Protein AF-0000000065920283 (afdb_homodimer)

pLDDT: mean 97.19, std 6.42, range [26.34, 99.0]

Secondary structure (DSSP, 8-state):
-HHHHHH-HHHHHHHHHHHHHHHHSEE--TT--PPPHHHHHHHTSGGGG----EETTEESSS--HHHHHHHHHHHHHHHHHHT-SEEE---SSHHHHHHHHHHHH--TT-EEEEE-GGGT--GGGT-TTSHHHHHSEEEEE-B-TTT-SB-HHHHHHHHHHH--SEEEE--SS--S---HHHHHHHHHHHT-EEEEE-TTTHHHHHHTSS---TTT-SEEEEESSGGG---S-EEEEE-GGGHHHHHHIIIIII-SS--HHHHHHHHHHHHHHTSHHHHHHHHHHHHHHHHHHHHHHHTTPEEGGGS-SSSEEEEE-GGGT--HHHHHHHHHHTTEE-EEEPPTT-SS-TTT-SEEEEE-HHHHHTT--HHHHHHHHHHHHHHHHSTT-HHHHHHHHHHHHHHHHHS-S-HHHHHHHHHHHHT-----/-HHHHHH-HHHHHHHHHHHHHHHHSEE--TT--PPPHHHHHHHTSGGGG----EETTEESSS--HHHHHHHHHHHHHHHHHHT-SEEE---SSHHHHHHHHHHHH--TT-EEEEE-GGGT--GGGT-TTSHHHHHSEEEEE-B-TTT-SB-HHHHHHHHHHH--SEEEE--SS--S---HHHHHHHHHHHT-EEEEE-TTTHHHHHHTSS---TTT-SEEEEESSGGG---S-EEEEE-GGGHHHHHHIIIIII-SS--HHHHHHHHHHHHHHTSHHHHHHHHHHHHHHHHHHHHHHHTTPEEGGGS-SSSEEEEE-GGGT--HHHHHHHHHHTTEE-EEEPPTT-SS-TTT-SEEEEE-HHHHHHT--HHHHHHHHHHHHHHHHSTT-HHHHHHHHHHHHHHHHHS-S-HHHHHHHHHHHHT-----

Structure (mmCIF, N/CA/C/O backbone):
data_AF-0000000065920283-model_v1
#
loop_
_entity.id
_entity.type
_entity.pdbx_description
1 polymer 'Serine hydroxymethyltransferase'
#
loop_
_atom_site.group_PDB
_atom_site.id
_atom_site.type_symbol
_atom_site.label_atom_id
_atom_site.label_alt_id
_atom_site.label_comp_id
_atom_site.label_asym_id
_atom_site.label_entity_id
_atom_site.label_seq_id
_atom_site.pdbx_PDB_ins_code
_atom_site.Cartn_x
_atom_site.Cartn_y
_atom_site.Cartn_z
_atom_site.occupancy
_atom_site.B_iso_or_equiv
_atom_site.auth_seq_id
_atom_site.auth_comp_id
_atom_site.auth_asym_id
_atom_site.auth_atom_id
_atom_site.pdbx_PDB_model_num
ATOM 1 N N . MET A 1 1 ? 21.922 -1.604 4.93 1 93.69 1 MET A N 1
ATOM 2 C CA . MET A 1 1 ? 21.156 -1.921 6.137 1 93.69 1 MET A CA 1
ATOM 3 C C . MET A 1 1 ? 21.969 -1.587 7.387 1 93.69 1 MET A C 1
ATOM 5 O O . MET A 1 1 ? 21.734 -2.17 8.453 1 93.69 1 MET A O 1
ATOM 9 N N . GLU A 1 2 ? 22.906 -0.675 7.215 1 94.81 2 GLU A N 1
ATOM 10 C CA . GLU A 1 2 ? 23.719 -0.267 8.359 1 94.81 2 GLU A CA 1
ATOM 11 C C . GLU A 1 2 ? 22.891 0.479 9.391 1 94.81 2 GLU A C 1
ATOM 13 O O . GLU A 1 2 ? 23.062 0.286 10.594 1 94.81 2 GLU A O 1
ATOM 18 N N . HIS A 1 3 ? 22.062 1.381 8.906 1 97.5 3 HIS A N 1
ATOM 19 C CA . HIS A 1 3 ? 21.219 2.152 9.82 1 97.5 3 HIS A CA 1
ATOM 20 C C . HIS A 1 3 ? 20.203 1.264 10.508 1 97.5 3 HIS A C 1
ATOM 22 O O . HIS A 1 3 ? 19.859 1.488 11.672 1 97.5 3 HIS A O 1
ATOM 28 N N . LEU A 1 4 ? 19.703 0.256 9.75 1 98.38 4 LEU A N 1
ATOM 29 C CA . LEU A 1 4 ? 18.75 -0.686 10.336 1 98.38 4 LEU A CA 1
ATOM 30 C C . LEU A 1 4 ? 19.406 -1.482 11.461 1 98.38 4 LEU A C 1
ATOM 32 O O . LEU A 1 4 ? 18.812 -1.644 12.531 1 98.38 4 LEU A O 1
ATOM 36 N N . LEU A 1 5 ? 20.625 -2.002 11.195 1 98.06 5 LEU A N 1
ATOM 37 C CA . LEU A 1 5 ? 21.359 -2.756 12.195 1 98.06 5 LEU A CA 1
ATOM 38 C C . LEU A 1 5 ? 21.562 -1.931 13.461 1 98.06 5 LEU A C 1
ATOM 40 O O . LEU A 1 5 ? 21.375 -2.434 14.57 1 98.06 5 LEU A O 1
ATOM 44 N N . LYS A 1 6 ? 21.891 -0.661 13.297 1 97.25 6 LYS A N 1
ATOM 45 C CA . LYS A 1 6 ? 22.172 0.224 14.422 1 97.25 6 LYS A CA 1
ATOM 46 C C . LYS A 1 6 ? 20.906 0.581 15.18 1 97.25 6 LYS A C 1
ATOM 48 O O . LYS A 1 6 ? 20.891 0.606 16.406 1 97.25 6 LYS A O 1
ATOM 53 N N . THR A 1 7 ? 19.812 0.838 14.531 1 98 7 THR A N 1
ATOM 54 C CA . THR A 1 7 ? 18.594 1.386 15.094 1 98 7 THR A CA 1
ATOM 55 C C . THR A 1 7 ? 17.719 0.275 15.68 1 98 7 THR A C 1
ATOM 57 O O . THR A 1 7 ? 17.078 0.457 16.719 1 98 7 THR A O 1
ATOM 60 N N . ASP A 1 8 ? 17.703 -0.868 15.016 1 98.69 8 ASP A N 1
ATOM 61 C CA . ASP A 1 8 ? 16.797 -1.955 15.398 1 98.69 8 ASP A CA 1
ATOM 62 C C . ASP A 1 8 ? 17.406 -3.312 15.055 1 98.69 8 ASP A C 1
ATOM 64 O O . ASP A 1 8 ? 16.984 -3.963 14.102 1 98.69 8 ASP A O 1
ATOM 68 N N . PRO A 1 9 ? 18.25 -3.785 15.867 1 98.38 9 PRO A N 1
ATOM 69 C CA . PRO A 1 9 ? 18.938 -5.051 15.594 1 98.38 9 PRO A CA 1
ATOM 70 C C . PRO A 1 9 ? 17.984 -6.238 15.516 1 98.38 9 PRO A C 1
ATOM 72 O O . PRO A 1 9 ? 18.25 -7.207 14.805 1 98.38 9 PRO A O 1
ATOM 75 N N . GLU A 1 10 ? 16.828 -6.199 16.234 1 98.69 10 GLU A N 1
ATOM 76 C CA . GLU A 1 10 ? 15.867 -7.293 16.188 1 98.69 10 GLU A CA 1
ATOM 77 C C . GLU A 1 10 ? 15.25 -7.422 14.805 1 98.69 10 GLU A C 1
ATOM 79 O O . GLU A 1 10 ? 15.172 -8.523 14.25 1 98.69 10 GLU A O 1
ATOM 84 N N . VAL A 1 11 ? 14.844 -6.281 14.234 1 98.81 11 VAL A N 1
ATOM 85 C CA . VAL A 1 11 ? 14.281 -6.297 12.891 1 98.81 11 VAL A CA 1
ATOM 86 C C . VAL A 1 11 ? 15.367 -6.656 11.875 1 98.81 11 VAL A C 1
ATOM 88 O O . VAL A 1 11 ? 15.125 -7.414 10.938 1 98.81 11 VAL A O 1
ATOM 91 N N . PHE A 1 12 ? 16.609 -6.09 12.07 1 98.69 12 PHE A N 1
ATOM 92 C CA . PHE A 1 12 ? 17.734 -6.422 11.195 1 98.69 12 PHE A CA 1
ATOM 93 C C . PHE A 1 12 ? 17.953 -7.93 11.148 1 98.69 12 PHE A C 1
ATOM 95 O O . PHE A 1 12 ? 18.078 -8.508 10.07 1 98.69 12 PHE A O 1
ATOM 102 N N . ASP A 1 13 ? 17.906 -8.578 12.297 1 98.56 13 ASP A N 1
ATOM 103 C CA . ASP A 1 13 ? 18.141 -10.016 12.391 1 98.56 13 ASP A CA 1
ATOM 104 C C . ASP A 1 13 ? 17.047 -10.797 11.656 1 98.56 13 ASP A C 1
ATOM 106 O O . ASP A 1 13 ? 17.328 -11.773 10.969 1 98.56 13 ASP A O 1
ATOM 110 N N . ALA A 1 14 ? 15.828 -10.391 11.812 1 98.69 14 ALA A N 1
ATOM 111 C CA . ALA A 1 14 ? 14.719 -11.062 11.133 1 98.69 14 ALA A CA 1
ATOM 112 C C . ALA A 1 14 ? 14.844 -10.922 9.617 1 98.69 14 ALA A C 1
ATOM 114 O O . ALA A 1 14 ? 14.547 -11.867 8.875 1 98.69 14 ALA A O 1
ATOM 115 N N . VAL A 1 15 ? 15.273 -9.727 9.133 1 98.69 15 VAL A N 1
ATOM 116 C CA . VAL A 1 15 ? 15.469 -9.492 7.711 1 98.69 15 VAL A CA 1
ATOM 117 C C . VAL A 1 15 ? 16.562 -10.414 7.176 1 98.69 15 VAL A C 1
ATOM 119 O O . VAL A 1 15 ? 16.406 -11.023 6.113 1 98.69 15 VAL A O 1
ATOM 122 N N . VAL A 1 16 ? 17.641 -10.523 7.906 1 98.5 16 VAL A N 1
ATOM 123 C CA . VAL A 1 16 ? 18.781 -11.344 7.492 1 98.5 16 VAL A CA 1
ATOM 124 C C . VAL A 1 16 ? 18.375 -12.812 7.473 1 98.5 16 VAL A C 1
ATOM 126 O O . VAL A 1 16 ? 18.703 -13.547 6.535 1 98.5 16 VAL A O 1
ATOM 129 N N . LYS A 1 17 ? 17.656 -13.242 8.461 1 98.56 17 LYS A N 1
ATOM 130 C CA . LYS A 1 17 ? 17.203 -14.633 8.516 1 98.56 17 LYS A CA 1
ATOM 131 C C . LYS A 1 17 ? 16.234 -14.945 7.379 1 98.56 17 LYS A C 1
ATOM 133 O O . LYS A 1 17 ? 16.266 -16.031 6.812 1 98.56 17 LYS A O 1
ATOM 138 N N . GLU A 1 18 ? 15.391 -14.023 7.07 1 98.5 18 GLU A N 1
ATOM 139 C CA . GLU A 1 18 ? 14.5 -14.203 5.926 1 98.5 18 GLU A CA 1
ATOM 140 C C . GLU A 1 18 ? 15.289 -14.281 4.621 1 98.5 18 GLU A C 1
ATOM 142 O O . GLU A 1 18 ? 14.977 -15.094 3.746 1 98.5 18 GLU A O 1
ATOM 147 N N . TYR A 1 19 ? 16.344 -13.414 4.477 1 98.5 19 TYR A N 1
ATOM 148 C CA . TYR A 1 19 ? 17.203 -13.508 3.301 1 98.5 19 TYR A CA 1
ATOM 149 C C . TYR A 1 19 ? 17.844 -14.883 3.195 1 98.5 19 TYR A C 1
ATOM 151 O O . TYR A 1 19 ? 17.859 -15.484 2.117 1 98.5 19 TYR A O 1
ATOM 159 N N . GLU A 1 20 ? 18.312 -15.352 4.32 1 98.12 20 GLU A N 1
ATOM 160 C CA . GLU A 1 20 ? 18.953 -16.656 4.34 1 98.12 20 GLU A CA 1
ATOM 161 C C . GLU A 1 20 ? 17.969 -17.766 3.963 1 98.12 20 GLU A C 1
ATOM 163 O O . GLU A 1 20 ? 18.312 -18.703 3.238 1 98.12 20 GLU A O 1
ATOM 168 N N . ARG A 1 21 ? 16.797 -17.656 4.484 1 98 21 ARG A N 1
ATOM 169 C CA . ARG A 1 21 ? 15.773 -18.641 4.109 1 98 21 ARG A CA 1
ATOM 170 C C . ARG A 1 21 ? 15.523 -18.609 2.605 1 98 21 ARG A C 1
ATOM 172 O O . ARG A 1 21 ? 15.477 -19.672 1.965 1 98 21 ARG A O 1
ATOM 179 N N . GLN A 1 22 ? 15.359 -17.391 2.055 1 98.31 22 GLN A N 1
ATOM 180 C CA . GLN A 1 22 ? 15.133 -17.25 0.62 1 98.31 22 GLN A CA 1
ATOM 181 C C . GLN A 1 22 ? 16.328 -17.766 -0.182 1 98.31 22 GLN A C 1
ATOM 183 O O . GLN A 1 22 ? 16.141 -18.344 -1.265 1 98.31 22 GLN A O 1
ATOM 188 N N . PHE A 1 23 ? 17.5 -17.578 0.324 1 98.38 23 PHE A N 1
ATOM 189 C CA . PHE A 1 23 ? 18.734 -18 -0.348 1 98.38 23 PHE A CA 1
ATOM 190 C C . PHE A 1 23 ? 18.844 -19.516 -0.358 1 98.38 23 PHE A C 1
ATOM 192 O O . PHE A 1 23 ? 19.125 -20.109 -1.398 1 98.38 23 PHE A O 1
ATOM 199 N N . TYR A 1 24 ? 18.516 -20.188 0.744 1 98.31 24 TYR A N 1
ATOM 200 C CA . TYR A 1 24 ? 18.859 -21.594 0.907 1 98.31 24 TYR A CA 1
ATOM 201 C C . TYR A 1 24 ? 17.672 -22.484 0.616 1 98.31 24 TYR A C 1
ATOM 203 O O . TYR A 1 24 ? 17.797 -23.703 0.565 1 98.31 24 TYR A O 1
ATOM 211 N N . ASN A 1 25 ? 16.484 -21.938 0.455 1 98.38 25 ASN A N 1
ATOM 212 C CA . ASN A 1 25 ? 15.305 -22.719 0.106 1 98.38 25 ASN A CA 1
ATOM 213 C C . ASN A 1 25 ? 14.898 -22.484 -1.346 1 98.38 25 ASN A C 1
ATOM 215 O O . ASN A 1 25 ? 15.273 -21.484 -1.952 1 98.38 25 ASN A O 1
ATOM 219 N N . LEU A 1 26 ? 14.195 -23.438 -1.91 1 98.75 26 LEU A N 1
ATOM 220 C CA . LEU A 1 26 ? 13.531 -23.281 -3.199 1 98.75 26 LEU A CA 1
ATOM 221 C C . LEU A 1 26 ? 12.156 -22.641 -3.023 1 98.75 26 LEU A C 1
ATOM 223 O O . LEU A 1 26 ? 11.203 -23.328 -2.645 1 98.75 26 LEU A O 1
ATOM 227 N N . GLU A 1 27 ? 12.078 -21.328 -3.277 1 98.12 27 GLU A N 1
ATOM 228 C CA . GLU A 1 27 ? 10.805 -20.625 -3.156 1 98.12 27 GLU A CA 1
ATOM 229 C C . GLU A 1 27 ? 9.914 -20.891 -4.363 1 98.12 27 GLU A C 1
ATOM 231 O O . GLU A 1 27 ? 10.094 -20.297 -5.422 1 98.12 27 GLU A O 1
ATOM 236 N N . MET A 1 28 ? 8.867 -21.688 -4.137 1 98.44 28 MET A N 1
ATOM 237 C CA . MET A 1 28 ? 8.047 -22.125 -5.273 1 98.44 28 MET A CA 1
ATOM 238 C C . MET A 1 28 ? 6.582 -21.766 -5.051 1 98.44 28 MET A C 1
ATOM 240 O O . MET A 1 28 ? 5.691 -22.438 -5.566 1 98.44 28 MET A O 1
ATOM 244 N N . ILE A 1 29 ? 6.359 -20.812 -4.215 1 97.56 29 ILE A N 1
ATOM 245 C CA . ILE A 1 29 ? 5.016 -20.25 -4.113 1 97.56 29 ILE A CA 1
ATOM 246 C C . ILE A 1 29 ? 4.684 -19.469 -5.383 1 97.56 29 ILE A C 1
ATOM 248 O O . ILE A 1 29 ? 5.414 -18.562 -5.773 1 97.56 29 ILE A O 1
ATOM 252 N N . ALA A 1 30 ? 3.535 -19.734 -5.973 1 97.69 30 ALA A N 1
ATOM 253 C CA . ALA A 1 30 ? 3.199 -19.234 -7.301 1 97.69 30 ALA A CA 1
ATOM 254 C C . ALA A 1 30 ? 3.104 -17.703 -7.301 1 97.69 30 ALA A C 1
ATOM 256 O O . ALA A 1 30 ? 3.355 -17.062 -8.32 1 97.69 30 ALA A O 1
ATOM 257 N N . SER A 1 31 ? 2.781 -17.109 -6.148 1 96.62 31 SER A N 1
ATOM 258 C CA . SER A 1 31 ? 2.584 -15.672 -6.062 1 96.62 31 SER A CA 1
ATOM 259 C C . SER A 1 31 ? 3.85 -14.961 -5.586 1 96.62 31 SER A C 1
ATOM 261 O O . SER A 1 31 ? 3.824 -13.766 -5.285 1 96.62 31 SER A O 1
ATOM 263 N N . GLU A 1 32 ? 4.98 -15.648 -5.469 1 97.12 32 GLU A N 1
ATOM 264 C CA . GLU A 1 32 ? 6.234 -15.047 -5.027 1 97.12 32 GLU A CA 1
ATOM 265 C C . GLU A 1 32 ? 7.258 -15.008 -6.16 1 97.12 32 GLU A C 1
ATOM 267 O O . GLU A 1 32 ? 7.211 -15.836 -7.07 1 97.12 32 GLU A O 1
ATOM 272 N N . ASN A 1 33 ? 7.98 -14.039 -6.086 1 98.31 33 ASN A N 1
ATOM 273 C CA . ASN A 1 33 ? 9.141 -13.844 -6.953 1 98.31 33 ASN A CA 1
ATOM 274 C C . ASN A 1 33 ? 10.211 -12.992 -6.277 1 98.31 33 ASN A C 1
ATOM 276 O O . ASN A 1 33 ? 10.023 -12.531 -5.148 1 98.31 33 ASN A O 1
ATOM 280 N N . PHE A 1 34 ? 11.391 -12.938 -6.902 1 98.44 34 PHE A N 1
ATOM 281 C CA . PHE A 1 34 ? 12.453 -12.055 -6.434 1 98.44 34 PHE A CA 1
ATOM 282 C C . PHE A 1 34 ? 12.555 -10.812 -7.305 1 98.44 34 PHE A C 1
ATOM 284 O O . PHE A 1 34 ? 12.82 -10.914 -8.508 1 98.44 34 PHE A O 1
ATOM 291 N N . THR A 1 35 ? 12.297 -9.648 -6.723 1 98 35 THR A N 1
ATOM 292 C CA . THR A 1 35 ? 12.492 -8.398 -7.449 1 98 35 THR A CA 1
ATOM 293 C C . THR A 1 35 ? 13.977 -8.062 -7.562 1 98 35 THR A C 1
ATOM 295 O O . THR A 1 35 ? 14.812 -8.711 -6.926 1 98 35 THR A O 1
ATOM 298 N N . SER A 1 36 ? 14.328 -7.117 -8.414 1 98.44 36 SER A N 1
ATOM 299 C CA . SER A 1 36 ? 15.727 -6.711 -8.562 1 98.44 36 SER A CA 1
ATOM 300 C C . SER A 1 36 ? 16.172 -5.816 -7.414 1 98.44 36 SER A C 1
ATOM 302 O O . SER A 1 36 ? 15.328 -5.242 -6.707 1 98.44 36 SER A O 1
ATOM 304 N N . LEU A 1 37 ? 17.438 -5.734 -7.203 1 98.31 37 LEU A N 1
ATOM 305 C CA . LEU A 1 37 ? 17.969 -4.812 -6.207 1 98.31 37 LEU A CA 1
ATOM 306 C C . LEU A 1 37 ? 17.625 -3.371 -6.562 1 98.31 37 LEU A C 1
ATOM 308 O O . LEU A 1 37 ? 17.406 -2.545 -5.672 1 98.31 37 LEU A O 1
ATOM 312 N N . ALA A 1 38 ? 17.547 -3.035 -7.887 1 98.69 38 ALA A N 1
ATOM 313 C CA . ALA A 1 38 ? 17.172 -1.698 -8.336 1 98.69 38 ALA A CA 1
ATOM 314 C C . ALA A 1 38 ? 15.75 -1.353 -7.871 1 98.69 38 ALA A C 1
ATOM 316 O O . ALA A 1 38 ? 15.492 -0.228 -7.438 1 98.69 38 ALA A O 1
ATOM 317 N N . VAL A 1 39 ? 14.844 -2.326 -7.988 1 98.81 39 VAL A N 1
ATOM 318 C CA . VAL A 1 39 ? 13.469 -2.145 -7.539 1 98.81 39 VAL A CA 1
ATOM 319 C C . VAL A 1 39 ? 13.445 -1.908 -6.031 1 98.81 39 VAL A C 1
ATOM 321 O O . VAL A 1 39 ? 12.742 -1.021 -5.543 1 98.81 39 VAL A O 1
ATOM 324 N N . MET A 1 40 ? 14.234 -2.664 -5.258 1 98.75 40 MET A N 1
ATOM 325 C CA . MET A 1 40 ? 14.289 -2.506 -3.809 1 98.75 40 MET A CA 1
ATOM 326 C C . MET A 1 40 ? 14.859 -1.143 -3.432 1 98.75 40 MET A C 1
ATOM 328 O O . MET A 1 40 ? 14.375 -0.5 -2.498 1 98.75 40 MET A O 1
ATOM 332 N N . GLU A 1 41 ? 15.906 -0.701 -4.18 1 98.56 41 GLU A N 1
ATOM 333 C CA . GLU A 1 41 ? 16.5 0.605 -3.926 1 98.56 41 GLU A CA 1
ATOM 334 C C . GLU A 1 41 ? 15.5 1.73 -4.164 1 98.56 41 GLU A C 1
ATOM 336 O O . GLU A 1 41 ? 15.414 2.672 -3.373 1 98.56 41 GLU A O 1
ATOM 341 N N . ALA A 1 42 ? 14.734 1.646 -5.242 1 98.81 42 ALA A N 1
ATOM 342 C CA . ALA A 1 42 ? 13.711 2.646 -5.523 1 98.81 42 ALA A CA 1
ATOM 343 C C . ALA A 1 42 ? 12.625 2.645 -4.449 1 98.81 42 ALA A C 1
ATOM 345 O O . ALA A 1 42 ? 12.156 3.705 -4.031 1 98.81 42 ALA A O 1
ATOM 346 N N . THR A 1 43 ? 12.242 1.454 -3.977 1 98.69 43 THR A N 1
ATOM 347 C CA . THR A 1 43 ? 11.211 1.3 -2.959 1 98.69 43 THR A CA 1
ATOM 348 C C . THR A 1 43 ? 11.633 1.955 -1.649 1 98.69 43 THR A C 1
ATOM 350 O O . THR A 1 43 ? 10.812 2.529 -0.938 1 98.69 43 THR A O 1
ATOM 353 N N . GLY A 1 44 ? 12.875 1.851 -1.293 1 98.44 44 GLY A N 1
ATOM 354 C CA . GLY A 1 44 ? 13.383 2.426 -0.057 1 98.44 44 GLY A CA 1
ATOM 355 C C . GLY A 1 44 ? 13.984 3.805 -0.243 1 98.44 44 GLY A C 1
ATOM 356 O O . GLY A 1 44 ? 14.883 4.203 0.502 1 98.44 44 GLY A O 1
ATOM 357 N N . SER A 1 45 ? 13.531 4.613 -1.265 1 98.38 45 SER A N 1
ATOM 358 C CA . SER A 1 45 ? 14.125 5.91 -1.57 1 98.38 45 SER A CA 1
ATOM 359 C C . SER A 1 45 ? 13.398 7.035 -0.84 1 98.38 45 SER A C 1
ATOM 361 O O . SER A 1 45 ? 12.359 6.809 -0.216 1 98.38 45 SER A O 1
ATOM 363 N N . VAL A 1 46 ? 13.891 8.258 -1.013 1 98.38 46 VAL A N 1
ATOM 364 C CA . VAL A 1 46 ? 13.391 9.453 -0.343 1 98.38 46 VAL A CA 1
ATOM 365 C C . VAL A 1 46 ? 12.016 9.828 -0.9 1 98.38 46 VAL A C 1
ATOM 367 O O . VAL A 1 46 ? 11.297 10.633 -0.31 1 98.38 46 VAL A O 1
ATOM 370 N N . LEU A 1 47 ? 11.594 9.133 -1.954 1 98.5 47 LEU A N 1
ATOM 371 C CA . LEU A 1 47 ? 10.281 9.422 -2.516 1 98.5 47 LEU A CA 1
ATOM 372 C C . LEU A 1 47 ? 9.172 9.047 -1.535 1 98.5 47 LEU A C 1
ATOM 374 O O . LEU A 1 47 ? 8.031 9.484 -1.683 1 98.5 47 LEU A O 1
ATOM 378 N N . THR A 1 48 ? 9.508 8.211 -0.507 1 97.94 48 THR A N 1
ATOM 379 C CA . THR A 1 48 ? 8.547 7.848 0.529 1 97.94 48 THR A CA 1
ATOM 380 C C . THR A 1 48 ? 8.125 9.078 1.327 1 97.94 48 THR A C 1
ATOM 382 O O . THR A 1 48 ? 7.066 9.078 1.961 1 97.94 48 THR A O 1
ATOM 385 N N . ASN A 1 49 ? 8.891 10.18 1.292 1 97.88 49 ASN A N 1
ATOM 386 C CA . ASN A 1 49 ? 8.656 11.367 2.107 1 97.88 49 ASN A CA 1
ATOM 387 C C . ASN A 1 49 ? 7.664 12.32 1.44 1 97.88 49 ASN A C 1
ATOM 389 O O . ASN A 1 49 ? 7.184 13.266 2.068 1 97.88 49 ASN A O 1
ATOM 393 N N . LYS A 1 50 ? 7.34 12.07 0.148 1 96.75 50 LYS A N 1
ATOM 394 C CA . LYS A 1 50 ? 6.617 13.078 -0.624 1 96.75 50 LYS A CA 1
ATOM 395 C C . LYS A 1 50 ? 5.148 12.695 -0.785 1 96.75 50 LYS A C 1
ATOM 397 O O . LYS A 1 50 ? 4.832 11.586 -1.217 1 96.75 50 LYS A O 1
ATOM 402 N N . TYR A 1 51 ? 4.273 13.562 -0.401 1 92.81 51 TYR A N 1
ATOM 403 C CA . TYR A 1 51 ? 2.854 13.445 -0.704 1 92.81 51 TYR A CA 1
ATOM 404 C C . TYR A 1 51 ? 2.539 14.023 -2.078 1 92.81 51 TYR A C 1
ATOM 406 O O . TYR A 1 51 ? 3.094 15.055 -2.467 1 92.81 51 TYR A O 1
ATOM 414 N N . ALA A 1 52 ? 1.662 13.344 -2.848 1 94.44 52 ALA A N 1
ATOM 415 C CA . ALA A 1 52 ? 1.385 13.789 -4.211 1 94.44 52 ALA A CA 1
ATOM 416 C C . ALA A 1 52 ? -0.04 13.438 -4.625 1 94.44 52 ALA A C 1
ATOM 418 O O . ALA A 1 52 ? -0.261 12.891 -5.711 1 94.44 52 ALA A O 1
ATOM 419 N N . GLU A 1 53 ? -1.073 13.828 -3.863 1 93.12 53 GLU A N 1
ATOM 420 C CA . GLU A 1 53 ? -2.453 13.531 -4.242 1 93.12 53 GLU A CA 1
ATOM 421 C C . GLU A 1 53 ? -2.797 14.148 -5.594 1 93.12 53 GLU A C 1
ATOM 423 O O . GLU A 1 53 ? -2.301 15.227 -5.938 1 93.12 53 GLU A O 1
ATOM 428 N N . GLY A 1 54 ? -3.643 13.43 -6.328 1 94.69 54 GLY A N 1
ATOM 429 C CA . GLY A 1 54 ? -3.939 13.812 -7.695 1 94.69 54 GLY A CA 1
ATOM 430 C C . GLY A 1 54 ? -3.057 13.125 -8.719 1 94.69 54 GLY A C 1
ATOM 431 O O . GLY A 1 54 ? -2.385 12.141 -8.398 1 94.69 54 GLY A O 1
ATOM 432 N N . LEU A 1 55 ? -3.141 13.578 -9.984 1 96.75 55 LEU A N 1
ATOM 433 C CA . LEU A 1 55 ? -2.35 13.031 -11.086 1 96.75 55 LEU A CA 1
ATOM 434 C C . LEU A 1 55 ? -1.26 14.016 -11.508 1 96.75 55 LEU A C 1
ATOM 436 O O . LEU A 1 55 ? -1.292 15.188 -11.125 1 96.75 55 LEU A O 1
ATOM 440 N N . PRO A 1 56 ? -0.248 13.5 -12.188 1 97.31 56 PRO A N 1
ATOM 441 C CA . PRO A 1 56 ? 0.808 14.414 -12.641 1 97.31 56 PRO A CA 1
ATOM 442 C C . PRO A 1 56 ? 0.258 15.641 -13.359 1 97.31 56 PRO A C 1
ATOM 444 O O . PRO A 1 56 ? -0.614 15.523 -14.227 1 97.31 56 PRO A O 1
ATOM 447 N N . GLY A 1 57 ? 0.735 16.797 -12.984 1 94.56 57 GLY A N 1
ATOM 448 C CA . GLY A 1 57 ? 0.31 18.047 -13.586 1 94.56 57 GLY A CA 1
ATOM 449 C C . GLY A 1 57 ? -0.948 18.625 -12.961 1 94.56 57 GLY A C 1
ATOM 450 O O . GLY A 1 57 ? -1.297 19.781 -13.195 1 94.56 57 GLY A O 1
ATOM 451 N N . LYS A 1 58 ? -1.635 17.891 -12.125 1 92.5 58 LYS A N 1
ATOM 452 C CA . LYS A 1 58 ? -2.848 18.297 -11.43 1 92.5 58 LYS A CA 1
ATOM 453 C C . LYS A 1 58 ? -2.832 17.844 -9.969 1 92.5 58 LYS A C 1
ATOM 455 O O . LYS A 1 58 ? -3.766 17.188 -9.516 1 92.5 58 LYS A O 1
ATOM 460 N N . ARG A 1 59 ? -1.819 18.297 -9.281 1 93.06 59 ARG A N 1
ATOM 461 C CA . ARG A 1 59 ? -1.595 17.875 -7.902 1 93.06 59 ARG A CA 1
ATOM 462 C C . ARG A 1 59 ? -2.266 18.828 -6.926 1 93.06 59 ARG A C 1
ATOM 464 O O . ARG A 1 59 ? -2.371 20.031 -7.199 1 93.06 59 ARG A O 1
ATOM 471 N N . TYR A 1 60 ? -2.646 18.297 -5.77 1 88.44 60 TYR A N 1
ATOM 472 C CA . TYR A 1 60 ? -3.223 19.109 -4.699 1 88.44 60 TYR A CA 1
ATOM 473 C C . TYR A 1 60 ? -2.135 19.672 -3.797 1 88.44 60 TYR A C 1
ATOM 475 O O . TYR A 1 60 ? -2.363 20.656 -3.07 1 88.44 60 TYR A O 1
ATOM 483 N N . TYR A 1 61 ? -1.006 19.094 -3.879 1 89.62 61 TYR A N 1
ATOM 484 C CA . TYR A 1 61 ? 0.113 19.516 -3.043 1 89.62 61 TYR A CA 1
ATOM 485 C C . TYR A 1 61 ? 1.222 20.141 -3.885 1 89.62 61 TYR A C 1
ATOM 487 O O . TYR A 1 61 ? 1.363 19.812 -5.066 1 89.62 61 TYR A O 1
ATOM 495 N N . GLY A 1 62 ? 1.947 21.016 -3.295 1 89.56 62 GLY A N 1
ATOM 496 C CA . GLY A 1 62 ? 3.096 21.609 -3.959 1 89.56 62 GLY A CA 1
ATOM 497 C C . GLY A 1 62 ? 4.328 20.719 -3.932 1 89.56 62 GLY A C 1
ATOM 498 O O . GLY A 1 62 ? 4.371 19.734 -3.195 1 89.56 62 GLY A O 1
ATOM 499 N N . GLY A 1 63 ? 5.266 21.016 -4.777 1 94.06 63 GLY A N 1
ATOM 500 C CA . GLY A 1 63 ? 6.566 20.359 -4.762 1 94.06 63 GLY A CA 1
ATOM 501 C C . GLY A 1 63 ? 6.559 19 -5.441 1 94.06 63 GLY A C 1
ATOM 502 O O . GLY A 1 63 ? 7.305 18.109 -5.047 1 94.06 63 GLY A O 1
ATOM 503 N N . CYS A 1 64 ? 5.742 18.781 -6.457 1 96.31 64 CYS A N 1
ATOM 504 C CA . CYS A 1 64 ? 5.555 17.453 -7.016 1 96.31 64 CYS A CA 1
ATOM 505 C C . CYS A 1 64 ? 6.266 17.312 -8.359 1 96.31 64 CYS A C 1
ATOM 507 O O . CYS A 1 64 ? 6.023 16.359 -9.094 1 96.31 64 CYS A O 1
ATOM 509 N N . GLU A 1 65 ? 7.16 18.25 -8.734 1 96.44 65 GLU A N 1
ATOM 510 C CA . GLU A 1 65 ? 7.73 18.281 -10.078 1 96.44 65 GLU A CA 1
ATOM 511 C C . GLU A 1 65 ? 8.5 17 -10.398 1 96.44 65 GLU A C 1
ATOM 513 O O . GLU A 1 65 ? 8.422 16.484 -11.508 1 96.44 65 GLU A O 1
ATOM 518 N N . TYR A 1 66 ? 9.18 16.422 -9.438 1 97.94 66 TYR A N 1
ATOM 519 C CA . TYR A 1 66 ? 10.031 15.289 -9.766 1 97.94 66 TYR A CA 1
ATOM 520 C C . TYR A 1 66 ? 9.281 13.977 -9.57 1 97.94 66 TYR A C 1
ATOM 522 O O . TYR A 1 66 ? 9.547 12.992 -10.273 1 97.94 66 TYR A O 1
ATOM 530 N N . VAL A 1 67 ? 8.375 13.953 -8.625 1 98.06 67 VAL A N 1
ATOM 531 C CA . VAL A 1 67 ? 7.555 12.75 -8.5 1 98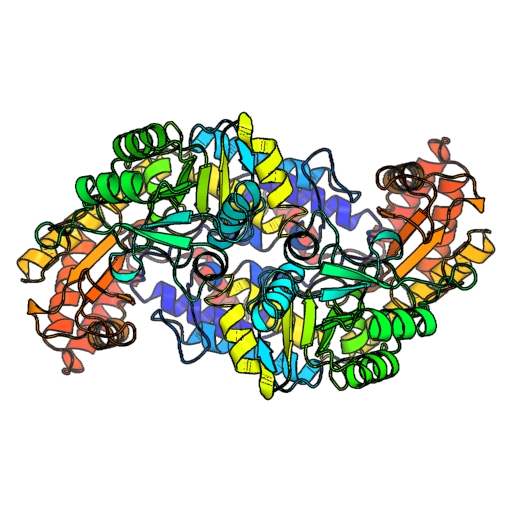.06 67 VAL A CA 1
ATOM 532 C C . VAL A 1 67 ? 6.637 12.625 -9.711 1 98.06 67 VAL A C 1
ATOM 534 O O . VAL A 1 67 ? 6.277 11.516 -10.117 1 98.06 67 VAL A O 1
ATOM 537 N N . ASP A 1 68 ? 6.262 13.766 -10.336 1 98.44 68 ASP A N 1
ATOM 538 C CA . ASP A 1 68 ? 5.496 13.719 -11.578 1 98.44 68 ASP A CA 1
ATOM 539 C C . ASP A 1 68 ? 6.297 13.055 -12.695 1 98.44 68 ASP A C 1
ATOM 541 O O . ASP A 1 68 ? 5.738 12.32 -13.516 1 98.44 68 ASP A O 1
ATOM 545 N N . VAL A 1 69 ? 7.613 13.312 -12.727 1 98.75 69 VAL A N 1
ATOM 546 C CA . VAL A 1 69 ? 8.477 12.664 -13.711 1 98.75 69 VAL A CA 1
ATOM 547 C C . VAL A 1 69 ? 8.406 11.148 -13.539 1 98.75 69 VAL A C 1
ATOM 549 O O . VAL A 1 69 ? 8.203 10.414 -14.516 1 98.75 69 VAL A O 1
ATOM 552 N N . VAL A 1 70 ? 8.477 10.711 -12.383 1 98.69 70 VAL A N 1
ATOM 553 C CA . VAL A 1 70 ? 8.508 9.289 -12.047 1 98.69 70 VAL A CA 1
ATOM 554 C C . VAL A 1 70 ? 7.176 8.641 -12.406 1 98.69 70 VAL A C 1
ATOM 556 O O . VAL A 1 70 ? 7.141 7.566 -13.016 1 98.69 70 VAL A O 1
ATOM 559 N N . GLU A 1 71 ? 6.078 9.266 -12.008 1 98.81 71 GLU A N 1
ATOM 560 C CA . GLU A 1 71 ? 4.762 8.688 -12.273 1 98.81 71 GLU A CA 1
ATOM 561 C C . GLU A 1 71 ? 4.457 8.664 -13.766 1 98.81 71 GLU A C 1
ATOM 563 O O . GLU A 1 71 ? 3.875 7.699 -14.273 1 98.81 71 GLU A O 1
ATOM 568 N N . ASN A 1 72 ? 4.879 9.703 -14.461 1 98.88 72 ASN A N 1
ATOM 569 C CA . ASN A 1 72 ? 4.699 9.711 -15.906 1 98.88 72 ASN A CA 1
ATOM 570 C C . ASN A 1 72 ? 5.488 8.586 -16.578 1 98.88 72 ASN A C 1
ATOM 572 O O . ASN A 1 72 ? 4.996 7.941 -17.5 1 98.88 72 ASN A O 1
ATOM 576 N N . LEU A 1 73 ? 6.723 8.328 -16.109 1 98.88 73 LEU A N 1
ATOM 577 C CA . LEU A 1 73 ? 7.508 7.219 -16.625 1 98.88 73 LEU A CA 1
ATOM 578 C C . LEU A 1 73 ? 6.785 5.895 -16.422 1 98.88 73 LEU A C 1
ATOM 580 O O . LEU A 1 73 ? 6.723 5.062 -17.328 1 98.88 73 LEU A O 1
ATOM 584 N N . ALA A 1 74 ? 6.262 5.715 -15.234 1 98.94 74 ALA A N 1
ATOM 585 C CA . ALA A 1 74 ? 5.559 4.473 -14.922 1 98.94 74 ALA A CA 1
ATOM 586 C C . ALA A 1 74 ? 4.328 4.301 -15.812 1 98.94 74 ALA A C 1
ATOM 588 O O . ALA A 1 74 ? 4.082 3.209 -16.328 1 98.94 74 ALA A O 1
ATOM 589 N N . ILE A 1 75 ? 3.549 5.375 -15.984 1 98.94 75 ILE A N 1
ATOM 590 C CA . ILE A 1 75 ? 2.336 5.348 -16.797 1 98.94 75 ILE A CA 1
ATOM 591 C C . ILE A 1 75 ? 2.686 5.004 -18.234 1 98.94 75 ILE A C 1
ATOM 593 O O . ILE A 1 75 ? 2.098 4.094 -18.828 1 98.94 75 ILE A O 1
ATOM 597 N N . GLU A 1 76 ? 3.668 5.668 -18.766 1 98.88 76 GLU A N 1
ATOM 598 C CA . GLU A 1 76 ? 4.059 5.48 -20.156 1 98.88 76 GLU A CA 1
ATOM 599 C C . GLU A 1 76 ? 4.586 4.066 -20.406 1 98.88 76 GLU A C 1
ATOM 601 O O . GLU A 1 76 ? 4.246 3.432 -21.406 1 98.88 76 GLU A O 1
ATOM 606 N N . ARG A 1 77 ? 5.367 3.621 -19.516 1 98.94 77 ARG A N 1
ATOM 607 C CA . ARG A 1 77 ? 5.969 2.301 -19.672 1 98.94 77 ARG A CA 1
ATOM 608 C C . ARG A 1 77 ? 4.918 1.203 -19.547 1 98.94 77 ARG A C 1
ATOM 610 O O . ARG A 1 77 ? 4.957 0.205 -20.266 1 98.94 77 ARG A O 1
ATOM 617 N N . ALA A 1 78 ? 3.947 1.371 -18.641 1 98.94 78 ALA A N 1
ATOM 618 C CA . ALA A 1 78 ? 2.861 0.403 -18.516 1 98.94 78 ALA A CA 1
ATOM 619 C C . ALA A 1 78 ? 2.025 0.346 -19.781 1 98.94 78 ALA A C 1
ATOM 621 O O . ALA A 1 78 ? 1.674 -0.739 -20.25 1 98.94 78 ALA A O 1
ATOM 622 N N . LYS A 1 79 ? 1.68 1.533 -20.312 1 98.88 79 LYS A N 1
ATOM 623 C CA . LYS A 1 79 ? 0.91 1.596 -21.547 1 98.88 79 LYS A CA 1
ATOM 624 C C . LYS A 1 79 ? 1.646 0.899 -22.688 1 98.88 79 LYS A C 1
ATOM 626 O O . LYS A 1 79 ? 1.048 0.131 -23.453 1 98.88 79 LYS A O 1
ATOM 631 N N . LYS A 1 80 ? 2.893 1.135 -22.766 1 98.75 80 LYS A N 1
ATOM 632 C CA . LYS A 1 80 ? 3.695 0.558 -23.828 1 98.75 80 LYS A CA 1
ATOM 633 C C . LYS A 1 80 ? 3.822 -0.954 -23.672 1 98.75 80 LYS A C 1
ATOM 635 O O . LYS A 1 80 ? 3.705 -1.699 -24.656 1 98.75 80 LYS A O 1
ATOM 640 N N . LEU A 1 81 ? 4.043 -1.39 -22.531 1 98.69 81 LEU A N 1
ATOM 641 C CA . LEU A 1 81 ? 4.285 -2.795 -22.219 1 98.69 81 LEU A CA 1
ATOM 642 C C . LEU A 1 81 ? 3.088 -3.652 -22.625 1 98.69 81 LEU A C 1
ATOM 644 O O . LEU A 1 81 ? 3.258 -4.77 -23.109 1 98.69 81 LEU A O 1
ATOM 648 N N . PHE A 1 82 ? 1.843 -3.139 -22.422 1 98.81 82 PHE A N 1
ATOM 649 C CA . PHE A 1 82 ? 0.668 -3.99 -22.578 1 98.81 82 PHE A CA 1
ATOM 650 C C . PHE A 1 82 ? -0.208 -3.506 -23.719 1 98.81 82 PHE A C 1
ATOM 652 O O . PHE A 1 82 ? -1.163 -4.18 -24.109 1 98.81 82 PHE A O 1
ATOM 659 N N . GLY A 1 83 ? 0.09 -2.33 -24.281 1 98.69 83 GLY A N 1
ATOM 660 C CA . GLY A 1 83 ? -0.669 -1.787 -25.391 1 98.69 83 GLY A CA 1
ATOM 661 C C . GLY A 1 83 ? -1.982 -1.156 -24.969 1 98.69 83 GLY A C 1
ATOM 662 O O . GLY A 1 83 ? -2.994 -1.292 -25.656 1 98.69 83 GLY A O 1
ATOM 663 N N . ALA A 1 84 ? -2.004 -0.5 -23.828 1 98.81 84 ALA A N 1
ATOM 664 C CA . ALA A 1 84 ? -3.24 0.069 -23.312 1 98.81 84 ALA A CA 1
ATOM 665 C C . ALA A 1 84 ? -3.361 1.547 -23.672 1 98.81 84 ALA A C 1
ATOM 667 O O . ALA A 1 84 ? -2.352 2.238 -23.812 1 98.81 84 ALA A O 1
ATOM 668 N N . GLU A 1 85 ? -4.57 2.082 -23.703 1 98.81 85 GLU A N 1
ATOM 669 C CA . GLU A 1 85 ? -4.82 3.496 -23.969 1 98.81 85 GLU A CA 1
ATOM 670 C C . GLU A 1 85 ? -4.562 4.344 -22.734 1 98.81 85 GLU A C 1
ATOM 672 O O . GLU A 1 85 ? -4.117 5.488 -22.844 1 98.81 85 GLU A O 1
ATOM 677 N N . HIS A 1 86 ? -4.855 3.795 -21.594 1 98.88 86 HIS A N 1
ATOM 678 C CA . HIS A 1 86 ? -4.695 4.484 -20.312 1 98.88 86 HIS A CA 1
ATOM 679 C C . HIS A 1 86 ? -4.184 3.535 -19.234 1 98.88 86 HIS A C 1
ATOM 681 O O . HIS A 1 86 ? -4.492 2.342 -19.25 1 98.88 86 HIS A O 1
ATOM 687 N N . ALA A 1 87 ? -3.371 4.07 -18.359 1 98.94 87 ALA A N 1
ATOM 688 C CA . ALA A 1 87 ? -2.879 3.318 -17.203 1 98.94 87 ALA A CA 1
ATOM 689 C C . ALA A 1 87 ? -2.938 4.164 -15.938 1 98.94 87 ALA A C 1
ATOM 691 O O . ALA A 1 87 ? -2.52 5.324 -15.938 1 98.94 87 ALA A O 1
ATOM 692 N N . ASN A 1 88 ? -3.535 3.699 -14.922 1 98.94 88 ASN A N 1
ATOM 693 C CA . ASN A 1 88 ? -3.416 4.23 -13.57 1 98.94 88 ASN A CA 1
ATOM 694 C C . ASN A 1 88 ? -2.488 3.377 -12.711 1 98.94 88 ASN A C 1
ATOM 696 O O . ASN A 1 88 ? -2.789 2.217 -12.43 1 98.94 88 ASN A O 1
ATOM 700 N N . VAL A 1 89 ? -1.362 3.924 -12.234 1 98.94 89 VAL A N 1
ATOM 701 C CA . VAL A 1 89 ? -0.331 3.15 -11.555 1 98.94 89 VAL A CA 1
ATOM 702 C C . VAL A 1 89 ? -0.367 3.445 -10.055 1 98.94 89 VAL A C 1
ATOM 704 O O . VAL A 1 89 ? 0.598 3.17 -9.336 1 98.94 89 VAL A O 1
ATOM 707 N N . GLN A 1 90 ? -1.459 3.975 -9.539 1 98.81 90 GLN A N 1
ATOM 708 C CA . GLN A 1 90 ? -1.474 4.504 -8.18 1 98.81 90 GLN A CA 1
ATOM 709 C C . GLN A 1 90 ? -1.964 3.451 -7.188 1 98.81 90 GLN A C 1
ATOM 711 O O . GLN A 1 90 ? -1.681 3.539 -5.992 1 98.81 90 GLN A O 1
ATOM 716 N N . PRO A 1 91 ? -2.736 2.379 -7.637 1 98.69 91 PRO A N 1
ATOM 717 C CA . PRO A 1 91 ? -3.238 1.434 -6.637 1 98.69 91 PRO A CA 1
ATOM 718 C C . PRO A 1 91 ? -2.123 0.832 -5.785 1 98.69 91 PRO A C 1
ATOM 720 O O . PRO A 1 91 ? -1.036 0.545 -6.293 1 98.69 91 PRO A O 1
ATOM 723 N N . HIS A 1 92 ? -2.457 0.554 -4.488 1 98.12 92 HIS A N 1
ATOM 724 C CA . HIS A 1 92 ? -1.47 0.052 -3.537 1 98.12 92 HIS A CA 1
ATOM 725 C C . HIS A 1 92 ? -1.287 -1.455 -3.678 1 98.12 92 HIS A C 1
ATOM 727 O O . HIS A 1 92 ? -0.299 -2.012 -3.195 1 98.12 92 HIS A O 1
ATOM 733 N N . SER A 1 93 ? -2.248 -2.148 -4.277 1 97.81 93 SER A N 1
ATOM 734 C CA . SER A 1 93 ? -2.188 -3.588 -4.508 1 97.81 93 SER A CA 1
ATOM 735 C C . SER A 1 93 ? -3.105 -4.004 -5.652 1 97.81 93 SER A C 1
ATOM 737 O O . SER A 1 93 ? -3.889 -3.195 -6.148 1 97.81 93 SER A O 1
ATOM 739 N N . GLY A 1 94 ? -2.996 -5.25 -6.059 1 97.75 94 GLY A N 1
ATOM 740 C CA . GLY A 1 94 ? -3.898 -5.785 -7.066 1 97.75 94 GLY A CA 1
ATOM 741 C C . GLY A 1 94 ? -5.34 -5.852 -6.602 1 97.75 94 GLY A C 1
ATOM 742 O O . GLY A 1 94 ? -6.262 -5.57 -7.371 1 97.75 94 GLY A O 1
ATOM 743 N N . SER A 1 95 ? -5.594 -6.27 -5.352 1 97.69 95 SER A N 1
ATOM 744 C CA . SER A 1 95 ? -6.938 -6.32 -4.793 1 97.69 95 SER A CA 1
ATOM 745 C C . SER A 1 95 ? -7.594 -4.945 -4.789 1 97.69 95 SER A C 1
ATOM 747 O O . SER A 1 95 ? -8.781 -4.816 -5.074 1 97.69 95 SER A O 1
ATOM 749 N N . GLN A 1 96 ? -6.766 -3.973 -4.508 1 97.81 96 GLN A N 1
ATOM 750 C CA . GLN A 1 96 ? -7.297 -2.613 -4.457 1 97.81 96 GLN A CA 1
ATOM 751 C C . GLN A 1 96 ? -7.492 -2.047 -5.859 1 97.81 96 GLN A C 1
ATOM 753 O O . GLN A 1 96 ? -8.383 -1.226 -6.082 1 97.81 96 GLN A O 1
ATOM 758 N N . ALA A 1 97 ? -6.68 -2.488 -6.793 1 98.75 97 ALA A N 1
ATOM 759 C CA . ALA A 1 97 ? -6.953 -2.156 -8.188 1 98.75 97 ALA A CA 1
ATOM 760 C C . ALA A 1 97 ? -8.305 -2.709 -8.633 1 98.75 97 ALA A C 1
ATOM 762 O O . ALA A 1 97 ? -9.086 -2.008 -9.273 1 98.75 97 ALA A O 1
ATOM 763 N N . ASN A 1 98 ? -8.578 -4.012 -8.289 1 98.81 98 ASN A N 1
ATOM 764 C CA . ASN A 1 98 ? -9.891 -4.594 -8.578 1 98.81 98 ASN A CA 1
ATOM 765 C C . ASN A 1 98 ? -11.016 -3.789 -7.938 1 98.81 98 ASN A C 1
ATOM 767 O O . ASN A 1 98 ? -12.023 -3.502 -8.586 1 98.81 98 ASN A O 1
ATOM 771 N N . MET A 1 99 ? -10.805 -3.432 -6.707 1 98.75 99 MET A N 1
ATOM 772 C CA . MET A 1 99 ? -11.812 -2.67 -5.977 1 98.75 99 MET A CA 1
ATOM 773 C C . MET A 1 99 ? -12.109 -1.35 -6.68 1 98.75 99 MET A C 1
ATOM 775 O O . MET A 1 99 ? -13.273 -0.942 -6.777 1 98.75 99 MET A O 1
ATOM 779 N N . ALA A 1 100 ? -11.055 -0.669 -7.094 1 98.75 100 ALA A N 1
ATOM 780 C CA . ALA A 1 100 ? -11.227 0.607 -7.785 1 98.75 100 ALA A CA 1
ATOM 781 C C . ALA A 1 100 ? -12.094 0.445 -9.031 1 98.75 100 ALA A C 1
ATOM 783 O O . ALA A 1 100 ? -12.945 1.29 -9.32 1 98.75 100 ALA A O 1
ATOM 784 N N . VAL A 1 101 ? -11.859 -0.616 -9.805 1 98.94 101 VAL A N 1
ATOM 785 C CA . VAL A 1 101 ? -12.664 -0.85 -11 1 98.94 101 VAL A CA 1
ATOM 786 C C . VAL A 1 101 ? -14.117 -1.108 -10.609 1 98.94 101 VAL A C 1
ATOM 788 O O . VAL A 1 101 ? -15.031 -0.542 -11.211 1 98.94 101 VAL A O 1
ATOM 791 N N . TYR A 1 102 ? -14.336 -1.985 -9.594 1 98.88 102 TYR A N 1
ATOM 792 C CA . TYR A 1 102 ? -15.695 -2.271 -9.141 1 98.88 102 TYR A CA 1
ATOM 793 C C . TYR A 1 102 ? -16.422 -0.99 -8.75 1 98.88 102 TYR A C 1
ATOM 795 O O . TYR A 1 102 ? -17.562 -0.762 -9.172 1 98.88 102 TYR A O 1
ATOM 803 N N . PHE A 1 103 ? -15.758 -0.129 -8.016 1 98.62 103 PHE A N 1
ATOM 804 C CA . PHE A 1 103 ? -16.375 1.091 -7.512 1 98.62 103 PHE A CA 1
ATOM 805 C C . PHE A 1 103 ? -16.578 2.098 -8.641 1 98.62 103 PHE A C 1
ATOM 807 O O . PHE A 1 103 ? -17.438 2.977 -8.547 1 98.62 103 PHE A O 1
ATOM 814 N N . ALA A 1 104 ? -15.812 1.993 -9.664 1 98.69 104 ALA A N 1
ATOM 815 C CA . ALA A 1 104 ? -15.914 2.92 -10.789 1 98.69 104 ALA A CA 1
ATOM 816 C C . ALA A 1 104 ? -17.188 2.654 -11.602 1 98.69 104 ALA A C 1
ATOM 818 O O . ALA A 1 104 ? -17.766 3.58 -12.164 1 98.69 104 ALA A O 1
ATOM 819 N N . VAL A 1 105 ? -17.656 1.317 -11.594 1 98.62 105 VAL A N 1
ATOM 820 C CA . VAL A 1 105 ? -18.641 1.031 -12.633 1 98.62 105 VAL A CA 1
ATOM 821 C C . VAL A 1 105 ? -19.844 0.299 -12.016 1 98.62 105 VAL A C 1
ATOM 823 O O . VAL A 1 105 ? -20.828 0.028 -12.703 1 98.62 105 VAL A O 1
ATOM 826 N N . LEU A 1 106 ? -19.797 -0.052 -10.68 1 98.62 106 LEU A N 1
ATOM 827 C CA . LEU A 1 106 ? -20.875 -0.823 -10.062 1 98.62 106 LEU A CA 1
ATOM 828 C C . LEU A 1 106 ? -21.453 -0.082 -8.859 1 98.62 106 LEU A C 1
ATOM 830 O O . LEU A 1 106 ? -20.797 0.791 -8.289 1 98.62 106 LEU A O 1
ATOM 834 N N . ASN A 1 107 ? -22.594 -0.357 -8.516 1 97.81 107 ASN A N 1
ATOM 835 C CA . ASN A 1 107 ? -23.266 0.001 -7.266 1 97.81 107 ASN A CA 1
ATOM 836 C C . ASN A 1 107 ? -23.547 -1.228 -6.402 1 97.81 107 ASN A C 1
ATOM 838 O O . ASN A 1 107 ? -23.656 -2.34 -6.918 1 97.81 107 ASN A O 1
ATOM 842 N N . PRO A 1 108 ? -23.609 -1.044 -5.07 1 97.75 108 PRO A N 1
ATOM 843 C CA . PRO A 1 108 ? -23.984 -2.186 -4.234 1 97.75 108 PRO A CA 1
ATOM 844 C C . PRO A 1 108 ? -25.266 -2.865 -4.715 1 97.75 108 PRO A C 1
ATOM 846 O O . PRO A 1 108 ? -26.234 -2.186 -5.051 1 97.75 108 PRO A O 1
ATOM 849 N N . GLY A 1 109 ? -25.219 -4.191 -4.762 1 98.06 109 GLY A N 1
ATOM 850 C CA . GLY A 1 109 ? -26.391 -4.938 -5.211 1 98.06 109 GLY A CA 1
ATOM 851 C C . GLY A 1 109 ? -26.312 -5.348 -6.672 1 98.06 109 GLY A C 1
ATOM 852 O O . GLY A 1 109 ? -27.047 -6.23 -7.113 1 98.06 109 GLY A O 1
ATOM 853 N N . ASP A 1 110 ? -25.438 -4.75 -7.461 1 98.69 110 ASP A N 1
ATOM 854 C CA . ASP A 1 110 ? -25.25 -5.16 -8.852 1 98.69 110 ASP A CA 1
ATOM 855 C C . ASP A 1 110 ? -24.734 -6.594 -8.938 1 98.69 110 ASP A C 1
ATOM 857 O O . ASP A 1 110 ? -24.109 -7.094 -8.008 1 98.69 110 ASP A O 1
ATOM 861 N N . THR A 1 111 ? -25.031 -7.285 -10.039 1 98.88 111 THR A N 1
ATOM 862 C CA . THR A 1 111 ? -24.609 -8.664 -10.242 1 98.88 111 THR A CA 1
ATOM 863 C C . THR A 1 111 ? -23.281 -8.727 -10.984 1 98.88 111 THR A C 1
ATOM 865 O O . THR A 1 111 ? -23.094 -8.055 -12 1 98.88 111 THR A O 1
ATOM 868 N N . ILE A 1 112 ? -22.375 -9.453 -10.453 1 98.88 112 ILE A N 1
ATOM 869 C CA . ILE A 1 112 ? -21.109 -9.711 -11.133 1 98.88 112 ILE A CA 1
ATOM 870 C C . ILE A 1 112 ? -20.922 -11.211 -11.32 1 98.88 112 ILE A C 1
ATOM 872 O O . ILE A 1 112 ? -21.609 -12.016 -10.68 1 98.88 112 ILE A O 1
ATOM 876 N N . MET A 1 113 ? -20.062 -11.57 -12.219 1 98.94 113 MET A N 1
ATOM 877 C CA . MET A 1 113 ? -19.719 -12.969 -12.445 1 98.94 113 MET A CA 1
ATOM 878 C C . MET A 1 113 ? -18.219 -13.164 -12.422 1 98.94 113 MET A C 1
ATOM 880 O O . MET A 1 113 ? -17.484 -12.492 -13.156 1 98.94 113 MET A O 1
ATOM 884 N N . GLY A 1 114 ? -17.703 -13.922 -11.555 1 98.69 114 GLY A N 1
ATOM 885 C CA . GLY A 1 114 ? -16.297 -14.25 -11.43 1 98.69 114 GLY A CA 1
ATOM 886 C C . GLY A 1 114 ? -16.031 -15.727 -11.195 1 98.69 114 GLY A C 1
ATOM 887 O O . GLY A 1 114 ? -16.953 -16.469 -10.875 1 98.69 114 GLY A O 1
ATOM 888 N N . MET A 1 115 ? -14.844 -16.141 -11.375 1 98.56 115 MET A N 1
ATOM 889 C CA . MET A 1 115 ? -14.492 -17.547 -11.172 1 98.56 115 MET A CA 1
ATOM 890 C C . MET A 1 115 ? -14.602 -17.938 -9.703 1 98.56 115 MET A C 1
ATOM 892 O O . MET A 1 115 ? -14.172 -17.188 -8.828 1 98.56 115 MET A O 1
ATOM 896 N N . ASP A 1 116 ? -15.125 -19.125 -9.484 1 97 116 ASP A N 1
ATOM 897 C CA . ASP A 1 116 ? -15.266 -19.641 -8.133 1 97 116 ASP A CA 1
ATOM 898 C C . ASP A 1 116 ? -13.906 -19.844 -7.473 1 97 116 ASP A C 1
ATOM 900 O O . ASP A 1 116 ? -12.984 -20.391 -8.086 1 97 116 ASP A O 1
ATOM 904 N N . LEU A 1 117 ? -13.828 -19.391 -6.262 1 95.06 117 LEU A N 1
ATOM 905 C CA . LEU A 1 117 ? -12.586 -19.531 -5.508 1 95.06 117 LEU A CA 1
ATOM 906 C C . LEU A 1 117 ? -12.172 -21 -5.426 1 95.06 117 LEU A C 1
ATOM 908 O O . LEU A 1 117 ? -10.984 -21.312 -5.52 1 95.06 117 LEU A O 1
ATOM 912 N N . ALA A 1 118 ? -13.062 -21.906 -5.285 1 93.5 118 ALA A N 1
ATOM 913 C CA . ALA A 1 118 ? -12.805 -23.328 -5.137 1 93.5 118 ALA A CA 1
ATOM 914 C C . ALA A 1 118 ? -12.266 -23.922 -6.434 1 93.5 118 ALA A C 1
ATOM 916 O O . ALA A 1 118 ? -11.711 -25.031 -6.434 1 93.5 118 ALA A O 1
ATOM 917 N N . HIS A 1 119 ? -12.492 -23.219 -7.488 1 96.06 119 HIS A N 1
ATOM 918 C CA . HIS A 1 119 ? -12.055 -23.719 -8.789 1 96.06 119 HIS A CA 1
ATOM 919 C C . HIS A 1 119 ? -10.836 -22.953 -9.289 1 96.06 119 HIS A C 1
ATOM 921 O O . HIS A 1 119 ? -10.43 -23.109 -10.438 1 96.06 119 HIS A O 1
ATOM 927 N N . GLY A 1 120 ? -10.328 -22.062 -8.414 1 96.44 120 GLY A N 1
ATOM 928 C CA . GLY A 1 120 ? -9.086 -21.391 -8.766 1 96.44 120 GLY A CA 1
ATOM 929 C C . GLY A 1 120 ? -9.219 -19.891 -8.852 1 96.44 120 GLY A C 1
ATOM 930 O O . GLY A 1 120 ? -8.25 -19.188 -9.156 1 96.44 120 GLY A O 1
ATOM 931 N N . GLY A 1 121 ? -10.414 -19.312 -8.562 1 96.75 121 GLY A N 1
ATOM 932 C CA . GLY A 1 121 ? -10.625 -17.875 -8.609 1 96.75 121 GLY A CA 1
ATOM 933 C C . GLY A 1 121 ? -9.883 -17.125 -7.523 1 96.75 121 GLY A C 1
ATOM 934 O O . GLY A 1 121 ? -8.945 -17.656 -6.926 1 96.75 121 GLY A O 1
ATOM 935 N N . HIS A 1 122 ? -10.156 -15.867 -7.395 1 96.5 122 HIS A N 1
ATOM 936 C CA . HIS A 1 122 ? -9.555 -15.008 -6.379 1 96.5 122 HIS A CA 1
ATOM 937 C C . HIS A 1 122 ? -10.617 -14.453 -5.434 1 96.5 122 HIS A C 1
ATOM 939 O O . HIS A 1 122 ? -11.789 -14.359 -5.797 1 96.5 122 HIS A O 1
ATOM 945 N N . LEU A 1 123 ? -10.188 -14.055 -4.285 1 96.06 123 LEU A N 1
ATOM 946 C CA . LEU A 1 123 ? -11.086 -13.523 -3.268 1 96.06 123 LEU A CA 1
ATOM 947 C C . LEU A 1 123 ? -11.906 -12.359 -3.816 1 96.06 123 LEU A C 1
ATOM 949 O O . LEU A 1 123 ? -13.117 -12.281 -3.586 1 96.06 123 LEU A O 1
ATOM 953 N N . THR A 1 124 ? -11.289 -11.477 -4.59 1 98 124 THR A N 1
ATOM 954 C CA . THR A 1 124 ? -11.93 -10.258 -5.055 1 98 124 THR A CA 1
ATOM 955 C C . THR A 1 124 ? -12.898 -10.555 -6.195 1 98 124 THR A C 1
ATOM 957 O O . THR A 1 124 ? -13.555 -9.648 -6.715 1 98 124 THR A O 1
ATOM 960 N N . HIS A 1 125 ? -12.992 -11.844 -6.633 1 98.25 125 HIS A N 1
ATOM 961 C CA . HIS A 1 125 ? -13.875 -12.188 -7.746 1 98.25 125 HIS A CA 1
ATOM 962 C C . HIS A 1 125 ? -15.258 -12.602 -7.25 1 98.25 125 HIS A C 1
ATOM 964 O O . HIS A 1 125 ? -16 -13.266 -7.969 1 98.25 125 HIS A O 1
ATOM 970 N N . GLY A 1 126 ? -15.484 -12.289 -5.934 1 98.06 126 GLY A N 1
ATOM 971 C CA . GLY A 1 126 ? -16.844 -12.492 -5.449 1 98.06 126 GLY A CA 1
ATOM 972 C C . GLY A 1 126 ? -16.906 -13.414 -4.246 1 98.06 126 GLY A C 1
ATOM 973 O O . GLY A 1 126 ? -18 -13.875 -3.873 1 98.06 126 GLY A O 1
ATOM 974 N N . ALA A 1 127 ? -15.758 -13.695 -3.652 1 96.94 127 ALA A N 1
ATOM 975 C CA . ALA A 1 127 ? -15.828 -14.508 -2.439 1 96.94 127 ALA A CA 1
ATOM 976 C C . ALA A 1 127 ? -16.688 -13.836 -1.377 1 96.94 127 ALA A C 1
ATOM 978 O O . ALA A 1 127 ? -16.609 -12.617 -1.187 1 96.94 127 ALA A O 1
ATOM 979 N N . LYS A 1 128 ? -17.453 -14.586 -0.61 1 95.69 128 LYS A N 1
ATOM 980 C CA . LYS A 1 128 ? -18.453 -14.07 0.325 1 95.69 128 LYS A CA 1
ATOM 981 C C . LYS A 1 128 ? -17.797 -13.242 1.428 1 95.69 128 LYS A C 1
ATOM 983 O O . LYS A 1 128 ? -18.406 -12.289 1.936 1 95.69 128 LYS A O 1
ATOM 988 N N . VAL A 1 129 ? -16.594 -13.57 1.779 1 95.25 129 VAL A N 1
ATOM 989 C CA . VAL A 1 129 ? -15.914 -12.945 2.91 1 95.25 129 VAL A CA 1
ATOM 990 C C . VAL A 1 129 ? -15.219 -11.664 2.455 1 95.25 129 VAL A C 1
ATOM 992 O O . VAL A 1 129 ? 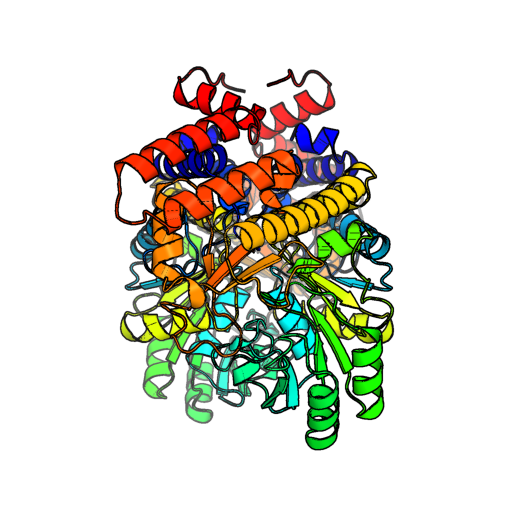-14.781 -10.859 3.283 1 95.25 129 VAL A O 1
ATOM 995 N N . ASN A 1 130 ? -15.086 -11.43 1.164 1 97.94 130 ASN A N 1
ATOM 996 C CA . ASN A 1 130 ? -14.438 -10.258 0.568 1 97.94 130 ASN A CA 1
ATOM 997 C C . ASN A 1 130 ? -15.445 -9.141 0.294 1 97.94 130 ASN A C 1
ATOM 999 O O . ASN A 1 130 ? -16.656 -9.391 0.219 1 97.94 130 ASN A O 1
ATOM 1003 N N . PHE A 1 131 ? -14.93 -7.902 0.154 1 98.12 131 PHE A N 1
ATOM 1004 C CA . PHE A 1 131 ? -15.805 -6.777 -0.149 1 98.12 131 PHE A CA 1
ATOM 1005 C C . PHE A 1 131 ? -16.672 -7.078 -1.367 1 98.12 131 PHE A C 1
ATOM 1007 O O . PHE A 1 131 ? -17.844 -6.695 -1.415 1 98.12 131 PHE A O 1
ATOM 1014 N N . SER A 1 132 ? -16.156 -7.777 -2.373 1 98.25 132 SER A N 1
ATOM 1015 C CA . SER A 1 132 ? -16.859 -8.055 -3.627 1 98.25 132 SER A CA 1
ATOM 1016 C C . SER A 1 132 ? -18.062 -8.953 -3.4 1 98.25 132 SER A C 1
ATOM 1018 O O . SER A 1 132 ? -19.094 -8.789 -4.055 1 98.25 132 SER A O 1
ATOM 1020 N N . GLY A 1 133 ? -17.906 -9.945 -2.508 1 98 133 GLY A N 1
ATOM 1021 C CA . GLY A 1 133 ? -19.031 -10.805 -2.188 1 98 133 GLY A CA 1
ATOM 1022 C C . GLY A 1 133 ? -20.047 -10.156 -1.261 1 98 133 GLY A C 1
ATOM 1023 O O . GLY A 1 133 ? -21.219 -10.516 -1.266 1 98 133 GLY A O 1
ATOM 1024 N N . LYS A 1 134 ? -19.609 -9.203 -0.472 1 97.5 134 LYS A N 1
ATOM 1025 C CA . LYS A 1 134 ? -20.484 -8.539 0.495 1 97.5 134 LYS A CA 1
ATOM 1026 C C . LYS A 1 134 ? -21.312 -7.445 -0.173 1 97.5 134 LYS A C 1
ATOM 1028 O O . LYS A 1 134 ? -22.453 -7.215 0.201 1 97.5 134 LYS A O 1
ATOM 1033 N N . LEU A 1 135 ? -20.734 -6.777 -1.175 1 98.25 135 LEU A N 1
ATOM 1034 C CA . LEU A 1 135 ? -21.375 -5.59 -1.73 1 98.25 135 LEU A CA 1
ATOM 1035 C C . LEU A 1 135 ? -22.219 -5.945 -2.947 1 98.25 135 LEU A C 1
ATOM 1037 O O . LEU A 1 135 ? -23.141 -5.203 -3.311 1 98.25 135 LEU A O 1
ATOM 1041 N N . TYR A 1 136 ? -21.906 -7.113 -3.617 1 98.62 136 TYR A N 1
ATOM 1042 C CA . TYR A 1 136 ? -22.531 -7.387 -4.898 1 98.62 136 TYR A CA 1
ATOM 1043 C C . TYR A 1 136 ? -23.203 -8.758 -4.891 1 98.62 136 TYR A C 1
ATOM 1045 O O . TYR A 1 136 ? -22.953 -9.578 -4.004 1 98.62 136 TYR A O 1
ATOM 1053 N N . ASN A 1 137 ? -24.141 -8.945 -5.836 1 98.62 137 ASN A N 1
ATOM 1054 C CA . ASN A 1 137 ? -24.656 -10.273 -6.141 1 98.62 137 ASN A CA 1
ATOM 1055 C C . ASN A 1 137 ? -23.703 -11.062 -7.035 1 98.62 137 ASN A C 1
ATOM 1057 O O . ASN A 1 137 ? -23.422 -10.648 -8.164 1 98.62 137 ASN A O 1
ATOM 1061 N N . VAL A 1 138 ? -23.281 -12.242 -6.609 1 98.75 138 VAL A N 1
ATOM 1062 C CA . VAL A 1 138 ? -22.172 -12.906 -7.305 1 98.75 138 VAL A CA 1
ATOM 1063 C C . VAL A 1 138 ? -22.672 -14.203 -7.926 1 98.75 138 VAL A C 1
ATOM 1065 O O . VAL A 1 138 ? -23.312 -15.016 -7.258 1 98.75 138 VAL A O 1
ATOM 1068 N N . ILE A 1 139 ? -22.406 -14.336 -9.164 1 98.75 139 ILE A N 1
ATOM 1069 C CA . ILE A 1 139 ? -22.562 -15.594 -9.891 1 98.75 139 ILE A CA 1
ATOM 1070 C C . ILE A 1 139 ? -21.172 -16.156 -10.227 1 98.75 139 ILE A C 1
ATOM 1072 O O . ILE A 1 139 ? -20.312 -15.438 -10.734 1 98.75 139 ILE A O 1
ATOM 1076 N N . HIS A 1 140 ? -21 -17.406 -9.945 1 98.62 140 HIS A N 1
ATOM 1077 C CA . HIS A 1 140 ? -19.688 -17.984 -10.195 1 98.62 140 HIS A CA 1
ATOM 1078 C C . HIS A 1 140 ? -19.719 -18.922 -11.406 1 98.62 140 HIS A C 1
ATOM 1080 O O . HIS A 1 140 ? -20.656 -19.703 -11.562 1 98.62 140 HIS A O 1
ATOM 1086 N N . TYR A 1 141 ? -18.75 -18.734 -12.234 1 98.5 141 TYR A N 1
ATOM 1087 C CA . TYR A 1 141 ? -18.453 -19.797 -13.203 1 98.5 141 TYR A CA 1
ATOM 1088 C C . TYR A 1 141 ? -17.312 -20.672 -12.719 1 98.5 141 TYR A C 1
ATOM 1090 O O . TYR A 1 141 ? -16.641 -20.344 -11.727 1 98.5 141 TYR A O 1
ATOM 1098 N N . GLY A 1 142 ? -17.078 -21.781 -13.367 1 97.81 142 GLY A N 1
ATOM 1099 C CA . GLY A 1 142 ? -16.047 -22.703 -12.898 1 97.81 142 GLY A CA 1
ATOM 1100 C C . GLY A 1 142 ? -15.492 -23.578 -14.008 1 97.81 142 GLY A C 1
ATOM 1101 O O . GLY A 1 142 ? -15.367 -23.141 -15.148 1 97.81 142 GLY A O 1
ATOM 1102 N N . VAL A 1 143 ? -14.984 -24.688 -13.594 1 98.31 143 VAL A N 1
ATOM 1103 C CA . VAL A 1 143 ? -14.32 -25.578 -14.539 1 98.31 143 VAL A CA 1
ATOM 1104 C C . VAL A 1 143 ? -15.164 -26.844 -14.734 1 98.31 143 VAL A C 1
ATOM 1106 O O . VAL A 1 143 ? -16.016 -27.156 -13.891 1 98.31 143 VAL A O 1
ATOM 1109 N N . ASN A 1 144 ? -14.969 -27.469 -15.906 1 97.94 144 ASN A N 1
ATOM 1110 C CA . ASN A 1 144 ? -15.578 -28.781 -16.172 1 97.94 144 ASN A CA 1
ATOM 1111 C C . ASN A 1 144 ? -14.992 -29.859 -15.273 1 97.94 144 ASN A C 1
ATOM 1113 O O . ASN A 1 144 ? -13.773 -29.984 -15.141 1 97.94 144 ASN A O 1
ATOM 1117 N N . PRO A 1 145 ? -15.844 -30.688 -14.664 1 96.19 145 PRO A N 1
ATOM 1118 C CA . PRO A 1 145 ? -15.344 -31.672 -13.703 1 96.19 145 PRO A CA 1
ATOM 1119 C C . PRO A 1 145 ? -14.453 -32.719 -14.359 1 96.19 145 PRO A C 1
ATOM 1121 O O . PRO A 1 145 ? -13.617 -33.312 -13.688 1 96.19 145 PRO A O 1
ATOM 1124 N N . GLU A 1 146 ? -14.586 -32.938 -15.617 1 96.31 146 GLU A N 1
ATOM 1125 C CA . GLU A 1 146 ? -13.812 -33.969 -16.297 1 96.31 146 GLU A CA 1
ATOM 1126 C C . GLU A 1 146 ? -12.5 -33.406 -16.828 1 96.31 146 GLU A C 1
ATOM 1128 O O . GLU A 1 146 ? -11.438 -34 -16.625 1 96.31 146 GLU A O 1
ATOM 1133 N N . THR A 1 147 ? -12.594 -32.281 -17.469 1 97.25 147 THR A N 1
ATOM 1134 C CA . THR A 1 147 ? -11.414 -31.734 -18.141 1 97.25 147 THR A CA 1
ATOM 1135 C C . THR A 1 147 ? -10.656 -30.781 -17.203 1 97.25 147 THR A C 1
ATOM 1137 O O . THR A 1 147 ? -9.484 -30.469 -17.438 1 97.25 147 THR A O 1
ATOM 1140 N N . GLU A 1 148 ? -11.367 -30.25 -16.172 1 97.81 148 GLU A N 1
ATOM 1141 C CA . GLU A 1 148 ? -10.852 -29.281 -15.219 1 97.81 148 GLU A CA 1
ATOM 1142 C C . GLU A 1 148 ? -10.484 -27.969 -15.898 1 97.81 148 GLU A C 1
ATOM 1144 O O . GLU A 1 148 ? -9.797 -27.125 -15.312 1 97.81 148 GLU A O 1
ATOM 1149 N N . LEU A 1 149 ? -10.883 -27.828 -17.188 1 98.5 149 LEU A N 1
ATOM 1150 C CA . LEU A 1 149 ? -10.742 -26.578 -17.938 1 98.5 149 LEU A CA 1
ATOM 1151 C C . LEU A 1 149 ? -11.969 -25.688 -17.734 1 98.5 149 LEU A C 1
ATOM 1153 O O . LEU A 1 149 ? -13.055 -26.188 -17.438 1 98.5 149 LEU A O 1
ATOM 1157 N N . ILE A 1 150 ? -11.828 -24.422 -17.844 1 98.62 150 ILE A N 1
ATOM 1158 C CA . ILE A 1 150 ? -12.945 -23.484 -17.703 1 98.62 150 ILE A CA 1
ATOM 1159 C C . ILE A 1 150 ? -14.086 -23.922 -18.625 1 98.62 150 ILE A C 1
ATOM 1161 O O . ILE A 1 150 ? -13.859 -24.219 -19.797 1 98.62 150 ILE A O 1
ATOM 1165 N N . ASP A 1 151 ? -15.305 -23.984 -18.109 1 98.44 151 ASP A N 1
ATOM 1166 C CA . ASP A 1 151 ? -16.5 -24.344 -18.859 1 98.44 151 ASP A CA 1
ATOM 1167 C C . ASP A 1 151 ? -17.156 -23.109 -19.469 1 98.44 151 ASP A C 1
ATOM 1169 O O . ASP A 1 151 ? -18.141 -22.594 -18.906 1 98.44 151 ASP A O 1
ATOM 1173 N N . TYR A 1 152 ? -16.75 -22.75 -20.656 1 98.5 152 TYR A N 1
ATOM 1174 C CA . TYR A 1 152 ? -17.234 -21.516 -21.297 1 98.5 152 TYR A CA 1
ATOM 1175 C C . TYR A 1 152 ? -18.703 -21.641 -21.656 1 98.5 152 TYR A C 1
ATOM 1177 O O . TYR A 1 152 ? -19.406 -20.641 -21.734 1 98.5 152 TYR A O 1
ATOM 1185 N N . ASP A 1 153 ? -19.188 -22.875 -21.859 1 98.12 153 ASP A N 1
ATOM 1186 C CA . ASP A 1 153 ? -20.609 -23.078 -22.094 1 98.12 153 ASP A CA 1
ATOM 1187 C C . ASP A 1 153 ? -21.422 -22.75 -20.844 1 98.12 153 ASP A C 1
ATOM 1189 O O . ASP A 1 153 ? -22.469 -22.109 -20.922 1 98.12 153 ASP A O 1
ATOM 1193 N N . GLN A 1 154 ? -20.922 -23.25 -19.766 1 98.5 154 GLN A N 1
ATOM 1194 C CA . GLN A 1 154 ? -21.578 -22.922 -18.5 1 98.5 154 GLN A CA 1
ATOM 1195 C C . GLN A 1 154 ? -21.547 -21.406 -18.25 1 98.5 154 GLN A C 1
ATOM 1197 O O . GLN A 1 154 ? -22.531 -20.828 -17.812 1 98.5 154 GLN A O 1
ATOM 1202 N N . LEU A 1 155 ? -20.406 -20.828 -18.484 1 98.75 155 LEU A N 1
ATOM 1203 C CA . LEU A 1 155 ? -20.25 -19.391 -18.344 1 98.75 155 LEU A CA 1
ATOM 1204 C C . LEU A 1 155 ? -21.281 -18.625 -19.172 1 98.75 155 LEU A C 1
ATOM 1206 O O . LEU A 1 155 ? -21.938 -17.719 -18.672 1 98.75 155 LEU A O 1
ATOM 1210 N N . TYR A 1 156 ? -21.438 -19.047 -20.391 1 98.69 156 TYR A N 1
ATOM 1211 C CA . TYR A 1 156 ? -22.391 -18.422 -21.297 1 98.69 156 TYR A CA 1
ATOM 1212 C C . TYR A 1 156 ? -23.812 -18.562 -20.766 1 98.69 156 TYR A C 1
ATOM 1214 O O . TYR A 1 156 ? -24.562 -17.594 -20.734 1 98.69 156 TYR A O 1
ATOM 1222 N N . LYS A 1 157 ? -24.172 -19.75 -20.359 1 98.75 157 LYS A N 1
ATOM 1223 C CA . LYS A 1 157 ? -25.516 -20.016 -19.859 1 98.75 157 LYS A CA 1
ATOM 1224 C C . LYS A 1 157 ? -25.828 -19.172 -18.625 1 98.75 157 LYS A C 1
ATOM 1226 O O . LYS A 1 157 ? -26.906 -18.594 -18.531 1 98.75 157 LYS A O 1
ATOM 1231 N N . LEU A 1 158 ? -24.891 -19.156 -17.734 1 98.81 158 LEU A N 1
ATOM 1232 C CA . LEU A 1 158 ? -25.078 -18.375 -16.5 1 98.81 158 LEU A CA 1
ATOM 1233 C C . LEU A 1 158 ? -25.188 -16.891 -16.828 1 98.81 158 LEU A C 1
ATOM 1235 O O . LEU A 1 158 ? -26 -16.188 -16.219 1 98.81 158 LEU A O 1
ATOM 1239 N N . ALA A 1 159 ? -24.328 -16.375 -17.75 1 98.88 159 ALA A N 1
ATOM 1240 C CA . ALA A 1 159 ? -24.375 -14.969 -18.141 1 98.88 159 ALA A CA 1
ATOM 1241 C C . ALA A 1 159 ? -25.734 -14.609 -18.719 1 98.88 159 ALA A C 1
ATOM 1243 O O . ALA A 1 159 ? -26.281 -13.547 -18.422 1 98.88 159 ALA A O 1
ATOM 1244 N N . LYS A 1 160 ? -26.234 -15.461 -19.547 1 98.69 160 LYS A N 1
ATOM 1245 C CA . LYS A 1 160 ? -27.531 -15.219 -20.156 1 98.69 160 LYS A CA 1
ATOM 1246 C C . LYS A 1 160 ? -28.656 -15.219 -19.125 1 98.69 160 LYS A C 1
ATOM 1248 O O . LYS A 1 160 ? -29.578 -14.406 -19.203 1 98.69 160 LYS A O 1
ATOM 1253 N N . GLU A 1 161 ? -28.516 -16.109 -18.25 1 98.75 161 GLU A N 1
ATOM 1254 C CA . GLU A 1 161 ? -29.547 -16.266 -17.234 1 98.75 161 GLU A CA 1
ATOM 1255 C C . GLU A 1 161 ? -29.547 -15.094 -16.25 1 98.75 161 GLU A C 1
ATOM 1257 O O . GLU A 1 161 ? -30.609 -14.586 -15.891 1 98.75 161 GLU A O 1
ATOM 1262 N N . HIS A 1 162 ? -28.375 -14.609 -15.828 1 98.75 162 HIS A N 1
ATOM 1263 C CA . HIS A 1 162 ? -28.297 -13.711 -14.68 1 98.75 162 HIS A CA 1
ATOM 1264 C C . HIS A 1 162 ? -27.969 -12.281 -15.117 1 98.75 162 HIS A C 1
ATOM 1266 O O . HIS A 1 162 ? -28.125 -11.344 -14.336 1 98.75 162 HIS A O 1
ATOM 1272 N N . LYS A 1 163 ? -27.5 -12.094 -16.312 1 98.62 163 LYS A N 1
ATOM 1273 C CA . LYS A 1 163 ? -27.234 -10.789 -16.906 1 98.62 163 LYS A CA 1
ATOM 1274 C C . LYS A 1 163 ? -26.359 -9.93 -15.977 1 98.62 163 LYS A C 1
ATOM 1276 O O . LYS A 1 163 ? -26.75 -8.812 -15.625 1 98.62 163 LYS A O 1
ATOM 1281 N N . PRO A 1 164 ? -25.188 -10.391 -15.664 1 98.88 164 PRO A N 1
ATOM 1282 C CA . PRO A 1 164 ? -24.297 -9.586 -14.828 1 98.88 164 PRO A CA 1
ATOM 1283 C C . PRO A 1 164 ? -23.906 -8.258 -15.477 1 98.88 164 PRO A C 1
ATOM 1285 O O . PRO A 1 164 ? -23.891 -8.156 -16.703 1 98.88 164 PRO A O 1
ATOM 1288 N N . LYS A 1 165 ? -23.594 -7.262 -14.633 1 98.88 165 LYS A N 1
ATOM 1289 C CA . LYS A 1 165 ? -23.094 -5.977 -15.125 1 98.88 165 LYS A CA 1
ATOM 1290 C C . LYS A 1 165 ? -21.625 -6.055 -15.484 1 98.88 165 LYS A C 1
ATOM 1292 O O . LYS A 1 165 ? -21.141 -5.289 -16.328 1 98.88 165 LYS A O 1
ATOM 1297 N N . LEU A 1 166 ? -20.922 -6.98 -14.883 1 98.94 166 LEU A N 1
ATOM 1298 C CA . LEU A 1 166 ? -19.484 -7.141 -15.055 1 98.94 166 LEU A CA 1
ATOM 1299 C C . LEU A 1 166 ? -19.094 -8.609 -15 1 98.94 166 LEU A C 1
ATOM 1301 O O . LEU A 1 166 ? -19.5 -9.336 -14.094 1 98.94 166 LEU A O 1
ATOM 1305 N N . ILE A 1 167 ? -18.391 -9.086 -15.961 1 98.94 167 ILE A N 1
ATOM 1306 C CA . ILE A 1 167 ? -17.766 -10.406 -15.969 1 98.94 167 ILE A CA 1
ATOM 1307 C C . ILE A 1 167 ? -16.266 -10.273 -15.734 1 98.94 167 ILE A C 1
ATOM 1309 O O . ILE A 1 167 ? -15.602 -9.461 -16.375 1 98.94 167 ILE A O 1
ATOM 1313 N N . VAL A 1 168 ? -15.758 -11.07 -14.812 1 98.88 168 VAL A N 1
ATOM 1314 C CA . VAL A 1 168 ? -14.352 -10.992 -14.422 1 98.88 168 VAL A CA 1
ATOM 1315 C C . VAL A 1 168 ? -13.617 -12.25 -14.875 1 98.88 168 VAL A C 1
ATOM 1317 O O . VAL A 1 168 ? -14 -13.367 -14.531 1 98.88 168 VAL A O 1
ATOM 1320 N N . GLY A 1 169 ? -12.594 -12.062 -15.672 1 98.75 169 GLY A N 1
ATOM 1321 C CA . GLY A 1 169 ? -11.656 -13.133 -15.984 1 98.75 169 GLY A CA 1
ATOM 1322 C C . GLY A 1 169 ? -10.375 -13.055 -15.172 1 98.75 169 GLY A C 1
ATOM 1323 O O . GLY A 1 169 ? -9.914 -11.969 -14.836 1 98.75 169 GLY A O 1
ATOM 1324 N N . GLY A 1 170 ? -9.781 -14.148 -14.945 1 97.69 170 GLY A N 1
ATOM 1325 C CA . GLY A 1 170 ? -8.555 -14.25 -14.164 1 97.69 170 GLY A CA 1
ATOM 1326 C C . GLY A 1 170 ? -8.641 -15.289 -13.062 1 97.69 170 GLY A C 1
ATOM 1327 O O . GLY A 1 170 ? -9.734 -15.727 -12.695 1 97.69 170 GLY A O 1
ATOM 1328 N N . ALA A 1 171 ? -7.492 -15.648 -12.539 1 97.56 171 ALA A N 1
ATOM 1329 C CA . ALA A 1 171 ? -7.465 -16.703 -11.523 1 97.56 171 ALA A CA 1
ATOM 1330 C C . ALA A 1 171 ? -6.168 -16.656 -10.719 1 97.56 171 ALA A C 1
ATOM 1332 O O . ALA A 1 171 ? -5.164 -16.109 -11.18 1 97.56 171 ALA A O 1
ATOM 1333 N N . SER A 1 172 ? -6.234 -17.281 -9.539 1 96.62 172 SER A N 1
ATOM 1334 C CA . SER A 1 172 ? -5.051 -17.484 -8.711 1 96.62 172 SER A CA 1
ATOM 1335 C C . SER A 1 172 ? -4.473 -18.875 -8.898 1 96.62 172 SER A C 1
ATOM 1337 O O . SER A 1 172 ? -3.297 -19.125 -8.609 1 96.62 172 SER A O 1
ATOM 1339 N N . ALA A 1 173 ? -5.355 -19.828 -9.328 1 97.56 173 ALA A N 1
ATOM 1340 C CA . ALA A 1 173 ? -4.93 -21.219 -9.453 1 97.56 173 ALA A CA 1
ATOM 1341 C C . ALA A 1 173 ? -5.539 -21.875 -10.688 1 97.56 173 ALA A C 1
ATOM 1343 O O . ALA A 1 173 ? -6.332 -22.812 -10.578 1 97.56 173 ALA A O 1
ATOM 1344 N N . TYR A 1 174 ? -5.242 -21.406 -11.859 1 98.31 174 TYR A N 1
ATOM 1345 C CA . TYR A 1 174 ? -5.609 -21.953 -13.156 1 98.31 174 TYR A CA 1
ATOM 1346 C C . TYR A 1 174 ? -4.414 -21.953 -14.102 1 98.31 174 TYR A C 1
ATOM 1348 O O . TYR A 1 174 ? -3.91 -20.906 -14.484 1 98.31 174 TYR A O 1
ATOM 1356 N N . PRO A 1 175 ? -3.947 -23.078 -14.453 1 98.31 175 PRO A N 1
ATOM 1357 C CA . PRO A 1 175 ? -2.637 -23.188 -15.094 1 98.31 175 PRO A CA 1
ATOM 1358 C C . PRO A 1 175 ? -2.715 -23.031 -16.609 1 98.31 175 PRO A C 1
ATOM 1360 O O . PRO A 1 175 ? -1.687 -23.062 -17.297 1 98.31 175 PRO A O 1
ATOM 1363 N N . ARG A 1 176 ? -3.934 -22.859 -17.219 1 98.62 176 ARG A N 1
ATOM 1364 C CA . ARG A 1 176 ? -4.098 -22.875 -18.672 1 98.62 176 ARG A CA 1
ATOM 1365 C C . ARG A 1 176 ? -4.441 -21.484 -19.188 1 98.62 176 ARG A C 1
ATOM 1367 O O . ARG A 1 176 ? -4.742 -20.578 -18.406 1 98.62 176 ARG A O 1
ATOM 1374 N N . VAL A 1 177 ? -4.387 -21.312 -20.469 1 98.38 177 VAL A N 1
ATOM 1375 C CA . VAL A 1 177 ? -4.684 -20.047 -21.125 1 98.38 177 VAL A CA 1
ATOM 1376 C C . VAL A 1 177 ? -6.184 -19.766 -21.047 1 98.38 177 VAL A C 1
ATOM 1378 O O . VAL A 1 177 ? -7 -20.672 -21.234 1 98.38 177 VAL A O 1
ATOM 1381 N N . PHE A 1 178 ? -6.547 -18.547 -20.703 1 98.5 178 PHE A N 1
ATOM 1382 C CA . PHE A 1 178 ? -7.922 -18.078 -20.797 1 98.5 178 PHE A CA 1
ATOM 1383 C C . PHE A 1 178 ? -8.273 -17.719 -22.234 1 98.5 178 PHE A C 1
ATOM 1385 O O . PHE A 1 178 ? -7.457 -17.141 -22.969 1 98.5 178 PHE A O 1
ATOM 1392 N N . ASP A 1 179 ? -9.453 -18.031 -22.688 1 98.56 179 ASP A N 1
ATOM 1393 C CA . ASP A 1 179 ? -9.977 -17.547 -23.953 1 98.56 179 ASP A CA 1
ATOM 1394 C C . ASP A 1 179 ? -10.633 -16.172 -23.797 1 98.56 179 ASP A C 1
ATOM 1396 O O . ASP A 1 179 ? -11.859 -16.078 -23.766 1 98.56 179 ASP A O 1
ATOM 1400 N N . TRP A 1 180 ? -9.773 -15.086 -23.812 1 98.75 180 TRP A N 1
ATOM 1401 C CA . TRP A 1 180 ? -10.258 -13.734 -23.578 1 98.75 180 TRP A CA 1
ATOM 1402 C C . TRP A 1 180 ? -11.289 -13.328 -24.625 1 98.75 180 TRP A C 1
ATOM 1404 O O . TRP A 1 180 ? -12.258 -12.633 -24.312 1 98.75 180 TRP A O 1
ATOM 1414 N N . ALA A 1 181 ? -11.062 -13.711 -25.844 1 98.69 181 ALA A N 1
ATOM 1415 C CA . ALA A 1 181 ? -11.969 -13.375 -26.938 1 98.69 181 ALA A CA 1
ATOM 1416 C C . ALA A 1 181 ? -13.359 -13.953 -26.703 1 98.69 181 ALA A C 1
ATOM 1418 O O . ALA A 1 181 ? -14.367 -13.266 -26.891 1 98.69 181 ALA A O 1
ATOM 1419 N N . LYS A 1 182 ? -13.375 -15.195 -26.344 1 98.75 182 LYS A N 1
ATOM 1420 C CA . LYS A 1 182 ? -14.648 -15.852 -26.062 1 98.75 182 LYS A CA 1
ATOM 1421 C C . LYS A 1 182 ? -15.367 -15.18 -24.906 1 98.75 182 LYS A C 1
ATOM 1423 O O . LYS A 1 182 ? -16.578 -14.992 -24.938 1 98.75 182 LYS A O 1
ATOM 1428 N N . MET A 1 183 ? -14.664 -14.82 -23.859 1 98.88 183 MET A N 1
ATOM 1429 C CA . MET A 1 183 ? -15.273 -14.156 -22.719 1 98.88 183 MET A CA 1
ATOM 1430 C C . MET A 1 183 ? -15.82 -12.789 -23.109 1 98.88 183 MET A C 1
ATOM 1432 O O . MET A 1 183 ? -16.891 -12.391 -22.641 1 98.88 183 MET A O 1
ATOM 1436 N N . ARG A 1 184 ? -15.07 -12.078 -23.953 1 98.81 184 ARG A N 1
ATOM 1437 C CA . ARG A 1 184 ? -15.562 -10.797 -24.438 1 98.81 184 ARG A CA 1
ATOM 1438 C C . ARG A 1 184 ? -16.844 -10.977 -25.234 1 98.81 184 ARG A C 1
ATOM 1440 O O . ARG A 1 184 ? -17.797 -10.203 -25.078 1 98.81 184 ARG A O 1
ATOM 1447 N N . GLU A 1 185 ? -16.875 -11.969 -26.062 1 98.81 185 GLU A N 1
ATOM 1448 C CA . GLU A 1 185 ? -18.078 -12.273 -26.844 1 98.81 185 GLU A CA 1
ATOM 1449 C C . GLU A 1 185 ? -19.281 -12.516 -25.938 1 98.81 185 GLU A C 1
ATOM 1451 O O . GLU A 1 185 ? -20.375 -12 -26.188 1 98.81 185 GLU A O 1
ATOM 1456 N N . ILE A 1 186 ? -19.094 -13.289 -24.906 1 98.88 186 ILE A N 1
ATOM 1457 C CA . ILE A 1 186 ? -20.156 -13.602 -23.969 1 98.88 186 ILE A CA 1
ATOM 1458 C C . ILE A 1 186 ? -20.609 -12.328 -23.266 1 98.88 186 ILE A C 1
ATOM 1460 O O . ILE A 1 186 ? -21.812 -12.078 -23.125 1 98.88 186 ILE A O 1
ATOM 1464 N N . ALA A 1 187 ? -19.656 -11.469 -22.812 1 98.88 187 ALA A N 1
ATOM 1465 C CA . ALA A 1 187 ? -19.984 -10.203 -22.156 1 98.88 187 ALA A CA 1
ATOM 1466 C C . ALA A 1 187 ? -20.828 -9.312 -23.062 1 98.88 187 ALA A C 1
ATOM 1468 O O . ALA A 1 187 ? -21.844 -8.766 -22.641 1 98.88 187 ALA A O 1
ATOM 1469 N N . ASP A 1 188 ? -20.422 -9.203 -24.328 1 98.69 188 ASP A N 1
ATOM 1470 C CA . ASP A 1 188 ? -21.125 -8.367 -25.297 1 98.69 188 ASP A CA 1
ATOM 1471 C C . ASP A 1 188 ? -22.562 -8.867 -25.5 1 98.69 188 ASP A C 1
ATOM 1473 O O . ASP A 1 188 ? -23.484 -8.062 -25.625 1 98.69 188 ASP A O 1
ATOM 1477 N N . GLU A 1 189 ? -22.672 -10.109 -25.547 1 98.38 189 GLU A N 1
ATOM 1478 C CA . GLU A 1 189 ? -23.984 -10.711 -25.812 1 98.38 189 GLU A CA 1
ATOM 1479 C C . GLU A 1 189 ? -25 -10.352 -24.734 1 98.38 189 GLU A C 1
ATOM 1481 O O . GLU A 1 189 ? -26.188 -10.195 -25.016 1 98.38 189 GLU A O 1
ATOM 1486 N N . VAL A 1 190 ? -24.531 -10.25 -23.547 1 98.56 190 VAL A N 1
ATOM 1487 C CA . VAL A 1 190 ? -25.484 -10.031 -22.469 1 98.56 190 VAL A CA 1
ATOM 1488 C C . VAL A 1 190 ? -25.406 -8.586 -21.984 1 98.56 190 VAL A C 1
ATOM 1490 O O . VAL A 1 190 ? -26.031 -8.211 -20.984 1 98.56 190 VAL A O 1
ATOM 1493 N N . GLY A 1 191 ? -24.578 -7.742 -22.609 1 98.5 191 GLY A N 1
ATOM 1494 C CA . GLY A 1 191 ? -24.453 -6.332 -22.281 1 98.5 191 GLY A CA 1
ATOM 1495 C C . GLY A 1 191 ? -23.609 -6.078 -21.047 1 98.5 191 GLY A C 1
ATOM 1496 O O . GLY A 1 191 ? -23.75 -5.047 -20.391 1 98.5 191 GLY A O 1
ATOM 1497 N N . ALA A 1 192 ? -22.703 -6.98 -20.672 1 98.88 192 ALA A N 1
ATOM 1498 C CA . ALA A 1 192 ? -21.844 -6.844 -19.516 1 98.88 192 ALA A CA 1
ATOM 1499 C C . ALA A 1 192 ? -20.516 -6.168 -19.891 1 98.88 192 ALA A C 1
ATOM 1501 O O . ALA A 1 192 ? -20.047 -6.309 -21.016 1 98.88 192 ALA A O 1
ATOM 1502 N N . LEU A 1 193 ? -19.953 -5.418 -18.969 1 98.94 193 LEU A N 1
ATOM 1503 C CA . LEU A 1 193 ? -18.547 -5.039 -19.062 1 98.94 193 LEU A CA 1
ATOM 1504 C C . LEU A 1 193 ? -17.641 -6.234 -18.797 1 98.94 193 LEU A C 1
ATOM 1506 O O . LEU A 1 193 ? -18.062 -7.215 -18.188 1 98.94 193 LEU A O 1
ATOM 1510 N N . PHE A 1 194 ? -16.422 -6.215 -19.391 1 98.94 194 PHE A N 1
ATOM 1511 C CA . PHE A 1 194 ? -15.461 -7.301 -19.219 1 98.94 194 PHE A CA 1
ATOM 1512 C C . PHE A 1 194 ? -14.18 -6.797 -18.578 1 98.94 194 PHE A C 1
ATOM 1514 O O . PHE A 1 194 ? -13.555 -5.859 -19.078 1 98.94 194 PHE A O 1
ATOM 1521 N N . MET A 1 195 ? -13.812 -7.359 -17.438 1 98.94 195 MET A N 1
ATOM 1522 C CA . MET A 1 195 ? -12.586 -7.055 -16.703 1 98.94 195 MET A CA 1
ATOM 1523 C C . MET A 1 195 ? -11.695 -8.289 -16.594 1 98.94 195 MET A C 1
ATOM 1525 O O . MET A 1 195 ? -12.195 -9.398 -16.406 1 98.94 195 MET A O 1
ATOM 1529 N N . VAL A 1 196 ? -10.375 -8.078 -16.734 1 98.94 196 VAL A N 1
ATOM 1530 C CA . VAL A 1 196 ? -9.438 -9.18 -16.547 1 98.94 196 VAL A CA 1
ATOM 1531 C C . VAL A 1 196 ? -8.461 -8.836 -15.43 1 98.94 196 VAL A C 1
ATOM 1533 O O . VAL A 1 196 ? -7.824 -7.785 -15.445 1 98.94 196 VAL A O 1
ATOM 1536 N N . ASP A 1 197 ? -8.422 -9.68 -14.438 1 98.81 197 ASP A N 1
ATOM 1537 C CA . ASP A 1 197 ? -7.352 -9.703 -13.445 1 98.81 197 ASP A CA 1
ATOM 1538 C C . ASP A 1 197 ? -6.195 -10.594 -13.898 1 98.81 197 ASP A C 1
ATOM 1540 O O . ASP A 1 197 ? -6.266 -11.82 -13.789 1 98.81 197 ASP A O 1
ATOM 1544 N N . MET A 1 198 ? -5.133 -9.961 -14.359 1 98.75 198 MET A N 1
ATOM 1545 C CA . MET A 1 198 ? -4.066 -10.758 -14.953 1 98.75 198 MET A CA 1
ATOM 1546 C C . MET A 1 198 ? -2.896 -10.906 -13.992 1 98.75 198 MET A C 1
ATOM 1548 O O . MET A 1 198 ? -1.768 -11.172 -14.414 1 98.75 198 MET A O 1
ATOM 1552 N N . ALA A 1 199 ? -3.096 -10.758 -12.695 1 98.31 199 ALA A N 1
ATOM 1553 C CA . ALA A 1 199 ? -2.068 -10.656 -11.656 1 98.31 199 ALA A CA 1
ATOM 1554 C C . ALA A 1 199 ? -1.032 -11.766 -11.805 1 98.31 199 ALA A C 1
ATOM 1556 O O . ALA A 1 199 ? 0.173 -11.508 -11.781 1 98.31 199 ALA A O 1
ATOM 1557 N N . HIS A 1 200 ? -1.468 -13 -11.977 1 98.31 200 HIS A N 1
ATOM 1558 C CA . HIS A 1 200 ? -0.551 -14.133 -12.039 1 98.31 200 HIS A CA 1
ATOM 1559 C C . HIS A 1 200 ? 0.151 -14.203 -13.391 1 98.31 200 HIS A C 1
ATOM 1561 O O . HIS A 1 200 ? 1.27 -14.711 -13.484 1 98.31 200 HIS A O 1
ATOM 1567 N N . TYR A 1 201 ? -0.445 -13.617 -14.453 1 98.62 201 TYR A N 1
ATOM 1568 C CA . TYR A 1 201 ? 0.015 -13.867 -15.812 1 98.62 201 TYR A CA 1
ATOM 1569 C C . TYR A 1 201 ? 0.719 -12.641 -16.391 1 98.62 201 TYR A C 1
ATOM 1571 O O . TYR A 1 201 ? 1.272 -12.695 -17.484 1 98.62 201 TYR A O 1
ATOM 1579 N N . ALA A 1 202 ? 0.743 -11.578 -15.641 1 98.75 202 ALA A N 1
ATOM 1580 C CA . ALA A 1 202 ? 1.166 -10.281 -16.156 1 98.75 202 ALA A CA 1
ATOM 1581 C C . ALA A 1 202 ? 2.572 -10.352 -16.734 1 98.75 202 ALA A C 1
ATOM 1583 O O . ALA A 1 202 ? 2.84 -9.773 -17.797 1 98.75 202 ALA A O 1
ATOM 1584 N N . GLY A 1 203 ? 3.461 -11 -16.031 1 98.81 203 GLY A N 1
ATOM 1585 C CA . GLY A 1 203 ? 4.816 -11.117 -16.547 1 98.81 203 GLY A CA 1
ATOM 1586 C C . GLY A 1 203 ? 4.906 -11.945 -17.812 1 98.81 203 GLY A C 1
ATOM 1587 O O . GLY A 1 203 ? 5.711 -11.648 -18.688 1 98.81 203 GLY A O 1
ATOM 1588 N N . LEU A 1 204 ? 4.125 -13.016 -17.906 1 98.88 204 LEU A N 1
ATOM 1589 C CA . LEU A 1 204 ? 4.094 -13.844 -19.109 1 98.88 204 LEU A CA 1
ATOM 1590 C C . LEU A 1 204 ? 3.533 -13.07 -20.297 1 98.88 204 LEU A C 1
ATOM 1592 O O . LEU A 1 204 ? 4.012 -13.219 -21.422 1 98.88 204 LEU A O 1
ATOM 1596 N N . ILE A 1 205 ? 2.518 -12.289 -20.016 1 98.88 205 ILE A N 1
ATOM 1597 C CA . ILE A 1 205 ? 1.922 -11.438 -21.047 1 98.88 205 ILE A CA 1
ATOM 1598 C C . ILE A 1 205 ? 2.939 -10.398 -21.5 1 98.88 205 ILE A C 1
ATOM 1600 O O . ILE A 1 205 ? 3.123 -10.188 -22.703 1 98.88 205 ILE A O 1
ATOM 1604 N N . ALA A 1 206 ? 3.641 -9.75 -20.547 1 98.81 206 ALA A N 1
ATOM 1605 C CA . ALA A 1 206 ? 4.676 -8.766 -20.859 1 98.81 206 ALA A CA 1
ATOM 1606 C C . ALA A 1 206 ? 5.785 -9.391 -21.703 1 98.81 206 ALA A C 1
ATOM 1608 O O . ALA A 1 206 ? 6.34 -8.742 -22.594 1 98.81 206 ALA A O 1
ATOM 1609 N N . GLY A 1 207 ? 6.094 -10.648 -21.406 1 98.62 207 GLY A N 1
ATOM 1610 C CA . GLY A 1 207 ? 7.145 -11.359 -22.125 1 98.62 207 GLY A CA 1
ATOM 1611 C C . GLY A 1 207 ? 6.684 -11.922 -23.453 1 98.62 207 GLY A C 1
ATOM 1612 O O . GLY A 1 207 ? 7.492 -12.43 -24.234 1 98.62 207 GLY A O 1
ATOM 1613 N N . GLY A 1 208 ? 5.379 -11.906 -23.734 1 98.44 208 GLY A N 1
ATOM 1614 C CA . GLY A 1 208 ? 4.844 -12.297 -25.031 1 98.44 208 GLY A CA 1
ATOM 1615 C C . GLY A 1 208 ? 4.539 -13.773 -25.125 1 98.44 208 GLY A C 1
ATOM 1616 O O . GLY A 1 208 ? 4.402 -14.312 -26.234 1 98.44 208 GLY A O 1
ATOM 1617 N N . VAL A 1 209 ? 4.402 -14.5 -24 1 98.75 209 VAL A N 1
ATOM 1618 C CA . VAL A 1 209 ? 4.246 -15.945 -24.078 1 98.75 209 VAL A CA 1
ATOM 1619 C C . VAL A 1 209 ? 2.889 -16.359 -23.516 1 98.75 209 VAL A C 1
ATOM 1621 O O . VAL A 1 209 ? 2.635 -17.547 -23.281 1 98.75 209 VAL A O 1
ATOM 1624 N N . TYR A 1 210 ? 2.008 -15.438 -23.25 1 98.69 210 TYR A N 1
ATOM 1625 C CA . TYR A 1 210 ? 0.629 -15.594 -22.812 1 98.69 210 TYR A CA 1
ATOM 1626 C C . TYR A 1 210 ? -0.278 -14.562 -23.469 1 98.69 210 TYR A C 1
ATOM 1628 O O . TYR A 1 210 ? 0.133 -13.43 -23.703 1 98.69 210 TYR A O 1
ATOM 1636 N N . PRO A 1 211 ? -1.527 -14.844 -23.781 1 98.69 211 PRO A N 1
ATOM 1637 C CA . PRO A 1 211 ? -2.371 -13.906 -24.531 1 98.69 211 PRO A CA 1
ATOM 1638 C C . PRO A 1 211 ? -2.623 -12.609 -23.766 1 98.69 211 PRO A C 1
ATOM 1640 O O . PRO A 1 211 ? -2.873 -12.633 -22.562 1 98.69 211 PRO A O 1
ATOM 1643 N N . ASN A 1 212 ? -2.553 -11.516 -24.469 1 98.81 212 ASN A N 1
ATOM 1644 C CA . ASN A 1 212 ? -2.807 -10.188 -23.938 1 98.81 212 ASN A CA 1
ATOM 1645 C C . ASN A 1 212 ? -4.301 -9.883 -23.875 1 98.81 212 ASN A C 1
ATOM 1647 O O . ASN A 1 212 ? -4.984 -9.898 -24.906 1 98.81 212 ASN A O 1
ATOM 1651 N N . PRO A 1 213 ? -4.824 -9.562 -22.734 1 98.88 213 PRO A N 1
ATOM 1652 C CA . PRO A 1 213 ? -6.262 -9.312 -22.625 1 98.88 213 PRO A CA 1
ATOM 1653 C C . PRO A 1 213 ? -6.648 -7.895 -23.031 1 98.88 213 PRO A C 1
ATOM 1655 O O . PRO A 1 213 ? -7.836 -7.594 -23.188 1 98.88 213 PRO A O 1
ATOM 1658 N N . VAL A 1 214 ? -5.707 -6.969 -23.172 1 98.88 214 VAL A N 1
ATOM 1659 C CA . VAL A 1 214 ? -5.941 -5.539 -23.328 1 98.88 214 VAL A CA 1
ATOM 1660 C C . VAL A 1 214 ? -6.836 -5.289 -24.547 1 98.88 214 VAL A C 1
ATOM 1662 O O . VAL A 1 214 ? -7.742 -4.457 -24.5 1 98.88 214 VAL A O 1
ATOM 1665 N N . PRO A 1 215 ? -6.691 -6.027 -25.703 1 98.62 215 PRO A N 1
ATOM 1666 C CA . PRO A 1 215 ? -7.555 -5.777 -26.859 1 98.62 215 PRO A CA 1
ATOM 1667 C C . PRO A 1 215 ? -9 -6.195 -26.609 1 98.62 215 PRO A C 1
ATOM 1669 O O . PRO A 1 215 ? -9.898 -5.797 -27.359 1 98.62 215 PRO A O 1
ATOM 1672 N N . TYR A 1 216 ? -9.281 -6.965 -25.594 1 98.81 216 TYR A N 1
ATOM 1673 C CA . TYR A 1 216 ? -10.594 -7.57 -25.422 1 98.81 216 TYR A CA 1
ATOM 1674 C C . TYR A 1 216 ? -11.352 -6.926 -24.266 1 98.81 216 TYR A C 1
ATOM 1676 O O . TYR A 1 216 ? -12.578 -6.809 -24.312 1 98.81 216 TYR A O 1
ATOM 1684 N N . ALA A 1 217 ? -10.68 -6.547 -23.188 1 98.88 217 ALA A N 1
ATOM 1685 C CA . ALA A 1 217 ? -11.336 -6.176 -21.938 1 98.88 217 ALA A CA 1
ATOM 1686 C C . ALA A 1 217 ? -11.391 -4.66 -21.781 1 98.88 217 ALA A C 1
ATOM 1688 O O . ALA A 1 217 ? -10.445 -3.953 -22.141 1 98.88 217 ALA A O 1
ATOM 1689 N N . GLN A 1 218 ? -12.461 -4.09 -21.203 1 98.88 218 GLN A N 1
ATOM 1690 C CA . GLN A 1 218 ? -12.523 -2.668 -20.875 1 98.88 218 GLN A CA 1
ATOM 1691 C C . GLN A 1 218 ? -11.562 -2.322 -19.75 1 98.88 218 GLN A C 1
ATOM 1693 O O . GLN A 1 218 ? -11.039 -1.208 -19.688 1 98.88 218 GLN A O 1
ATOM 1698 N N . PHE A 1 219 ? -11.367 -3.273 -18.844 1 98.94 219 PHE A N 1
ATOM 1699 C CA . PHE A 1 219 ? -10.484 -3.094 -17.703 1 98.94 219 PHE A CA 1
ATOM 1700 C C . PHE A 1 219 ? -9.531 -4.277 -17.562 1 98.94 219 PHE A C 1
ATOM 1702 O O . PHE A 1 219 ? -9.953 -5.43 -17.656 1 98.94 219 PHE A O 1
ATOM 1709 N N . VAL A 1 220 ? -8.258 -4.008 -17.359 1 99 220 VAL A N 1
ATOM 1710 C CA . VAL A 1 220 ? -7.246 -5 -17 1 99 220 VAL A CA 1
ATOM 1711 C C . VAL A 1 220 ? -6.492 -4.547 -15.758 1 99 220 VAL A C 1
ATOM 1713 O O . VAL A 1 220 ? -5.938 -3.447 -15.727 1 99 220 VAL A O 1
ATOM 1716 N N . THR A 1 221 ? -6.555 -5.344 -14.711 1 98.94 221 THR A N 1
ATOM 1717 C CA . THR A 1 221 ? -5.848 -5.035 -13.469 1 98.94 221 THR A CA 1
ATOM 1718 C C . THR A 1 221 ? -4.73 -6.047 -13.227 1 98.94 221 THR A C 1
ATOM 1720 O O . THR A 1 221 ? -4.754 -7.152 -13.766 1 98.94 221 THR A O 1
ATOM 1723 N N . SER A 1 222 ? -3.787 -5.594 -12.43 1 98.75 222 SER A N 1
ATOM 1724 C CA . SER A 1 222 ? -2.709 -6.516 -12.094 1 98.75 222 SER A CA 1
ATOM 1725 C C . SER A 1 222 ? -1.976 -6.062 -10.828 1 98.75 222 SER A C 1
ATOM 1727 O O . SER A 1 222 ? -2.07 -4.902 -10.43 1 98.75 222 SER A O 1
ATOM 1729 N N . THR A 1 223 ? -1.36 -6.984 -10.18 1 97.81 223 THR A N 1
ATOM 1730 C CA . THR A 1 223 ? -0.252 -6.672 -9.289 1 97.81 223 THR A CA 1
ATOM 1731 C C . THR A 1 223 ? 1.044 -6.492 -10.07 1 97.81 223 THR A C 1
ATOM 1733 O O . THR A 1 223 ? 1.091 -6.766 -11.273 1 97.81 223 THR A O 1
ATOM 1736 N N . THR A 1 224 ? 2.059 -5.965 -9.438 1 97.81 224 THR A N 1
ATOM 1737 C CA . THR A 1 224 ? 3.316 -5.73 -10.133 1 97.81 224 THR A CA 1
ATOM 1738 C C . THR A 1 224 ? 4.375 -6.742 -9.703 1 97.81 224 THR A C 1
ATOM 1740 O O . THR A 1 224 ? 5.457 -6.812 -10.289 1 97.81 224 THR A O 1
ATOM 1743 N N . HIS A 1 225 ? 3.936 -7.418 -8.766 1 95.88 225 HIS A N 1
ATOM 1744 C CA . HIS A 1 225 ? 4.883 -8.43 -8.305 1 95.88 225 HIS A CA 1
ATOM 1745 C C . HIS A 1 225 ? 4.574 -9.789 -8.914 1 95.88 225 HIS A C 1
ATOM 1747 O O . HIS A 1 225 ? 4.074 -9.867 -10.039 1 95.88 225 HIS A O 1
ATOM 1753 N N . LYS A 1 226 ? 4.723 -10.867 -8.562 1 97.25 226 LYS A N 1
ATOM 1754 C CA . LYS A 1 226 ? 4.578 -12.242 -9.031 1 97.25 226 LYS A CA 1
ATOM 1755 C C . LYS A 1 226 ? 5.426 -12.484 -10.273 1 97.25 226 LYS A C 1
ATOM 1757 O O . LYS A 1 226 ? 6.652 -12.367 -10.234 1 97.25 226 LYS A O 1
ATOM 1762 N N . THR A 1 227 ? 4.801 -12.617 -11.43 1 98.19 227 THR A N 1
ATOM 1763 C CA . THR A 1 227 ? 5.57 -12.945 -12.625 1 98.19 227 THR A CA 1
ATOM 1764 C C . THR A 1 227 ? 6.172 -11.688 -13.25 1 98.19 227 THR A C 1
ATOM 1766 O O . THR A 1 227 ? 7.09 -11.766 -14.062 1 98.19 227 THR A O 1
ATOM 1769 N N . LEU A 1 228 ? 5.789 -10.453 -12.828 1 97.88 228 LEU A N 1
ATOM 1770 C CA . LEU A 1 228 ? 6.328 -9.203 -13.344 1 97.88 228 LEU A CA 1
ATOM 1771 C C . LEU A 1 228 ? 7.59 -8.805 -12.578 1 97.88 228 LEU A C 1
ATOM 1773 O O . LEU A 1 228 ? 8.336 -7.93 -13.031 1 97.88 228 LEU A O 1
ATOM 1777 N N . ARG A 1 229 ? 7.828 -9.32 -11.422 1 97.69 229 ARG A N 1
ATOM 1778 C CA . ARG A 1 229 ? 9.062 -9.18 -10.656 1 97.69 229 ARG A CA 1
ATOM 1779 C C . ARG A 1 229 ? 9.25 -7.746 -10.172 1 97.69 229 ARG A C 1
ATOM 1781 O O . ARG A 1 229 ? 10.375 -7.242 -10.117 1 97.69 229 ARG A O 1
ATOM 1788 N N . GLY A 1 230 ? 8.188 -7.027 -10.023 1 98.44 230 GLY A N 1
ATOM 1789 C CA . GLY A 1 230 ? 8.25 -5.668 -9.516 1 98.44 230 GLY A CA 1
ATOM 1790 C C . GLY A 1 230 ? 7.953 -5.578 -8.023 1 98.44 230 GLY A C 1
ATOM 1791 O O . GLY A 1 230 ? 8.016 -6.582 -7.312 1 98.44 230 GLY A O 1
ATOM 1792 N N . PRO A 1 231 ? 7.762 -4.355 -7.539 1 98.56 231 PRO A N 1
ATOM 1793 C CA . PRO A 1 231 ? 7.414 -4.172 -6.129 1 98.56 231 PRO A CA 1
ATOM 1794 C C . PRO A 1 231 ? 6.004 -4.66 -5.805 1 98.56 231 PRO A C 1
ATOM 1796 O O . PRO A 1 231 ? 5.191 -4.867 -6.711 1 98.56 231 PRO A O 1
ATOM 1799 N N . ARG A 1 232 ? 5.699 -4.887 -4.547 1 98.06 232 ARG A N 1
ATOM 1800 C CA . ARG A 1 232 ? 4.328 -5.156 -4.125 1 98.06 232 ARG A CA 1
ATOM 1801 C C . ARG A 1 232 ? 3.426 -3.957 -4.395 1 98.06 232 ARG A C 1
ATOM 1803 O O . ARG A 1 232 ? 3.648 -2.871 -3.857 1 98.06 232 ARG A O 1
ATOM 1810 N N . SER A 1 233 ? 2.51 -4.102 -5.219 1 98.06 233 SER A N 1
ATOM 1811 C CA . SER A 1 233 ? 1.604 -3.027 -5.617 1 98.06 233 SER A CA 1
ATOM 1812 C C . SER A 1 233 ? 0.641 -3.492 -6.707 1 98.06 233 SER A C 1
ATOM 1814 O O . SER A 1 233 ? 0.468 -4.695 -6.918 1 98.06 233 SER A O 1
ATOM 1816 N N . GLY A 1 234 ? -0.089 -2.57 -7.344 1 98.5 234 GLY A N 1
ATOM 1817 C CA . GLY A 1 234 ? -1.01 -2.885 -8.422 1 98.5 234 GLY A CA 1
ATOM 1818 C C . GLY A 1 234 ? -1.183 -1.744 -9.414 1 98.5 234 GLY A C 1
ATOM 1819 O O . GLY A 1 234 ? -0.624 -0.662 -9.219 1 98.5 234 GLY A O 1
ATOM 1820 N N . PHE A 1 235 ? -1.814 -2.012 -10.484 1 98.94 235 PHE A N 1
ATOM 1821 C CA . PHE A 1 235 ? -2.133 -1.001 -11.492 1 98.94 235 PHE A CA 1
ATOM 1822 C C . PHE A 1 235 ? -3.367 -1.399 -12.289 1 98.94 235 PHE A C 1
ATOM 1824 O O . PHE A 1 235 ? -3.844 -2.531 -12.18 1 98.94 235 PHE A O 1
ATOM 1831 N N . ILE A 1 236 ? -3.936 -0.453 -12.992 1 98.94 236 ILE A N 1
ATOM 1832 C CA . ILE A 1 236 ? -5.137 -0.631 -13.805 1 98.94 236 ILE A CA 1
ATOM 1833 C C . ILE A 1 236 ? -4.875 -0.14 -15.227 1 98.94 236 ILE A C 1
ATOM 1835 O O . ILE A 1 236 ? -4.348 0.957 -15.422 1 98.94 236 ILE A O 1
ATOM 1839 N N . LEU A 1 237 ? -5.148 -0.93 -16.172 1 98.94 237 LEU A N 1
ATOM 1840 C CA . LEU A 1 237 ? -5.227 -0.538 -17.578 1 98.94 237 LEU A CA 1
ATOM 1841 C C . LEU A 1 237 ? -6.676 -0.443 -18.031 1 98.94 237 LEU A C 1
ATOM 1843 O O . LEU A 1 237 ? -7.508 -1.265 -17.641 1 98.94 237 LEU A O 1
ATOM 1847 N N . THR A 1 238 ? -6.98 0.56 -18.828 1 98.88 238 THR A N 1
ATOM 1848 C CA . THR A 1 238 ? -8.344 0.72 -19.312 1 98.88 238 THR A CA 1
ATOM 1849 C C . THR A 1 238 ? -8.367 1.499 -20.625 1 98.88 238 THR A C 1
ATOM 1851 O O . THR A 1 238 ? -7.316 1.894 -21.125 1 98.88 238 THR A O 1
ATOM 1854 N N . THR A 1 239 ? -9.531 1.605 -21.234 1 98.56 239 THR A N 1
ATOM 1855 C CA . THR A 1 239 ? -9.734 2.396 -22.438 1 98.56 239 THR A CA 1
ATOM 1856 C C . THR A 1 239 ? -9.891 3.875 -22.094 1 98.56 239 THR A C 1
ATOM 1858 O O . THR A 1 239 ? -10.094 4.23 -20.938 1 98.56 239 THR A O 1
ATOM 1861 N N . LYS A 1 240 ? -9.742 4.676 -23.125 1 98.38 240 LYS A N 1
ATOM 1862 C CA . LYS A 1 240 ? -9.938 6.109 -22.938 1 98.38 240 LYS A CA 1
ATOM 1863 C C . LYS A 1 240 ? -11.32 6.406 -22.375 1 98.38 240 LYS A C 1
ATOM 1865 O O . LYS A 1 240 ? -11.484 7.328 -21.562 1 98.38 240 LYS A O 1
ATOM 1870 N N . GLU A 1 241 ? -12.266 5.617 -22.75 1 98.5 241 GLU A N 1
ATOM 1871 C CA . GLU A 1 241 ? -13.664 5.789 -22.375 1 98.5 241 GLU A CA 1
ATOM 1872 C C . GLU A 1 241 ? -13.828 5.742 -20.859 1 98.5 241 GLU A C 1
ATOM 1874 O O . GLU A 1 241 ? -14.625 6.496 -20.281 1 98.5 241 GLU A O 1
ATOM 1879 N N . TYR A 1 242 ? -13.055 4.902 -20.172 1 98.75 242 TYR A N 1
ATOM 1880 C CA . TYR A 1 242 ? -13.281 4.688 -18.75 1 98.75 242 TYR A CA 1
ATOM 1881 C C . TYR A 1 242 ? -12.164 5.301 -17.906 1 98.75 242 TYR A C 1
ATOM 1883 O O . TYR A 1 242 ? -12.125 5.129 -16.688 1 98.75 242 TYR A O 1
ATOM 1891 N N . ALA A 1 243 ? -11.25 6.035 -18.547 1 98.81 243 ALA A N 1
ATOM 1892 C CA . ALA A 1 243 ? -10.062 6.566 -17.891 1 98.81 243 ALA A CA 1
ATOM 1893 C C . ALA A 1 243 ? -10.438 7.457 -16.703 1 98.81 243 ALA A C 1
ATOM 1895 O O . ALA A 1 243 ? -9.938 7.273 -15.594 1 98.81 243 ALA A O 1
ATOM 1896 N N . LYS A 1 244 ? -11.312 8.383 -16.906 1 98.38 244 LYS A N 1
ATOM 1897 C CA . LYS A 1 244 ? -11.703 9.336 -15.875 1 98.38 244 LYS A CA 1
ATOM 1898 C C . LYS A 1 244 ? -12.375 8.641 -14.695 1 98.38 244 LYS A C 1
ATOM 1900 O O . LYS A 1 244 ? -12.109 8.969 -13.539 1 98.38 244 LYS A O 1
ATOM 1905 N N . ALA A 1 245 ? -13.266 7.691 -14.992 1 98.62 245 ALA A N 1
ATOM 1906 C CA . ALA A 1 245 ? -13.984 6.973 -13.945 1 98.62 245 ALA A CA 1
ATOM 1907 C C . ALA A 1 245 ? -13.023 6.18 -13.062 1 98.62 245 ALA A C 1
ATOM 1909 O O . ALA A 1 245 ? -13.164 6.16 -11.836 1 98.62 245 ALA A O 1
ATOM 1910 N N . VAL A 1 246 ? -12.062 5.531 -13.711 1 98.81 246 VAL A N 1
ATOM 1911 C CA . VAL A 1 246 ? -11.078 4.73 -12.992 1 98.81 246 VAL A CA 1
ATOM 1912 C C . VAL A 1 246 ? -10.203 5.637 -12.125 1 98.81 246 VAL A C 1
ATOM 1914 O O . VAL A 1 246 ? -9.984 5.355 -10.945 1 98.81 246 VAL A O 1
ATOM 1917 N N . ASP A 1 247 ? -9.719 6.723 -12.703 1 98.56 247 ASP A N 1
ATOM 1918 C CA . ASP A 1 247 ? -8.859 7.645 -11.969 1 98.56 247 ASP A CA 1
ATOM 1919 C C . ASP A 1 247 ? -9.578 8.211 -10.742 1 98.56 247 ASP A C 1
ATOM 1921 O O . ASP A 1 247 ? -9 8.281 -9.656 1 98.56 247 ASP A O 1
ATOM 1925 N N . LYS A 1 248 ? -10.852 8.555 -10.891 1 98.06 248 LYS A N 1
ATOM 1926 C CA . LYS A 1 248 ? -11.648 9.125 -9.797 1 98.06 248 LYS A CA 1
ATOM 1927 C C . LYS A 1 248 ? -11.914 8.078 -8.719 1 98.06 248 LYS A C 1
ATOM 1929 O O . LYS A 1 248 ? -11.969 8.414 -7.531 1 98.06 248 LYS A O 1
ATOM 1934 N N . SER A 1 249 ? -12.055 6.844 -9.164 1 98.56 249 SER A N 1
ATOM 1935 C CA . SER A 1 249 ? -12.32 5.773 -8.211 1 98.56 249 SER A CA 1
ATOM 1936 C C . SER A 1 249 ? -11.094 5.469 -7.355 1 98.56 249 SER A C 1
ATOM 1938 O O . SER A 1 249 ? -11.227 5.129 -6.176 1 98.56 249 SER A O 1
ATOM 1940 N N . VAL A 1 250 ? -9.93 5.543 -8.008 1 98.5 250 VAL A N 1
ATOM 1941 C CA . VAL A 1 250 ? -8.703 5.352 -7.238 1 98.5 250 VAL A CA 1
ATOM 1942 C C . VAL A 1 250 ? -8.523 6.5 -6.25 1 98.5 250 VAL A C 1
ATOM 1944 O O . VAL A 1 250 ? -8.562 6.293 -5.035 1 98.5 250 VAL A O 1
ATOM 1947 N N . PHE A 1 251 ? -8.445 7.727 -6.711 1 97.56 251 PHE A N 1
ATOM 1948 C CA . PHE A 1 251 ? -8.414 8.93 -5.887 1 97.56 251 PHE A CA 1
ATOM 1949 C C . PHE A 1 251 ? -9.352 9.992 -6.445 1 97.56 251 PHE A C 1
ATOM 1951 O O . PHE A 1 251 ? -9.281 10.336 -7.625 1 97.56 251 PHE A O 1
ATOM 1958 N N . PRO A 1 252 ? -10.211 10.391 -5.633 1 96.31 252 PRO A N 1
ATOM 1959 C CA . PRO A 1 252 ? -10.289 10.297 -4.176 1 96.31 252 PRO A CA 1
ATOM 1960 C C . PRO A 1 252 ? -11.258 9.211 -3.701 1 96.31 252 PRO A C 1
ATOM 1962 O O . PRO A 1 252 ? -11.742 9.266 -2.57 1 96.31 252 PRO A O 1
ATOM 1965 N N . GLY A 1 253 ? -11.508 8.219 -4.48 1 97.75 253 GLY A N 1
ATOM 1966 C CA . GLY A 1 253 ? -12.57 7.262 -4.215 1 97.75 253 GLY A CA 1
ATOM 1967 C C . GLY A 1 253 ? -12.234 6.305 -3.086 1 97.75 253 GLY A C 1
ATOM 1968 O O . GLY A 1 253 ? -12.961 6.227 -2.096 1 97.75 253 GLY A O 1
ATOM 1969 N N . ILE A 1 254 ? -11.062 5.574 -3.238 1 97.5 254 ILE A N 1
ATOM 1970 C CA . ILE A 1 254 ? -10.867 4.512 -2.256 1 97.5 254 ILE A CA 1
ATOM 1971 C C . ILE A 1 254 ? -9.484 4.645 -1.621 1 97.5 254 ILE A C 1
ATOM 1973 O O . ILE A 1 254 ? -9.117 3.855 -0.748 1 97.5 254 ILE A O 1
ATOM 1977 N N . GLN A 1 255 ? -8.727 5.621 -2.092 1 95.19 255 GLN A N 1
ATOM 1978 C CA . GLN A 1 255 ? -7.367 5.82 -1.601 1 95.19 255 GLN A CA 1
ATOM 1979 C C . GLN A 1 255 ? -7.059 7.305 -1.421 1 95.19 255 GLN A C 1
ATOM 1981 O O . GLN A 1 255 ? -7.711 8.156 -2.023 1 95.19 255 GLN A O 1
ATOM 1986 N N . GLY A 1 256 ? -6.102 7.629 -0.531 1 91.75 256 GLY A N 1
ATOM 1987 C CA . GLY A 1 256 ? -5.582 8.984 -0.412 1 91.75 256 GLY A CA 1
ATOM 1988 C C . GLY A 1 256 ? -4.383 9.242 -1.307 1 91.75 256 GLY A C 1
ATOM 1989 O O . GLY A 1 256 ? -4.504 9.227 -2.533 1 91.75 256 GLY A O 1
ATOM 1990 N N . GLY A 1 257 ? -3.225 9.289 -0.734 1 90.75 257 GLY A N 1
ATOM 1991 C CA . GLY A 1 257 ? -2.023 9.578 -1.498 1 90.75 257 GLY A CA 1
ATOM 1992 C C . GLY A 1 257 ? -1.401 8.344 -2.127 1 90.75 257 GLY A C 1
ATOM 1993 O O . GLY A 1 257 ? -1.415 7.266 -1.532 1 90.75 257 GLY A O 1
ATOM 1994 N N . PRO A 1 258 ? -0.915 8.492 -3.395 1 96.25 258 PRO A N 1
ATOM 1995 C CA . PRO A 1 258 ? -0.115 7.41 -3.979 1 96.25 258 PRO A CA 1
ATOM 1996 C C . PRO A 1 258 ? 1.215 7.207 -3.258 1 96.25 258 PRO A C 1
ATOM 1998 O O . PRO A 1 258 ? 1.633 8.062 -2.471 1 96.25 258 PRO A O 1
ATOM 2001 N N . LEU A 1 259 ? 1.781 6.055 -3.393 1 98.25 259 LEU A N 1
ATOM 2002 C CA . LEU A 1 259 ? 3.105 5.738 -2.873 1 98.25 259 LEU A CA 1
ATOM 2003 C C . LEU A 1 259 ? 4.176 5.965 -3.936 1 98.25 259 LEU A C 1
ATOM 2005 O O . LEU A 1 259 ? 4.512 5.051 -4.691 1 98.25 259 LEU A O 1
ATOM 2009 N N . MET A 1 260 ? 4.773 7.152 -3.928 1 98.69 260 MET A N 1
ATOM 2010 C CA . MET A 1 260 ? 5.629 7.578 -5.031 1 98.69 260 MET A CA 1
ATOM 2011 C C . MET A 1 260 ? 6.895 6.734 -5.098 1 98.69 260 MET A C 1
ATOM 2013 O O . MET A 1 260 ? 7.418 6.469 -6.18 1 98.69 260 MET A O 1
ATOM 2017 N N . HIS A 1 261 ? 7.414 6.281 -3.928 1 98.75 261 HIS A N 1
ATOM 2018 C CA . HIS A 1 261 ? 8.57 5.387 -3.922 1 98.75 261 HIS A CA 1
ATOM 2019 C C . HIS A 1 261 ? 8.234 4.055 -4.586 1 98.75 261 HIS A C 1
ATOM 2021 O O . HIS A 1 261 ? 9.055 3.502 -5.324 1 98.75 261 HIS A O 1
ATOM 2027 N N . VAL A 1 262 ? 7.051 3.566 -4.402 1 98.81 262 VAL A N 1
ATOM 2028 C CA . VAL A 1 262 ? 6.613 2.318 -5.016 1 98.81 262 VAL A CA 1
ATOM 2029 C C . VAL A 1 262 ? 6.352 2.537 -6.504 1 98.81 262 VAL A C 1
ATOM 2031 O O . VAL A 1 262 ? 6.641 1.663 -7.328 1 98.81 262 VAL A O 1
ATOM 2034 N N . ILE A 1 263 ? 5.773 3.719 -6.84 1 98.88 263 ILE A N 1
ATOM 2035 C CA . ILE A 1 263 ? 5.547 4.039 -8.242 1 98.88 263 ILE A CA 1
ATOM 2036 C C . ILE A 1 263 ? 6.887 4.125 -8.977 1 98.88 263 ILE A C 1
ATOM 2038 O O . ILE A 1 263 ? 7.008 3.674 -10.117 1 98.88 263 ILE A O 1
ATOM 2042 N N . ALA A 1 264 ? 7.898 4.684 -8.32 1 98.94 264 ALA A N 1
ATOM 2043 C CA . ALA A 1 264 ? 9.242 4.668 -8.891 1 98.94 264 ALA A CA 1
ATOM 2044 C C . ALA A 1 264 ? 9.727 3.24 -9.125 1 98.94 264 ALA A C 1
ATOM 2046 O O . ALA A 1 264 ? 10.289 2.934 -10.172 1 98.94 264 ALA A O 1
ATOM 2047 N N . ALA A 1 265 ? 9.508 2.396 -8.172 1 98.94 265 ALA A N 1
ATOM 2048 C CA . ALA A 1 265 ? 9.898 0.993 -8.281 1 98.94 265 ALA A CA 1
ATOM 2049 C C . ALA A 1 265 ? 9.148 0.302 -9.414 1 98.94 265 ALA A C 1
ATOM 2051 O O . ALA A 1 265 ? 9.719 -0.543 -10.117 1 98.94 265 ALA A O 1
ATOM 2052 N N . LYS A 1 266 ? 7.867 0.643 -9.594 1 98.94 266 LYS A N 1
ATOM 2053 C CA . LYS A 1 266 ? 7.105 0.107 -10.719 1 98.94 266 LYS A CA 1
ATOM 2054 C C . LYS A 1 266 ? 7.727 0.522 -12.055 1 98.94 266 LYS A C 1
ATOM 2056 O O . LYS A 1 266 ? 7.82 -0.286 -12.977 1 98.94 266 LYS A O 1
ATOM 2061 N N . ALA A 1 267 ? 8.094 1.786 -12.102 1 98.94 267 ALA A N 1
ATOM 2062 C CA . ALA A 1 267 ? 8.719 2.277 -13.328 1 98.94 267 ALA A CA 1
ATOM 2063 C C . ALA A 1 267 ? 9.969 1.465 -13.672 1 98.94 267 ALA A C 1
ATOM 2065 O O . ALA A 1 267 ? 10.18 1.105 -14.828 1 98.94 267 ALA A O 1
ATOM 2066 N N . VAL A 1 268 ? 10.781 1.183 -12.688 1 98.94 268 VAL A N 1
ATOM 2067 C CA . VAL A 1 268 ? 12 0.395 -12.875 1 98.94 268 VAL A CA 1
ATOM 2068 C C . VAL A 1 268 ? 11.633 -1.006 -13.367 1 98.94 268 VAL A C 1
ATOM 2070 O O . VAL A 1 268 ? 12.219 -1.505 -14.328 1 98.94 268 VAL A O 1
ATOM 2073 N N . ALA A 1 269 ? 10.672 -1.638 -12.742 1 98.88 269 ALA A N 1
ATOM 2074 C CA . ALA A 1 269 ? 10.25 -2.994 -13.086 1 98.88 269 ALA A CA 1
ATOM 2075 C C . ALA A 1 269 ? 9.695 -3.051 -14.508 1 98.88 269 ALA A C 1
ATOM 2077 O O . ALA A 1 269 ? 9.938 -4.02 -15.234 1 98.88 269 ALA A O 1
ATOM 2078 N N . PHE A 1 270 ? 8.859 -2.029 -14.875 1 98.94 270 PHE A N 1
ATOM 2079 C CA . PHE A 1 270 ? 8.312 -1.985 -16.219 1 98.94 270 PHE A CA 1
ATOM 2080 C C . PHE A 1 270 ? 9.43 -1.873 -17.266 1 98.94 270 PHE A C 1
ATOM 2082 O O . PHE A 1 270 ? 9.367 -2.508 -18.312 1 98.94 270 PHE A O 1
ATOM 2089 N N . LYS A 1 271 ? 10.398 -1.054 -16.938 1 98.81 271 LYS A N 1
ATOM 2090 C CA . LYS A 1 271 ? 11.539 -0.95 -17.844 1 98.81 271 LYS A CA 1
ATOM 2091 C C . LYS A 1 271 ? 12.242 -2.297 -18 1 98.81 271 LYS A C 1
ATOM 2093 O O . LYS A 1 271 ? 12.578 -2.699 -19.109 1 98.81 271 LYS A O 1
ATOM 2098 N N . GLU A 1 272 ? 12.469 -2.996 -16.906 1 98.81 272 GLU A N 1
ATOM 2099 C CA . GLU A 1 272 ? 13.07 -4.324 -16.953 1 98.81 272 GLU A CA 1
ATOM 2100 C C . GLU A 1 272 ? 12.227 -5.281 -17.797 1 98.81 272 GLU A C 1
ATOM 2102 O O . GLU A 1 272 ? 12.766 -6.074 -18.578 1 98.81 272 GLU A O 1
ATOM 2107 N N . ALA A 1 273 ? 10.93 -5.188 -17.719 1 98.81 273 ALA A N 1
ATOM 2108 C CA . ALA A 1 273 ? 10 -6.094 -18.391 1 98.81 273 ALA A CA 1
ATOM 2109 C C . ALA A 1 273 ? 9.977 -5.828 -19.891 1 98.81 273 ALA A C 1
ATOM 2111 O O . ALA A 1 273 ? 9.516 -6.672 -20.672 1 98.81 273 ALA A O 1
ATOM 2112 N N . MET A 1 274 ? 10.492 -4.703 -20.297 1 98.31 274 MET A N 1
ATOM 2113 C CA . MET A 1 274 ? 10.5 -4.34 -21.703 1 98.31 274 MET A CA 1
ATOM 2114 C C . MET A 1 274 ? 11.75 -4.875 -22.391 1 98.31 274 MET A C 1
ATOM 2116 O O . MET A 1 274 ? 11.859 -4.832 -23.625 1 98.31 274 MET A O 1
ATOM 2120 N N . SER A 1 275 ? 12.672 -5.5 -21.656 1 98.44 275 SER A N 1
ATOM 2121 C CA . SER A 1 275 ? 13.953 -5.934 -22.188 1 98.44 275 SER A CA 1
ATOM 2122 C C . SER A 1 275 ? 13.836 -7.281 -22.891 1 98.44 275 SER A C 1
ATOM 2124 O O . SER A 1 275 ? 12.883 -8.023 -22.656 1 98.44 275 SER A O 1
ATOM 2126 N N . GLU A 1 276 ? 14.82 -7.594 -23.734 1 98.44 276 GLU A N 1
ATOM 2127 C CA . GLU A 1 276 ? 14.906 -8.906 -24.359 1 98.44 276 GLU A CA 1
ATOM 2128 C C . GLU A 1 276 ? 15.18 -10 -23.344 1 98.44 276 GLU A C 1
ATOM 2130 O O . GLU A 1 276 ? 14.68 -11.117 -23.469 1 98.44 276 GLU A O 1
ATOM 2135 N N . GLU A 1 277 ? 15.961 -9.633 -22.375 1 98.31 277 GLU A N 1
ATOM 2136 C CA . GLU A 1 277 ? 16.25 -10.57 -21.297 1 98.31 277 GLU A CA 1
ATOM 2137 C C . GLU A 1 277 ? 14.977 -11.008 -20.578 1 98.31 277 GLU A C 1
ATOM 2139 O O . GLU A 1 277 ? 14.844 -12.164 -20.172 1 98.31 277 GLU A O 1
ATOM 2144 N N . PHE A 1 278 ? 14.062 -10.109 -20.484 1 98.69 278 PHE A N 1
ATOM 2145 C CA . PHE A 1 278 ? 12.812 -10.438 -19.812 1 98.69 278 PHE A CA 1
ATOM 2146 C C . PHE A 1 278 ? 11.969 -11.367 -20.656 1 98.69 278 PHE A C 1
ATOM 2148 O O . PHE A 1 278 ? 11.289 -12.25 -20.141 1 98.69 278 PHE A O 1
ATOM 2155 N N . LYS A 1 279 ? 11.914 -11.18 -21.922 1 98.69 279 LYS A N 1
ATOM 2156 C CA . LYS A 1 279 ? 11.203 -12.094 -22.828 1 98.69 279 LYS A CA 1
ATOM 2157 C C . LYS A 1 279 ? 11.742 -13.516 -22.703 1 98.69 279 LYS A C 1
ATOM 2159 O O . LYS A 1 279 ? 10.961 -14.469 -22.656 1 98.69 279 LYS A O 1
ATOM 2164 N N . GLU A 1 280 ? 13.055 -13.609 -22.641 1 98.75 280 GLU A N 1
ATOM 2165 C CA . GLU A 1 280 ? 13.68 -14.922 -22.469 1 98.75 280 GLU A CA 1
ATOM 2166 C C . GLU A 1 280 ? 13.32 -15.523 -21.109 1 98.75 280 GLU A C 1
ATOM 2168 O O . GLU A 1 280 ? 13.07 -16.719 -21 1 98.75 280 GLU A O 1
ATOM 2173 N N . TYR A 1 281 ? 13.398 -14.688 -20.125 1 98.56 281 TYR A N 1
ATOM 2174 C CA . TYR A 1 281 ? 12.984 -15.094 -18.797 1 98.56 281 TYR A CA 1
ATOM 2175 C C . TYR A 1 281 ? 11.57 -15.664 -18.812 1 98.56 281 TYR A C 1
ATOM 2177 O O . TYR A 1 281 ? 11.328 -16.75 -18.266 1 98.56 281 TYR A O 1
ATOM 2185 N N . ALA A 1 282 ? 10.586 -14.961 -19.422 1 98.88 282 ALA A N 1
ATOM 2186 C CA . ALA A 1 282 ? 9.188 -15.383 -19.453 1 98.88 282 ALA A CA 1
ATOM 2187 C C . ALA A 1 282 ? 9.039 -16.719 -20.172 1 98.88 282 ALA A C 1
ATOM 2189 O O . ALA A 1 282 ? 8.305 -17.594 -19.703 1 98.88 282 ALA A O 1
ATOM 2190 N N . LYS A 1 283 ? 9.711 -16.891 -21.234 1 98.81 283 LYS A N 1
ATOM 2191 C CA . LYS A 1 283 ? 9.695 -18.156 -21.969 1 98.81 283 LYS A CA 1
ATOM 2192 C C . LYS A 1 283 ? 10.203 -19.297 -21.094 1 98.81 283 LYS A C 1
ATOM 2194 O O . LYS A 1 283 ? 9.617 -20.375 -21.062 1 98.81 283 LYS A O 1
ATOM 2199 N N . GLN A 1 284 ? 11.289 -19.031 -20.406 1 98.88 284 GLN A N 1
ATOM 2200 C CA . GLN A 1 284 ? 11.906 -20.031 -19.547 1 98.88 284 GLN A CA 1
ATOM 2201 C C . GLN A 1 284 ? 10.984 -20.406 -18.391 1 98.88 284 GLN A C 1
ATOM 2203 O O . GLN A 1 284 ? 10.961 -21.562 -17.938 1 98.88 284 GLN A O 1
ATOM 2208 N N . VAL A 1 285 ? 10.266 -19.422 -17.828 1 98.94 285 VAL A N 1
ATOM 2209 C CA . VAL A 1 285 ? 9.312 -19.672 -16.75 1 98.94 285 VAL A CA 1
ATOM 2210 C C . VAL A 1 285 ? 8.305 -20.719 -17.188 1 98.94 285 VAL A C 1
ATOM 2212 O O . VAL A 1 285 ? 8.039 -21.688 -16.453 1 98.94 285 VAL A O 1
ATOM 2215 N N . VAL A 1 286 ? 7.715 -20.562 -18.359 1 98.94 286 VAL A N 1
ATOM 2216 C CA . VAL A 1 286 ? 6.691 -21.453 -18.875 1 98.94 286 VAL A CA 1
ATOM 2217 C C . VAL A 1 286 ? 7.305 -22.828 -19.172 1 98.94 286 VAL A C 1
ATOM 2219 O O . VAL A 1 286 ? 6.711 -23.859 -18.859 1 98.94 286 VAL A O 1
ATOM 2222 N N . GLU A 1 287 ? 8.492 -22.828 -19.75 1 98.88 287 GLU A N 1
ATOM 2223 C CA . GLU A 1 287 ? 9.172 -24.078 -20.031 1 98.88 287 GLU A CA 1
ATOM 2224 C C . GLU A 1 287 ? 9.492 -24.844 -18.766 1 98.88 287 GLU A C 1
ATOM 2226 O O . GLU A 1 287 ? 9.305 -26.062 -18.688 1 98.88 287 GLU A O 1
ATOM 2231 N N . ASN A 1 288 ? 10.016 -24.109 -17.781 1 98.94 288 ASN A N 1
ATOM 2232 C CA . ASN A 1 288 ? 10.281 -24.719 -16.484 1 98.94 288 ASN A CA 1
ATOM 2233 C C . ASN A 1 288 ? 9.031 -25.359 -15.898 1 98.94 288 ASN A C 1
ATOM 2235 O O . ASN A 1 288 ? 9.078 -26.469 -15.367 1 98.94 288 ASN A O 1
ATOM 2239 N N . ALA A 1 289 ? 7.918 -24.688 -15.969 1 98.94 289 ALA A N 1
ATOM 2240 C CA . ALA A 1 289 ? 6.664 -25.203 -15.43 1 98.94 289 ALA A CA 1
ATOM 2241 C C . ALA A 1 289 ? 6.219 -26.453 -16.188 1 98.94 289 ALA A C 1
ATOM 2243 O O . ALA A 1 289 ? 5.762 -27.422 -15.57 1 98.94 289 ALA A O 1
ATOM 2244 N N . ARG A 1 290 ? 6.32 -26.438 -17.484 1 98.88 290 ARG A N 1
ATOM 2245 C CA . ARG A 1 290 ? 5.949 -27.578 -18.297 1 98.88 290 ARG A CA 1
ATOM 2246 C C . ARG A 1 290 ? 6.781 -28.812 -17.938 1 98.88 290 ARG A C 1
ATOM 2248 O O . ARG A 1 290 ? 6.238 -29.906 -17.781 1 98.88 290 ARG A O 1
ATOM 2255 N N . VAL A 1 291 ? 8.078 -28.625 -17.844 1 98.94 291 VAL A N 1
ATOM 2256 C CA . VAL A 1 291 ? 8.984 -29.719 -17.531 1 98.94 291 VAL A CA 1
ATOM 2257 C C . VAL A 1 291 ? 8.695 -30.266 -16.141 1 98.94 291 VAL A C 1
ATOM 2259 O O . VAL A 1 291 ? 8.672 -31.469 -15.922 1 98.94 291 VAL A O 1
ATOM 2262 N N . LEU A 1 292 ? 8.5 -29.359 -15.156 1 98.94 292 LEU A N 1
ATOM 2263 C CA . LEU A 1 292 ? 8.18 -29.781 -13.797 1 98.94 292 LEU A CA 1
ATOM 2264 C C . LEU A 1 292 ? 6.906 -30.625 -13.781 1 98.94 292 LEU A C 1
ATOM 2266 O O . LEU A 1 292 ? 6.863 -31.688 -13.141 1 98.94 292 LEU A O 1
ATOM 2270 N N . ALA A 1 293 ? 5.84 -30.156 -14.469 1 98.88 293 ALA A N 1
ATOM 2271 C CA . ALA A 1 293 ? 4.57 -30.875 -14.531 1 98.88 293 ALA A CA 1
ATOM 2272 C C . ALA A 1 293 ? 4.742 -32.25 -15.156 1 98.88 293 ALA A C 1
ATOM 2274 O O . ALA A 1 293 ? 4.227 -33.25 -14.641 1 98.88 293 ALA A O 1
ATOM 2275 N N . GLU A 1 294 ? 5.453 -32.312 -16.25 1 98.81 294 GLU A N 1
ATOM 2276 C CA . GLU A 1 294 ? 5.672 -33.562 -16.953 1 98.81 294 GLU A CA 1
ATOM 2277 C C . GLU A 1 294 ? 6.461 -34.562 -16.109 1 98.81 294 GLU A C 1
ATOM 2279 O O . GLU A 1 294 ? 6.152 -35.75 -16.078 1 98.81 294 GLU A O 1
ATOM 2284 N N . GLU A 1 295 ? 7.504 -34.062 -15.484 1 98.88 295 GLU A N 1
ATOM 2285 C CA . GLU A 1 295 ? 8.32 -34.938 -14.648 1 98.88 295 GLU A CA 1
ATOM 2286 C C . GLU A 1 295 ? 7.516 -35.469 -13.461 1 98.88 295 GLU A C 1
ATOM 2288 O O . GLU A 1 295 ? 7.668 -36.625 -13.078 1 98.88 295 GLU A O 1
ATOM 2293 N N . LEU A 1 296 ? 6.711 -34.625 -12.812 1 98.88 296 LEU A N 1
ATOM 2294 C CA . LEU A 1 296 ? 5.867 -35.062 -11.711 1 98.88 296 LEU A CA 1
ATOM 2295 C C . LEU A 1 296 ? 4.879 -36.125 -12.172 1 98.88 296 LEU A C 1
ATOM 2297 O O . LEU A 1 296 ? 4.586 -37.062 -11.438 1 98.88 296 LEU A O 1
ATOM 2301 N N . LYS A 1 297 ? 4.371 -36 -13.383 1 98.69 297 LYS A N 1
ATOM 2302 C CA . LYS A 1 297 ? 3.482 -37.031 -13.945 1 98.69 297 LYS A CA 1
ATOM 2303 C C . LYS A 1 297 ? 4.184 -38.375 -14.055 1 98.69 297 LYS A C 1
ATOM 2305 O O . LYS A 1 297 ? 3.58 -39.406 -13.797 1 98.69 297 LYS A O 1
ATOM 2310 N N . LYS A 1 298 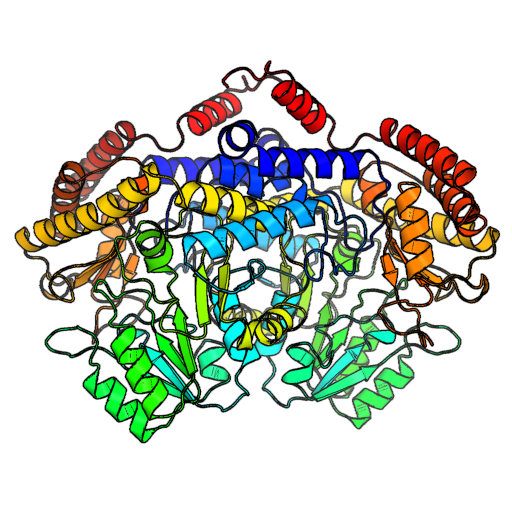? 5.406 -38.312 -14.445 1 98.62 298 LYS A N 1
ATOM 2311 C CA . LYS A 1 298 ? 6.18 -39.531 -14.57 1 98.62 298 LYS A CA 1
ATOM 2312 C C . LYS A 1 298 ? 6.305 -40.25 -13.219 1 98.62 298 LYS A C 1
ATOM 2314 O O . LYS A 1 298 ? 6.41 -41.469 -13.164 1 98.62 298 LYS A O 1
ATOM 2319 N N . TYR A 1 299 ? 6.324 -39.469 -12.18 1 98.56 299 TYR A N 1
ATOM 2320 C CA . TYR A 1 299 ? 6.402 -40.031 -10.836 1 98.56 299 TYR A CA 1
ATOM 2321 C C . TYR A 1 299 ? 5.023 -40.406 -10.328 1 98.56 299 TYR A C 1
ATOM 2323 O O . TYR A 1 299 ? 4.867 -40.781 -9.156 1 98.56 299 TYR A O 1
ATOM 2331 N N . GLY A 1 300 ? 3.996 -40.219 -11.172 1 98.5 300 GLY A N 1
ATOM 2332 C CA . GLY A 1 300 ? 2.668 -40.719 -10.852 1 98.5 300 GLY A CA 1
ATOM 2333 C C . GLY A 1 300 ? 1.772 -39.656 -10.227 1 98.5 300 GLY A C 1
ATOM 2334 O O . GLY A 1 300 ? 0.669 -39.969 -9.766 1 98.5 300 GLY A O 1
ATOM 2335 N N . PHE A 1 301 ? 2.176 -38.438 -10.156 1 98.75 301 PHE A N 1
ATOM 2336 C CA . PHE A 1 301 ? 1.325 -37.375 -9.617 1 98.75 301 PHE A CA 1
ATOM 2337 C C . PHE A 1 301 ? 0.258 -36.969 -10.633 1 98.75 301 PHE A C 1
ATOM 2339 O O . PHE A 1 301 ? 0.513 -36.969 -11.836 1 98.75 301 PHE A O 1
ATOM 2346 N N . LYS A 1 302 ? -0.885 -36.656 -10.172 1 98.62 302 LYS A N 1
ATOM 2347 C CA . LYS A 1 302 ? -1.931 -36.094 -11.008 1 98.62 302 LYS A CA 1
ATOM 2348 C C . LYS A 1 302 ? -1.783 -34.562 -11.109 1 98.62 302 LYS A C 1
ATOM 2350 O O . LYS A 1 302 ? -1.753 -33.875 -10.094 1 98.62 302 LYS A O 1
ATOM 2355 N N . ILE A 1 303 ? -1.647 -34.125 -12.297 1 98.62 303 ILE A N 1
ATOM 2356 C CA . ILE A 1 303 ? -1.571 -32.688 -12.562 1 98.62 303 ILE A CA 1
ATOM 2357 C C . ILE A 1 303 ? -2.936 -32.156 -13.016 1 98.62 303 ILE A C 1
ATOM 2359 O O . ILE A 1 303 ? -3.496 -32.656 -14 1 98.62 303 ILE A O 1
ATOM 2363 N N . VAL A 1 304 ? -3.51 -31.188 -12.273 1 98.44 304 VAL A N 1
ATOM 2364 C CA . VAL A 1 304 ? -4.789 -30.594 -12.633 1 98.44 304 VAL A CA 1
ATOM 2365 C C . VAL A 1 304 ? -4.723 -30.047 -14.055 1 98.44 304 VAL A C 1
ATOM 2367 O O . VAL A 1 304 ? -3.729 -29.422 -14.445 1 98.44 304 VAL A O 1
ATOM 2370 N N . THR A 1 305 ? -5.719 -30.266 -14.898 1 98.19 305 THR A N 1
ATOM 2371 C CA . THR A 1 305 ? -5.875 -29.859 -16.297 1 98.19 305 THR A CA 1
ATOM 2372 C C . THR A 1 305 ? -4.914 -30.641 -17.188 1 98.19 305 THR A C 1
ATOM 2374 O O . THR A 1 305 ? -4.793 -30.344 -18.375 1 98.19 305 THR A O 1
ATOM 2377 N N . GLY A 1 306 ? -4.098 -31.531 -16.672 1 97.88 306 GLY A N 1
ATOM 2378 C CA . GLY A 1 306 ? -3.201 -32.406 -17.422 1 97.88 306 GLY A CA 1
ATOM 2379 C C . GLY A 1 306 ? -1.876 -31.75 -17.75 1 97.88 306 GLY A C 1
ATOM 2380 O O . GLY A 1 306 ? -1.016 -32.344 -18.391 1 97.88 306 GLY A O 1
ATOM 2381 N N . GLY A 1 307 ? -1.705 -30.562 -17.359 1 98.12 307 GLY A N 1
ATOM 2382 C CA . GLY A 1 307 ? -0.499 -29.812 -17.656 1 98.12 307 GLY A CA 1
ATOM 2383 C C . GLY A 1 307 ? -0.638 -28.328 -17.359 1 98.12 307 GLY A C 1
ATOM 2384 O O . GLY A 1 307 ? -1.424 -27.922 -16.5 1 98.12 307 GLY A O 1
ATOM 2385 N N . THR A 1 308 ? 0.235 -27.562 -17.969 1 98.69 308 THR A N 1
ATOM 2386 C CA . THR A 1 308 ? 0.201 -26.125 -17.734 1 98.69 308 THR A CA 1
ATOM 2387 C C . THR A 1 308 ? 0.64 -25.359 -18.984 1 98.69 308 THR A C 1
ATOM 2389 O O . THR A 1 308 ? 1.411 -25.875 -19.797 1 98.69 308 THR A O 1
ATOM 2392 N N . ASP A 1 309 ? 0.039 -24.172 -19.188 1 98.38 309 ASP A N 1
ATOM 2393 C CA . ASP A 1 309 ? 0.43 -23.188 -20.188 1 98.38 309 ASP A CA 1
ATOM 2394 C C . ASP A 1 309 ? 0.994 -21.922 -19.547 1 98.38 309 ASP A C 1
ATOM 2396 O O . ASP A 1 309 ? 1.229 -20.922 -20.219 1 98.38 309 ASP A O 1
ATOM 2400 N N . SER A 1 310 ? 1.197 -21.953 -18.266 1 98.5 310 SER A N 1
ATOM 2401 C CA . SER A 1 310 ? 1.617 -20.781 -17.516 1 98.5 310 SER A CA 1
ATOM 2402 C C . SER A 1 310 ? 2.76 -21.109 -16.562 1 98.5 310 SER A C 1
ATOM 2404 O O . SER A 1 310 ? 3.57 -22 -16.844 1 98.5 310 SER A O 1
ATOM 2406 N N . HIS A 1 311 ? 2.883 -20.344 -15.461 1 98.75 311 HIS A N 1
ATOM 2407 C CA . HIS A 1 311 ? 3.939 -20.562 -14.477 1 98.75 311 HIS A CA 1
ATOM 2408 C C . HIS A 1 311 ? 3.457 -21.469 -13.344 1 98.75 311 HIS A C 1
ATOM 2410 O O . HIS A 1 311 ? 4.234 -21.828 -12.453 1 98.75 311 HIS A O 1
ATOM 2416 N N . ILE A 1 312 ? 2.191 -21.859 -13.336 1 98.75 312 ILE A N 1
ATOM 2417 C CA . ILE A 1 312 ? 1.537 -22.547 -12.227 1 98.75 312 ILE A CA 1
ATOM 2418 C C . ILE A 1 312 ? 1.461 -24.047 -12.523 1 98.75 312 ILE A C 1
ATOM 2420 O O . ILE A 1 312 ? 1.05 -24.453 -13.609 1 98.75 312 ILE A O 1
ATOM 2424 N N . VAL A 1 313 ? 1.882 -24.844 -11.617 1 98.81 313 VAL A N 1
ATOM 2425 C CA . VAL A 1 313 ? 1.654 -26.281 -11.633 1 98.81 313 VAL A CA 1
ATOM 2426 C C . VAL A 1 313 ? 0.779 -26.688 -10.445 1 98.81 313 VAL A C 1
ATOM 2428 O O . VAL A 1 313 ? 1.212 -26.594 -9.289 1 98.81 313 VAL A O 1
ATOM 2431 N N . LEU A 1 314 ? -0.41 -27.062 -10.727 1 98.69 314 LEU A N 1
ATOM 2432 C CA . LEU A 1 314 ? -1.351 -27.5 -9.695 1 98.69 314 LEU A CA 1
ATOM 2433 C C . LEU A 1 314 ? -1.365 -29.016 -9.57 1 98.69 314 LEU A C 1
ATOM 2435 O O . LEU A 1 314 ? -1.676 -29.719 -10.539 1 98.69 314 LEU A O 1
ATOM 2439 N N . VAL A 1 315 ? -1.038 -29.516 -8.406 1 98.81 315 VAL A N 1
ATOM 2440 C CA . VAL A 1 315 ? -0.889 -30.938 -8.195 1 98.81 315 VAL A CA 1
ATOM 2441 C C . VAL A 1 315 ? -2.027 -31.453 -7.316 1 98.81 315 VAL A C 1
ATOM 2443 O O . VAL A 1 315 ? -2.229 -30.969 -6.203 1 98.81 315 VAL A O 1
ATOM 2446 N N . ASP A 1 316 ? -2.771 -32.406 -7.832 1 98.44 316 ASP A N 1
ATOM 2447 C CA . ASP A 1 316 ? -3.783 -33.125 -7.074 1 98.44 316 ASP A CA 1
ATOM 2448 C C . ASP A 1 316 ? -3.17 -34.312 -6.355 1 98.44 316 ASP A C 1
ATOM 2450 O O . ASP A 1 316 ? -2.697 -35.25 -6.996 1 98.44 316 ASP A O 1
ATOM 2454 N N . LEU A 1 317 ? -3.211 -34.281 -5.07 1 98.56 317 LEU A N 1
ATOM 2455 C CA . LEU A 1 317 ? -2.473 -35.25 -4.285 1 98.56 317 LEU A CA 1
ATOM 2456 C C . LEU A 1 317 ? -3.379 -36.406 -3.855 1 98.56 317 LEU A C 1
ATOM 2458 O O . LEU A 1 317 ? -2.949 -37.312 -3.131 1 98.56 317 LEU A O 1
ATOM 2462 N N . ARG A 1 318 ? -4.648 -36.469 -4.246 1 97.31 318 ARG A N 1
ATOM 2463 C CA . ARG A 1 318 ? -5.613 -37.469 -3.82 1 97.31 318 ARG A CA 1
ATOM 2464 C C . ARG A 1 318 ? -5.168 -38.875 -4.246 1 97.31 318 ARG A C 1
ATOM 2466 O O . ARG A 1 318 ? -5.336 -39.844 -3.498 1 97.31 318 ARG A O 1
ATOM 2473 N N . ASN A 1 319 ? -4.57 -38.906 -5.445 1 97.69 319 ASN A N 1
ATOM 2474 C CA . ASN A 1 319 ? -4.16 -40.219 -5.934 1 97.69 319 ASN A CA 1
ATOM 2475 C C . ASN A 1 319 ? -2.938 -40.75 -5.18 1 97.69 319 ASN A C 1
ATOM 2477 O O . ASN A 1 319 ? -2.588 -41.906 -5.293 1 97.69 319 ASN A O 1
ATOM 2481 N N . LYS A 1 320 ? -2.289 -39.906 -4.48 1 97.94 320 LYS A N 1
ATOM 2482 C CA . LYS A 1 320 ? -1.16 -40.312 -3.646 1 97.94 320 LYS A CA 1
ATOM 2483 C C . LYS A 1 320 ? -1.577 -40.438 -2.184 1 97.94 320 LYS A C 1
ATOM 2485 O O . LYS A 1 320 ? -0.753 -40.75 -1.323 1 97.94 320 LYS A O 1
ATOM 2490 N N . ASN A 1 321 ? -2.854 -40.188 -1.848 1 97.62 321 ASN A N 1
ATOM 2491 C CA . ASN A 1 321 ? -3.4 -40.219 -0.496 1 97.62 321 ASN A CA 1
ATOM 2492 C C . ASN A 1 321 ? -2.633 -39.312 0.441 1 97.62 321 ASN A C 1
ATOM 2494 O O . ASN A 1 321 ? -2.262 -39.688 1.547 1 97.62 321 ASN A O 1
ATOM 2498 N N . ILE A 1 322 ? -2.297 -38.156 -0.049 1 98 322 ILE A N 1
ATOM 2499 C CA . ILE A 1 322 ? -1.596 -37.125 0.728 1 98 322 ILE A CA 1
ATOM 2500 C C . ILE A 1 322 ? -2.465 -35.875 0.843 1 98 322 ILE A C 1
ATOM 2502 O O . ILE A 1 322 ? -3.115 -35.469 -0.124 1 98 322 ILE A O 1
ATOM 2506 N N . ILE A 1 323 ? -2.49 -35.281 2.023 1 97.38 323 ILE A N 1
ATOM 2507 C CA . ILE A 1 323 ? -3.184 -34.031 2.287 1 97.38 323 ILE A CA 1
ATOM 2508 C C . ILE A 1 323 ? -2.271 -32.875 1.938 1 97.38 323 ILE A C 1
ATOM 2510 O O . ILE A 1 323 ? -1.067 -32.906 2.197 1 97.38 323 ILE A O 1
ATOM 2514 N N . GLY A 1 324 ? -2.885 -31.797 1.314 1 97.81 324 GLY A N 1
ATOM 2515 C CA . GLY A 1 324 ? -2.1 -30.641 0.912 1 97.81 324 GLY A CA 1
ATOM 2516 C C . GLY A 1 324 ? -1.282 -30.047 2.045 1 97.81 324 GLY A C 1
ATOM 2517 O O . GLY A 1 324 ? -0.095 -29.766 1.878 1 97.81 324 GLY A O 1
ATOM 2518 N N . LYS A 1 325 ? -1.897 -29.906 3.189 1 97 325 LYS A N 1
ATOM 2519 C CA . LYS A 1 325 ? -1.246 -29.328 4.363 1 97 325 LYS A CA 1
ATOM 2520 C C . LYS A 1 325 ? -0.02 -30.141 4.766 1 97 325 LYS A C 1
ATOM 2522 O O . LYS A 1 325 ? 1.021 -29.578 5.105 1 97 325 LYS A O 1
ATOM 2527 N N . ASP A 1 326 ? -0.128 -31.422 4.75 1 97.75 326 ASP A N 1
ATOM 2528 C CA . ASP A 1 326 ? 0.967 -32.312 5.129 1 97.75 326 ASP A CA 1
ATOM 2529 C C . ASP A 1 326 ? 2.096 -32.25 4.102 1 97.75 326 ASP A C 1
ATOM 2531 O O . ASP A 1 326 ? 3.273 -32.281 4.461 1 97.75 326 ASP A O 1
ATOM 2535 N N . ALA A 1 327 ? 1.689 -32.219 2.855 1 98.31 327 ALA A N 1
ATOM 2536 C CA . ALA A 1 327 ? 2.686 -32.094 1.795 1 98.31 327 ALA A CA 1
ATOM 2537 C C . ALA A 1 327 ? 3.494 -30.797 1.951 1 98.31 327 ALA A C 1
ATOM 2539 O O . ALA A 1 327 ? 4.719 -30.812 1.83 1 98.31 327 ALA A O 1
ATOM 2540 N N . GLU A 1 328 ? 2.789 -29.703 2.154 1 97.5 328 GLU A N 1
ATOM 2541 C CA . GLU A 1 328 ? 3.43 -28.406 2.361 1 97.5 328 GLU A CA 1
ATOM 2542 C C . GLU A 1 328 ? 4.449 -28.469 3.494 1 97.5 328 GLU A C 1
ATOM 2544 O O . GLU A 1 328 ? 5.582 -28.016 3.342 1 97.5 328 GLU A O 1
ATOM 2549 N N . LYS A 1 329 ? 4.09 -29.062 4.594 1 96.38 329 LYS A N 1
ATOM 2550 C CA . LYS A 1 329 ? 4.953 -29.156 5.77 1 96.38 329 LYS A CA 1
ATOM 2551 C C . LYS A 1 329 ? 6.18 -30.016 5.488 1 96.38 329 LYS A C 1
ATOM 2553 O O . LYS A 1 329 ? 7.297 -29.672 5.871 1 96.38 329 LYS A O 1
ATOM 2558 N N . ALA A 1 330 ? 5.941 -31.141 4.883 1 97.94 330 ALA A N 1
ATOM 2559 C CA . ALA A 1 330 ? 7.035 -32.062 4.59 1 97.94 330 ALA A CA 1
ATOM 2560 C C . ALA A 1 330 ? 8.047 -31.438 3.635 1 97.94 330 ALA A C 1
ATOM 2562 O O . ALA A 1 330 ? 9.258 -31.562 3.834 1 97.94 330 ALA A O 1
ATOM 2563 N N . LEU A 1 331 ? 7.547 -30.812 2.631 1 98.5 331 LEU A N 1
ATOM 2564 C CA . LEU A 1 331 ? 8.414 -30.172 1.649 1 98.5 331 LEU A CA 1
ATOM 2565 C C . LEU A 1 331 ? 9.172 -29 2.27 1 98.5 331 LEU A C 1
ATOM 2567 O O . LEU A 1 331 ? 10.336 -28.766 1.942 1 98.5 331 LEU A O 1
ATOM 2571 N N . GLU A 1 332 ? 8.492 -28.266 3.105 1 97.38 332 GLU A N 1
ATOM 2572 C CA . GLU A 1 332 ? 9.148 -27.156 3.797 1 97.38 332 GLU A CA 1
ATOM 2573 C C . GLU A 1 332 ? 10.344 -27.641 4.609 1 97.38 332 GLU A C 1
ATOM 2575 O O . GLU A 1 332 ? 11.383 -26.969 4.652 1 97.38 332 GLU A O 1
ATOM 2580 N N . LYS A 1 333 ? 10.188 -28.75 5.293 1 97.5 333 LYS A N 1
ATOM 2581 C CA . LYS A 1 333 ? 11.281 -29.328 6.07 1 97.5 333 LYS A CA 1
ATOM 2582 C C . LYS A 1 333 ? 12.477 -29.656 5.18 1 97.5 333 LYS A C 1
ATOM 2584 O O . LYS A 1 333 ? 13.617 -29.641 5.637 1 97.5 333 LYS A O 1
ATOM 2589 N N . ALA A 1 334 ? 12.195 -29.906 3.916 1 98.56 334 ALA A N 1
ATOM 2590 C CA . ALA A 1 334 ? 13.25 -30.281 2.969 1 98.56 334 ALA A CA 1
ATOM 2591 C C . ALA A 1 334 ? 13.789 -29.047 2.252 1 98.56 334 ALA A C 1
ATOM 2593 O O . ALA A 1 334 ? 14.648 -29.156 1.37 1 98.56 334 ALA A O 1
ATOM 2594 N N . GLY A 1 335 ? 13.273 -27.828 2.572 1 98.31 335 GLY A N 1
ATOM 2595 C CA . GLY A 1 335 ? 13.742 -26.594 1.967 1 98.31 335 GLY A CA 1
ATOM 2596 C C . GLY A 1 335 ? 13.023 -26.25 0.676 1 98.31 335 GLY A C 1
ATOM 2597 O O . GLY A 1 335 ? 13.531 -25.469 -0.132 1 98.31 335 GLY A O 1
ATOM 2598 N N . ILE A 1 336 ? 11.922 -26.891 0.431 1 98.62 336 ILE A N 1
ATOM 2599 C CA . ILE A 1 336 ? 11.086 -26.609 -0.729 1 98.62 336 ILE A CA 1
ATOM 2600 C C . ILE A 1 336 ? 9.789 -25.922 -0.278 1 98.62 336 ILE A C 1
ATOM 2602 O O . ILE A 1 336 ? 8.914 -26.578 0.307 1 98.62 336 ILE A O 1
ATOM 2606 N N . THR A 1 337 ? 9.688 -24.656 -0.578 1 97.88 337 THR A N 1
ATOM 2607 C CA . THR A 1 337 ? 8.555 -23.891 -0.078 1 97.88 337 THR A CA 1
ATOM 2608 C C . THR A 1 337 ? 7.434 -23.844 -1.109 1 97.88 337 THR A C 1
ATOM 2610 O O . THR A 1 337 ? 7.605 -23.281 -2.197 1 97.88 337 THR A O 1
ATOM 2613 N N . VAL A 1 338 ? 6.305 -24.422 -0.827 1 97 338 VAL A N 1
ATOM 2614 C CA . VAL A 1 338 ? 5.098 -24.406 -1.65 1 97 338 VAL A CA 1
ATOM 2615 C C . VAL A 1 338 ? 3.891 -24.047 -0.791 1 97 338 VAL A C 1
ATOM 2617 O O . VAL A 1 338 ? 4.035 -23.75 0.396 1 97 338 VAL A O 1
ATOM 2620 N N . ASN A 1 339 ? 2.75 -23.953 -1.381 1 95 339 ASN A N 1
ATOM 2621 C CA . ASN A 1 339 ? 1.557 -23.734 -0.569 1 95 339 ASN A CA 1
ATOM 2622 C C . ASN A 1 339 ? 0.51 -24.812 -0.812 1 95 339 ASN A C 1
ATOM 2624 O O . ASN A 1 339 ? 0.335 -25.281 -1.942 1 95 339 ASN A O 1
ATOM 2628 N N . LYS A 1 340 ? -0.129 -25.266 0.265 1 96.38 340 LYS A N 1
ATOM 2629 C CA . LYS A 1 340 ? -1.331 -26.078 0.105 1 96.38 340 LYS A CA 1
ATOM 2630 C C . LYS A 1 340 ? -2.408 -25.312 -0.668 1 96.38 340 LYS A C 1
ATOM 2632 O O . LYS A 1 340 ? -2.564 -24.109 -0.5 1 96.38 340 LYS A O 1
ATOM 2637 N N . ASN A 1 341 ? -3.045 -26.016 -1.525 1 96.94 341 ASN A N 1
ATOM 2638 C CA . ASN A 1 341 ? -4.039 -25.375 -2.385 1 96.94 341 ASN A CA 1
ATOM 2639 C C . ASN A 1 341 ? -5.18 -26.344 -2.723 1 96.94 341 ASN A C 1
ATOM 2641 O O . ASN A 1 341 ? -4.945 -27.516 -2.969 1 96.94 341 ASN A O 1
ATOM 2645 N N . ALA A 1 342 ? -6.34 -25.797 -2.688 1 95.88 342 ALA A N 1
ATOM 2646 C CA . ALA A 1 342 ? -7.484 -26.594 -3.125 1 95.88 342 ALA A CA 1
ATOM 2647 C C . ALA A 1 342 ? -7.375 -26.953 -4.605 1 95.88 342 ALA A C 1
ATOM 2649 O O . ALA A 1 342 ? -6.832 -26.172 -5.398 1 95.88 342 ALA A O 1
ATOM 2650 N N . VAL A 1 343 ? -7.828 -28.125 -4.969 1 97.25 343 VAL A N 1
ATOM 2651 C CA . VAL A 1 343 ? -8.023 -28.516 -6.359 1 97.25 343 VAL A CA 1
ATOM 2652 C C . VAL A 1 343 ? -9.508 -28.469 -6.711 1 97.25 343 VAL A C 1
ATOM 2654 O O . VAL A 1 343 ? -10.359 -28.422 -5.82 1 97.25 343 VAL A O 1
ATOM 2657 N N . PRO A 1 344 ? -9.836 -28.312 -8.008 1 97.12 344 PRO A N 1
ATOM 2658 C CA . PRO A 1 344 ? -11.258 -28.281 -8.359 1 97.12 344 PRO A CA 1
ATOM 2659 C C . PRO A 1 344 ? -12.039 -29.453 -7.75 1 97.12 344 PRO A C 1
ATOM 2661 O O . PRO A 1 344 ? -11.586 -30.594 -7.801 1 97.12 344 PRO A O 1
ATOM 2664 N N . PHE A 1 345 ? -13.195 -29.094 -7.09 1 96.31 345 PHE A N 1
ATOM 2665 C CA . PHE A 1 345 ? -14.094 -30.078 -6.469 1 96.31 345 PHE A CA 1
ATOM 2666 C C . PHE A 1 345 ? -13.391 -30.781 -5.32 1 96.31 345 PHE A C 1
ATOM 2668 O O . PHE A 1 345 ? -13.555 -32 -5.148 1 96.31 345 PHE A O 1
ATOM 2675 N N . ASP A 1 346 ? -12.648 -30.031 -4.609 1 96.81 346 ASP A N 1
ATOM 2676 C CA . ASP A 1 346 ? -11.867 -30.562 -3.488 1 96.81 346 ASP A CA 1
ATOM 2677 C C . ASP A 1 346 ? -12.781 -31.047 -2.367 1 96.81 346 ASP A C 1
ATOM 2679 O O . ASP A 1 346 ? -13.617 -30.297 -1.866 1 96.81 346 ASP A O 1
ATOM 2683 N N . PRO A 1 347 ? -12.617 -32.25 -1.909 1 96.44 347 PRO A N 1
ATOM 2684 C CA . PRO A 1 347 ? -13.453 -32.75 -0.824 1 96.44 347 PRO A CA 1
ATOM 2685 C C . PRO A 1 347 ? -13.023 -32.25 0.548 1 96.44 347 PRO A C 1
ATOM 2687 O O . PRO A 1 347 ? -13.766 -32.406 1.525 1 96.44 347 PRO A O 1
ATOM 2690 N N . LEU A 1 348 ? -11.844 -31.688 0.669 1 96.62 348 LEU A N 1
ATOM 2691 C CA . LEU A 1 348 ? -11.312 -31.25 1.955 1 96.62 348 LEU A CA 1
ATOM 2692 C C . LEU A 1 348 ? -11.492 -29.75 2.137 1 96.62 348 LEU A C 1
ATOM 2694 O O . LEU A 1 348 ? -11.609 -29 1.155 1 96.62 348 LEU A O 1
ATOM 2698 N N . PRO A 1 349 ? -11.484 -29.312 3.379 1 92.81 349 PRO A N 1
ATOM 2699 C CA . PRO A 1 349 ? -11.617 -27.875 3.637 1 92.81 349 PRO A CA 1
ATOM 2700 C C . PRO A 1 349 ? -10.359 -27.094 3.266 1 92.81 349 PRO A C 1
ATOM 2702 O O . PRO A 1 349 ? -9.281 -27.672 3.131 1 92.81 349 PRO A O 1
ATOM 2705 N N . PRO A 1 350 ? -10.5 -25.766 3.217 1 88.25 350 PRO A N 1
ATOM 2706 C CA . PRO A 1 350 ? -9.383 -24.906 2.816 1 88.25 350 PRO A CA 1
ATOM 2707 C C . PRO A 1 350 ? -8.188 -25.016 3.764 1 88.25 350 PRO A C 1
ATOM 2709 O O . PRO A 1 350 ? -7.062 -24.703 3.379 1 88.25 350 PRO A O 1
ATOM 2712 N N . THR A 1 351 ? -8.281 -25.484 4.969 1 89.75 351 THR A N 1
ATOM 2713 C CA . THR A 1 351 ? -7.211 -25.562 5.949 1 89.75 351 THR A CA 1
ATOM 2714 C C . THR A 1 351 ? -6.383 -26.828 5.746 1 89.75 351 THR A C 1
ATOM 2716 O O . THR A 1 351 ? -5.277 -26.938 6.277 1 89.75 351 THR A O 1
ATOM 2719 N N . LYS A 1 352 ? -6.801 -27.75 4.973 1 95 352 LYS A N 1
ATOM 2720 C CA . LYS A 1 352 ? -6.102 -29 4.707 1 95 352 LYS A CA 1
ATOM 2721 C C . LYS A 1 352 ? -5.801 -29.172 3.221 1 95 352 LYS A C 1
ATOM 2723 O O . LYS A 1 352 ? -4.633 -29.234 2.822 1 95 352 LYS A O 1
ATOM 2728 N N . THR A 1 353 ? -6.781 -29.078 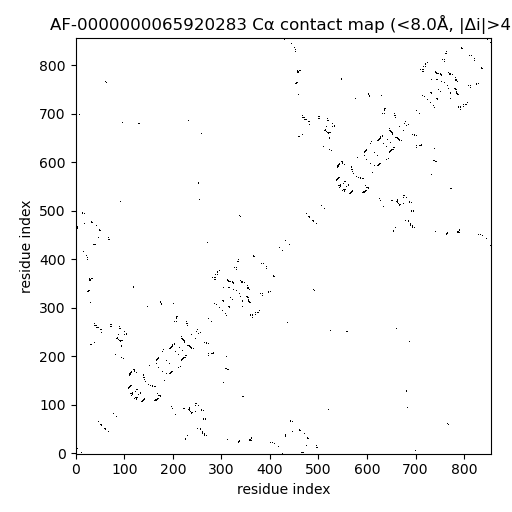2.355 1 96.56 353 THR A N 1
ATOM 2729 C CA . THR A 1 353 ? -6.789 -29.125 0.897 1 96.56 353 THR A CA 1
ATOM 2730 C C . THR A 1 353 ? -6.289 -30.469 0.397 1 96.56 353 THR A C 1
ATOM 2732 O O . THR A 1 353 ? -5.746 -31.266 1.17 1 96.56 353 THR A O 1
ATOM 2735 N N . SER A 1 354 ? -6.492 -30.734 -0.855 1 98.19 354 SER A N 1
ATOM 2736 C CA . SER A 1 354 ? -6.105 -32 -1.464 1 98.19 354 SER A CA 1
ATOM 2737 C C . SER A 1 354 ? -4.957 -31.828 -2.451 1 98.19 354 SER A C 1
ATOM 2739 O O . SER A 1 354 ? -4.598 -32.75 -3.172 1 98.19 354 SER A O 1
ATOM 2741 N N . GLY A 1 355 ? -4.445 -30.625 -2.455 1 98.12 355 GLY A N 1
ATOM 2742 C CA . GLY A 1 355 ? -3.387 -30.391 -3.422 1 98.12 355 GLY A CA 1
ATOM 2743 C C . GLY A 1 355 ? -2.389 -29.344 -2.973 1 98.12 355 GLY A C 1
ATOM 2744 O O . GLY A 1 355 ? -2.473 -28.828 -1.85 1 98.12 355 GLY A O 1
ATOM 2745 N N . ILE A 1 356 ? -1.371 -29.109 -3.826 1 98.31 356 ILE A N 1
ATOM 2746 C CA . ILE A 1 356 ? -0.412 -28.016 -3.666 1 98.31 356 ILE A CA 1
ATOM 2747 C C . ILE A 1 356 ? -0.28 -27.25 -4.977 1 98.31 356 ILE A C 1
ATOM 2749 O O . ILE A 1 356 ? -0.547 -27.797 -6.051 1 98.31 356 ILE A O 1
ATOM 2753 N N . ARG A 1 357 ? -0.051 -25.969 -4.887 1 98.5 357 ARG A N 1
ATOM 2754 C CA . ARG A 1 357 ? 0.191 -25.078 -6.012 1 98.5 357 ARG A CA 1
ATOM 2755 C C . ARG A 1 357 ? 1.65 -24.641 -6.059 1 98.5 357 ARG A C 1
ATOM 2757 O O . ARG A 1 357 ? 2.172 -24.078 -5.086 1 98.5 357 ARG A O 1
ATOM 2764 N N . ILE A 1 358 ? 2.289 -24.938 -7.16 1 98.69 358 ILE A N 1
ATOM 2765 C CA . ILE A 1 358 ? 3.719 -24.688 -7.32 1 98.69 358 ILE A CA 1
ATOM 2766 C C . ILE A 1 358 ? 3.947 -23.656 -8.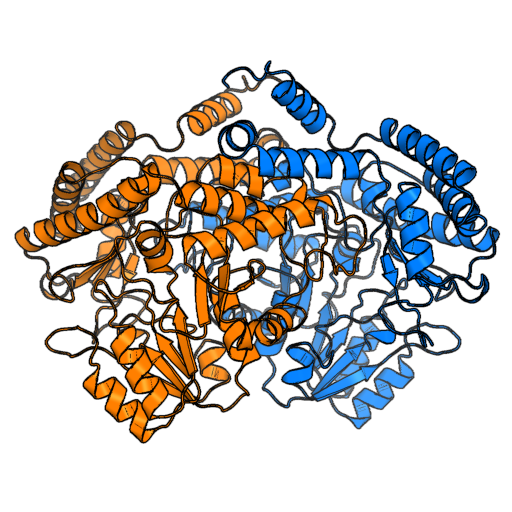422 1 98.69 358 ILE A C 1
ATOM 2768 O O . ILE A 1 358 ? 3.289 -23.688 -9.461 1 98.69 358 ILE A O 1
ATOM 2772 N N . GLY A 1 359 ? 4.785 -22.672 -8.148 1 98.5 359 GLY A N 1
ATOM 2773 C CA . GLY A 1 359 ? 5.191 -21.688 -9.156 1 98.5 359 GLY A CA 1
ATOM 2774 C C . GLY A 1 359 ? 6.656 -21.797 -9.531 1 98.5 359 GLY A C 1
ATOM 2775 O O . GLY A 1 359 ? 7.488 -22.172 -8.703 1 98.5 359 GLY A O 1
ATOM 2776 N N . THR A 1 360 ? 7.027 -21.422 -10.75 1 98.81 360 THR A N 1
ATOM 2777 C CA . THR A 1 360 ? 8.398 -21.609 -11.219 1 98.81 360 THR A CA 1
ATOM 2778 C C . THR A 1 360 ? 9.07 -20.25 -11.438 1 98.81 360 THR A C 1
ATOM 2780 O O . THR A 1 360 ? 10.258 -20.188 -11.773 1 98.81 360 THR A O 1
ATOM 2783 N N . ALA A 1 361 ? 8.367 -19.156 -11.234 1 98.69 361 ALA A N 1
ATOM 2784 C CA . ALA A 1 361 ? 8.859 -17.828 -11.578 1 98.69 361 ALA A CA 1
ATOM 2785 C C . ALA A 1 361 ? 10.094 -17.469 -10.742 1 98.69 361 ALA A C 1
ATOM 2787 O O . ALA A 1 361 ? 11.102 -17.016 -11.281 1 98.69 361 ALA A O 1
ATOM 2788 N N . ALA A 1 362 ? 10.062 -17.688 -9.461 1 98.62 362 ALA A N 1
ATOM 2789 C CA . ALA A 1 362 ? 11.148 -17.281 -8.57 1 98.62 362 ALA A CA 1
ATOM 2790 C C . ALA A 1 362 ? 12.422 -18.047 -8.875 1 98.62 362 ALA A C 1
ATOM 2792 O O . ALA A 1 362 ? 13.516 -17.484 -8.898 1 98.62 362 ALA A O 1
ATOM 2793 N N . LEU A 1 363 ? 12.297 -19.375 -9.102 1 98.81 363 LEU A N 1
ATOM 2794 C CA . LEU A 1 363 ? 13.469 -20.188 -9.398 1 98.81 363 LEU A CA 1
ATOM 2795 C C . LEU A 1 363 ? 14.07 -19.797 -10.75 1 98.81 363 LEU A C 1
ATOM 2797 O O . LEU A 1 363 ? 15.297 -19.844 -10.922 1 98.81 363 LEU A O 1
ATOM 2801 N N . THR A 1 364 ? 13.195 -19.5 -11.711 1 98.88 364 THR A N 1
ATOM 2802 C CA . THR A 1 364 ? 13.672 -19.016 -13.008 1 98.88 364 THR A CA 1
ATOM 2803 C C . THR A 1 364 ? 14.445 -17.719 -12.852 1 98.88 364 THR A C 1
ATOM 2805 O O . THR A 1 364 ? 15.453 -17.5 -13.523 1 98.88 364 THR A O 1
ATOM 2808 N N . THR A 1 365 ? 13.977 -16.828 -11.969 1 98.5 365 THR A N 1
ATOM 2809 C CA . THR A 1 365 ? 14.672 -15.57 -11.688 1 98.5 365 THR A CA 1
ATOM 2810 C C . THR A 1 365 ? 16.094 -15.844 -11.203 1 98.5 365 THR A C 1
ATOM 2812 O O . THR A 1 365 ? 17.016 -15.078 -11.508 1 98.5 365 THR A O 1
ATOM 2815 N N . ARG A 1 366 ? 16.297 -16.953 -10.508 1 97.75 366 ARG A N 1
ATOM 2816 C CA . ARG A 1 366 ? 17.594 -17.312 -9.969 1 97.75 366 ARG A CA 1
ATOM 2817 C C . ARG A 1 366 ? 18.484 -17.922 -11.047 1 97.75 366 ARG A C 1
ATOM 2819 O O . ARG A 1 366 ? 19.688 -18.109 -10.844 1 97.75 366 ARG A O 1
ATOM 2826 N N . GLY A 1 367 ? 17.859 -18.359 -12.156 1 98.31 367 GLY A N 1
ATOM 2827 C CA . GLY A 1 367 ? 18.641 -18.875 -13.273 1 98.31 367 GLY A CA 1
ATOM 2828 C C . GLY A 1 367 ? 18.438 -20.359 -13.516 1 98.31 367 GLY A C 1
ATOM 2829 O O . GLY A 1 367 ? 19.047 -20.938 -14.422 1 98.31 367 GLY A O 1
ATOM 2830 N N . MET A 1 368 ? 17.516 -20.984 -12.797 1 98.81 368 MET A N 1
ATOM 2831 C CA . MET A 1 368 ? 17.297 -22.406 -12.945 1 98.81 368 MET A CA 1
ATOM 2832 C C . MET A 1 368 ? 16.516 -22.719 -14.219 1 98.81 368 MET A C 1
ATOM 2834 O O . MET A 1 368 ? 15.648 -21.922 -14.609 1 98.81 368 MET A O 1
ATOM 2838 N N . LYS A 1 369 ? 16.781 -23.859 -14.789 1 98.75 369 LYS A N 1
ATOM 2839 C CA . LYS A 1 369 ? 16.172 -24.266 -16.047 1 98.75 369 LYS A CA 1
ATOM 2840 C C . LYS A 1 369 ? 15.602 -25.672 -15.969 1 98.75 369 LYS A C 1
ATOM 2842 O O . LYS A 1 369 ? 15.203 -26.125 -14.898 1 98.75 369 LYS A O 1
ATOM 2847 N N . GLU A 1 370 ? 15.477 -26.344 -17.062 1 98.81 370 GLU A N 1
ATOM 2848 C CA . GLU A 1 370 ? 14.758 -27.609 -17.172 1 98.81 370 GLU A CA 1
ATOM 2849 C C . GLU A 1 370 ? 15.43 -28.703 -16.328 1 98.81 370 GLU A C 1
ATOM 2851 O O . GLU A 1 370 ? 14.75 -29.5 -15.68 1 98.81 370 GLU A O 1
ATOM 2856 N N . ASP A 1 371 ? 16.719 -28.734 -16.328 1 98.81 371 ASP A N 1
ATOM 2857 C CA . ASP A 1 371 ? 17.422 -29.781 -15.594 1 98.81 371 ASP A CA 1
ATOM 2858 C C . ASP A 1 371 ? 17.172 -29.672 -14.094 1 98.81 371 ASP A C 1
ATOM 2860 O O . ASP A 1 371 ? 16.984 -30.688 -13.414 1 98.81 371 ASP A O 1
ATOM 2864 N N . GLU A 1 372 ? 17.25 -28.453 -13.617 1 98.88 372 GLU A N 1
ATOM 2865 C CA . GLU A 1 372 ? 16.953 -28.25 -12.203 1 98.88 372 GLU A CA 1
ATOM 2866 C C . GLU A 1 372 ? 15.516 -28.609 -11.883 1 98.88 372 GLU A C 1
ATOM 2868 O O . GLU A 1 372 ? 15.227 -29.172 -10.82 1 98.88 372 GLU A O 1
ATOM 2873 N N . MET A 1 373 ? 14.57 -28.344 -12.805 1 98.88 373 MET A N 1
ATOM 2874 C CA . MET A 1 373 ? 13.172 -28.703 -12.586 1 98.88 373 MET A CA 1
ATOM 2875 C C . MET A 1 373 ? 12.992 -30.203 -12.461 1 98.88 373 MET A C 1
ATOM 2877 O O . MET A 1 373 ? 12.195 -30.688 -11.656 1 98.88 373 MET A O 1
ATOM 2881 N N . ARG A 1 374 ? 13.703 -30.969 -13.305 1 98.88 374 ARG A N 1
ATOM 2882 C CA . ARG A 1 374 ? 13.641 -32.438 -13.227 1 98.88 374 ARG A CA 1
ATOM 2883 C C . ARG A 1 374 ? 14.164 -32.938 -11.883 1 98.88 374 ARG A C 1
ATOM 2885 O O . ARG A 1 374 ? 13.57 -33.812 -11.281 1 98.88 374 ARG A O 1
ATOM 2892 N N . LYS A 1 375 ? 15.273 -32.344 -11.469 1 98.81 375 LYS A N 1
ATOM 2893 C CA . LYS A 1 375 ? 15.836 -32.688 -10.172 1 98.81 375 LYS A CA 1
ATOM 2894 C C . LYS A 1 375 ? 14.859 -32.406 -9.039 1 98.81 375 LYS A C 1
ATOM 2896 O O . LYS A 1 375 ? 14.664 -33.219 -8.141 1 98.81 375 LYS A O 1
ATOM 2901 N N . ILE A 1 376 ? 14.25 -31.266 -9.07 1 98.88 376 ILE A N 1
ATOM 2902 C CA . ILE A 1 376 ? 13.312 -30.812 -8.047 1 98.88 376 ILE A CA 1
ATOM 2903 C C . ILE A 1 376 ? 12.094 -31.734 -8.023 1 98.88 376 ILE A C 1
ATOM 2905 O O . ILE A 1 376 ? 11.594 -32.094 -6.957 1 98.88 376 ILE A O 1
ATOM 2909 N N . ALA A 1 377 ? 11.57 -32.094 -9.211 1 98.88 377 ALA A N 1
ATOM 2910 C CA . ALA A 1 377 ? 10.477 -33.062 -9.273 1 98.88 377 ALA A CA 1
ATOM 2911 C C . ALA A 1 377 ? 10.844 -34.344 -8.555 1 98.88 377 ALA A C 1
ATOM 2913 O O . ALA A 1 377 ? 10.008 -34.938 -7.859 1 98.88 377 ALA A O 1
ATOM 2914 N N . GLY A 1 378 ? 12.031 -34.781 -8.773 1 98.88 378 GLY A N 1
ATOM 2915 C CA . GLY A 1 378 ? 12.516 -35.969 -8.078 1 98.88 378 GLY A CA 1
ATOM 2916 C C . GLY A 1 378 ? 12.516 -35.812 -6.566 1 98.88 378 GLY A C 1
ATOM 2917 O O . GLY A 1 378 ? 12.117 -36.719 -5.84 1 98.88 378 GLY A O 1
ATOM 2918 N N . TRP A 1 379 ? 13.031 -34.656 -6.066 1 98.88 379 TRP A N 1
ATOM 2919 C CA . TRP A 1 379 ? 13.047 -34.375 -4.633 1 98.88 379 TRP A CA 1
ATOM 2920 C C . TRP A 1 379 ? 11.625 -34.344 -4.07 1 98.88 379 TRP A C 1
ATOM 2922 O O . TRP A 1 379 ? 11.375 -34.875 -2.98 1 98.88 379 TRP A O 1
ATOM 2932 N N . ILE A 1 380 ? 10.68 -33.719 -4.797 1 98.88 380 ILE A N 1
ATOM 2933 C CA . ILE A 1 380 ? 9.289 -33.656 -4.363 1 98.88 380 ILE A CA 1
ATOM 2934 C C . ILE A 1 380 ? 8.727 -35.062 -4.223 1 98.88 380 ILE A C 1
ATOM 2936 O O . ILE A 1 380 ? 8.125 -35.406 -3.203 1 98.88 380 ILE A O 1
ATOM 2940 N N . ASN A 1 381 ? 8.961 -35.906 -5.227 1 98.75 381 ASN A N 1
ATOM 2941 C CA .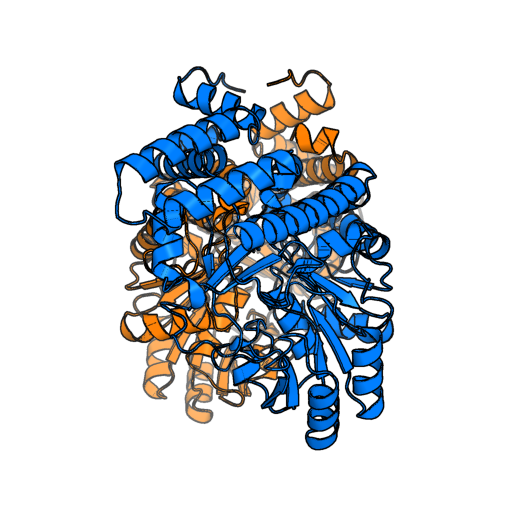 ASN A 1 381 ? 8.508 -37.281 -5.172 1 98.75 381 ASN A CA 1
ATOM 2942 C C . ASN A 1 381 ? 9.125 -38.031 -3.992 1 98.75 381 ASN A C 1
ATOM 2944 O O . ASN A 1 381 ? 8.43 -38.75 -3.283 1 98.75 381 ASN A O 1
ATOM 2948 N N . GLU A 1 382 ? 10.391 -37.875 -3.834 1 98.75 382 GLU A N 1
ATOM 2949 C CA . GLU A 1 382 ? 11.102 -38.594 -2.771 1 98.75 382 GLU A CA 1
ATOM 2950 C C . GLU A 1 382 ? 10.57 -38.188 -1.396 1 98.75 382 GLU A C 1
ATOM 2952 O O . GLU A 1 382 ? 10.305 -39.062 -0.554 1 98.75 382 GLU A O 1
ATOM 2957 N N . VAL A 1 383 ? 10.445 -36.906 -1.151 1 98.81 383 VAL A N 1
ATOM 2958 C CA . VAL A 1 383 ? 10.008 -36.375 0.144 1 98.81 383 VAL A CA 1
ATOM 2959 C C . VAL A 1 383 ? 8.562 -36.812 0.4 1 98.81 383 VAL A C 1
ATOM 2961 O O . VAL A 1 383 ? 8.234 -37.281 1.488 1 98.81 383 VAL A O 1
ATOM 2964 N N . LEU A 1 384 ? 7.668 -36.688 -0.605 1 98.69 384 LEU A N 1
ATOM 2965 C CA . LEU A 1 384 ? 6.25 -36.969 -0.41 1 98.69 384 LEU A CA 1
ATOM 2966 C C . LEU A 1 384 ? 6 -38.469 -0.311 1 98.69 384 LEU A C 1
ATOM 2968 O O . LEU A 1 384 ? 4.988 -38.875 0.244 1 98.69 384 LEU A O 1
ATOM 2972 N N . SER A 1 385 ? 6.922 -39.281 -0.818 1 98.06 385 SER A N 1
ATOM 2973 C CA . SER A 1 385 ? 6.82 -40.719 -0.673 1 98.06 385 SER A CA 1
ATOM 2974 C C . SER A 1 385 ? 7.383 -41.188 0.668 1 98.06 385 SER A C 1
ATOM 2976 O O . SER A 1 385 ? 7.172 -42.312 1.073 1 98.06 385 SER A O 1
ATOM 2978 N N . ASN A 1 386 ? 8.102 -40.312 1.348 1 97.88 386 ASN A N 1
ATOM 2979 C CA . ASN A 1 386 ? 8.766 -40.625 2.611 1 97.88 386 ASN A CA 1
ATOM 2980 C C . ASN A 1 386 ? 8.578 -39.5 3.633 1 97.88 386 ASN A C 1
ATOM 2982 O O . ASN A 1 386 ? 9.547 -39 4.207 1 97.88 386 ASN A O 1
ATOM 2986 N N . MET A 1 387 ? 7.387 -39.031 3.9 1 97 387 MET A N 1
ATOM 2987 C CA . MET A 1 387 ? 7.098 -37.812 4.652 1 97 387 MET A CA 1
ATOM 2988 C C . MET A 1 387 ? 7.441 -38 6.129 1 97 387 MET A C 1
ATOM 2990 O O . MET A 1 387 ? 7.668 -37.031 6.84 1 97 387 MET A O 1
ATOM 2994 N N . ASP A 1 388 ? 7.598 -39.25 6.613 1 94.94 388 ASP A N 1
ATOM 2995 C CA . ASP A 1 388 ? 7.895 -39.531 8.016 1 94.94 388 ASP A CA 1
ATOM 2996 C C . ASP A 1 388 ? 9.352 -39.938 8.195 1 94.94 388 ASP A C 1
ATOM 2998 O O . ASP A 1 388 ? 9.789 -40.25 9.305 1 94.94 388 ASP A O 1
ATOM 3002 N N . ASP A 1 389 ? 10.094 -39.969 7.141 1 97.56 389 ASP A N 1
ATOM 3003 C CA . ASP A 1 389 ? 11.5 -40.375 7.184 1 97.56 389 ASP A CA 1
ATOM 3004 C C . ASP A 1 389 ? 12.422 -39.156 7.266 1 97.56 389 ASP A C 1
ATOM 3006 O O . ASP A 1 389 ? 12.891 -38.656 6.242 1 97.56 389 ASP A O 1
ATOM 3010 N N . GLU A 1 390 ? 12.836 -38.844 8.414 1 97.5 390 GLU A N 1
ATOM 3011 C CA . GLU A 1 390 ? 13.641 -37.656 8.672 1 97.5 390 GLU A CA 1
ATOM 3012 C C . GLU A 1 390 ? 14.984 -37.719 7.953 1 97.5 390 GLU A C 1
ATOM 3014 O O . GLU A 1 390 ? 15.523 -36.688 7.52 1 97.5 390 GLU A O 1
ATOM 3019 N N . LYS A 1 391 ? 15.523 -38.844 7.852 1 98 391 LYS A N 1
ATOM 3020 C CA . LYS A 1 391 ? 16.812 -39.031 7.184 1 98 391 LYS A CA 1
ATOM 3021 C C . LYS A 1 391 ? 16.719 -38.625 5.707 1 98 391 LYS A C 1
ATOM 3023 O O . LYS A 1 391 ? 17.578 -37.938 5.195 1 98 391 LYS A O 1
ATOM 3028 N N . THR A 1 392 ? 15.719 -39.156 5.051 1 98.12 392 THR A N 1
ATOM 3029 C CA . THR A 1 392 ? 15.5 -38.812 3.65 1 98.12 392 THR A CA 1
ATOM 3030 C C . THR A 1 392 ? 15.266 -37.312 3.488 1 98.12 392 THR A C 1
ATOM 3032 O O . THR A 1 392 ? 15.844 -36.688 2.604 1 98.12 392 THR A O 1
ATOM 3035 N N . ILE A 1 393 ? 14.469 -36.75 4.336 1 98.44 393 ILE A N 1
ATOM 3036 C CA . ILE A 1 393 ? 14.117 -35.344 4.262 1 98.44 393 ILE A CA 1
ATOM 3037 C C . ILE A 1 393 ? 15.367 -34.469 4.473 1 98.44 393 ILE A C 1
ATOM 3039 O O . ILE A 1 393 ? 15.594 -33.531 3.736 1 98.44 393 ILE A O 1
ATOM 3043 N N . GLN A 1 394 ? 16.203 -34.844 5.426 1 98.31 394 GLN A N 1
ATOM 3044 C CA . GLN A 1 394 ? 17.422 -34.094 5.711 1 98.31 394 GLN A CA 1
ATOM 3045 C C . GLN A 1 394 ? 18.422 -34.188 4.574 1 98.31 394 GLN A C 1
ATOM 3047 O O . GLN A 1 394 ? 19.141 -33.25 4.273 1 98.31 394 GLN A O 1
ATOM 3052 N N . ARG A 1 395 ? 18.484 -35.375 4.008 1 98.62 395 ARG A N 1
ATOM 3053 C CA . ARG A 1 395 ? 19.359 -35.531 2.85 1 98.62 395 ARG A CA 1
ATOM 3054 C C . ARG A 1 395 ? 18.922 -34.625 1.706 1 98.62 395 ARG A C 1
ATOM 3056 O O . ARG A 1 395 ? 19.75 -33.938 1.101 1 98.62 395 ARG A O 1
ATOM 3063 N N . VAL A 1 396 ? 17.641 -34.656 1.378 1 98.75 396 VAL A N 1
ATOM 3064 C CA . VAL A 1 396 ? 17.109 -33.781 0.328 1 98.75 396 VAL A CA 1
ATOM 3065 C C . VAL A 1 396 ? 17.359 -32.312 0.681 1 98.75 396 VAL A C 1
ATOM 3067 O O . VAL A 1 396 ? 17.734 -31.531 -0.183 1 98.75 396 VAL A O 1
ATOM 3070 N N . ARG A 1 397 ? 17.141 -31.969 1.955 1 98.69 397 ARG A N 1
ATOM 3071 C CA . ARG A 1 397 ? 17.391 -30.609 2.402 1 98.69 397 ARG A CA 1
ATOM 3072 C C . ARG A 1 397 ? 18.828 -30.188 2.107 1 98.69 397 ARG A C 1
ATOM 3074 O O . ARG A 1 397 ? 19.078 -29.062 1.66 1 98.69 397 ARG A O 1
ATOM 3081 N N . GLN A 1 398 ? 19.75 -31.047 2.359 1 98.69 398 GLN A N 1
ATOM 3082 C CA . GLN A 1 398 ? 21.156 -30.75 2.096 1 98.69 398 GLN A CA 1
ATOM 3083 C C . GLN A 1 398 ? 21.406 -30.578 0.601 1 98.69 398 GLN A C 1
ATOM 3085 O O . GLN A 1 398 ? 22.156 -29.688 0.192 1 98.69 398 GLN A O 1
ATOM 3090 N N . GLU A 1 399 ? 20.844 -31.422 -0.2 1 98.81 399 GLU A N 1
ATOM 3091 C CA . GLU A 1 399 ? 20.984 -31.312 -1.648 1 98.81 399 GLU A CA 1
ATOM 3092 C C . GLU A 1 399 ? 20.375 -30.016 -2.174 1 98.81 399 GLU A C 1
ATOM 3094 O O . GLU A 1 399 ? 20.906 -29.391 -3.08 1 98.81 399 GLU A O 1
ATOM 3099 N N . VAL A 1 400 ? 19.219 -29.641 -1.593 1 98.88 400 VAL A N 1
ATOM 3100 C CA . VAL A 1 400 ? 18.562 -28.391 -1.945 1 98.88 400 VAL A CA 1
ATOM 3101 C C . VAL A 1 400 ? 19.484 -27.219 -1.638 1 98.88 400 VAL A C 1
ATOM 3103 O O . VAL A 1 400 ? 19.656 -26.312 -2.463 1 98.88 400 VAL A O 1
ATOM 3106 N N . ARG A 1 401 ? 20.078 -27.234 -0.462 1 98.62 401 ARG A N 1
ATOM 3107 C CA . ARG A 1 401 ? 21 -26.172 -0.071 1 98.62 401 ARG A CA 1
ATOM 3108 C C . ARG A 1 401 ? 22.156 -26.078 -1.055 1 98.62 401 ARG A C 1
ATOM 3110 O O . ARG A 1 401 ? 22.547 -24.969 -1.451 1 98.62 401 ARG A O 1
ATOM 3117 N N . GLU A 1 402 ? 22.672 -27.219 -1.466 1 98.62 402 GLU A N 1
ATOM 3118 C CA . GLU A 1 402 ? 23.781 -27.25 -2.414 1 98.62 402 GLU A CA 1
ATOM 3119 C C . GLU A 1 402 ? 23.359 -26.672 -3.766 1 98.62 402 GLU A C 1
ATOM 3121 O O . GLU A 1 402 ? 24.125 -25.938 -4.391 1 98.62 402 GLU A O 1
ATOM 3126 N N . LEU A 1 403 ? 22.188 -27.031 -4.199 1 98.75 403 LEU A N 1
ATOM 3127 C CA . LEU A 1 403 ? 21.703 -26.469 -5.453 1 98.75 403 LEU A CA 1
ATOM 3128 C C . LEU A 1 403 ? 21.562 -24.953 -5.352 1 98.75 403 LEU A C 1
ATOM 3130 O O . LEU A 1 403 ? 21.922 -24.234 -6.285 1 98.75 403 LEU A O 1
ATOM 3134 N N . CYS A 1 404 ? 21.031 -24.484 -4.219 1 98.56 404 CYS A N 1
ATOM 3135 C CA . CYS A 1 404 ? 20.844 -23.062 -4.008 1 98.56 404 CYS A CA 1
ATOM 3136 C C . CYS A 1 404 ? 22.172 -22.312 -4.059 1 98.56 404 CYS A C 1
ATOM 3138 O O . CYS A 1 404 ? 22.25 -21.188 -4.559 1 98.56 404 CYS A O 1
ATOM 3140 N N . GLU A 1 405 ? 23.219 -22.922 -3.572 1 98.19 405 GLU A N 1
ATOM 3141 C CA . GLU A 1 405 ? 24.547 -22.312 -3.6 1 98.19 405 GLU A CA 1
ATOM 3142 C C . GLU A 1 405 ? 25.047 -22.172 -5.031 1 98.19 405 GLU A C 1
ATOM 3144 O O . GLU A 1 405 ? 25.828 -21.266 -5.328 1 98.19 405 GLU A O 1
ATOM 3149 N N . THR A 1 406 ? 24.578 -23.047 -5.938 1 98.06 406 THR A N 1
ATOM 3150 C CA . THR A 1 406 ? 24.969 -22.984 -7.344 1 98.06 406 THR A CA 1
ATOM 3151 C C . THR A 1 406 ? 24.203 -21.875 -8.062 1 98.06 406 THR A C 1
ATOM 3153 O O . THR A 1 406 ? 24.656 -21.391 -9.102 1 98.06 406 THR A O 1
ATOM 3156 N N . PHE A 1 407 ? 23.062 -21.469 -7.566 1 98.38 407 PHE A N 1
ATOM 3157 C CA . PHE A 1 407 ? 22.25 -20.391 -8.109 1 98.38 407 PHE A CA 1
ATOM 3158 C C . PHE A 1 407 ? 22 -19.312 -7.062 1 98.38 407 PHE A C 1
ATOM 3160 O O . PHE A 1 407 ? 20.875 -19.109 -6.617 1 98.38 407 PHE A O 1
ATOM 3167 N N . PRO A 1 408 ? 23.016 -18.547 -6.707 1 97.88 408 PRO A N 1
ATOM 3168 C CA . PRO A 1 408 ? 22.922 -17.641 -5.566 1 97.88 408 PRO A CA 1
ATOM 3169 C C . PRO A 1 408 ? 21.922 -16.516 -5.797 1 97.88 408 PRO A C 1
ATOM 3171 O O . PRO A 1 408 ? 21.828 -15.984 -6.906 1 97.88 408 PRO A O 1
ATOM 3174 N N . LEU A 1 409 ? 21.156 -16.219 -4.777 1 98.06 409 LEU A N 1
ATOM 3175 C CA . LEU A 1 409 ? 20.234 -15.102 -4.758 1 98.06 409 LEU A CA 1
ATOM 3176 C C . LEU A 1 409 ? 20.906 -13.844 -4.23 1 98.06 409 LEU A C 1
ATOM 3178 O O . LEU A 1 409 ? 21.391 -13.82 -3.094 1 98.06 409 LEU A O 1
ATOM 3182 N N . TYR A 1 410 ? 20.953 -12.742 -4.965 1 97.69 410 TYR A N 1
ATOM 3183 C CA . TYR A 1 410 ? 21.5 -11.445 -4.594 1 97.69 410 TYR A CA 1
ATOM 3184 C C . TYR A 1 410 ? 22.906 -11.586 -4.02 1 97.69 410 TYR A C 1
ATOM 3186 O O . TYR A 1 410 ? 23.156 -11.234 -2.863 1 97.69 410 TYR A O 1
ATOM 3194 N N . PRO A 1 411 ? 23.844 -12.016 -4.746 1 96.56 411 PRO A N 1
ATOM 3195 C CA . PRO A 1 411 ? 25.203 -12.219 -4.215 1 96.56 411 PRO A CA 1
ATOM 3196 C C . PRO A 1 411 ? 25.781 -10.945 -3.607 1 96.56 411 PRO A C 1
ATOM 3198 O O . PRO A 1 411 ? 26.531 -11.016 -2.621 1 96.56 411 PRO A O 1
ATOM 3201 N N . GLU A 1 412 ? 25.484 -9.812 -4.18 1 94.81 412 GLU A N 1
ATOM 3202 C CA . GLU A 1 412 ? 26 -8.555 -3.645 1 94.81 412 GLU A CA 1
ATOM 3203 C C . GLU A 1 412 ? 25.422 -8.266 -2.264 1 94.81 412 GLU A C 1
ATOM 3205 O O . GLU A 1 412 ? 26.125 -7.762 -1.383 1 94.81 412 GLU A O 1
ATOM 3210 N N . LEU A 1 413 ? 24.141 -8.547 -2.129 1 95.88 413 LEU A N 1
ATOM 3211 C CA . LEU A 1 413 ? 23.484 -8.352 -0.836 1 95.88 413 LEU A CA 1
ATOM 3212 C C . LEU A 1 413 ? 24.078 -9.289 0.211 1 95.88 413 LEU A C 1
ATOM 3214 O O . LEU A 1 413 ? 24.266 -8.898 1.367 1 95.88 413 LEU A O 1
ATOM 3218 N N . LYS A 1 414 ? 24.344 -10.531 -0.171 1 95.81 414 LYS A N 1
ATOM 3219 C CA . LYS A 1 414 ? 24.953 -11.5 0.733 1 95.81 414 LYS A CA 1
ATOM 3220 C C . LYS A 1 414 ? 26.297 -10.977 1.265 1 95.81 414 LYS A C 1
ATOM 3222 O O . LYS A 1 414 ? 26.562 -11.055 2.467 1 95.81 414 LYS A O 1
ATOM 3227 N N . ARG A 1 415 ? 27.109 -10.445 0.402 1 95.5 415 ARG A N 1
ATOM 3228 C CA . ARG A 1 415 ? 28.406 -9.898 0.788 1 95.5 415 ARG A CA 1
ATOM 3229 C C . ARG A 1 415 ? 28.25 -8.75 1.778 1 95.5 415 ARG A C 1
ATOM 3231 O O . ARG A 1 415 ? 28.984 -8.664 2.764 1 95.5 415 ARG A O 1
ATOM 3238 N N . ARG A 1 416 ? 27.297 -7.891 1.479 1 94.25 416 ARG A N 1
ATOM 3239 C CA . ARG A 1 416 ? 27.062 -6.734 2.34 1 94.25 416 ARG A CA 1
ATOM 3240 C C . ARG A 1 416 ? 26.609 -7.172 3.729 1 94.25 416 ARG A C 1
ATOM 3242 O O . ARG A 1 416 ? 27.016 -6.582 4.734 1 94.25 416 ARG A O 1
ATOM 3249 N N . ILE A 1 417 ? 25.703 -8.164 3.811 1 96.06 417 ILE A N 1
ATOM 3250 C CA . ILE A 1 417 ? 25.203 -8.68 5.078 1 96.06 417 ILE A CA 1
ATOM 3251 C C . ILE A 1 417 ? 26.344 -9.281 5.883 1 96.06 417 ILE A C 1
ATOM 3253 O O . ILE A 1 417 ? 26.469 -9.047 7.09 1 96.06 417 ILE A O 1
ATOM 3257 N N . ASP A 1 418 ? 27.203 -10 5.191 1 95 418 ASP A N 1
ATOM 3258 C CA . ASP A 1 418 ? 28.359 -10.602 5.848 1 95 418 ASP A CA 1
ATOM 3259 C C . ASP A 1 418 ? 29.297 -9.531 6.414 1 95 418 ASP A C 1
ATOM 3261 O O . ASP A 1 418 ? 29.828 -9.68 7.52 1 95 418 ASP A O 1
ATOM 3265 N N . GLU A 1 419 ? 29.453 -8.492 5.664 1 94.56 419 GLU A N 1
ATOM 3266 C CA . GLU A 1 419 ? 30.281 -7.379 6.113 1 94.56 419 GLU A CA 1
ATOM 3267 C C . GLU A 1 419 ? 29.703 -6.719 7.359 1 94.56 419 GLU A C 1
ATOM 3269 O O . GLU A 1 419 ? 30.422 -6.406 8.305 1 94.56 419 GLU A O 1
ATOM 3274 N N . LEU A 1 420 ? 28.438 -6.484 7.383 1 94.12 420 LEU A N 1
ATOM 3275 C CA . LEU A 1 420 ? 27.766 -5.824 8.5 1 94.12 420 LEU A CA 1
ATOM 3276 C C . LEU A 1 420 ? 27.812 -6.691 9.75 1 94.12 420 LEU A C 1
ATOM 3278 O O . LEU A 1 420 ? 28 -6.18 10.859 1 94.12 420 LEU A O 1
ATOM 3282 N N . ARG A 1 421 ? 27.672 -8 9.602 1 91.56 421 ARG A N 1
ATOM 3283 C CA . ARG A 1 421 ? 27.641 -8.922 10.734 1 91.56 421 ARG A CA 1
ATOM 3284 C C . ARG A 1 421 ? 29.047 -9.086 11.328 1 91.56 421 ARG A C 1
ATOM 3286 O O . ARG A 1 421 ? 29.188 -9.352 12.523 1 91.56 421 ARG A O 1
ATOM 3293 N N . SER A 1 422 ? 30.094 -8.961 10.547 1 88.75 422 SER A N 1
ATOM 3294 C CA . SER A 1 422 ? 31.469 -9.086 11.008 1 88.75 422 SER A CA 1
ATOM 3295 C C . SER A 1 422 ? 31.969 -7.789 11.625 1 88.75 422 SER A C 1
ATOM 3297 O O . SER A 1 422 ? 33.031 -7.758 12.234 1 88.75 422 SER A O 1
ATOM 3299 N N . GLY A 1 423 ? 31.219 -6.805 11.648 1 76.69 423 GLY A N 1
ATOM 3300 C CA . GLY A 1 423 ? 31.609 -5.512 12.188 1 76.69 423 GLY A CA 1
ATOM 3301 C C . GLY A 1 423 ? 32.531 -4.738 11.266 1 76.69 423 GLY A C 1
ATOM 3302 O O . GLY A 1 423 ? 33.156 -3.746 11.672 1 76.69 423 GLY A O 1
ATOM 3303 N N . LYS A 1 424 ? 32.906 -5.184 10.078 1 57.78 424 LYS A N 1
ATOM 3304 C CA . LYS A 1 424 ? 33.812 -4.566 9.109 1 57.78 424 LYS A CA 1
ATOM 3305 C C . LYS A 1 424 ? 33.094 -3.475 8.312 1 57.78 424 LYS A C 1
ATOM 3307 O O . LYS A 1 424 ? 33.688 -2.871 7.414 1 57.78 424 LYS A O 1
ATOM 3312 N N . ALA A 1 425 ? 31.719 -3.33 8.367 1 53.59 425 ALA A N 1
ATOM 3313 C CA . ALA A 1 425 ? 31.031 -2.326 7.551 1 53.59 425 ALA A CA 1
ATOM 3314 C C . ALA A 1 425 ? 31.609 -0.932 7.816 1 53.59 425 ALA A C 1
ATOM 3316 O O . ALA A 1 425 ? 31.594 -0.457 8.953 1 53.59 425 ALA A O 1
ATOM 3317 N N . THR A 1 426 ? 32.562 -0.507 7.066 1 38.31 426 THR A N 1
ATOM 3318 C CA . THR A 1 426 ? 33.188 0.802 7.043 1 38.31 426 THR A CA 1
ATOM 3319 C C . THR A 1 426 ? 32.156 1.912 6.891 1 38.31 426 THR A C 1
ATOM 3321 O O . THR A 1 426 ? 31.094 1.697 6.309 1 38.31 426 THR A O 1
ATOM 3324 N N . ASP A 1 427 ? 32.094 2.887 7.797 1 35.28 427 ASP A N 1
ATOM 3325 C CA . ASP A 1 427 ? 31.422 4.168 7.676 1 35.28 427 ASP A CA 1
ATOM 3326 C C . ASP A 1 427 ? 31.281 4.586 6.211 1 35.28 427 ASP A C 1
ATOM 3328 O O . ASP A 1 427 ? 32.281 4.891 5.559 1 35.28 427 ASP A O 1
ATOM 3332 N N . LEU A 1 428 ? 30.453 4.109 5.461 1 26.5 428 LEU A N 1
ATOM 3333 C CA . LEU A 1 428 ? 30.203 4.898 4.258 1 26.5 428 LEU A CA 1
ATOM 3334 C C . LEU A 1 428 ? 29.359 6.121 4.578 1 26.5 428 LEU A C 1
ATOM 3336 O O . LEU A 1 428 ? 28.328 6.008 5.25 1 26.5 428 LEU A O 1
ATOM 3340 N N . MET B 1 1 ? 21.938 3.014 -4.066 1 93.44 1 MET B N 1
ATOM 3341 C CA . MET B 1 1 ? 21.219 3.281 -5.305 1 93.44 1 MET B CA 1
ATOM 3342 C C . MET B 1 1 ? 22.094 3.002 -6.52 1 93.44 1 MET B C 1
ATOM 3344 O O . MET B 1 1 ? 21.875 3.562 -7.594 1 93.44 1 MET B O 1
ATOM 3348 N N . GLU B 1 2 ? 23.094 2.158 -6.309 1 94.69 2 GLU B N 1
ATOM 3349 C CA . GLU B 1 2 ? 23.984 1.812 -7.41 1 94.69 2 GLU B CA 1
ATOM 3350 C C . GLU B 1 2 ? 23.25 1.006 -8.477 1 94.69 2 GLU B C 1
ATOM 3352 O O . GLU B 1 2 ? 23.469 1.212 -9.68 1 94.69 2 GLU B O 1
ATOM 3357 N N . HIS B 1 3 ? 22.469 0.044 -8.031 1 97.5 3 HIS B N 1
ATOM 3358 C CA . HIS B 1 3 ? 21.734 -0.786 -8.977 1 97.5 3 HIS B CA 1
ATOM 3359 C C . HIS B 1 3 ? 20.672 0.027 -9.711 1 97.5 3 HIS B C 1
ATOM 3361 O O . HIS B 1 3 ? 20.406 -0.217 -10.891 1 97.5 3 HIS B O 1
ATOM 3367 N N . LEU B 1 4 ? 20.078 0.99 -8.977 1 98.38 4 LEU B N 1
ATOM 3368 C CA . LEU B 1 4 ? 19.094 1.861 -9.609 1 98.38 4 LEU B CA 1
ATOM 3369 C C . LEU B 1 4 ? 19.734 2.703 -10.703 1 98.38 4 LEU B C 1
ATOM 3371 O O . LEU B 1 4 ? 19.188 2.82 -11.805 1 98.38 4 LEU B O 1
ATOM 3375 N N . LEU B 1 5 ? 20.891 3.312 -10.391 1 98.06 5 LEU B N 1
ATOM 3376 C CA . LEU B 1 5 ? 21.625 4.121 -11.359 1 98.06 5 LEU B CA 1
ATOM 3377 C C . LEU B 1 5 ? 21.938 3.312 -12.617 1 98.06 5 LEU B C 1
ATOM 3379 O O . LEU B 1 5 ? 21.766 3.803 -13.734 1 98.06 5 LEU B O 1
ATOM 3383 N N . LYS B 1 6 ? 22.344 2.062 -12.438 1 97.19 6 LYS B N 1
ATOM 3384 C CA . LYS B 1 6 ? 22.75 1.201 -13.547 1 97.19 6 LYS B CA 1
ATOM 3385 C C . LYS B 1 6 ? 21.531 0.75 -14.352 1 97.19 6 LYS B C 1
ATOM 3387 O O . LYS B 1 6 ? 21.578 0.723 -15.586 1 97.19 6 LYS B O 1
ATOM 3392 N N . THR B 1 7 ? 20.438 0.419 -13.75 1 97.94 7 THR B N 1
ATOM 3393 C CA . THR B 1 7 ? 19.281 -0.217 -14.367 1 97.94 7 THR B CA 1
ATOM 3394 C C . THR B 1 7 ? 18.359 0.827 -14.992 1 97.94 7 THR B C 1
ATOM 3396 O O . THR B 1 7 ? 17.781 0.598 -16.062 1 97.94 7 THR B O 1
ATOM 3399 N N . ASP B 1 8 ? 18.219 1.968 -14.336 1 98.69 8 ASP B N 1
ATOM 3400 C CA . ASP B 1 8 ? 17.266 2.986 -14.766 1 98.69 8 ASP B CA 1
ATOM 3401 C C . ASP B 1 8 ? 17.766 4.387 -14.398 1 98.69 8 ASP B C 1
ATOM 3403 O O . ASP B 1 8 ? 17.25 5.004 -13.461 1 98.69 8 ASP B O 1
ATOM 3407 N N . PRO B 1 9 ? 18.609 4.918 -15.164 1 98.31 9 PRO B N 1
ATOM 3408 C CA . PRO B 1 9 ? 19.188 6.23 -14.859 1 98.31 9 PRO B CA 1
ATOM 3409 C C . PRO B 1 9 ? 18.141 7.344 -14.836 1 98.31 9 PRO B C 1
ATOM 3411 O O . PRO B 1 9 ? 18.297 8.328 -14.109 1 98.31 9 PRO B O 1
ATOM 3414 N N . GLU B 1 10 ? 17.031 7.223 -15.609 1 98.69 10 GLU B N 1
ATOM 3415 C CA . GLU B 1 10 ? 15.984 8.242 -15.609 1 98.69 10 GLU B CA 1
ATOM 3416 C C . GLU B 1 10 ? 15.305 8.328 -14.25 1 98.69 10 GLU B C 1
ATOM 3418 O O . GLU B 1 10 ? 15.117 9.414 -13.703 1 98.69 10 GLU B O 1
ATOM 3423 N N . VAL B 1 11 ? 14.961 7.152 -13.695 1 98.81 11 VAL B N 1
ATOM 3424 C CA . VAL B 1 11 ? 14.336 7.129 -12.375 1 98.81 11 VAL B CA 1
ATOM 3425 C C . VAL B 1 11 ? 15.352 7.566 -11.32 1 98.81 11 VAL B C 1
ATOM 3427 O O . VAL B 1 11 ? 15.008 8.305 -10.391 1 98.81 11 VAL B O 1
ATOM 3430 N N . PHE B 1 12 ? 16.625 7.098 -11.461 1 98.69 12 PHE B N 1
ATOM 3431 C CA . PHE B 1 12 ? 17.688 7.512 -10.539 1 98.69 12 PHE B CA 1
ATOM 3432 C C . PHE B 1 12 ? 17.797 9.031 -10.484 1 98.69 12 PHE B C 1
ATOM 3434 O O . PHE B 1 12 ? 17.844 9.617 -9.398 1 98.69 12 PHE B O 1
ATOM 3441 N N . ASP B 1 13 ? 17.75 9.672 -11.633 1 98.56 13 ASP B N 1
ATOM 3442 C CA . ASP B 1 13 ? 17.891 11.125 -11.719 1 98.56 13 ASP B CA 1
ATOM 3443 C C . ASP B 1 13 ? 16.703 11.82 -11.039 1 98.56 13 ASP B C 1
ATOM 3445 O O . ASP B 1 13 ? 16.891 12.82 -10.336 1 98.56 13 ASP B O 1
ATOM 3449 N N . ALA B 1 14 ? 15.531 11.328 -11.242 1 98.69 14 ALA B N 1
ATOM 3450 C CA . ALA B 1 14 ? 14.352 11.914 -10.617 1 98.69 14 ALA B CA 1
ATOM 3451 C C . ALA B 1 14 ? 14.414 11.789 -9.094 1 98.69 14 ALA B C 1
ATOM 3453 O O . ALA B 1 14 ? 14.016 12.703 -8.375 1 98.69 14 ALA B O 1
ATOM 3454 N N . VAL B 1 15 ? 14.914 10.617 -8.586 1 98.69 15 VAL B N 1
ATOM 3455 C CA . VAL B 1 15 ? 15.055 10.398 -7.156 1 98.69 15 VAL B CA 1
ATOM 3456 C C . VAL B 1 15 ? 16.062 11.398 -6.574 1 98.69 15 VAL B C 1
ATOM 3458 O O . VAL B 1 15 ? 15.812 11.992 -5.523 1 98.69 15 VAL B O 1
ATOM 3461 N N . VAL B 1 16 ? 17.156 11.594 -7.258 1 98.5 16 VAL B N 1
ATOM 3462 C CA . VAL B 1 16 ? 18.203 12.492 -6.797 1 98.5 16 VAL B CA 1
ATOM 3463 C C . VAL B 1 16 ? 17.688 13.93 -6.797 1 98.5 16 VAL B C 1
ATOM 3465 O O . VAL B 1 16 ? 17.938 14.68 -5.848 1 98.5 16 VAL B O 1
ATOM 3468 N N . LYS B 1 17 ? 16.984 14.305 -7.816 1 98.56 17 LYS B N 1
ATOM 3469 C CA . LYS B 1 17 ? 16.453 15.656 -7.891 1 98.56 17 LYS B CA 1
ATOM 3470 C C . LYS B 1 17 ? 15.406 15.898 -6.797 1 98.56 17 LYS B C 1
ATOM 3472 O O . LYS B 1 17 ? 15.328 16.984 -6.238 1 98.56 17 LYS B O 1
ATOM 3477 N N . GLU B 1 18 ? 14.617 14.906 -6.523 1 98.5 18 GLU B N 1
ATOM 3478 C CA . GLU B 1 18 ? 13.672 15.023 -5.418 1 98.5 18 GLU B CA 1
ATOM 3479 C C . GLU B 1 18 ? 14.398 15.164 -4.082 1 98.5 18 GLU B C 1
ATOM 3481 O O . GLU B 1 18 ? 13.984 15.945 -3.225 1 98.5 18 GLU B O 1
ATOM 3486 N N . TYR B 1 19 ? 15.508 14.383 -3.887 1 98.5 19 TYR B N 1
ATOM 3487 C CA . TYR B 1 19 ? 16.312 14.531 -2.678 1 98.5 19 TYR B CA 1
ATOM 3488 C C . TYR B 1 19 ? 16.828 15.953 -2.549 1 98.5 19 TYR B C 1
ATOM 3490 O O . TYR B 1 19 ? 16.766 16.562 -1.475 1 98.5 19 TYR B O 1
ATOM 3498 N N . GLU B 1 20 ? 17.312 16.453 -3.654 1 98.12 20 GLU B N 1
ATOM 3499 C CA . GLU B 1 20 ? 17.844 17.812 -3.65 1 98.12 20 GLU B CA 1
ATOM 3500 C C . GLU B 1 20 ? 16.766 18.828 -3.32 1 98.12 20 GLU B C 1
ATOM 3502 O O . GLU B 1 20 ? 17.016 19.797 -2.582 1 98.12 20 GLU B O 1
ATOM 3507 N N . ARG B 1 21 ? 15.625 18.641 -3.895 1 98 21 ARG B N 1
ATOM 3508 C CA . ARG B 1 21 ? 14.523 19.531 -3.564 1 98 21 ARG B CA 1
ATOM 3509 C C . ARG B 1 21 ? 14.211 19.5 -2.072 1 98 21 ARG B C 1
ATOM 3511 O O . ARG B 1 21 ? 14.055 20.547 -1.436 1 98 21 ARG B O 1
ATOM 3518 N N . GLN B 1 22 ? 14.117 18.266 -1.529 1 98.38 22 GLN B N 1
ATOM 3519 C CA . GLN B 1 22 ? 13.844 18.094 -0.106 1 98.38 22 GLN B CA 1
ATOM 3520 C C . GLN B 1 22 ? 14.953 18.703 0.746 1 98.38 22 GLN B C 1
ATOM 3522 O O . GLN B 1 22 ? 14.688 19.25 1.817 1 98.38 22 GLN B O 1
ATOM 3527 N N . PHE B 1 23 ? 16.172 18.609 0.299 1 98.38 23 PHE B N 1
ATOM 3528 C CA . PHE B 1 23 ? 17.328 19.109 1.023 1 98.38 23 PHE B CA 1
ATOM 3529 C C . PHE B 1 23 ? 17.328 20.641 1.036 1 98.38 23 PHE B C 1
ATOM 3531 O O . PHE B 1 23 ? 17.531 21.25 2.086 1 98.38 23 PHE B O 1
ATOM 3538 N N . TYR B 1 24 ? 17.016 21.281 -0.082 1 98.31 24 TYR B N 1
ATOM 3539 C CA . TYR B 1 24 ? 17.266 22.703 -0.233 1 98.31 24 TYR B CA 1
ATOM 3540 C C . TYR B 1 24 ? 15.992 23.516 0.003 1 98.31 24 TYR B C 1
ATOM 3542 O O . TYR B 1 24 ? 16.031 24.734 0.051 1 98.31 24 TYR B O 1
ATOM 3550 N N . ASN B 1 25 ? 14.852 22.875 0.117 1 98.38 25 ASN B N 1
ATOM 3551 C CA . ASN B 1 25 ? 13.602 23.562 0.411 1 98.38 25 ASN B CA 1
ATOM 3552 C C . ASN B 1 25 ? 13.141 23.312 1.843 1 98.38 25 ASN B C 1
ATOM 3554 O O . ASN B 1 25 ? 13.562 22.328 2.467 1 98.38 25 ASN B O 1
ATOM 3558 N N . LEU B 1 26 ? 12.344 24.203 2.371 1 98.75 26 LEU B N 1
ATOM 3559 C CA . LEU B 1 26 ? 11.641 23.984 3.627 1 98.75 26 LEU B CA 1
ATOM 3560 C C . LEU B 1 26 ? 10.32 23.25 3.391 1 98.75 26 LEU B C 1
ATOM 3562 O O . LEU B 1 26 ? 9.336 23.859 2.969 1 98.75 26 LEU B O 1
ATOM 3566 N N . GLU B 1 27 ? 10.328 21.938 3.643 1 98.12 27 GLU B N 1
ATOM 3567 C CA . GLU B 1 27 ? 9.117 21.141 3.469 1 98.12 27 GLU B CA 1
ATOM 3568 C C . GLU B 1 27 ? 8.156 21.328 4.637 1 98.12 27 GLU B C 1
ATOM 3570 O O . GLU B 1 27 ? 8.336 20.734 5.703 1 98.12 27 GLU B O 1
ATOM 3575 N N . MET B 1 28 ? 7.059 22.047 4.371 1 98.44 28 MET B N 1
ATOM 3576 C CA . MET B 1 28 ? 6.164 22.422 5.469 1 98.44 28 MET B CA 1
ATOM 3577 C C . MET B 1 28 ? 4.738 21.953 5.188 1 98.44 28 MET B C 1
ATOM 3579 O O . MET B 1 28 ? 3.781 22.562 5.668 1 98.44 28 MET B O 1
ATOM 3583 N N . ILE B 1 29 ? 4.621 20.984 4.344 1 97.62 29 ILE B N 1
ATOM 3584 C CA . ILE B 1 29 ? 3.33 20.328 4.18 1 97.62 29 ILE B CA 1
ATOM 3585 C C . ILE B 1 29 ? 2.996 19.531 5.438 1 97.62 29 ILE B C 1
ATOM 3587 O O . ILE B 1 29 ? 3.779 18.672 5.859 1 97.62 29 ILE B O 1
ATOM 3591 N N . ALA B 1 30 ? 1.803 19.703 5.973 1 97.75 30 ALA B N 1
ATOM 3592 C CA . ALA B 1 30 ? 1.443 19.156 7.281 1 97.75 30 ALA B CA 1
ATOM 3593 C C . ALA B 1 30 ? 1.463 17.641 7.273 1 97.75 30 ALA B C 1
ATOM 3595 O O . ALA B 1 30 ? 1.716 17 8.305 1 97.75 30 ALA B O 1
ATOM 3596 N N . SER B 1 31 ? 1.241 17.031 6.109 1 96.69 31 SER B N 1
ATOM 3597 C CA . SER B 1 31 ? 1.158 15.57 6.016 1 96.69 31 SER B CA 1
ATOM 3598 C C . SER B 1 31 ? 2.494 14.969 5.598 1 96.69 31 SER B C 1
ATOM 3600 O O . SER B 1 31 ? 2.574 13.773 5.293 1 96.69 31 SER B O 1
ATOM 3602 N N . GLU B 1 32 ? 3.574 15.734 5.535 1 97.25 32 GLU B N 1
ATOM 3603 C CA . GLU B 1 32 ? 4.891 15.227 5.152 1 97.25 32 GLU B CA 1
ATOM 3604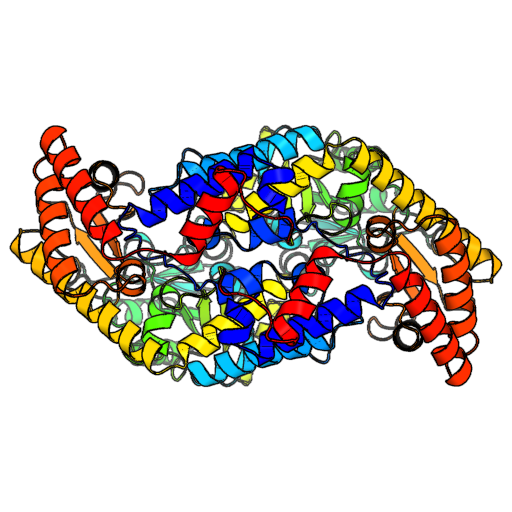 C C . GLU B 1 32 ? 5.859 15.266 6.332 1 97.25 32 GLU B C 1
ATOM 3606 O O . GLU B 1 32 ? 5.715 16.094 7.234 1 97.25 32 GLU B O 1
ATOM 3611 N N . ASN B 1 33 ? 6.66 14.352 6.293 1 98.38 33 ASN B N 1
ATOM 3612 C CA . ASN B 1 33 ? 7.785 14.242 7.215 1 98.38 33 ASN B CA 1
ATOM 3613 C C . ASN B 1 33 ? 8.945 13.469 6.59 1 98.38 33 ASN B C 1
ATOM 3615 O O . ASN B 1 33 ? 8.844 13 5.457 1 98.38 33 ASN B O 1
ATOM 3619 N N . PHE B 1 34 ? 10.102 13.508 7.266 1 98.44 34 PHE B N 1
ATOM 3620 C CA . PHE B 1 34 ? 11.25 12.711 6.848 1 98.44 34 PHE B CA 1
ATOM 3621 C C . PHE B 1 34 ? 11.406 11.477 7.73 1 98.44 34 PHE B C 1
ATOM 3623 O O . PHE B 1 34 ? 11.609 11.602 8.938 1 98.44 34 PHE B O 1
ATOM 3630 N N . THR B 1 35 ? 11.266 10.297 7.141 1 98.06 35 THR B N 1
ATOM 3631 C CA . THR B 1 35 ? 11.516 9.062 7.879 1 98.06 35 THR B CA 1
ATOM 3632 C C . THR B 1 35 ? 13.016 8.836 8.055 1 98.06 35 THR B C 1
ATOM 3634 O O . THR B 1 35 ? 13.828 9.547 7.453 1 98.06 35 THR B O 1
ATOM 3637 N N . SER B 1 36 ? 13.414 7.918 8.922 1 98.44 36 SER B N 1
ATOM 3638 C CA . SER B 1 36 ? 14.82 7.617 9.133 1 98.44 36 SER B CA 1
ATOM 3639 C C . SER B 1 36 ? 15.383 6.762 8 1 98.44 36 SER B C 1
ATOM 3641 O O . SER B 1 36 ? 14.617 6.129 7.262 1 98.44 36 SER B O 1
ATOM 3643 N N . LEU B 1 37 ? 16.656 6.781 7.848 1 98.31 37 LEU B N 1
ATOM 3644 C CA . LEU B 1 37 ? 17.312 5.898 6.879 1 98.31 37 LEU B CA 1
ATOM 3645 C C . LEU B 1 37 ? 17.047 4.438 7.219 1 98.31 37 LEU B C 1
ATOM 3647 O O . LEU B 1 37 ? 16.922 3.6 6.32 1 98.31 37 LEU B O 1
ATOM 3651 N N . ALA B 1 38 ? 16.938 4.09 8.539 1 98.69 38 ALA B N 1
ATOM 3652 C CA . ALA B 1 38 ? 16.641 2.729 8.969 1 98.69 38 ALA B CA 1
ATOM 3653 C C . ALA B 1 38 ? 15.273 2.281 8.445 1 98.69 38 ALA B C 1
ATOM 3655 O O . ALA B 1 38 ? 15.109 1.142 8 1 98.69 38 ALA B O 1
ATOM 3656 N N . VAL B 1 39 ? 14.289 3.18 8.523 1 98.81 39 VAL B N 1
ATOM 3657 C CA . VAL B 1 39 ? 12.953 2.898 8.008 1 98.81 39 VAL B CA 1
ATOM 3658 C C . VAL B 1 39 ? 13.016 2.668 6.504 1 98.81 39 VAL B C 1
ATOM 3660 O O . VAL B 1 39 ? 12.398 1.733 5.984 1 98.81 39 VAL B O 1
ATOM 3663 N N . MET B 1 40 ? 13.773 3.486 5.773 1 98.75 40 MET B N 1
ATOM 3664 C CA . MET B 1 40 ? 13.906 3.336 4.324 1 98.75 40 MET B CA 1
ATOM 3665 C C . MET B 1 40 ? 14.586 2.02 3.975 1 98.75 40 MET B C 1
ATOM 3667 O O . MET B 1 40 ? 14.195 1.346 3.02 1 98.75 40 MET B O 1
ATOM 3671 N N . GLU B 1 41 ? 15.625 1.657 4.766 1 98.56 41 GLU B N 1
ATOM 3672 C CA . GLU B 1 41 ? 16.328 0.4 4.539 1 98.56 41 GLU B CA 1
ATOM 3673 C C . GLU B 1 41 ? 15.406 -0.796 4.734 1 98.56 41 GLU B C 1
ATOM 3675 O O . GLU B 1 41 ? 15.422 -1.739 3.941 1 98.56 41 GLU B O 1
ATOM 3680 N N . ALA B 1 42 ? 14.586 -0.773 5.773 1 98.81 42 ALA B N 1
ATOM 3681 C CA . ALA B 1 42 ? 13.625 -1.847 6.016 1 98.81 42 ALA B CA 1
ATOM 3682 C C . ALA B 1 42 ? 12.594 -1.922 4.891 1 98.81 42 ALA B C 1
ATOM 3684 O O . ALA B 1 42 ? 12.219 -3.014 4.453 1 98.81 42 ALA B O 1
ATOM 3685 N N . THR B 1 43 ? 12.141 -0.769 4.402 1 98.69 43 THR B N 1
ATOM 3686 C CA . THR B 1 43 ? 11.148 -0.688 3.342 1 98.69 43 THR B CA 1
ATOM 3687 C C . THR B 1 43 ? 11.672 -1.308 2.053 1 98.69 43 THR B C 1
ATOM 3689 O O . THR B 1 43 ? 10.922 -1.935 1.304 1 98.69 43 THR B O 1
ATOM 3692 N N . GLY B 1 44 ? 12.922 -1.108 1.749 1 98.44 44 GLY B N 1
ATOM 3693 C CA . GLY B 1 44 ? 13.523 -1.644 0.537 1 98.44 44 GLY B CA 1
ATOM 3694 C C . GLY B 1 44 ? 14.211 -2.977 0.75 1 98.44 44 GLY B C 1
ATOM 3695 O O . GLY B 1 44 ? 15.172 -3.305 0.046 1 98.44 44 GLY B O 1
ATOM 3696 N N . SER B 1 45 ? 13.766 -3.812 1.748 1 98.38 45 SER B N 1
ATOM 3697 C CA . SER B 1 45 ? 14.438 -5.062 2.082 1 98.38 45 SER B CA 1
ATOM 3698 C C . SER B 1 45 ? 13.828 -6.238 1.324 1 98.38 45 SER B C 1
ATOM 3700 O O . SER B 1 45 ? 12.805 -6.09 0.657 1 98.38 45 SER B O 1
ATOM 3702 N N . VAL B 1 46 ? 14.414 -7.43 1.526 1 98.38 46 VAL B N 1
ATOM 3703 C CA . VAL B 1 46 ? 14.039 -8.656 0.837 1 98.38 46 VAL B CA 1
ATOM 3704 C C . VAL B 1 46 ? 12.672 -9.133 1.332 1 98.38 46 VAL B C 1
ATOM 3706 O O . VAL B 1 46 ? 12.039 -9.992 0.714 1 98.38 46 VAL B O 1
ATOM 3709 N N . LEU B 1 47 ? 12.148 -8.477 2.359 1 98.5 47 LEU B N 1
ATOM 3710 C CA . LEU B 1 47 ? 10.836 -8.859 2.863 1 98.5 47 LEU B CA 1
ATOM 3711 C C . LEU B 1 47 ? 9.75 -8.562 1.836 1 98.5 47 LEU B C 1
ATOM 3713 O O . LEU B 1 47 ? 8.633 -9.078 1.936 1 98.5 47 LEU B O 1
ATOM 3717 N N . THR B 1 48 ? 10.055 -7.703 0.827 1 97.94 48 THR B N 1
ATOM 3718 C CA . THR B 1 48 ? 9.117 -7.414 -0.25 1 97.94 48 THR B CA 1
ATOM 3719 C C . THR B 1 48 ? 8.82 -8.672 -1.062 1 97.94 48 THR B C 1
ATOM 3721 O O . THR B 1 48 ? 7.793 -8.75 -1.738 1 97.94 48 THR B O 1
ATOM 3724 N N . ASN B 1 49 ? 9.672 -9.711 -0.996 1 97.88 49 ASN B N 1
ATOM 3725 C CA . ASN B 1 49 ? 9.555 -10.906 -1.817 1 97.88 49 ASN B CA 1
ATOM 3726 C C . ASN B 1 49 ? 8.602 -11.922 -1.191 1 97.88 49 ASN B C 1
ATOM 3728 O O . ASN B 1 49 ? 8.203 -12.891 -1.842 1 97.88 49 ASN B O 1
ATOM 3732 N N . LYS B 1 50 ? 8.211 -11.703 0.087 1 96.75 50 LYS B N 1
ATOM 3733 C CA . LYS B 1 50 ? 7.527 -12.766 0.83 1 96.75 50 LYS B CA 1
ATOM 3734 C C . LYS B 1 50 ? 6.031 -12.492 0.927 1 96.75 50 LYS B C 1
ATOM 3736 O O . LYS B 1 50 ? 5.621 -11.406 1.345 1 96.75 50 LYS B O 1
ATOM 3741 N N . TYR B 1 51 ? 5.242 -13.422 0.508 1 92.69 51 TYR B N 1
ATOM 3742 C CA . TYR B 1 51 ? 3.803 -13.414 0.753 1 92.69 51 TYR B CA 1
ATOM 3743 C C . TYR B 1 51 ? 3.479 -14.016 2.113 1 92.69 51 TYR B C 1
ATOM 3745 O O . TYR B 1 51 ? 4.086 -15.008 2.521 1 92.69 51 TYR B O 1
ATOM 3753 N N . ALA B 1 52 ? 2.518 -13.391 2.838 1 94.62 52 ALA B N 1
ATOM 3754 C CA . ALA B 1 52 ? 2.223 -13.859 4.188 1 94.62 52 ALA B CA 1
ATOM 3755 C C . ALA B 1 52 ? 0.758 -13.625 4.543 1 94.62 52 ALA B C 1
ATOM 3757 O O . ALA B 1 52 ? 0.447 -13.117 5.625 1 94.62 52 ALA B O 1
ATOM 3758 N N . GLU B 1 53 ? -0.201 -14.078 3.73 1 93.25 53 GLU B N 1
ATOM 3759 C CA . GLU B 1 53 ? -1.615 -13.898 4.043 1 93.25 53 GLU B CA 1
ATOM 3760 C C . GLU B 1 53 ? -1.973 -14.547 5.375 1 93.25 53 GLU B C 1
ATOM 3762 O O . GLU B 1 53 ? -1.418 -15.586 5.734 1 93.25 53 GLU B O 1
ATOM 3767 N N . GLY B 1 54 ? -2.896 -13.891 6.062 1 94.62 54 GLY B N 1
ATOM 3768 C CA . GLY B 1 54 ? -3.223 -14.305 7.418 1 94.62 54 GLY B CA 1
ATOM 3769 C C . GLY B 1 54 ? -2.434 -13.555 8.477 1 94.62 54 GLY B C 1
ATOM 3770 O O . GLY B 1 54 ? -1.805 -12.539 8.18 1 94.62 54 GLY B O 1
ATOM 3771 N N . LEU B 1 55 ? -2.555 -14.008 9.75 1 96.81 55 LEU B N 1
ATOM 3772 C CA . LEU B 1 55 ? -1.853 -13.414 10.883 1 96.81 55 LEU B CA 1
ATOM 3773 C C . LEU B 1 55 ? -0.711 -14.312 11.352 1 96.81 55 LEU B C 1
ATOM 3775 O O . LEU B 1 55 ? -0.639 -15.484 10.969 1 96.81 55 LEU B O 1
ATOM 3779 N N . PRO B 1 56 ? 0.232 -13.727 12.078 1 97.31 56 PRO B N 1
ATOM 3780 C CA . PRO B 1 56 ? 1.331 -14.555 12.57 1 97.31 56 PRO B CA 1
ATOM 3781 C C . PRO B 1 56 ? 0.845 -15.828 13.258 1 97.31 56 PRO B C 1
ATOM 3783 O O . PRO B 1 56 ? -0.075 -15.781 14.078 1 97.31 56 PRO B O 1
ATOM 3786 N N . GLY B 1 57 ? 1.423 -16.953 12.898 1 94.56 57 GLY B N 1
ATOM 3787 C CA . GLY B 1 57 ? 1.068 -18.234 13.477 1 94.56 57 GLY B CA 1
ATOM 3788 C C . GLY B 1 57 ? -0.117 -18.891 12.797 1 94.56 57 GLY B C 1
ATOM 3789 O O . GLY B 1 57 ? -0.394 -20.062 13.023 1 94.56 57 GLY B O 1
ATOM 3790 N N . LYS B 1 58 ? -0.813 -18.203 11.93 1 92.44 58 LYS B N 1
ATOM 3791 C CA . LYS B 1 58 ? -1.962 -18.703 11.18 1 92.44 58 LYS B CA 1
ATOM 3792 C C . LYS B 1 58 ? -1.914 -18.25 9.727 1 92.44 58 LYS B C 1
ATOM 3794 O O . LYS B 1 58 ? -2.869 -17.641 9.234 1 92.44 58 LYS B O 1
ATOM 3799 N N . ARG B 1 59 ? -0.851 -18.609 9.086 1 92.94 59 ARG B N 1
ATOM 3800 C CA . ARG B 1 59 ? -0.594 -18.172 7.719 1 92.94 59 ARG B CA 1
ATOM 3801 C C . ARG B 1 59 ? -1.147 -19.172 6.715 1 92.94 59 ARG B C 1
ATOM 3803 O O . ARG B 1 59 ? -1.174 -20.375 6.977 1 92.94 59 ARG B O 1
ATOM 3810 N N . TYR B 1 60 ? -1.52 -18.672 5.539 1 88.19 60 TYR B N 1
ATOM 3811 C CA . TYR B 1 60 ? -1.987 -19.516 4.445 1 88.19 60 TYR B CA 1
ATOM 3812 C C . TYR B 1 60 ? -0.821 -20 3.592 1 88.19 60 TYR B C 1
ATOM 3814 O O . TYR B 1 60 ? -0.948 -20.969 2.85 1 88.19 60 TYR B O 1
ATOM 3822 N N . TYR B 1 61 ? 0.251 -19.344 3.715 1 89.31 61 TYR B N 1
ATOM 3823 C CA . TYR B 1 61 ? 1.437 -19.672 2.934 1 89.31 61 TYR B CA 1
ATOM 3824 C C . TYR B 1 61 ? 2.547 -20.203 3.828 1 89.31 61 TYR B C 1
ATOM 3826 O O . TYR B 1 61 ? 2.615 -19.875 5.012 1 89.31 61 TYR B O 1
ATOM 3834 N N . GLY B 1 62 ? 3.359 -21.031 3.291 1 89.38 62 GLY B N 1
ATOM 3835 C CA . GLY B 1 62 ? 4.512 -21.547 4.016 1 89.38 62 GLY B CA 1
ATOM 3836 C C . GLY B 1 62 ? 5.68 -20.578 4.043 1 89.38 62 GLY B C 1
ATOM 3837 O O . GLY B 1 62 ? 5.691 -19.594 3.301 1 89.38 62 GLY B O 1
ATOM 3838 N N . GLY B 1 63 ? 6.598 -20.781 4.93 1 93.94 63 GLY B N 1
ATOM 3839 C CA . GLY B 1 63 ? 7.848 -20.047 4.973 1 93.94 63 GLY B CA 1
ATOM 3840 C C . GLY B 1 63 ? 7.719 -18.688 5.652 1 93.94 63 GLY B C 1
ATOM 3841 O O . GLY B 1 63 ? 8.422 -17.75 5.297 1 93.94 63 GLY B O 1
ATOM 3842 N N . CYS B 1 64 ? 6.84 -18.531 6.625 1 96.25 64 CYS B N 1
ATOM 3843 C CA . CYS B 1 64 ? 6.535 -17.219 7.172 1 96.25 64 CYS B CA 1
ATOM 3844 C C . CYS B 1 64 ? 7.172 -17.031 8.547 1 96.25 64 CYS B C 1
ATOM 3846 O O . CYS B 1 64 ? 6.824 -16.109 9.273 1 96.25 64 CYS B O 1
ATOM 3848 N N . GLU B 1 65 ? 8.109 -17.891 8.953 1 96.44 65 GLU B N 1
ATOM 3849 C CA . GLU B 1 65 ? 8.625 -17.906 10.32 1 96.44 65 GLU B CA 1
ATOM 3850 C C . GLU B 1 65 ? 9.281 -16.578 10.672 1 96.44 65 GLU B C 1
ATOM 3852 O O . GLU B 1 65 ? 9.117 -16.062 11.781 1 96.44 65 GLU B O 1
ATOM 3857 N N . TYR B 1 66 ? 9.961 -15.945 9.742 1 97.94 66 TYR B N 1
ATOM 3858 C CA . TYR B 1 66 ? 10.719 -14.742 10.102 1 97.94 66 TYR B CA 1
ATOM 3859 C C . TYR B 1 66 ? 9.883 -13.492 9.883 1 97.94 66 TYR B C 1
ATOM 3861 O O . TYR B 1 66 ? 10.039 -12.5 10.594 1 97.94 66 TYR B O 1
ATOM 3869 N N . VAL B 1 67 ? 9.008 -13.539 8.891 1 98 67 VAL B N 1
ATOM 3870 C CA . VAL B 1 67 ? 8.117 -12.398 8.734 1 98 67 VAL B CA 1
ATOM 3871 C C . VAL B 1 67 ? 7.137 -12.344 9.906 1 98 67 VAL B C 1
ATOM 3873 O O . VAL B 1 67 ? 6.684 -11.258 10.289 1 98 67 VAL B O 1
ATOM 3876 N N . ASP B 1 68 ? 6.824 -13.5 10.508 1 98.44 68 ASP B N 1
ATOM 3877 C CA . ASP B 1 68 ? 6 -13.516 11.719 1 98.44 68 ASP B CA 1
ATOM 3878 C C . ASP B 1 68 ? 6.699 -12.789 12.867 1 98.44 68 ASP B C 1
ATOM 3880 O O . ASP B 1 68 ? 6.055 -12.102 13.656 1 98.44 68 ASP B O 1
ATOM 3884 N N . VAL B 1 69 ? 8.031 -12.945 12.961 1 98.75 69 VAL B N 1
ATOM 3885 C CA . VAL B 1 69 ? 8.797 -12.234 13.977 1 98.75 69 VAL B CA 1
ATOM 3886 C C . VAL B 1 69 ? 8.617 -10.734 13.805 1 98.75 69 VAL B C 1
ATOM 3888 O O . VAL B 1 69 ? 8.32 -10.016 14.766 1 98.75 69 VAL B O 1
ATOM 3891 N N . VAL B 1 70 ? 8.711 -10.289 12.648 1 98.69 70 VAL B N 1
ATOM 3892 C CA . VAL B 1 70 ? 8.648 -8.867 12.312 1 98.69 70 VAL B CA 1
ATOM 3893 C C . VAL B 1 70 ? 7.254 -8.328 12.617 1 98.69 70 VAL B C 1
ATOM 3895 O O . VAL B 1 70 ? 7.113 -7.258 13.219 1 98.69 70 VAL B O 1
ATOM 3898 N N . GLU B 1 71 ? 6.227 -9.031 12.172 1 98.81 71 GLU B N 1
ATOM 3899 C CA . GLU B 1 71 ? 4.863 -8.555 12.375 1 98.81 71 GLU B CA 1
ATOM 3900 C C . GLU B 1 71 ? 4.492 -8.555 13.859 1 98.81 71 GLU B C 1
ATOM 3902 O O . GLU B 1 71 ? 3.816 -7.645 14.336 1 98.81 71 GLU B O 1
ATOM 3907 N N . ASN B 1 72 ? 4.953 -9.555 14.57 1 98.88 72 ASN B N 1
ATOM 3908 C CA . ASN B 1 72 ? 4.711 -9.578 16 1 98.88 72 ASN B CA 1
ATOM 3909 C C . ASN B 1 72 ? 5.387 -8.398 16.703 1 98.88 72 ASN B C 1
ATOM 3911 O O . ASN B 1 72 ? 4.809 -7.801 17.609 1 98.88 72 ASN B O 1
ATOM 3915 N N . LEU B 1 73 ? 6.617 -8.055 16.297 1 98.88 73 LEU B N 1
ATOM 3916 C CA . LEU B 1 73 ? 7.297 -6.891 16.859 1 98.88 73 LEU B CA 1
ATOM 3917 C C . LEU B 1 73 ? 6.488 -5.621 16.609 1 98.88 73 LEU B C 1
ATOM 3919 O O . LEU B 1 73 ? 6.32 -4.801 17.516 1 98.88 73 LEU B O 1
ATOM 3923 N N . ALA B 1 74 ? 6.008 -5.48 15.398 1 98.94 74 ALA B N 1
ATOM 3924 C CA . ALA B 1 74 ? 5.227 -4.293 15.055 1 98.94 74 ALA B CA 1
ATOM 3925 C C . ALA B 1 74 ? 3.951 -4.215 15.891 1 98.94 74 ALA B C 1
ATOM 3927 O O . ALA B 1 74 ? 3.604 -3.146 16.406 1 98.94 74 ALA B O 1
ATOM 3928 N N . ILE B 1 75 ? 3.246 -5.34 16.031 1 98.94 75 ILE B N 1
ATOM 3929 C CA . ILE B 1 75 ? 2 -5.406 16.781 1 98.94 75 ILE B CA 1
ATOM 3930 C C . ILE B 1 75 ? 2.26 -5.043 18.25 1 98.94 75 ILE B C 1
ATOM 3932 O O . ILE B 1 75 ? 1.581 -4.18 18.812 1 98.94 75 ILE B O 1
ATOM 3936 N N . GLU B 1 76 ? 3.258 -5.629 18.812 1 98.88 76 GLU B N 1
ATOM 3937 C CA . GLU B 1 76 ? 3.572 -5.41 20.219 1 98.88 76 GLU B CA 1
ATOM 3938 C C . GLU B 1 76 ? 3.982 -3.965 20.484 1 98.88 76 GLU B C 1
ATOM 3940 O O . GLU B 1 76 ? 3.551 -3.357 21.469 1 98.88 76 GLU B O 1
ATOM 3945 N N . ARG B 1 77 ? 4.77 -3.461 19.641 1 98.94 77 ARG B N 1
ATOM 3946 C CA . ARG B 1 77 ? 5.266 -2.1 19.812 1 98.94 77 ARG B CA 1
ATOM 3947 C C . ARG B 1 77 ? 4.145 -1.082 19.625 1 98.94 77 ARG B C 1
ATOM 3949 O O . ARG B 1 77 ? 4.078 -0.086 20.359 1 98.94 77 ARG B O 1
ATOM 3956 N N . ALA B 1 78 ? 3.229 -1.323 18.688 1 98.94 78 ALA B N 1
ATOM 3957 C CA . ALA B 1 78 ? 2.08 -0.439 18.516 1 98.94 78 ALA B CA 1
ATOM 3958 C C . ALA B 1 78 ? 1.187 -0.445 19.75 1 98.94 78 ALA B C 1
ATOM 3960 O O . ALA B 1 78 ? 0.736 0.61 20.203 1 98.94 78 ALA B O 1
ATOM 3961 N N . LYS B 1 79 ? 0.905 -1.647 20.266 1 98.88 79 LYS B N 1
ATOM 3962 C CA . LYS B 1 79 ? 0.087 -1.771 21.469 1 98.88 79 LYS B CA 1
ATOM 3963 C C . LYS B 1 79 ? 0.718 -1.024 22.641 1 98.88 79 LYS B C 1
ATOM 3965 O O . LYS B 1 79 ? 0.029 -0.308 23.375 1 98.88 79 LYS B O 1
ATOM 3970 N N . LYS B 1 80 ? 1.973 -1.17 22.766 1 98.75 80 LYS B N 1
ATOM 3971 C CA . LYS B 1 80 ? 2.682 -0.537 23.875 1 98.75 80 LYS B CA 1
ATOM 3972 C C . LYS B 1 80 ? 2.703 0.98 23.719 1 98.75 80 LYS B C 1
ATOM 3974 O O . LYS B 1 80 ? 2.486 1.712 24.688 1 98.75 80 LYS B O 1
ATOM 3979 N N . LEU B 1 81 ? 2.945 1.438 22.578 1 98.69 81 LEU B N 1
ATOM 3980 C CA . LEU B 1 81 ? 3.092 2.857 22.281 1 98.69 81 LEU B CA 1
ATOM 3981 C C . LEU B 1 81 ? 1.817 3.621 22.625 1 98.69 81 LEU B C 1
ATOM 3983 O O . LEU B 1 81 ? 1.879 4.742 23.125 1 98.69 81 LEU B O 1
ATOM 3987 N N . PHE B 1 82 ? 0.624 3.016 22.375 1 98.88 82 PHE B N 1
ATOM 3988 C CA . PHE B 1 82 ? -0.617 3.775 22.469 1 98.88 82 PHE B CA 1
ATOM 3989 C C . PHE B 1 82 ? -1.503 3.227 23.578 1 98.88 82 PHE B C 1
ATOM 3991 O O . PHE B 1 82 ? -2.521 3.83 23.922 1 98.88 82 PHE B O 1
ATOM 3998 N N . GLY B 1 83 ? -1.142 2.082 24.156 1 98.69 83 GLY B N 1
ATOM 3999 C CA . GLY B 1 83 ? -1.905 1.483 25.234 1 98.69 83 GLY B CA 1
ATOM 4000 C C . GLY B 1 83 ? -3.146 0.755 24.75 1 98.69 83 GLY B C 1
ATOM 4001 O O . GLY B 1 83 ? -4.195 0.812 25.406 1 98.69 83 GLY B O 1
ATOM 4002 N N . ALA B 1 84 ? -3.07 0.097 23.625 1 98.81 84 ALA B N 1
ATOM 4003 C CA . ALA B 1 84 ? -4.238 -0.564 23.047 1 98.81 84 ALA B CA 1
ATOM 4004 C C . ALA B 1 84 ? -4.258 -2.049 23.406 1 98.81 84 ALA B C 1
ATOM 4006 O O . ALA B 1 84 ? -3.207 -2.662 23.594 1 98.81 84 ALA B O 1
ATOM 4007 N N . GLU B 1 85 ? -5.418 -2.668 23.391 1 98.81 85 GLU B N 1
ATOM 4008 C CA . GLU B 1 85 ? -5.574 -4.098 23.641 1 98.81 85 GLU B CA 1
ATOM 4009 C C . GLU B 1 85 ? -5.203 -4.922 22.422 1 98.81 85 GLU B C 1
ATOM 4011 O O . GLU B 1 85 ? -4.676 -6.027 22.547 1 98.81 85 GLU B O 1
ATOM 4016 N N . HIS B 1 86 ? -5.492 -4.402 21.266 1 98.88 86 HIS B N 1
ATOM 4017 C CA . HIS B 1 86 ? -5.227 -5.074 20 1 98.88 86 HIS B CA 1
ATOM 4018 C C . HIS B 1 86 ? -4.742 -4.086 18.938 1 98.88 86 HIS B C 1
ATOM 4020 O O . HIS B 1 86 ? -5.137 -2.918 18.938 1 98.88 86 HIS B O 1
ATOM 4026 N N . ALA B 1 87 ? -3.855 -4.559 18.094 1 98.94 87 ALA B N 1
ATOM 4027 C CA . ALA B 1 87 ? -3.371 -3.773 16.953 1 98.94 87 ALA B CA 1
ATOM 4028 C C . ALA B 1 87 ? -3.307 -4.617 15.695 1 98.94 87 ALA B C 1
ATOM 4030 O O . ALA B 1 87 ? -2.801 -5.742 15.711 1 98.94 87 ALA B O 1
ATOM 4031 N N . ASN B 1 88 ? -3.893 -4.199 14.656 1 98.94 88 ASN B N 1
ATOM 4032 C CA . ASN B 1 88 ? -3.676 -4.719 13.312 1 98.94 88 ASN B CA 1
ATOM 4033 C C . ASN B 1 88 ? -2.775 -3.795 12.492 1 98.94 88 ASN B C 1
ATOM 4035 O O . ASN B 1 88 ? -3.15 -2.662 12.188 1 98.94 88 ASN B O 1
ATOM 4039 N N . VAL B 1 89 ? -1.588 -4.258 12.062 1 98.94 89 VAL B N 1
ATOM 4040 C CA . VAL B 1 89 ? -0.587 -3.408 11.43 1 98.94 89 VAL B CA 1
ATOM 4041 C C . VAL B 1 89 ? -0.533 -3.705 9.93 1 98.94 89 VAL B C 1
ATOM 4043 O O . VAL B 1 89 ? 0.44 -3.359 9.258 1 98.94 89 VAL B O 1
ATOM 4046 N N . GLN B 1 90 ? -1.56 -4.312 9.367 1 98.81 90 GLN B N 1
ATOM 4047 C CA . GLN B 1 90 ? -1.473 -4.836 8.008 1 98.81 90 GLN B CA 1
ATOM 4048 C C . GLN B 1 90 ? -1.993 -3.826 6.992 1 98.81 90 GLN B C 1
ATOM 4050 O O . GLN B 1 90 ? -1.648 -3.893 5.812 1 98.81 90 GLN B O 1
ATOM 4055 N N . PRO B 1 91 ? -2.859 -2.805 7.398 1 98.69 91 PRO B N 1
ATOM 4056 C CA . PRO B 1 91 ? -3.385 -1.899 6.371 1 98.69 91 PRO B CA 1
ATOM 4057 C C . PRO B 1 91 ? -2.281 -1.213 5.57 1 98.69 91 PRO B C 1
ATOM 4059 O O . PRO B 1 91 ? -1.242 -0.849 6.129 1 98.69 91 PRO B O 1
ATOM 4062 N N . HIS B 1 92 ? -2.576 -0.954 4.258 1 98.12 92 HIS B N 1
ATOM 4063 C CA . HIS B 1 92 ? -1.588 -0.376 3.354 1 98.12 92 HIS B CA 1
ATOM 4064 C C . HIS B 1 92 ? -1.527 1.141 3.5 1 98.12 92 HIS B C 1
ATOM 4066 O O . HIS B 1 92 ? -0.562 1.772 3.064 1 98.12 92 HIS B O 1
ATOM 4072 N N . SER B 1 93 ? -2.57 1.757 4.051 1 97.81 93 SER B N 1
ATOM 4073 C CA . SER B 1 93 ? -2.629 3.197 4.277 1 97.81 93 SER B CA 1
ATOM 4074 C C . SER B 1 93 ? -3.623 3.541 5.383 1 97.81 93 SER B C 1
ATOM 4076 O O . SER B 1 93 ? -4.367 2.676 5.848 1 97.81 93 SER B O 1
ATOM 4078 N N . GLY B 1 94 ? -3.629 4.789 5.797 1 97.81 94 GLY B N 1
ATOM 4079 C CA . GLY B 1 94 ? -4.609 5.25 6.766 1 97.81 94 GLY B CA 1
ATOM 4080 C C . GLY B 1 94 ? -6.031 5.211 6.242 1 97.81 94 GLY B C 1
ATOM 4081 O O . GLY B 1 94 ? -6.957 4.859 6.973 1 97.81 94 GLY B O 1
ATOM 4082 N N . SER B 1 95 ? -6.262 5.613 4.98 1 97.75 95 SER B N 1
ATOM 4083 C CA . SER B 1 95 ? -7.586 5.57 4.367 1 97.75 95 SER B CA 1
ATOM 4084 C C . SER B 1 95 ? -8.133 4.148 4.336 1 97.75 95 SER B C 1
ATOM 4086 O O . SER B 1 95 ? -9.32 3.93 4.57 1 97.75 95 SER B O 1
ATOM 4088 N N . GLN B 1 96 ? -7.227 3.244 4.086 1 97.88 96 GLN B N 1
ATOM 4089 C CA . GLN B 1 96 ? -7.652 1.85 4.012 1 97.88 96 GLN B CA 1
ATOM 4090 C C . GLN B 1 96 ? -7.863 1.262 5.402 1 97.88 96 GLN B C 1
ATOM 4092 O O . GLN B 1 96 ? -8.703 0.375 5.586 1 97.88 96 GLN B O 1
ATOM 4097 N N . ALA B 1 97 ? -7.125 1.758 6.375 1 98.75 97 ALA B N 1
ATOM 4098 C CA . ALA B 1 97 ? -7.43 1.403 7.762 1 98.75 97 ALA B CA 1
ATOM 4099 C C . ALA B 1 97 ? -8.836 1.853 8.141 1 98.75 97 ALA B C 1
ATOM 4101 O O . ALA B 1 97 ? -9.594 1.094 8.75 1 98.75 97 ALA B O 1
ATOM 4102 N N . ASN B 1 98 ? -9.195 3.133 7.785 1 98.81 98 ASN B N 1
ATOM 4103 C CA . ASN B 1 98 ? -10.555 3.613 8.023 1 98.81 98 ASN B CA 1
ATOM 4104 C C . ASN B 1 98 ? -11.586 2.727 7.336 1 98.81 98 ASN B C 1
ATOM 4106 O O . ASN B 1 98 ? -12.602 2.365 7.938 1 98.81 98 ASN B O 1
ATOM 4110 N N . MET B 1 99 ? -11.297 2.385 6.113 1 98.75 99 MET B N 1
ATOM 4111 C CA . MET B 1 99 ? -12.219 1.551 5.34 1 98.75 99 MET B CA 1
ATOM 4112 C C . MET B 1 99 ? -12.445 0.211 6.031 1 98.75 99 MET B C 1
ATOM 4114 O O . MET B 1 99 ? -13.578 -0.281 6.082 1 98.75 99 MET B O 1
ATOM 4118 N N . ALA B 1 100 ? -11.359 -0.392 6.5 1 98.75 100 ALA B N 1
ATOM 4119 C CA . ALA B 1 100 ? -11.469 -1.677 7.188 1 98.75 100 ALA B CA 1
ATOM 4120 C C . ALA B 1 100 ? -12.391 -1.579 8.391 1 98.75 100 ALA B C 1
ATOM 4122 O O . ALA B 1 100 ? -13.195 -2.484 8.648 1 98.75 100 ALA B O 1
ATOM 4123 N N . VAL B 1 101 ? -12.281 -0.498 9.172 1 98.94 101 VAL B N 1
ATOM 4124 C CA . VAL B 1 101 ? -13.148 -0.323 10.336 1 98.94 101 VAL B CA 1
ATOM 4125 C C . VAL B 1 101 ? -14.602 -0.174 9.875 1 98.94 101 VAL B C 1
ATOM 4127 O O . VAL B 1 101 ? -15.5 -0.809 10.43 1 98.94 101 VAL B O 1
ATOM 4130 N N . TYR B 1 102 ? -14.844 0.688 8.852 1 98.88 102 TYR B N 1
ATOM 4131 C CA . TYR B 1 102 ? -16.203 0.873 8.328 1 98.88 102 TYR B CA 1
ATOM 4132 C C . TYR B 1 102 ? -16.812 -0.459 7.914 1 98.88 102 TYR B C 1
ATOM 4134 O O . TYR B 1 102 ? -17.938 -0.77 8.289 1 98.88 102 TYR B O 1
ATOM 4142 N N . PHE B 1 103 ? -16.047 -1.273 7.211 1 98.62 103 PHE B N 1
ATOM 4143 C CA . PHE B 1 103 ? -16.562 -2.535 6.684 1 98.62 103 PHE B CA 1
ATOM 4144 C C . PHE B 1 103 ? -16.734 -3.559 7.797 1 98.62 103 PHE B C 1
ATOM 4146 O O . PHE B 1 103 ? -17.516 -4.504 7.668 1 98.62 103 PHE B O 1
ATOM 4153 N N . ALA B 1 104 ? -16.016 -3.4 8.859 1 98.69 104 ALA B N 1
ATOM 4154 C CA . ALA B 1 104 ? -16.09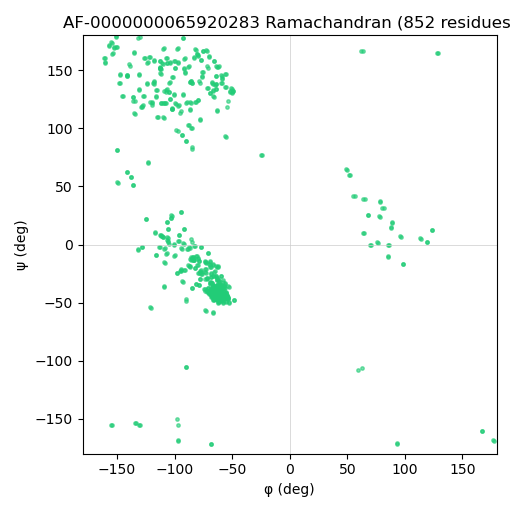4 -4.336 9.977 1 98.69 104 ALA B CA 1
ATOM 4155 C C . ALA B 1 104 ? -17.422 -4.164 10.734 1 98.69 104 ALA B C 1
ATOM 4157 O O . ALA B 1 104 ? -17.953 -5.129 11.273 1 98.69 104 ALA B O 1
ATOM 4158 N N . VAL B 1 105 ? -17.984 -2.865 10.703 1 98.62 105 VAL B N 1
ATOM 4159 C CA . VAL B 1 105 ? -19.031 -2.654 11.695 1 98.62 105 VAL B CA 1
ATOM 4160 C C . VAL B 1 105 ? -20.25 -2.012 11.031 1 98.62 105 VAL B C 1
ATOM 4162 O O . VAL B 1 105 ? -21.297 -1.817 11.672 1 98.62 105 VAL B O 1
ATOM 4165 N N . LEU B 1 106 ? -20.188 -1.661 9.695 1 98.62 106 LEU B N 1
ATOM 4166 C CA . LEU B 1 106 ? -21.281 -0.971 9.023 1 98.62 106 LEU B CA 1
ATOM 4167 C C . LEU B 1 106 ? -21.75 -1.751 7.801 1 98.62 106 LEU B C 1
ATOM 4169 O O . LEU B 1 106 ? -21 -2.566 7.258 1 98.62 106 LEU B O 1
ATOM 4173 N N . ASN B 1 107 ? -22.906 -1.56 7.402 1 97.81 107 ASN B N 1
ATOM 4174 C CA . ASN B 1 107 ? -23.484 -1.966 6.129 1 97.81 107 ASN B CA 1
ATOM 4175 C C . ASN B 1 107 ? -23.812 -0.76 5.254 1 97.81 107 ASN B C 1
ATOM 4177 O O . ASN B 1 107 ? -24.047 0.34 5.762 1 97.81 107 ASN B O 1
ATOM 4181 N N . PRO B 1 108 ? -23.797 -0.953 3.922 1 97.75 108 PRO B N 1
ATOM 4182 C CA . PRO B 1 108 ? -24.234 0.157 3.068 1 97.75 108 PRO B CA 1
ATOM 4183 C C . PRO B 1 108 ? -25.578 0.736 3.488 1 97.75 108 PRO B C 1
ATOM 4185 O O . PRO B 1 108 ? -26.516 -0.014 3.783 1 97.75 108 PRO B O 1
ATOM 4188 N N . GLY B 1 109 ? -25.641 2.074 3.539 1 98.06 109 GLY B N 1
ATOM 4189 C CA . GLY B 1 109 ? -26.875 2.727 3.934 1 98.06 109 GLY B CA 1
ATOM 4190 C C . GLY B 1 109 ? -26.891 3.141 5.395 1 98.06 109 GLY B C 1
ATOM 4191 O O . GLY B 1 109 ? -27.703 3.969 5.801 1 98.06 109 GLY B O 1
ATOM 4192 N N . ASP B 1 110 ? -26 2.609 6.215 1 98.69 110 ASP B N 1
ATOM 4193 C CA . ASP B 1 110 ? -25.922 3.027 7.613 1 98.69 110 ASP B CA 1
ATOM 4194 C C . ASP B 1 110 ? -25.516 4.496 7.723 1 98.69 110 ASP B C 1
ATOM 4196 O O . ASP B 1 110 ? -24.875 5.043 6.82 1 98.69 110 ASP B O 1
ATOM 4200 N N . THR B 1 111 ? -25.906 5.164 8.812 1 98.88 111 THR B N 1
ATOM 4201 C CA . THR B 1 111 ? -25.609 6.57 9.023 1 98.88 111 THR B CA 1
ATOM 4202 C C . THR B 1 111 ? -24.312 6.73 9.82 1 98.88 111 THR B C 1
ATOM 4204 O O . THR B 1 111 ? -24.125 6.074 10.852 1 98.88 111 THR B O 1
ATOM 4207 N N . ILE B 1 112 ? -23.453 7.527 9.328 1 98.88 112 ILE B N 1
ATOM 4208 C CA . ILE B 1 112 ? -22.234 7.875 10.062 1 98.88 112 ILE B CA 1
ATOM 4209 C C . ILE B 1 112 ? -22.172 9.391 10.258 1 98.88 112 ILE B C 1
ATOM 4211 O O . ILE B 1 112 ? -22.891 10.141 9.586 1 98.88 112 ILE B O 1
ATOM 4215 N N . MET B 1 113 ? -21.375 9.805 11.188 1 98.94 113 MET B N 1
ATOM 4216 C CA . MET B 1 113 ? -21.156 11.227 11.43 1 98.94 113 MET B CA 1
ATOM 4217 C C . MET B 1 113 ? -19.656 11.539 11.469 1 98.94 113 MET B C 1
ATOM 4219 O O . MET B 1 113 ? -18.922 10.922 12.234 1 98.94 113 MET B O 1
ATOM 4223 N N . GLY B 1 114 ? -19.172 12.336 10.617 1 98.69 114 GLY B N 1
ATOM 4224 C CA . GLY B 1 114 ? -17.781 12.766 10.57 1 98.69 114 GLY B CA 1
ATOM 4225 C C . GLY B 1 114 ? -17.625 14.258 10.344 1 98.69 114 GLY B C 1
ATOM 4226 O O . GLY B 1 114 ? -18.594 14.938 9.984 1 98.69 114 GLY B O 1
ATOM 4227 N N . MET B 1 115 ? -16.484 14.766 10.57 1 98.5 115 MET B N 1
ATOM 4228 C CA . MET B 1 115 ? -16.234 16.188 10.383 1 98.5 115 MET B CA 1
ATOM 4229 C C . MET B 1 115 ? -16.297 16.578 8.906 1 98.5 115 MET B C 1
ATOM 4231 O O . MET B 1 115 ? -15.781 15.852 8.055 1 98.5 115 MET B O 1
ATOM 4235 N N . ASP B 1 116 ? -16.891 17.719 8.664 1 97 116 ASP B N 1
ATOM 4236 C CA . ASP B 1 116 ? -17.016 18.234 7.305 1 97 116 ASP B CA 1
ATOM 4237 C C . ASP B 1 116 ? -15.648 18.531 6.707 1 97 116 ASP B C 1
ATOM 4239 O O . ASP B 1 116 ? -14.797 19.141 7.359 1 97 116 ASP B O 1
ATOM 4243 N N . LEU B 1 117 ? -15.484 18.078 5.496 1 95.06 117 LEU B N 1
ATOM 4244 C CA . LEU B 1 117 ? -14.227 18.312 4.797 1 95.06 117 LEU B CA 1
ATOM 4245 C C . LEU B 1 117 ? -13.914 19.812 4.723 1 95.06 117 LEU B C 1
ATOM 4247 O O . LEU B 1 117 ? -12.766 20.219 4.867 1 95.06 117 LEU B O 1
ATOM 4251 N N . ALA B 1 118 ? -14.867 20.641 4.539 1 93.5 118 ALA B N 1
ATOM 4252 C CA . ALA B 1 118 ? -14.711 22.094 4.398 1 93.5 118 ALA B CA 1
ATOM 4253 C C . ALA B 1 118 ? -14.273 22.719 5.715 1 93.5 118 ALA B C 1
ATOM 4255 O O . ALA B 1 118 ? -13.805 23.859 5.734 1 93.5 118 ALA B O 1
ATOM 4256 N N . HIS B 1 119 ? -14.484 22 6.77 1 96 119 HIS B N 1
ATOM 4257 C CA . HIS B 1 119 ? -14.141 22.531 8.086 1 96 119 HIS B CA 1
ATOM 4258 C C . HIS B 1 119 ? -12.891 21.844 8.641 1 96 119 HIS B C 1
ATOM 4260 O O . HIS B 1 119 ? -12.547 22.031 9.812 1 96 119 HIS B O 1
ATOM 4266 N N . GLY B 1 120 ? -12.281 21 7.785 1 96.44 120 GLY B N 1
ATOM 4267 C CA . GLY B 1 120 ? -11.008 20.422 8.188 1 96.44 120 GLY B CA 1
ATOM 4268 C C . GLY B 1 120 ? -11.031 18.922 8.273 1 96.44 120 GLY B C 1
ATOM 4269 O O . GLY B 1 120 ? -10.031 18.297 8.633 1 96.44 120 GLY B O 1
ATOM 4270 N N . GLY B 1 121 ? -12.172 18.266 7.941 1 96.69 121 GLY B N 1
ATOM 4271 C CA . GLY B 1 121 ? -12.273 16.812 7.98 1 96.69 121 GLY B CA 1
ATOM 4272 C C . GLY B 1 121 ? -11.43 16.125 6.93 1 96.69 121 GLY B C 1
ATOM 4273 O O . GLY B 1 121 ? -10.508 16.719 6.371 1 96.69 121 GLY B O 1
ATOM 4274 N N . HIS B 1 122 ? -11.609 14.852 6.797 1 96.5 122 HIS B N 1
ATOM 4275 C CA . HIS B 1 122 ? -10.898 14.031 5.812 1 96.5 122 HIS B CA 1
ATOM 4276 C C . HIS B 1 122 ? -11.875 13.398 4.828 1 96.5 122 HIS B C 1
ATOM 4278 O O . HIS B 1 122 ? -13.055 13.219 5.137 1 96.5 122 HIS B O 1
ATOM 4284 N N . LEU B 1 123 ? -11.367 13.039 3.693 1 96.06 123 LEU B N 1
ATOM 4285 C CA . LEU B 1 123 ? -12.18 12.445 2.639 1 96.06 123 LEU B CA 1
ATOM 4286 C C . LEU B 1 123 ? -12.93 11.219 3.154 1 96.06 123 LEU B C 1
ATOM 4288 O O . LEU B 1 123 ? -14.117 11.055 2.869 1 96.06 123 LEU B O 1
ATOM 4292 N N . THR B 1 124 ? -12.289 10.383 3.959 1 98 124 THR B N 1
ATOM 4293 C CA . THR B 1 124 ? -12.867 9.117 4.402 1 98 124 THR B CA 1
ATOM 4294 C C . THR B 1 124 ? -13.906 9.344 5.496 1 98 124 THR B C 1
ATOM 4296 O O . THR B 1 124 ? -14.508 8.391 5.992 1 98 124 THR B O 1
ATOM 4299 N N . HIS B 1 125 ? -14.109 10.625 5.926 1 98.19 125 HIS B N 1
ATOM 4300 C CA . HIS B 1 125 ? -15.062 10.906 6.996 1 98.19 125 HIS B CA 1
ATOM 4301 C C . HIS B 1 125 ? -16.438 11.211 6.438 1 98.19 125 HIS B C 1
ATOM 4303 O O . HIS B 1 125 ? -17.266 11.828 7.117 1 98.19 125 HIS B O 1
ATOM 4309 N N . GLY B 1 126 ? -16.594 10.883 5.109 1 98 126 GLY B N 1
ATOM 4310 C CA . GLY B 1 126 ? -17.938 10.984 4.57 1 98 126 GLY B CA 1
ATOM 4311 C C . GLY B 1 126 ? -18.031 11.898 3.357 1 98 126 GLY B C 1
ATOM 4312 O O . GLY B 1 126 ? -19.125 12.273 2.936 1 98 126 GLY B O 1
ATOM 4313 N N . ALA B 1 127 ? -16.875 12.258 2.822 1 96.94 127 ALA B N 1
ATOM 4314 C CA . ALA B 1 127 ? -16.953 13.062 1.606 1 96.94 127 ALA B CA 1
ATOM 4315 C C . ALA B 1 127 ? -17.703 12.32 0.507 1 96.94 127 ALA B C 1
ATOM 4317 O O . ALA B 1 127 ? -17.531 11.117 0.321 1 96.94 127 ALA B O 1
ATOM 4318 N N . LYS B 1 128 ? -18.5 13.008 -0.297 1 95.69 128 LYS B N 1
ATOM 4319 C CA . LYS B 1 128 ? -19.406 12.422 -1.275 1 95.69 128 LYS B CA 1
ATOM 4320 C C . LYS B 1 128 ? -18.641 11.648 -2.344 1 95.69 128 LYS B C 1
ATOM 4322 O O . LYS B 1 128 ? -19.141 10.656 -2.877 1 95.69 128 LYS B O 1
ATOM 4327 N N . VAL B 1 129 ? -17.453 12.07 -2.645 1 95.31 129 VAL B N 1
ATOM 4328 C CA . VAL B 1 129 ? -16.672 11.492 -3.742 1 95.31 129 VAL B CA 1
ATOM 4329 C C . VAL B 1 129 ? -15.906 10.266 -3.252 1 95.31 129 VAL B C 1
ATOM 4331 O O . VAL B 1 129 ? -15.367 9.508 -4.055 1 95.31 129 VAL B O 1
ATOM 4334 N N . ASN B 1 130 ? -15.805 10.047 -1.961 1 97.94 130 ASN B N 1
ATOM 4335 C CA . ASN B 1 130 ? -15.109 8.93 -1.332 1 97.94 130 ASN B CA 1
ATOM 4336 C C . ASN B 1 130 ? -16.031 7.742 -1.101 1 97.94 130 ASN B C 1
ATOM 4338 O O . ASN B 1 130 ? -17.25 7.898 -1.078 1 97.94 130 ASN B O 1
ATOM 4342 N N . PHE B 1 131 ? -15.438 6.543 -0.917 1 98.12 131 PHE B N 1
ATOM 4343 C CA . PHE B 1 131 ? -16.25 5.359 -0.651 1 98.12 131 PHE B CA 1
ATOM 4344 C C . PHE B 1 131 ? -17.188 5.594 0.525 1 98.12 131 PHE B C 1
ATOM 4346 O O . PHE B 1 131 ? -18.328 5.125 0.52 1 98.12 131 PHE B O 1
ATOM 4353 N N . SER B 1 132 ? -16.781 6.336 1.546 1 98.25 132 SER B N 1
ATOM 4354 C CA . SER B 1 132 ? -17.547 6.562 2.766 1 98.25 132 SER B CA 1
ATOM 4355 C C . SER B 1 132 ? -18.812 7.367 2.482 1 98.25 132 SER B C 1
ATOM 4357 O O . SER B 1 132 ? -19.859 7.129 3.094 1 98.25 132 SER B O 1
ATOM 4359 N N . GLY B 1 133 ? -18.688 8.359 1.591 1 98 133 GLY B N 1
ATOM 4360 C CA . GLY B 1 133 ? -19.859 9.141 1.217 1 98 133 GLY B CA 1
ATOM 4361 C C . GLY B 1 133 ? -20.766 8.414 0.246 1 98 133 GLY B C 1
ATOM 4362 O O . GLY B 1 133 ? -21.969 8.688 0.192 1 98 133 GLY B O 1
ATOM 4363 N N . LYS B 1 134 ? -20.234 7.492 -0.521 1 97.5 134 LYS B N 1
ATOM 4364 C CA . LYS B 1 134 ? -21 6.762 -1.524 1 97.5 134 LYS B CA 1
ATOM 4365 C C . LYS B 1 134 ? -21.781 5.609 -0.893 1 97.5 134 LYS B C 1
ATOM 4367 O O . LYS B 1 134 ? -22.891 5.301 -1.318 1 97.5 134 LYS B O 1
ATOM 4372 N N . LEU B 1 135 ? -21.219 4.996 0.143 1 98.25 135 LEU B N 1
ATOM 4373 C CA . LEU B 1 135 ? -21.781 3.764 0.669 1 98.25 135 LEU B CA 1
ATOM 4374 C C . LEU B 1 135 ? -22.703 4.051 1.85 1 98.25 135 LEU B C 1
ATOM 4376 O O . LEU B 1 135 ? -23.578 3.244 2.174 1 98.25 135 LEU B O 1
ATOM 4380 N N . TYR B 1 136 ? -22.5 5.238 2.527 1 98.62 136 TYR B N 1
ATOM 4381 C CA . TYR B 1 136 ? -23.203 5.461 3.779 1 98.62 136 TYR B CA 1
ATOM 4382 C C . TYR B 1 136 ? -23.984 6.773 3.742 1 98.62 136 TYR B C 1
ATOM 4384 O O . TYR B 1 136 ? -23.75 7.613 2.867 1 98.62 136 TYR B O 1
ATOM 4392 N N . ASN B 1 137 ? -24.969 6.891 4.645 1 98.62 137 ASN B N 1
ATOM 4393 C CA . ASN B 1 137 ? -25.594 8.172 4.922 1 98.62 137 ASN B CA 1
ATOM 4394 C C . ASN B 1 137 ? -24.734 9.031 5.855 1 98.62 137 ASN B C 1
ATOM 4396 O O . ASN B 1 137 ? -24.469 8.641 6.992 1 98.62 137 ASN B O 1
ATOM 4400 N N . VAL B 1 138 ? -24.391 10.234 5.453 1 98.75 138 VAL B N 1
ATOM 4401 C CA . VAL B 1 138 ? -23.375 10.977 6.188 1 98.75 138 VAL B CA 1
ATOM 4402 C C . VAL B 1 138 ? -23.984 12.242 6.789 1 98.75 138 VAL B C 1
ATOM 4404 O O . VAL B 1 138 ? -24.656 13 6.09 1 98.75 138 VAL B O 1
ATOM 4407 N N . ILE B 1 139 ? -23.797 12.398 8.031 1 98.75 139 ILE B N 1
ATOM 4408 C CA . ILE B 1 139 ? -24.047 13.641 8.75 1 98.75 139 ILE B CA 1
ATOM 4409 C C . ILE B 1 139 ? -22.734 14.305 9.141 1 98.75 139 ILE B C 1
ATOM 4411 O O . ILE B 1 139 ? -21.844 13.648 9.672 1 98.75 139 ILE B O 1
ATOM 4415 N N . HIS B 1 140 ? -22.641 15.555 8.867 1 98.62 140 HIS B N 1
ATOM 4416 C CA . HIS B 1 140 ? -21.391 16.234 9.172 1 98.62 140 HIS B CA 1
ATOM 4417 C C . HIS B 1 140 ? -21.547 17.156 10.383 1 98.62 140 HIS B C 1
ATOM 4419 O O . HIS B 1 140 ? -22.531 17.875 10.492 1 98.62 140 HIS B O 1
ATOM 4425 N N . TYR B 1 141 ? -20.609 17.062 11.25 1 98.5 141 TYR B N 1
ATOM 4426 C CA . TYR B 1 141 ? -20.422 18.125 12.219 1 98.5 141 TYR B CA 1
ATOM 4427 C C . TYR B 1 141 ? -19.328 19.078 11.789 1 98.5 141 TYR B C 1
ATOM 4429 O O . TYR B 1 141 ? -18.594 18.812 10.828 1 98.5 141 TYR B O 1
ATOM 4437 N N . GLY B 1 142 ? -19.203 20.219 12.445 1 97.81 142 GLY B N 1
ATOM 4438 C CA . GLY B 1 142 ? -18.234 21.219 12.023 1 97.81 142 GLY B CA 1
ATOM 4439 C C . GLY B 1 142 ? -17.781 22.125 13.148 1 97.81 142 GLY B C 1
ATOM 4440 O O . GLY B 1 142 ? -17.672 21.688 14.297 1 97.81 142 GLY B O 1
ATOM 4441 N N . VAL B 1 143 ? -17.359 23.266 12.758 1 98.31 143 VAL B N 1
ATOM 4442 C CA . VAL B 1 143 ? -16.797 24.203 13.727 1 98.31 143 VAL B CA 1
ATOM 4443 C C . VAL B 1 143 ? -17.75 25.391 13.883 1 98.31 143 VAL B C 1
ATOM 4445 O O . VAL B 1 143 ? -18.562 25.672 13.008 1 98.31 143 VAL B O 1
ATOM 4448 N N . ASN B 1 144 ? -17.641 26.047 15.062 1 97.94 144 ASN B N 1
ATOM 4449 C CA . ASN B 1 144 ? -18.344 27.297 15.305 1 97.94 144 ASN B CA 1
ATOM 4450 C C . ASN B 1 144 ? -17.812 28.422 14.422 1 97.94 144 ASN B C 1
ATOM 4452 O O . ASN B 1 144 ? -16.594 28.625 14.344 1 97.94 144 ASN B O 1
ATOM 4456 N N . PRO B 1 145 ? -18.688 29.172 13.766 1 96.19 145 PRO B N 1
ATOM 4457 C CA . PRO B 1 145 ? -18.219 30.188 12.828 1 96.19 145 PRO B CA 1
ATOM 4458 C C . PRO B 1 145 ? -17.438 31.312 13.508 1 96.19 145 PRO B C 1
ATOM 4460 O O . PRO B 1 145 ? -16.625 31.984 12.875 1 96.19 145 PRO B O 1
ATOM 4463 N N . GLU B 1 146 ? -17.641 31.516 14.766 1 96.31 146 GLU B N 1
ATOM 4464 C CA . GLU B 1 146 ? -16.984 32.594 15.477 1 96.31 146 GLU B CA 1
ATOM 4465 C C . GLU B 1 146 ? -15.648 32.125 16.062 1 96.31 146 GLU B C 1
ATOM 4467 O O . GLU B 1 146 ? -14.625 32.812 15.898 1 96.31 146 GLU B O 1
ATOM 4472 N N . THR B 1 147 ? -15.695 31.016 16.719 1 97.25 147 THR B N 1
ATOM 4473 C CA . THR B 1 147 ? -14.5 30.562 17.438 1 97.25 147 THR B CA 1
ATOM 4474 C C . THR B 1 147 ? -13.641 29.672 16.547 1 97.25 147 THR B C 1
ATOM 4476 O O . THR B 1 147 ? -12.461 29.453 16.828 1 97.25 147 THR B O 1
ATOM 4479 N N . GLU B 1 148 ? -14.266 29.078 15.492 1 97.81 148 GLU B N 1
ATOM 4480 C CA . GLU B 1 148 ? -13.641 28.141 14.555 1 97.81 148 GLU B CA 1
ATOM 4481 C C . GLU B 1 148 ? -13.211 26.859 15.266 1 97.81 148 GLU B C 1
ATOM 4483 O O . GLU B 1 148 ? -12.438 26.078 14.711 1 97.81 148 GLU B O 1
ATOM 4488 N N . LEU B 1 149 ? -13.641 26.703 16.531 1 98.5 149 LEU B N 1
ATOM 4489 C CA . LEU B 1 149 ? -13.453 25.453 17.281 1 98.5 149 LEU B CA 1
ATOM 4490 C C . LEU B 1 149 ? -14.602 24.484 17.031 1 98.5 149 LEU B C 1
ATOM 4492 O O . LEU B 1 149 ? -15.703 24.906 16.688 1 98.5 149 LEU B O 1
ATOM 4496 N N . ILE B 1 150 ? -14.367 23.219 17.156 1 98.56 150 ILE B N 1
ATOM 4497 C CA . ILE B 1 150 ? -15.406 22.219 16.969 1 98.56 150 ILE B CA 1
ATOM 4498 C C . ILE B 1 150 ? -16.609 22.562 17.828 1 98.56 150 ILE B C 1
ATOM 4500 O O . ILE B 1 150 ? -16.469 22.875 19.016 1 98.56 150 ILE B O 1
ATOM 4504 N N . ASP B 1 151 ? -17.812 22.547 17.25 1 98.38 151 ASP B N 1
ATOM 4505 C CA . ASP B 1 151 ? -19.062 22.812 17.953 1 98.38 151 ASP B CA 1
ATOM 4506 C C . ASP B 1 151 ? -19.672 21.531 18.516 1 98.38 151 ASP B C 1
ATOM 4508 O O . ASP B 1 151 ? -20.578 20.938 17.922 1 98.38 151 ASP B O 1
ATOM 4512 N N . TYR B 1 152 ? -19.281 21.188 19.734 1 98.5 152 TYR B N 1
ATOM 4513 C CA . TYR B 1 152 ? -19.688 19.938 20.344 1 98.5 152 TYR B CA 1
ATOM 4514 C C . TYR B 1 152 ? -21.188 19.938 20.656 1 98.5 152 TYR B C 1
ATOM 4516 O O . TYR B 1 152 ? -21.828 18.891 20.703 1 98.5 152 TYR B O 1
ATOM 4524 N N . ASP B 1 153 ? -21.766 21.141 20.828 1 98.12 153 ASP B N 1
ATOM 4525 C CA . ASP B 1 153 ? -23.219 21.234 21 1 98.12 153 ASP B CA 1
ATOM 4526 C C . ASP B 1 153 ? -23.938 20.859 19.719 1 98.12 153 ASP B C 1
ATOM 4528 O O . ASP B 1 153 ? -24.938 20.125 19.75 1 98.12 153 ASP B O 1
ATOM 4532 N N . GLN B 1 154 ? -23.422 21.391 18.656 1 98.44 154 GLN B N 1
ATOM 4533 C CA . GLN B 1 154 ? -24 21.016 17.375 1 98.44 154 GLN B CA 1
ATOM 4534 C C . GLN B 1 154 ? -23.844 19.516 17.125 1 98.44 154 GLN B C 1
ATOM 4536 O O . GLN B 1 154 ? -24.766 18.859 16.641 1 98.44 154 GLN B O 1
ATOM 4541 N N . LEU B 1 155 ? -22.688 19 17.406 1 98.75 155 LEU B N 1
ATOM 4542 C CA . LEU B 1 155 ? -22.406 17.578 17.266 1 98.75 155 LEU B CA 1
ATOM 4543 C C . LEU B 1 155 ? -23.406 16.75 18.062 1 98.75 155 LEU B C 1
ATOM 4545 O O . LEU B 1 155 ? -23.984 15.789 17.547 1 98.75 155 LEU B O 1
ATOM 4549 N N . TYR B 1 156 ? -23.656 17.156 19.281 1 98.69 156 TYR B N 1
ATOM 4550 C CA . TYR B 1 156 ? -24.594 16.453 20.141 1 98.69 156 TYR B CA 1
ATOM 4551 C C . TYR B 1 156 ? -26 16.484 19.562 1 98.69 156 TYR B C 1
ATOM 4553 O O . TYR B 1 156 ? -26.672 15.461 19.484 1 98.69 156 TYR B O 1
ATOM 4561 N N . LYS B 1 157 ? -26.422 17.656 19.125 1 98.75 157 LYS B N 1
ATOM 4562 C CA . LYS B 1 157 ? -27.766 17.812 18.562 1 98.75 157 LYS B CA 1
ATOM 4563 C C . LYS B 1 157 ? -27.969 16.953 17.328 1 98.75 157 LYS B C 1
ATOM 4565 O O . LYS B 1 157 ? -28.984 16.281 17.188 1 98.75 157 LYS B O 1
ATOM 4570 N N . LEU B 1 158 ? -27 17 16.469 1 98.81 158 LEU B N 1
ATOM 4571 C CA . LEU B 1 158 ? -27.062 16.219 15.234 1 98.81 158 LEU B CA 1
ATOM 4572 C C . LEU B 1 158 ? -27.078 14.719 15.555 1 98.81 158 LEU B C 1
ATOM 4574 O O . LEU B 1 158 ? -27.812 13.953 14.914 1 98.81 158 LEU B O 1
ATOM 4578 N N . ALA B 1 159 ? -26.234 14.281 16.516 1 98.88 159 ALA B N 1
ATOM 4579 C CA . ALA B 1 159 ? -26.188 12.875 16.906 1 98.88 159 ALA B CA 1
ATOM 4580 C C . ALA B 1 159 ? -27.547 12.406 17.438 1 98.88 159 ALA B C 1
ATOM 4582 O O . ALA B 1 159 ? -28 11.305 17.109 1 98.88 159 ALA B O 1
ATOM 4583 N N . LYS B 1 160 ? -28.125 13.227 18.234 1 98.69 160 LYS B N 1
ATOM 4584 C CA . LYS B 1 160 ? -29.438 12.883 18.797 1 98.69 160 LYS B CA 1
ATOM 4585 C C . LYS B 1 160 ? -30.5 12.797 17.719 1 98.69 160 LYS B C 1
ATOM 4587 O O . LYS B 1 160 ? -31.359 11.922 17.75 1 98.69 160 LYS B O 1
ATOM 4592 N N . GLU B 1 161 ? -30.391 13.695 16.844 1 98.75 161 GLU B N 1
ATOM 4593 C CA . GLU B 1 161 ? -31.391 13.781 15.773 1 98.75 161 GLU B CA 1
ATOM 4594 C C . GLU B 1 161 ? -31.25 12.609 14.805 1 98.75 161 GLU B C 1
ATOM 4596 O O . GLU B 1 161 ? -32.25 12.023 14.398 1 98.75 161 GLU B O 1
ATOM 4601 N N . HIS B 1 162 ? -30.031 12.211 14.438 1 98.75 162 HIS B N 1
ATOM 4602 C CA . HIS B 1 162 ? -29.859 11.32 13.297 1 98.75 162 HIS B CA 1
ATOM 4603 C C . HIS B 1 162 ? -29.438 9.922 13.75 1 98.75 162 HIS B C 1
ATOM 4605 O O . HIS B 1 162 ? -29.484 8.969 12.961 1 98.75 162 HIS B O 1
ATOM 4611 N N . LYS B 1 163 ? -29 9.766 14.953 1 98.62 163 LYS B N 1
ATOM 4612 C CA . LYS B 1 163 ? -28.656 8.484 15.562 1 98.62 163 LYS B CA 1
ATOM 4613 C C . LYS B 1 163 ? -27.688 7.691 14.68 1 98.62 163 LYS B C 1
ATOM 4615 O O . LYS B 1 163 ? -27.984 6.547 14.32 1 98.62 163 LYS B O 1
ATOM 4620 N N . PRO B 1 164 ? -26.547 8.242 14.414 1 98.88 164 PRO B N 1
ATOM 4621 C CA . PRO B 1 164 ? -25.562 7.508 13.617 1 98.88 164 PRO B CA 1
ATOM 4622 C C . PRO B 1 164 ? -25.109 6.215 14.281 1 98.88 164 PRO B C 1
ATOM 4624 O O . PRO B 1 164 ? -25.141 6.102 15.516 1 98.88 164 PRO B O 1
ATOM 4627 N N . LYS B 1 165 ? -24.672 5.242 13.453 1 98.88 165 LYS B N 1
ATOM 4628 C CA . LYS B 1 165 ? -24.109 4 13.969 1 98.88 165 LYS B CA 1
ATOM 4629 C C . LYS B 1 165 ? -22.656 4.188 14.398 1 98.88 165 LYS B C 1
ATOM 4631 O O . LYS B 1 165 ? -22.156 3.459 15.258 1 98.88 165 LYS B O 1
ATOM 4636 N N . LEU B 1 166 ? -22.016 5.156 13.82 1 98.94 166 LEU B N 1
ATOM 4637 C CA . LEU B 1 166 ? -20.594 5.426 14.055 1 98.94 166 LEU B CA 1
ATOM 4638 C C . LEU B 1 166 ? -20.312 6.926 14.016 1 98.94 166 LEU B C 1
ATOM 4640 O O . LEU B 1 166 ? -20.734 7.617 13.086 1 98.94 166 LEU B O 1
ATOM 4644 N N . ILE B 1 167 ? -19.688 7.453 15 1 98.94 167 ILE B N 1
ATOM 4645 C CA . ILE B 1 167 ? -19.172 8.82 15.039 1 98.94 167 ILE B CA 1
ATOM 4646 C C . ILE B 1 167 ? -17.656 8.797 14.867 1 98.94 167 ILE B C 1
ATOM 4648 O O . ILE B 1 167 ? -16.953 8.031 15.539 1 98.94 167 ILE B O 1
ATOM 4652 N N . VAL B 1 168 ? -17.156 9.633 13.977 1 98.88 168 VAL B N 1
ATOM 4653 C CA . VAL B 1 168 ? -15.734 9.656 13.641 1 98.88 168 VAL B CA 1
ATOM 4654 C C . VAL B 1 168 ? -15.117 10.969 14.133 1 98.88 168 VAL B C 1
ATOM 4656 O O . VAL B 1 168 ? -15.57 12.047 13.766 1 98.88 168 VAL B O 1
ATOM 4659 N N . GLY B 1 169 ? -14.125 10.852 14.969 1 98.69 169 GLY B N 1
ATOM 4660 C CA . GLY B 1 169 ? -13.281 11.984 15.32 1 98.69 169 GLY B CA 1
ATOM 4661 C C . GLY B 1 169 ? -11.969 12.008 14.57 1 98.69 169 GLY B C 1
ATOM 4662 O O . GLY B 1 169 ? -11.406 10.961 14.25 1 98.69 169 GLY B O 1
ATOM 4663 N N . GLY B 1 170 ? -11.43 13.141 14.359 1 97.69 170 GLY B N 1
ATOM 4664 C CA . GLY B 1 170 ? -10.188 13.344 13.633 1 97.69 170 GLY B CA 1
ATOM 4665 C C . GLY B 1 170 ? -10.305 14.375 12.523 1 97.69 170 GLY B C 1
ATOM 4666 O O . GLY B 1 170 ? -11.406 14.727 12.109 1 97.69 170 GLY B O 1
ATOM 4667 N N . ALA B 1 171 ? -9.164 14.812 12.062 1 97.56 171 ALA B N 1
ATOM 4668 C CA . ALA B 1 171 ? -9.172 15.867 11.047 1 97.56 171 ALA B CA 1
ATOM 4669 C C . ALA B 1 171 ? -7.844 15.922 10.297 1 97.56 171 ALA B C 1
ATOM 4671 O O . ALA B 1 171 ? -6.82 15.445 10.805 1 97.56 171 ALA B O 1
ATOM 4672 N N . SER B 1 172 ? -7.914 16.547 9.109 1 96.56 172 SER B N 1
ATOM 4673 C CA . SER B 1 172 ? -6.711 16.828 8.336 1 96.56 172 SER B CA 1
ATOM 4674 C C . SER B 1 172 ? -6.246 18.266 8.547 1 96.56 172 SER B C 1
ATOM 4676 O O . SER B 1 172 ? -5.078 18.578 8.305 1 96.56 172 SER B O 1
ATOM 4678 N N . ALA B 1 173 ? -7.211 19.141 8.93 1 97.56 173 ALA B N 1
ATOM 4679 C CA . ALA B 1 173 ? -6.891 20.562 9.07 1 97.56 173 ALA B CA 1
ATOM 4680 C C . ALA B 1 173 ? -7.602 21.172 10.281 1 97.56 173 ALA B C 1
ATOM 4682 O O . ALA B 1 173 ? -8.453 22.047 10.133 1 97.56 173 ALA B O 1
ATOM 4683 N N . TYR B 1 174 ? -7.324 20.719 11.461 1 98.31 174 TYR B N 1
ATOM 4684 C CA . TYR B 1 174 ? -7.789 21.234 12.742 1 98.31 174 TYR B CA 1
ATOM 4685 C C . TYR B 1 174 ? -6.641 21.328 13.742 1 98.31 174 TYR B C 1
ATOM 4687 O O . TYR B 1 174 ? -6.078 20.312 14.148 1 98.31 174 TYR B O 1
ATOM 4695 N N . PRO B 1 175 ? -6.273 22.484 14.102 1 98.31 175 PRO B N 1
ATOM 4696 C CA . PRO B 1 175 ? -5.008 22.688 14.805 1 98.31 175 PRO B CA 1
ATOM 4697 C C . PRO B 1 175 ? -5.141 22.516 16.312 1 98.31 175 PRO B C 1
ATOM 4699 O O . PRO B 1 175 ? -4.145 22.625 17.047 1 98.31 175 PRO B O 1
ATOM 4702 N N . ARG B 1 176 ? -6.363 22.266 16.875 1 98.62 176 ARG B N 1
ATOM 4703 C CA . ARG B 1 176 ? -6.59 22.266 18.312 1 98.62 176 ARG B CA 1
ATOM 4704 C C . ARG B 1 176 ? -6.848 20.844 18.828 1 98.62 176 ARG B C 1
ATOM 4706 O O . ARG B 1 176 ? -7.043 19.922 18.031 1 98.62 176 ARG B O 1
ATOM 4713 N N . VAL B 1 177 ? -6.84 20.688 20.109 1 98.38 177 VAL B N 1
ATOM 4714 C CA . VAL B 1 177 ? -7.07 19.391 20.75 1 98.38 177 VAL B CA 1
ATOM 4715 C C . VAL B 1 177 ? -8.539 19 20.609 1 98.38 177 VAL B C 1
ATOM 4717 O O . VAL B 1 177 ? -9.43 19.844 20.75 1 98.38 177 VAL B O 1
ATOM 4720 N N . PHE B 1 178 ? -8.797 17.766 20.25 1 98.5 178 PHE B N 1
ATOM 4721 C CA . PHE B 1 178 ? -10.133 17.188 20.281 1 98.5 178 PHE B CA 1
ATOM 4722 C C . PHE B 1 178 ? -10.523 16.797 21.703 1 98.5 178 PHE B C 1
ATOM 4724 O O . PHE B 1 178 ? -9.695 16.297 22.469 1 98.5 178 PHE B O 1
ATOM 4731 N N . ASP B 1 179 ? -11.75 17.047 22.109 1 98.56 179 ASP B N 1
ATOM 4732 C CA . ASP B 1 179 ? -12.281 16.516 23.359 1 98.56 179 ASP B CA 1
ATOM 4733 C C . ASP B 1 179 ? -12.828 15.094 23.156 1 98.56 179 ASP B C 1
ATOM 4735 O O . ASP B 1 179 ? -14.047 14.898 23.078 1 98.56 179 ASP B O 1
ATOM 4739 N N . TRP B 1 180 ? -11.891 14.062 23.219 1 98.75 180 TRP B N 1
ATOM 4740 C CA . TRP B 1 180 ? -12.258 12.68 22.969 1 98.75 180 TRP B CA 1
ATOM 4741 C C . TRP B 1 180 ? -13.312 12.195 23.969 1 98.75 180 TRP B C 1
ATOM 4743 O O . TRP B 1 180 ? -14.211 11.438 23.609 1 98.75 180 TRP B O 1
ATOM 4753 N N . ALA B 1 181 ? -13.164 12.602 25.203 1 98.69 181 ALA B N 1
ATOM 4754 C CA . ALA B 1 181 ? -14.094 12.188 26.25 1 98.69 181 ALA B CA 1
ATOM 4755 C C . ALA B 1 181 ? -15.508 12.664 25.953 1 98.69 181 ALA B C 1
ATOM 4757 O O . ALA B 1 181 ? -16.469 11.906 26.094 1 98.69 181 ALA B O 1
ATOM 4758 N N . LYS B 1 182 ? -15.594 13.906 25.594 1 98.75 182 LYS B N 1
ATOM 4759 C CA . LYS B 1 182 ? -16.906 14.469 25.25 1 98.75 182 LYS B CA 1
ATOM 4760 C C . LYS B 1 182 ? -17.516 13.742 24.062 1 98.75 182 LYS B C 1
ATOM 4762 O O . LYS B 1 182 ? -18.719 13.477 24.047 1 98.75 182 LYS B O 1
ATOM 4767 N N . MET B 1 183 ? -16.75 13.438 23.062 1 98.88 183 MET B N 1
ATOM 4768 C CA . MET B 1 183 ? -17.25 12.727 21.891 1 98.88 183 MET B CA 1
ATOM 4769 C C . MET B 1 183 ? -17.719 11.328 22.25 1 98.88 183 MET B C 1
ATOM 4771 O O . MET B 1 183 ? -18.734 10.844 21.734 1 98.88 183 MET B O 1
ATOM 4775 N N . ARG B 1 184 ? -16.953 10.672 23.125 1 98.81 184 ARG B N 1
ATOM 4776 C CA . ARG B 1 184 ? -17.359 9.352 23.609 1 98.81 184 ARG B CA 1
ATOM 4777 C C . ARG B 1 184 ? -18.703 9.43 24.344 1 98.81 184 ARG B C 1
ATOM 4779 O O . ARG B 1 184 ? -19.578 8.586 24.141 1 98.81 184 ARG B O 1
ATOM 4786 N N . GLU B 1 185 ? -18.844 10.43 25.172 1 98.81 185 GLU B N 1
ATOM 4787 C CA . GLU B 1 185 ? -20.094 10.641 25.891 1 98.81 185 GLU B CA 1
ATOM 4788 C C . GLU B 1 185 ? -21.266 10.789 24.938 1 98.81 185 GLU B C 1
ATOM 4790 O O . GLU B 1 185 ? -22.328 10.195 25.141 1 98.81 185 GLU B O 1
ATOM 4795 N N . ILE B 1 186 ? -21.094 11.578 23.906 1 98.88 186 ILE B N 1
ATOM 4796 C CA . ILE B 1 186 ? -22.141 11.812 22.922 1 98.88 186 ILE B CA 1
ATOM 4797 C C . ILE B 1 186 ? -22.469 10.5 22.203 1 98.88 186 ILE B C 1
ATOM 4799 O O . ILE B 1 186 ? -23.641 10.172 22.016 1 98.88 186 ILE B O 1
ATOM 4803 N N . ALA B 1 187 ? -21.422 9.719 21.797 1 98.88 187 ALA B N 1
ATOM 4804 C CA . ALA B 1 187 ? -21.625 8.438 21.125 1 98.88 187 ALA B CA 1
ATOM 4805 C C . ALA B 1 187 ? -22.438 7.484 22 1 98.88 187 ALA B C 1
ATOM 4807 O O . ALA B 1 187 ? -23.406 6.863 21.531 1 98.88 187 ALA B O 1
ATOM 4808 N N . ASP B 1 188 ? -22.094 7.406 23.281 1 98.69 188 ASP B N 1
ATOM 4809 C CA . ASP B 1 188 ? -22.781 6.516 24.219 1 98.69 188 ASP B CA 1
ATOM 4810 C C . ASP B 1 188 ? -24.25 6.906 24.375 1 98.69 188 ASP B C 1
ATOM 4812 O O . ASP B 1 188 ? -25.109 6.039 24.453 1 98.69 188 ASP B O 1
ATOM 4816 N N . GLU B 1 189 ? -24.453 8.148 24.391 1 98.38 189 GLU B N 1
ATOM 4817 C CA . GLU B 1 189 ? -25.812 8.648 24.609 1 98.38 189 GLU B CA 1
ATOM 4818 C C . GLU B 1 189 ? -26.75 8.211 23.484 1 98.38 189 GLU B C 1
ATOM 4820 O O . GLU B 1 189 ? -27.938 7.973 23.719 1 98.38 189 GLU B O 1
ATOM 4825 N N . VAL B 1 190 ? -26.234 8.148 22.328 1 98.56 190 VAL B N 1
ATOM 4826 C CA . VAL B 1 190 ? -27.125 7.859 21.203 1 98.56 190 VAL B CA 1
ATOM 4827 C C . VAL B 1 190 ? -26.906 6.422 20.719 1 98.56 190 VAL B C 1
ATOM 4829 O O . VAL B 1 190 ? -27.469 6.008 19.703 1 98.56 190 VAL B O 1
ATOM 4832 N N . GLY B 1 191 ? -26.047 5.645 21.391 1 98.5 191 GLY B N 1
ATOM 4833 C CA . GLY B 1 191 ? -25.797 4.246 21.078 1 98.5 191 GLY B CA 1
ATOM 4834 C C . GLY B 1 191 ? -24.891 4.055 19.875 1 98.5 191 GLY B C 1
ATOM 4835 O O . GLY B 1 191 ? -24.922 3.02 19.219 1 98.5 191 GLY B O 1
ATOM 4836 N N . ALA B 1 192 ? -24.047 5.02 19.531 1 98.88 192 ALA B N 1
ATOM 4837 C CA . ALA B 1 192 ? -23.125 4.949 18.406 1 98.88 192 ALA B CA 1
ATOM 4838 C C . ALA B 1 192 ? -21.766 4.371 18.844 1 98.88 192 ALA B C 1
ATOM 4840 O O . ALA B 1 192 ? -21.359 4.543 20 1 98.88 192 ALA B O 1
ATOM 4841 N N . LEU B 1 193 ? -21.109 3.668 17.938 1 98.94 193 LEU B N 1
ATOM 4842 C CA . LEU B 1 193 ? -19.688 3.393 18.109 1 98.94 193 LEU B CA 1
ATOM 4843 C C . LEU B 1 193 ? -18.859 4.656 17.891 1 98.94 193 LEU B C 1
ATOM 4845 O O . LEU B 1 193 ? -19.312 5.602 17.25 1 98.94 193 LEU B O 1
ATOM 4849 N N . PHE B 1 194 ? -17.672 4.734 18.516 1 98.94 194 PHE B N 1
ATOM 4850 C CA . PHE B 1 194 ? -16.781 5.891 18.406 1 98.94 194 PHE B CA 1
ATOM 4851 C C . PHE B 1 194 ? -15.438 5.484 17.812 1 98.94 194 PHE B C 1
ATOM 4853 O O . PHE B 1 194 ? -14.766 4.598 18.344 1 98.94 194 PHE B O 1
ATOM 4860 N N . MET B 1 195 ? -15.055 6.07 16.672 1 98.94 195 MET B N 1
ATOM 4861 C CA . MET B 1 195 ? -13.781 5.859 16 1 98.94 195 MET B CA 1
ATOM 4862 C C . MET B 1 195 ? -12.984 7.156 15.93 1 98.94 195 MET B C 1
ATOM 4864 O O . MET B 1 195 ? -13.555 8.227 15.719 1 98.94 195 MET B O 1
ATOM 4868 N N . VAL B 1 196 ? -11.664 7.047 16.141 1 98.94 196 VAL B N 1
ATOM 4869 C CA . VAL B 1 196 ? -10.797 8.211 15.992 1 98.94 196 VAL B CA 1
ATOM 4870 C C . VAL B 1 196 ? -9.75 7.949 14.914 1 98.94 196 VAL B C 1
ATOM 4872 O O . VAL B 1 196 ? -9.039 6.941 14.953 1 98.94 196 VAL B O 1
ATOM 4875 N N . ASP B 1 197 ? -9.727 8.781 13.93 1 98.81 197 ASP B N 1
ATOM 4876 C CA . ASP B 1 197 ? -8.617 8.891 12.977 1 98.81 197 ASP B CA 1
ATOM 4877 C C . ASP B 1 197 ? -7.555 9.859 13.484 1 98.81 197 ASP B C 1
ATOM 4879 O O . ASP B 1 197 ? -7.711 11.078 13.367 1 98.81 197 ASP B O 1
ATOM 4883 N N . MET B 1 198 ? -6.469 9.312 13.984 1 98.75 198 MET B N 1
ATOM 4884 C CA . MET B 1 198 ? -5.492 10.188 14.625 1 98.75 198 MET B CA 1
ATOM 4885 C C . MET B 1 198 ? -4.293 10.422 13.711 1 98.75 198 MET B C 1
ATOM 4887 O O . MET B 1 198 ? -3.209 10.766 14.188 1 98.75 198 MET B O 1
ATOM 4891 N N . ALA B 1 199 ? -4.422 10.258 12.414 1 98.31 199 ALA B N 1
ATOM 4892 C CA . ALA B 1 199 ? -3.348 10.242 11.43 1 98.31 199 ALA B CA 1
ATOM 4893 C C . ALA B 1 199 ? -2.404 11.422 11.625 1 98.31 199 ALA B C 1
ATOM 4895 O O . ALA B 1 199 ? -1.183 11.258 11.648 1 98.31 199 ALA B O 1
ATOM 4896 N N . HIS B 1 200 ? -2.941 12.625 11.773 1 98.38 200 HIS B N 1
ATOM 4897 C CA . HIS B 1 200 ? -2.113 13.82 11.875 1 98.38 200 HIS B CA 1
ATOM 4898 C C . HIS B 1 200 ? -1.483 13.945 13.258 1 98.38 200 HIS B C 1
ATOM 4900 O O . HIS B 1 200 ? -0.419 14.547 13.406 1 98.38 200 HIS B O 1
ATOM 4906 N N . TYR B 1 201 ? -2.07 13.297 14.289 1 98.62 201 TYR B N 1
ATOM 4907 C CA . TYR B 1 201 ? -1.694 13.578 15.664 1 98.62 201 TYR B CA 1
ATOM 4908 C C . TYR B 1 201 ? -0.929 12.406 16.266 1 98.62 201 TYR B C 1
ATOM 4910 O O . TYR B 1 201 ? -0.432 12.5 17.391 1 98.62 201 TYR B O 1
ATOM 4918 N N . ALA B 1 202 ? -0.793 11.352 15.539 1 98.75 202 ALA B N 1
ATOM 4919 C CA . ALA B 1 202 ? -0.297 10.086 16.062 1 98.75 202 ALA B CA 1
ATOM 4920 C C . ALA B 1 202 ? 1.072 10.258 16.719 1 98.75 202 ALA B C 1
ATOM 4922 O O . ALA B 1 202 ? 1.334 9.711 17.797 1 98.75 202 ALA B O 1
ATOM 4923 N N . GLY B 1 203 ? 1.944 10.984 16.047 1 98.81 203 GLY B N 1
ATOM 4924 C CA . GLY B 1 203 ? 3.264 11.195 16.609 1 98.81 203 GLY B CA 1
ATOM 4925 C C . GLY B 1 203 ? 3.238 12.023 17.875 1 98.81 203 GLY B C 1
ATOM 4926 O O . GLY B 1 203 ? 4.023 11.789 18.797 1 98.81 203 GLY B O 1
ATOM 4927 N N . LEU B 1 204 ? 2.375 13.039 17.953 1 98.88 204 LEU B N 1
ATOM 4928 C CA . LEU B 1 204 ? 2.229 13.859 19.141 1 98.88 204 LEU B CA 1
ATOM 4929 C C . LEU B 1 204 ? 1.674 13.047 20.312 1 98.88 204 LEU B C 1
ATOM 4931 O O . LEU B 1 204 ? 2.094 13.219 21.453 1 98.88 204 LEU B O 1
ATOM 4935 N N . ILE B 1 205 ? 0.727 12.188 19.984 1 98.88 205 ILE B N 1
ATOM 4936 C CA . ILE B 1 205 ? 0.151 11.297 20.984 1 98.88 205 ILE B CA 1
ATOM 4937 C C . ILE B 1 205 ? 1.22 10.328 21.484 1 98.88 205 ILE B C 1
ATOM 4939 O O . ILE B 1 205 ? 1.364 10.133 22.703 1 98.88 205 ILE B O 1
ATOM 4943 N N . ALA B 1 206 ? 2.008 9.734 20.578 1 98.81 206 ALA B N 1
ATOM 4944 C CA . ALA B 1 206 ? 3.096 8.828 20.938 1 98.81 206 ALA B CA 1
ATOM 4945 C C . ALA B 1 206 ? 4.117 9.531 21.828 1 98.81 206 ALA B C 1
ATOM 4947 O O . ALA B 1 206 ? 4.68 8.922 22.734 1 98.81 206 ALA B O 1
ATOM 4948 N N . GLY B 1 207 ? 4.352 10.812 21.531 1 98.62 207 GLY B N 1
ATOM 4949 C CA . GLY B 1 207 ? 5.312 11.594 22.297 1 98.62 207 GLY B CA 1
ATOM 4950 C C . GLY B 1 207 ? 4.75 12.125 23.609 1 98.62 207 GLY B C 1
ATOM 4951 O O . GLY B 1 207 ? 5.484 12.688 24.422 1 98.62 207 GLY B O 1
ATOM 4952 N N . GLY B 1 208 ? 3.443 12.008 23.828 1 98.38 208 GLY B N 1
ATOM 4953 C CA . GLY B 1 208 ? 2.822 12.352 25.094 1 98.38 208 GLY B CA 1
ATOM 4954 C C . GLY B 1 208 ? 2.404 13.805 25.188 1 98.38 208 GLY B C 1
ATOM 4955 O O . GLY B 1 208 ? 2.182 14.328 26.281 1 98.38 208 GLY B O 1
ATOM 4956 N N . VAL B 1 209 ? 2.266 14.523 24.047 1 98.75 209 VAL B N 1
ATOM 4957 C CA . VAL B 1 209 ? 1.999 15.961 24.125 1 98.75 209 VAL B CA 1
ATOM 4958 C C . VAL B 1 209 ? 0.638 16.266 23.5 1 98.75 209 VAL B C 1
ATOM 4960 O O . VAL B 1 209 ? 0.305 17.422 23.266 1 98.75 209 VAL B O 1
ATOM 4963 N N . TYR B 1 210 ? -0.15 15.289 23.203 1 98.62 210 TYR B N 1
ATOM 4964 C CA . TYR B 1 210 ? -1.515 15.336 22.688 1 98.62 210 TYR B CA 1
ATOM 4965 C C . TYR B 1 210 ? -2.373 14.242 23.312 1 98.62 210 TYR B C 1
ATOM 4967 O O . TYR B 1 210 ? -1.891 13.141 23.578 1 98.62 210 TYR B O 1
ATOM 4975 N N . PRO B 1 211 ? -3.654 14.438 23.562 1 98.69 211 PRO B N 1
ATOM 4976 C CA . PRO B 1 211 ? -4.457 13.445 24.281 1 98.69 211 PRO B CA 1
ATOM 4977 C C . PRO B 1 211 ? -4.578 12.125 23.516 1 98.69 211 PRO B C 1
ATOM 4979 O O . PRO B 1 211 ? -4.781 12.141 22.297 1 98.69 211 PRO B O 1
ATOM 4982 N N . ASN B 1 212 ? -4.465 11.039 24.219 1 98.81 212 ASN B N 1
ATOM 4983 C CA . ASN B 1 212 ? -4.598 9.695 23.672 1 98.81 212 ASN B CA 1
ATOM 4984 C C . ASN B 1 212 ? -6.059 9.281 23.547 1 98.81 212 ASN B C 1
ATOM 4986 O O . ASN B 1 212 ? -6.789 9.242 24.547 1 98.81 212 ASN B O 1
ATOM 4990 N N . PRO B 1 213 ? -6.5 8.93 22.391 1 98.88 213 PRO B N 1
ATOM 4991 C CA . PRO B 1 213 ? -7.91 8.578 22.203 1 98.88 213 PRO B CA 1
ATOM 4992 C C . PRO B 1 213 ? -8.211 7.129 22.594 1 98.88 213 PRO B C 1
ATOM 4994 O O . PRO B 1 213 ? -9.375 6.742 22.703 1 98.88 213 PRO B O 1
ATOM 4997 N N . VAL B 1 214 ? -7.211 6.27 22.797 1 98.88 214 VAL B N 1
ATOM 4998 C CA . VAL B 1 214 ? -7.348 4.824 22.938 1 98.88 214 VAL B CA 1
ATOM 4999 C C . VAL B 1 214 ? -8.273 4.508 24.109 1 98.88 214 VAL B C 1
ATOM 5001 O O . VAL B 1 214 ? -9.109 3.611 24.016 1 98.88 214 VAL B O 1
ATOM 5004 N N . PRO B 1 215 ? -8.234 5.258 25.266 1 98.62 215 PRO B N 1
ATOM 5005 C CA . PRO B 1 215 ? -9.125 4.941 26.391 1 98.62 215 PRO B CA 1
ATOM 5006 C C . PRO B 1 215 ? -10.586 5.25 26.078 1 98.62 215 PRO B C 1
ATOM 5008 O O . PRO B 1 215 ? -11.484 4.789 26.781 1 98.62 215 PRO B O 1
ATOM 5011 N N . TYR B 1 216 ? -10.875 6 25.031 1 98.81 216 TYR B N 1
ATOM 5012 C CA . TYR B 1 216 ? -12.227 6.504 24.812 1 98.81 216 TYR B CA 1
ATOM 5013 C C . TYR B 1 216 ? -12.883 5.809 23.625 1 98.81 216 TYR B C 1
ATOM 5015 O O . TYR B 1 216 ? -14.094 5.598 23.609 1 98.81 216 TYR B O 1
ATOM 5023 N N . ALA B 1 217 ? -12.141 5.473 22.578 1 98.88 217 ALA B N 1
ATOM 5024 C CA . ALA B 1 217 ? -12.711 5.059 21.297 1 98.88 217 ALA B CA 1
ATOM 5025 C C . ALA B 1 217 ? -12.648 3.541 21.141 1 98.88 217 ALA B C 1
ATOM 5027 O O . ALA B 1 217 ? -11.672 2.908 21.531 1 98.88 217 ALA B O 1
ATOM 5028 N N . GLN B 1 218 ? -13.641 2.9 20.516 1 98.88 218 GLN B N 1
ATOM 5029 C CA . GLN B 1 218 ? -13.586 1.48 20.188 1 98.88 218 GLN B CA 1
ATOM 5030 C C . GLN B 1 218 ? -12.555 1.207 19.109 1 98.88 218 GLN B C 1
ATOM 5032 O O . GLN B 1 218 ? -11.945 0.136 19.078 1 98.88 218 GLN B O 1
ATOM 5037 N N . PHE B 1 219 ? -12.391 2.166 18.219 1 98.94 219 PHE B N 1
ATOM 5038 C CA . PHE B 1 219 ? -11.438 2.057 17.109 1 98.94 219 PHE B CA 1
ATOM 5039 C C . PHE B 1 219 ? -10.57 3.307 17.016 1 98.94 219 PHE B C 1
ATOM 5041 O O . PHE B 1 219 ? -11.086 4.426 17.078 1 98.94 219 PHE B O 1
ATOM 5048 N N . VAL B 1 220 ? -9.273 3.139 16.859 1 99 220 VAL B N 1
ATOM 5049 C CA . VAL B 1 220 ? -8.328 4.203 16.562 1 99 220 VAL B CA 1
ATOM 5050 C C . VAL B 1 220 ? -7.484 3.812 15.344 1 99 220 VAL B C 1
ATOM 5052 O O . VAL B 1 220 ? -6.84 2.762 15.344 1 99 220 VAL B O 1
ATOM 5055 N N . THR B 1 221 ? -7.559 4.59 14.297 1 98.94 221 THR B N 1
ATOM 5056 C CA . THR B 1 221 ? -6.777 4.34 13.086 1 98.94 221 THR B CA 1
ATOM 5057 C C . THR B 1 221 ? -5.73 5.434 12.891 1 98.94 221 THR B C 1
ATOM 5059 O O . THR B 1 221 ? -5.859 6.531 13.43 1 98.94 221 THR B O 1
ATOM 5062 N N . SER B 1 222 ? -4.723 5.059 12.133 1 98.75 222 SER B N 1
ATOM 5063 C CA . SER B 1 222 ? -3.701 6.062 11.836 1 98.75 222 SER B CA 1
ATOM 5064 C C . SER B 1 222 ? -2.883 5.672 10.609 1 98.75 222 SER B C 1
ATOM 5066 O O . SER B 1 222 ? -2.877 4.508 10.203 1 98.75 222 SER B O 1
ATOM 5068 N N . THR B 1 223 ? -2.297 6.625 9.992 1 97.81 223 THR B N 1
ATOM 5069 C CA . THR B 1 223 ? -1.131 6.398 9.148 1 97.81 223 THR B CA 1
ATOM 5070 C C . THR B 1 223 ? 0.141 6.324 9.992 1 97.81 223 THR B C 1
ATOM 5072 O O . THR B 1 223 ? 0.114 6.605 11.188 1 97.81 223 THR B O 1
ATOM 5075 N N . THR B 1 224 ? 1.208 5.891 9.391 1 97.75 224 THR B N 1
ATOM 5076 C CA . THR B 1 224 ? 2.449 5.758 10.148 1 97.75 224 THR B CA 1
ATOM 5077 C C . THR B 1 224 ? 3.441 6.848 9.75 1 97.75 224 THR B C 1
ATOM 5079 O O . THR B 1 224 ? 4.484 7.008 10.383 1 97.75 224 THR B O 1
ATOM 5082 N N . HIS B 1 225 ? 2.977 7.449 8.773 1 95.69 225 HIS B N 1
ATOM 5083 C CA . HIS B 1 225 ? 3.869 8.516 8.336 1 95.69 225 HIS B CA 1
ATOM 5084 C C . HIS B 1 225 ? 3.439 9.867 8.906 1 95.69 225 HIS B C 1
ATOM 5086 O O . HIS B 1 225 ? 2.793 9.922 9.961 1 95.69 225 HIS B O 1
ATOM 5092 N N . LYS B 1 226 ? 3.521 10.93 8.695 1 97.25 226 LYS B N 1
ATOM 5093 C CA . LYS B 1 226 ? 3.275 12.297 9.133 1 97.25 226 LYS B CA 1
ATOM 5094 C C . LYS B 1 226 ? 4.051 12.617 10.414 1 97.25 226 LYS B C 1
ATOM 5096 O O . LYS B 1 226 ? 5.281 12.578 10.422 1 97.25 226 LYS B O 1
ATOM 5101 N N . THR B 1 227 ? 3.369 12.695 11.523 1 98.25 227 THR B N 1
ATOM 5102 C CA . THR B 1 227 ? 4.059 13.086 12.742 1 98.25 227 THR B CA 1
ATOM 5103 C C . THR B 1 227 ? 4.73 11.875 13.391 1 98.25 227 THR B C 1
ATOM 5105 O O . THR B 1 227 ? 5.609 12.031 14.242 1 98.25 227 THR B O 1
ATOM 5108 N N . LEU B 1 228 ? 4.457 10.617 12.953 1 97.88 228 LEU B N 1
ATOM 5109 C CA . LEU B 1 228 ? 5.062 9.406 13.492 1 97.88 228 LEU B CA 1
ATOM 5110 C C . LEU B 1 228 ? 6.383 9.102 12.789 1 97.88 228 LEU B C 1
ATOM 5112 O O . LEU B 1 228 ? 7.172 8.289 13.273 1 97.88 228 LEU B O 1
ATOM 5116 N N . ARG B 1 229 ? 6.621 9.641 11.641 1 97.69 229 ARG B N 1
ATOM 5117 C CA . ARG B 1 229 ? 7.898 9.586 10.93 1 97.69 229 ARG B CA 1
ATOM 5118 C C . ARG B 1 229 ? 8.203 8.172 10.453 1 97.69 229 ARG B C 1
ATOM 5120 O O . ARG B 1 229 ? 9.359 7.746 10.453 1 97.69 229 ARG B O 1
ATOM 5127 N N . GLY B 1 230 ? 7.211 7.383 10.258 1 98.44 230 GLY B N 1
ATOM 5128 C CA . GLY B 1 230 ? 7.395 6.031 9.75 1 98.44 230 GLY B CA 1
ATOM 5129 C C . GLY B 1 230 ? 7.172 5.918 8.258 1 98.44 230 GLY B C 1
ATOM 5130 O O . GLY B 1 230 ? 7.195 6.926 7.543 1 98.44 230 GLY B O 1
ATOM 5131 N N . PRO B 1 231 ? 7.09 4.691 7.766 1 98.56 231 PRO B N 1
ATOM 5132 C CA . PRO B 1 231 ? 6.816 4.48 6.34 1 98.56 231 PRO B CA 1
ATOM 5133 C C . PRO B 1 231 ? 5.391 4.859 5.949 1 98.56 231 PRO B C 1
ATOM 5135 O O . PRO B 1 231 ? 4.527 5.012 6.82 1 98.56 231 PRO B O 1
ATOM 5138 N N . ARG B 1 232 ? 5.129 5.07 4.68 1 98.06 232 ARG B N 1
ATOM 5139 C CA . ARG B 1 232 ? 3.76 5.242 4.195 1 98.06 232 ARG B CA 1
ATOM 5140 C C . ARG B 1 232 ? 2.939 3.977 4.426 1 98.06 232 ARG B C 1
ATOM 5142 O O . ARG B 1 232 ? 3.268 2.912 3.895 1 98.06 232 ARG B O 1
ATOM 5149 N N . SER B 1 233 ? 1.982 4.047 5.215 1 98.06 233 SER B N 1
ATOM 5150 C CA . SER B 1 233 ? 1.144 2.906 5.574 1 98.06 233 SER B CA 1
ATOM 5151 C C . SER B 1 233 ? 0.099 3.295 6.613 1 98.06 233 SER B C 1
ATOM 5153 O O . SER B 1 233 ? -0.168 4.48 6.82 1 98.06 233 SER B O 1
ATOM 5155 N N . GLY B 1 234 ? -0.599 2.316 7.211 1 98.5 234 GLY B N 1
ATOM 5156 C CA . GLY B 1 234 ? -1.589 2.559 8.25 1 98.5 234 GLY B CA 1
ATOM 5157 C C . GLY B 1 234 ? -1.715 1.41 9.234 1 98.5 234 GLY B C 1
ATOM 5158 O O . GLY B 1 234 ? -1.066 0.375 9.07 1 98.5 234 GLY B O 1
ATOM 5159 N N . PHE B 1 235 ? -2.41 1.63 10.281 1 98.94 235 PHE B N 1
ATOM 5160 C CA . PHE B 1 235 ? -2.693 0.597 11.273 1 98.94 235 PHE B CA 1
ATOM 5161 C C . PHE B 1 235 ? -3.988 0.902 12.023 1 98.94 235 PHE B C 1
ATOM 5163 O O . PHE B 1 235 ? -4.543 1.995 11.891 1 98.94 235 PHE B O 1
ATOM 5170 N N . ILE B 1 236 ? -4.516 -0.083 12.703 1 98.94 236 ILE B N 1
ATOM 5171 C CA . ILE B 1 236 ? -5.762 0.005 13.461 1 98.94 236 ILE B CA 1
ATOM 5172 C C . ILE B 1 236 ? -5.527 -0.468 14.891 1 98.94 236 ILE B C 1
ATOM 5174 O O . ILE B 1 236 ? -4.93 -1.522 15.117 1 98.94 236 ILE B O 1
ATOM 5178 N N . LEU B 1 237 ? -5.902 0.303 15.82 1 98.94 237 LEU B N 1
ATOM 5179 C CA . LEU B 1 237 ? -6.008 -0.094 17.219 1 98.94 237 LEU B CA 1
ATOM 5180 C C . LEU B 1 237 ? -7.469 -0.296 17.625 1 98.94 237 LEU B C 1
ATOM 5182 O O . LEU B 1 237 ? -8.344 0.462 17.188 1 98.94 237 LEU B O 1
ATOM 5186 N N . THR B 1 238 ? -7.734 -1.321 18.391 1 98.88 238 THR B N 1
ATOM 5187 C CA . THR B 1 238 ? -9.102 -1.584 18.828 1 98.88 238 THR B CA 1
ATOM 5188 C C . THR B 1 238 ? -9.125 -2.365 20.125 1 98.88 238 THR B C 1
ATOM 5190 O O . THR B 1 238 ? -8.07 -2.682 20.688 1 98.88 238 THR B O 1
ATOM 5193 N N . THR B 1 239 ? -10.305 -2.553 20.688 1 98.56 239 THR B N 1
ATOM 5194 C CA . THR B 1 239 ? -10.5 -3.357 21.891 1 98.56 239 THR B CA 1
ATOM 5195 C C . THR B 1 239 ? -10.531 -4.844 21.547 1 98.56 239 THR B C 1
ATOM 5197 O O . THR B 1 239 ? -10.656 -5.215 20.375 1 98.56 239 THR B O 1
ATOM 5200 N N . LYS B 1 240 ? -10.375 -5.629 22.594 1 98.38 240 LYS B N 1
ATOM 5201 C CA . LYS B 1 240 ? -10.453 -7.074 22.406 1 98.38 240 LYS B CA 1
ATOM 5202 C C . LYS B 1 240 ? -11.789 -7.477 21.766 1 98.38 240 LYS B C 1
ATOM 5204 O O . LYS B 1 240 ? -11.844 -8.406 20.969 1 98.38 240 LYS B O 1
ATOM 5209 N N . GLU B 1 241 ? -12.805 -6.758 22.109 1 98.5 241 GLU B N 1
ATOM 5210 C CA . GLU B 1 241 ? -14.164 -7.035 21.656 1 98.5 241 GLU B CA 1
ATOM 5211 C C . GLU B 1 241 ? -14.258 -7.004 20.141 1 98.5 241 GLU B C 1
ATOM 5213 O O . GLU B 1 241 ? -14.977 -7.812 19.547 1 98.5 241 GLU B O 1
ATOM 5218 N N . TYR B 1 242 ? -13.516 -6.109 19.484 1 98.75 242 TYR B N 1
ATOM 5219 C CA . TYR B 1 242 ? -13.695 -5.914 18.047 1 98.75 242 TYR B CA 1
ATOM 5220 C C . TYR B 1 242 ? -12.5 -6.438 17.266 1 98.75 242 TYR B C 1
ATOM 5222 O O . TYR B 1 242 ? -12.414 -6.266 16.062 1 98.75 242 TYR B O 1
ATOM 5230 N N . ALA B 1 243 ? -11.562 -7.102 17.953 1 98.81 243 ALA B N 1
ATOM 5231 C CA . ALA B 1 243 ? -10.305 -7.543 17.344 1 98.81 243 ALA B CA 1
ATOM 5232 C C . ALA B 1 243 ? -10.57 -8.453 16.156 1 98.81 243 ALA B C 1
ATOM 5234 O O . ALA B 1 243 ? -10.031 -8.234 15.062 1 98.81 243 ALA B O 1
ATOM 5235 N N . LYS B 1 244 ? -11.383 -9.438 16.312 1 98.38 244 LYS B N 1
ATOM 5236 C CA . LYS B 1 244 ? -11.648 -10.422 15.273 1 98.38 244 LYS B CA 1
ATOM 5237 C C . LYS B 1 244 ? -12.32 -9.773 14.062 1 98.38 244 LYS B C 1
ATOM 5239 O O . LYS B 1 244 ? -11.992 -10.086 12.922 1 98.38 244 LYS B O 1
ATOM 5244 N N . ALA B 1 245 ? -13.297 -8.898 14.312 1 98.62 245 ALA B N 1
ATOM 5245 C CA . ALA B 1 245 ? -14.023 -8.227 13.227 1 98.62 245 ALA B CA 1
ATOM 5246 C C . ALA B 1 245 ? -13.086 -7.367 12.391 1 98.62 245 ALA B C 1
ATOM 5248 O O . ALA B 1 245 ? -13.172 -7.359 11.164 1 98.62 245 ALA B O 1
ATOM 5249 N N . VAL B 1 246 ? -12.203 -6.652 13.086 1 98.81 246 VAL B N 1
ATOM 5250 C CA . VAL B 1 246 ? -11.258 -5.777 12.406 1 98.81 246 VAL B CA 1
ATOM 5251 C C . VAL B 1 246 ? -10.281 -6.617 11.578 1 98.81 246 VAL B C 1
ATOM 5253 O O . VAL B 1 246 ? -10.031 -6.32 10.406 1 98.81 246 VAL B O 1
ATOM 5256 N N . ASP B 1 247 ? -9.742 -7.668 12.18 1 98.56 247 ASP B N 1
ATOM 5257 C CA . ASP B 1 247 ? -8.781 -8.523 11.484 1 98.56 247 ASP B CA 1
ATOM 5258 C C . ASP B 1 247 ? -9.398 -9.141 10.234 1 98.56 247 ASP B C 1
ATOM 5260 O O . ASP B 1 247 ? -8.773 -9.164 9.172 1 98.56 247 ASP B O 1
ATOM 5264 N N . LYS B 1 248 ? -10.648 -9.586 10.32 1 98.06 248 LYS B N 1
ATOM 5265 C CA . LYS B 1 248 ? -11.344 -10.203 9.203 1 98.06 248 LYS B CA 1
ATOM 5266 C C . LYS B 1 248 ? -11.648 -9.188 8.109 1 98.06 248 LYS B C 1
ATOM 5268 O O . LYS B 1 248 ? -11.625 -9.516 6.918 1 98.06 248 LYS B O 1
ATOM 5273 N N . SER B 1 249 ? -11.898 -7.957 8.539 1 98.56 249 SER B N 1
ATOM 5274 C CA . SER B 1 249 ? -12.211 -6.91 7.574 1 98.56 249 SER B CA 1
ATOM 5275 C C . SER B 1 249 ? -10.969 -6.516 6.773 1 98.56 249 SER B C 1
ATOM 5277 O O . SER B 1 249 ? -11.07 -6.188 5.59 1 98.56 249 SER B O 1
ATOM 5279 N N . VAL B 1 250 ? -9.82 -6.504 7.477 1 98.56 250 VAL B N 1
ATOM 5280 C CA . VAL B 1 250 ? -8.578 -6.219 6.762 1 98.56 250 VAL B CA 1
ATOM 5281 C C . VAL B 1 250 ? -8.273 -7.352 5.785 1 98.56 250 VAL B C 1
ATOM 5283 O O . VAL B 1 250 ? -8.273 -7.148 4.57 1 98.56 250 VAL B O 1
ATOM 5286 N N . PHE B 1 251 ? -8.141 -8.562 6.246 1 97.5 251 PHE B N 1
ATOM 5287 C CA . PHE B 1 251 ? -7.98 -9.758 5.426 1 97.5 251 PHE B CA 1
ATOM 5288 C C . PHE B 1 251 ? -8.859 -10.891 5.949 1 97.5 251 PHE B C 1
ATOM 5290 O O . PHE B 1 251 ? -8.805 -11.227 7.133 1 97.5 251 PHE B O 1
ATOM 5297 N N . PRO B 1 252 ? -9.648 -11.359 5.102 1 96.31 252 PRO B N 1
ATOM 5298 C CA . PRO B 1 252 ? -9.664 -11.266 3.639 1 96.31 252 PRO B CA 1
ATOM 5299 C C . PRO B 1 252 ? -10.688 -10.25 3.123 1 96.31 252 PRO B C 1
ATOM 5301 O O . PRO B 1 252 ? -11.117 -10.336 1.971 1 96.31 252 PRO B O 1
ATOM 5304 N N . GLY B 1 253 ? -11.047 -9.297 3.891 1 97.69 253 GLY B N 1
ATOM 5305 C CA . GLY B 1 253 ? -12.164 -8.414 3.578 1 97.69 253 GLY B CA 1
ATOM 5306 C C . GLY B 1 253 ? -11.859 -7.434 2.463 1 97.69 253 GLY B C 1
ATOM 5307 O O . GLY B 1 253 ? -12.539 -7.414 1.437 1 97.69 253 GLY B O 1
ATOM 5308 N N . ILE B 1 254 ? -10.75 -6.609 2.668 1 97.5 254 ILE B N 1
ATOM 5309 C CA . ILE B 1 254 ? -10.594 -5.539 1.691 1 97.5 254 ILE B CA 1
ATOM 5310 C C . ILE B 1 254 ? -9.172 -5.57 1.12 1 97.5 254 ILE B C 1
ATOM 5312 O O . ILE B 1 254 ? -8.828 -4.754 0.26 1 97.5 254 ILE B O 1
ATOM 5316 N N . GLN B 1 255 ? -8.375 -6.48 1.63 1 95.19 255 GLN B N 1
ATOM 5317 C CA . GLN B 1 255 ? -6.977 -6.57 1.214 1 95.19 255 GLN B CA 1
ATOM 5318 C C . GLN B 1 255 ? -6.547 -8.023 1.045 1 95.19 255 GLN B C 1
ATOM 5320 O O . GLN B 1 255 ? -7.16 -8.93 1.614 1 95.19 255 GLN B O 1
ATOM 5325 N N . GLY B 1 256 ? -5.535 -8.266 0.191 1 91.56 256 GLY B N 1
ATOM 5326 C CA . GLY B 1 256 ? -4.906 -9.57 0.092 1 91.56 256 GLY B CA 1
ATOM 5327 C C . GLY B 1 256 ? -3.732 -9.742 1.04 1 91.56 256 GLY B C 1
ATOM 5328 O O . GLY B 1 256 ? -3.91 -9.742 2.26 1 91.56 256 GLY B O 1
ATOM 5329 N N . GLY B 1 257 ? -2.553 -9.703 0.519 1 90.81 257 GLY B N 1
ATOM 5330 C CA . GLY B 1 257 ? -1.371 -9.914 1.339 1 90.81 257 GLY B CA 1
ATOM 5331 C C . GLY B 1 257 ? -0.862 -8.641 1.989 1 90.81 257 GLY B C 1
ATOM 5332 O O . GLY B 1 257 ? -0.922 -7.562 1.391 1 90.81 257 GLY B O 1
ATOM 5333 N N . PRO B 1 258 ? -0.417 -8.742 3.271 1 96.25 258 PRO B N 1
ATOM 5334 C CA . PRO B 1 258 ? 0.277 -7.609 3.887 1 96.25 258 PRO B CA 1
ATOM 5335 C C . PRO B 1 258 ? 1.617 -7.305 3.221 1 96.25 258 PRO B C 1
ATOM 5337 O O . PRO B 1 258 ? 2.129 -8.125 2.453 1 96.25 258 PRO B O 1
ATOM 5340 N N . LEU B 1 259 ? 2.096 -6.125 3.371 1 98.25 259 LEU B N 1
ATOM 5341 C CA . LEU B 1 259 ? 3.416 -5.715 2.908 1 98.25 259 LEU B CA 1
ATOM 5342 C C . LEU B 1 259 ? 4.453 -5.863 4.016 1 98.25 259 LEU B C 1
ATOM 5344 O O . LEU B 1 259 ? 4.68 -4.934 4.793 1 98.25 259 LEU B O 1
ATOM 5348 N N . MET B 1 260 ? 5.133 -7 4.035 1 98.69 260 MET B N 1
ATOM 5349 C CA . MET B 1 260 ? 5.969 -7.363 5.176 1 98.69 260 MET B CA 1
ATOM 5350 C C . MET B 1 260 ? 7.168 -6.43 5.297 1 98.69 260 MET B C 1
ATOM 5352 O O . MET B 1 260 ? 7.617 -6.129 6.402 1 98.69 260 MET B O 1
ATOM 5356 N N . HIS B 1 261 ? 7.699 -5.934 4.152 1 98.75 261 HIS B N 1
ATOM 5357 C CA . HIS B 1 261 ? 8.781 -4.953 4.199 1 98.75 261 HIS B CA 1
ATOM 5358 C C . HIS B 1 261 ? 8.32 -3.654 4.848 1 98.75 261 HIS B C 1
ATOM 5360 O O . HIS B 1 261 ? 9.062 -3.045 5.621 1 98.75 261 HIS B O 1
ATOM 5366 N N . VAL B 1 262 ? 7.109 -3.256 4.609 1 98.81 262 VAL B N 1
ATOM 5367 C CA . VAL B 1 262 ? 6.551 -2.045 5.203 1 98.81 262 VAL B CA 1
ATOM 5368 C C . VAL B 1 262 ? 6.238 -2.287 6.676 1 98.81 262 VAL B C 1
ATOM 5370 O O . VAL B 1 262 ? 6.422 -1.396 7.512 1 98.81 262 VAL B O 1
ATOM 5373 N N . ILE B 1 263 ? 5.746 -3.512 6.984 1 98.88 263 ILE B N 1
ATOM 5374 C CA . ILE B 1 263 ? 5.48 -3.852 8.375 1 98.88 263 ILE B CA 1
ATOM 5375 C C . ILE B 1 263 ? 6.789 -3.842 9.164 1 98.88 263 ILE B C 1
ATOM 5377 O O . ILE B 1 263 ? 6.824 -3.387 10.312 1 98.88 263 ILE B O 1
ATOM 5381 N N . ALA B 1 264 ? 7.863 -4.316 8.562 1 98.94 264 ALA B N 1
ATOM 5382 C CA . ALA B 1 264 ? 9.18 -4.203 9.188 1 98.94 264 ALA B CA 1
ATOM 5383 C C . ALA B 1 264 ? 9.539 -2.742 9.445 1 98.94 264 ALA B C 1
ATOM 5385 O O . ALA B 1 264 ? 10.039 -2.396 10.516 1 98.94 264 ALA B O 1
ATOM 5386 N N . ALA B 1 265 ? 9.305 -1.917 8.477 1 98.94 265 ALA B N 1
ATOM 5387 C CA . ALA B 1 265 ? 9.586 -0.488 8.602 1 98.94 265 ALA B CA 1
ATOM 5388 C C . ALA B 1 265 ? 8.742 0.142 9.711 1 98.94 265 ALA B C 1
ATOM 5390 O O . ALA B 1 265 ? 9.211 1.024 10.43 1 98.94 265 ALA B O 1
ATOM 5391 N N . LYS B 1 266 ? 7.48 -0.295 9.836 1 98.94 266 LYS B N 1
ATOM 5392 C CA . LYS B 1 266 ? 6.633 0.179 10.922 1 98.94 266 LYS B CA 1
ATOM 5393 C C . LYS B 1 266 ? 7.223 -0.194 12.281 1 98.94 266 LYS B C 1
ATOM 5395 O O . LYS B 1 266 ? 7.211 0.615 13.211 1 98.94 266 LYS B O 1
ATOM 5400 N N . ALA B 1 267 ? 7.684 -1.425 12.336 1 98.94 267 ALA B N 1
ATOM 5401 C CA . ALA B 1 267 ? 8.289 -1.873 13.594 1 98.94 267 ALA B CA 1
ATOM 5402 C C . ALA B 1 267 ? 9.453 -0.972 13.992 1 98.94 267 ALA B C 1
ATOM 5404 O O . ALA B 1 267 ? 9.586 -0.601 15.156 1 98.94 267 ALA B O 1
ATOM 5405 N N . VAL B 1 268 ? 10.297 -0.621 13.047 1 98.94 268 VAL B N 1
ATOM 5406 C CA . VAL B 1 268 ? 11.438 0.255 13.297 1 98.94 268 VAL B CA 1
ATOM 5407 C C . VAL B 1 268 ? 10.945 1.623 13.766 1 98.94 268 VAL B C 1
ATOM 5409 O O . VAL B 1 268 ? 11.445 2.162 14.75 1 98.94 268 VAL B O 1
ATOM 5412 N N . ALA B 1 269 ? 9.969 2.178 13.094 1 98.88 269 ALA B N 1
ATOM 5413 C CA . ALA B 1 269 ? 9.43 3.498 13.414 1 98.88 269 ALA B CA 1
ATOM 5414 C C . ALA B 1 269 ? 8.812 3.514 14.812 1 98.88 269 ALA B C 1
ATOM 5416 O O . ALA B 1 269 ? 8.945 4.492 15.547 1 98.88 269 ALA B O 1
ATOM 5417 N N . PHE B 1 270 ? 8.039 2.432 15.148 1 98.94 270 PHE B N 1
ATOM 5418 C CA . PHE B 1 270 ? 7.438 2.344 16.469 1 98.94 270 PHE B CA 1
ATOM 5419 C C . PHE B 1 270 ? 8.516 2.311 17.547 1 98.94 270 PHE B C 1
ATOM 5421 O O . PHE B 1 270 ? 8.359 2.934 18.609 1 98.94 270 PHE B O 1
ATOM 5428 N N . LYS B 1 271 ? 9.555 1.568 17.266 1 98.81 271 LYS B N 1
ATOM 5429 C CA . LYS B 1 271 ? 10.656 1.548 18.219 1 98.81 271 LYS B CA 1
ATOM 5430 C C . LYS B 1 271 ? 11.25 2.941 18.406 1 98.81 271 LYS B C 1
ATOM 5432 O O . LYS B 1 271 ? 11.508 3.369 19.531 1 98.81 271 LYS B O 1
ATOM 5437 N N . GLU B 1 272 ? 11.477 3.656 17.344 1 98.81 272 GLU B N 1
ATOM 5438 C CA . GLU B 1 272 ? 11.969 5.027 17.406 1 98.81 272 GLU B CA 1
ATOM 5439 C C . GLU B 1 272 ? 11.023 5.918 18.203 1 98.81 272 GLU B C 1
ATOM 5441 O O . GLU B 1 272 ? 11.469 6.746 19 1 98.81 272 GLU B O 1
ATOM 5446 N N . ALA B 1 273 ? 9.734 5.723 18.078 1 98.81 273 ALA B N 1
ATOM 5447 C CA . ALA B 1 273 ? 8.719 6.555 18.703 1 98.81 273 ALA B CA 1
ATOM 5448 C C . ALA B 1 273 ? 8.641 6.289 20.203 1 98.81 273 ALA B C 1
ATOM 5450 O O . ALA B 1 273 ? 8.086 7.094 20.953 1 98.81 273 ALA B O 1
ATOM 5451 N N . MET B 1 274 ? 9.227 5.211 20.625 1 98.31 274 MET B N 1
ATOM 5452 C CA . MET B 1 274 ? 9.203 4.848 22.031 1 98.31 274 MET B CA 1
ATOM 5453 C C . MET B 1 274 ? 10.383 5.469 22.781 1 98.31 274 MET B C 1
ATOM 5455 O O . MET B 1 274 ? 10.445 5.426 24.016 1 98.31 274 MET B O 1
ATOM 5459 N N . SER B 1 275 ? 11.281 6.16 22.094 1 98.44 275 SER B N 1
ATOM 5460 C CA . SER B 1 275 ? 12.508 6.688 22.672 1 98.44 275 SER B CA 1
ATOM 5461 C C . SER B 1 275 ? 12.258 8.023 23.359 1 98.44 275 SER B C 1
ATOM 5463 O O . SER B 1 275 ? 11.258 8.695 23.094 1 98.44 275 SER B O 1
ATOM 5465 N N . GLU B 1 276 ? 13.172 8.406 24.25 1 98.44 276 GLU B N 1
ATOM 5466 C CA . GLU B 1 276 ? 13.133 9.727 24.875 1 98.44 276 GLU B CA 1
ATOM 5467 C C . GLU B 1 276 ? 13.375 10.836 23.859 1 98.44 276 GLU B C 1
ATOM 5469 O O . GLU B 1 276 ? 12.781 11.914 23.953 1 98.44 276 GLU B O 1
ATOM 5474 N N . GLU B 1 277 ? 14.219 10.531 22.922 1 98.31 277 GLU B N 1
ATOM 5475 C CA . GLU B 1 277 ? 14.484 11.492 21.859 1 98.31 277 GLU B CA 1
ATOM 5476 C C . GLU B 1 277 ? 13.211 11.828 21.094 1 98.31 277 GLU B C 1
ATOM 5478 O O . GLU B 1 277 ? 13.016 12.969 20.672 1 98.31 277 GLU B O 1
ATOM 5483 N N . PHE B 1 278 ? 12.367 10.852 20.953 1 98.69 278 PHE B N 1
ATOM 5484 C CA . PHE B 1 278 ? 11.133 11.086 20.234 1 98.69 278 PHE B CA 1
ATOM 5485 C C . PHE B 1 278 ? 10.18 11.953 21.047 1 98.69 278 PHE B C 1
ATOM 5487 O O . PHE B 1 278 ? 9.461 12.789 20.484 1 98.69 278 PHE B O 1
ATOM 5494 N N . LYS B 1 279 ? 10.094 11.773 22.297 1 98.69 279 LYS B N 1
ATOM 5495 C CA . LYS B 1 279 ? 9.281 12.625 23.172 1 98.69 279 LYS B CA 1
ATOM 5496 C C . LYS B 1 279 ? 9.711 14.086 23.062 1 98.69 279 LYS B C 1
ATOM 5498 O O . LYS B 1 279 ? 8.875 14.984 22.984 1 98.69 279 LYS B O 1
ATOM 5503 N N . GLU B 1 280 ? 11.023 14.289 23.047 1 98.75 280 GLU B N 1
ATOM 5504 C CA . GLU B 1 280 ? 11.555 15.641 22.891 1 98.75 280 GLU B CA 1
ATOM 5505 C C . GLU B 1 280 ? 11.203 16.203 21.516 1 98.75 280 GLU B C 1
ATOM 5507 O O . GLU B 1 280 ? 10.867 17.391 21.391 1 98.75 280 GLU B O 1
ATOM 5512 N N . TYR B 1 281 ? 11.383 15.375 20.547 1 98.5 281 TYR B N 1
ATOM 5513 C CA . TYR B 1 281 ? 10.992 15.75 19.188 1 98.5 281 TYR B CA 1
ATOM 5514 C C . TYR B 1 281 ? 9.539 16.219 19.141 1 98.5 281 TYR B C 1
ATOM 5516 O O . TYR B 1 281 ? 9.242 17.281 18.594 1 98.5 281 TYR B O 1
ATOM 5524 N N . ALA B 1 282 ? 8.586 15.445 19.734 1 98.88 282 ALA B N 1
ATOM 5525 C CA . ALA B 1 282 ? 7.156 15.758 19.703 1 98.88 282 ALA B CA 1
ATOM 5526 C C . ALA B 1 282 ? 6.879 17.078 20.406 1 98.88 282 ALA B C 1
ATOM 5528 O O . ALA B 1 282 ? 6.102 17.906 19.922 1 98.88 282 ALA B O 1
ATOM 5529 N N . LYS B 1 283 ? 7.488 17.297 21.5 1 98.81 283 LYS B N 1
ATOM 5530 C CA . LYS B 1 283 ? 7.355 18.562 22.219 1 98.81 283 LYS B CA 1
ATOM 5531 C C . LYS B 1 283 ? 7.816 19.734 21.359 1 98.81 283 LYS B C 1
ATOM 5533 O O . LYS B 1 283 ? 7.152 20.781 21.312 1 98.81 283 LYS B O 1
ATOM 5538 N N . GLN B 1 284 ? 8.953 19.547 20.734 1 98.88 284 GLN B N 1
ATOM 5539 C CA . GLN B 1 284 ? 9.523 20.609 19.891 1 98.88 284 GLN B CA 1
ATOM 5540 C C . GLN B 1 284 ? 8.633 20.906 18.703 1 98.88 284 GLN B C 1
ATOM 5542 O O . GLN B 1 284 ? 8.547 22.047 18.25 1 98.88 284 GLN B O 1
ATOM 5547 N N . VAL B 1 285 ? 8.008 19.859 18.109 1 98.94 285 VAL B N 1
ATOM 5548 C CA . VAL B 1 285 ? 7.09 20.047 17 1 98.94 285 VAL B CA 1
ATOM 5549 C C . VAL B 1 285 ? 5.984 21.016 17.391 1 98.94 285 VAL B C 1
ATOM 5551 O O . VAL B 1 285 ? 5.684 21.953 16.656 1 98.94 285 VAL B O 1
ATOM 5554 N N . VAL B 1 286 ? 5.363 20.812 18.547 1 98.94 286 VAL B N 1
ATOM 5555 C CA . VAL B 1 286 ? 4.254 21.641 19 1 98.94 286 VAL B CA 1
ATOM 5556 C C . VAL B 1 286 ? 4.754 23.047 19.328 1 98.94 286 VAL B C 1
ATOM 5558 O O . VAL B 1 286 ? 4.102 24.031 18.984 1 98.94 286 VAL B O 1
ATOM 5561 N N . GLU B 1 287 ? 5.918 23.141 19.938 1 98.88 287 GLU B N 1
ATOM 5562 C CA . GLU B 1 287 ? 6.488 24.438 20.266 1 98.88 287 GLU B CA 1
ATOM 5563 C C . GLU B 1 287 ? 6.805 25.234 19 1 98.88 287 GLU B C 1
ATOM 5565 O O . GLU B 1 287 ? 6.531 26.438 18.922 1 98.88 287 GLU B O 1
ATOM 5570 N N . ASN B 1 288 ? 7.422 24.531 18.047 1 98.94 288 ASN B N 1
ATOM 5571 C CA . ASN B 1 288 ? 7.699 25.172 16.766 1 98.94 288 ASN B CA 1
ATOM 5572 C C . ASN B 1 288 ? 6.43 25.703 16.125 1 98.94 288 ASN B C 1
ATOM 5574 O O . ASN B 1 288 ? 6.422 26.828 15.586 1 98.94 288 ASN B O 1
ATOM 5578 N N . ALA B 1 289 ? 5.371 24.953 16.156 1 98.94 289 ALA B N 1
ATOM 5579 C CA . ALA B 1 289 ? 4.105 25.375 15.555 1 98.94 289 ALA B CA 1
ATOM 5580 C C . ALA B 1 289 ? 3.537 26.594 16.281 1 98.94 289 ALA B C 1
ATOM 5582 O O . ALA B 1 289 ? 3.035 27.531 15.648 1 98.94 289 ALA B O 1
ATOM 5583 N N . ARG B 1 290 ? 3.58 26.578 17.578 1 98.88 290 ARG B N 1
ATOM 5584 C CA . ARG B 1 290 ? 3.088 27.688 18.391 1 98.88 290 ARG B CA 1
ATOM 5585 C C . ARG B 1 290 ? 3.844 28.984 18.062 1 98.88 290 ARG B C 1
ATOM 5587 O O . ARG B 1 290 ? 3.232 30.031 17.875 1 98.88 290 ARG B O 1
ATOM 5594 N N . VAL B 1 291 ? 5.148 28.891 18 1 98.94 291 VAL B N 1
ATOM 5595 C CA . VAL B 1 291 ? 5.988 30.062 17.734 1 98.94 291 VAL B CA 1
ATOM 5596 C C . VAL B 1 291 ? 5.723 30.578 16.328 1 98.94 291 VAL B C 1
ATOM 5598 O O . VAL B 1 291 ? 5.617 31.781 16.109 1 98.94 291 VAL B O 1
ATOM 5601 N N . LEU B 1 292 ? 5.641 29.656 15.352 1 98.94 292 LEU B N 1
ATOM 5602 C CA . LEU B 1 292 ? 5.348 30.062 13.977 1 98.94 292 LEU B CA 1
ATOM 5603 C C . LEU B 1 292 ? 4.02 30.797 13.898 1 98.94 292 LEU B C 1
ATOM 5605 O O . LEU B 1 292 ? 3.928 31.844 13.258 1 98.94 292 LEU B O 1
ATOM 5609 N N . ALA B 1 293 ? 2.969 30.25 14.539 1 98.88 293 ALA B N 1
ATOM 5610 C CA . ALA B 1 293 ? 1.645 30.875 14.547 1 98.88 293 ALA B CA 1
ATOM 5611 C C . ALA B 1 293 ? 1.688 32.25 15.18 1 98.88 293 ALA B C 1
ATOM 5613 O O . ALA B 1 293 ? 1.123 33.219 14.641 1 98.88 293 ALA B O 1
ATOM 5614 N N . GLU B 1 294 ? 2.334 32.375 16.297 1 98.81 294 GLU B N 1
ATOM 5615 C CA . GLU B 1 294 ? 2.426 33.625 17.016 1 98.81 294 GLU B CA 1
ATOM 5616 C C . GLU B 1 294 ? 3.176 34.688 16.188 1 98.81 294 GLU B C 1
ATOM 5618 O O . GLU B 1 294 ? 2.781 35.844 16.141 1 98.81 294 GLU B O 1
ATOM 5623 N N . GLU B 1 295 ? 4.281 34.25 15.617 1 98.88 295 GLU B N 1
ATOM 5624 C CA . GLU B 1 295 ? 5.07 35.188 14.812 1 98.88 295 GLU B CA 1
ATOM 5625 C C . GLU B 1 295 ? 4.285 35.688 13.594 1 98.88 295 GLU B C 1
ATOM 5627 O O . GLU B 1 295 ? 4.363 36.844 13.219 1 98.88 295 GLU B O 1
ATOM 5632 N N . LEU B 1 296 ? 3.574 34.781 12.914 1 98.88 296 LEU B N 1
ATOM 5633 C CA . LEU B 1 296 ? 2.752 35.156 11.773 1 98.88 296 LEU B CA 1
ATOM 5634 C C . LEU B 1 296 ? 1.666 36.156 12.188 1 98.88 296 LEU B C 1
ATOM 5636 O O . LEU B 1 296 ? 1.337 37.062 11.438 1 98.88 296 LEU B O 1
ATOM 5640 N N . LYS B 1 297 ? 1.116 35.969 13.375 1 98.69 297 LYS B N 1
ATOM 5641 C CA . LYS B 1 297 ? 0.131 36.906 13.898 1 98.69 297 LYS B CA 1
ATOM 5642 C C . LYS B 1 297 ? 0.724 38.312 14.031 1 98.69 297 LYS B C 1
ATOM 5644 O O . LYS B 1 297 ? 0.054 39.312 13.75 1 98.69 297 LYS B O 1
ATOM 5649 N N . LYS B 1 298 ? 1.93 38.344 14.477 1 98.62 298 LYS B N 1
ATOM 5650 C CA . LYS B 1 298 ? 2.602 39.656 14.625 1 98.62 298 LYS B CA 1
ATOM 5651 C C . LYS B 1 298 ? 2.73 40.375 13.281 1 98.62 298 LYS B C 1
ATOM 5653 O O . LYS B 1 298 ? 2.752 41.594 13.234 1 98.62 298 LYS B O 1
ATOM 5658 N N . TYR B 1 299 ? 2.854 39.562 12.25 1 98.56 299 TYR B N 1
ATOM 5659 C CA . TYR B 1 299 ? 2.951 40.156 10.914 1 98.56 299 TYR B CA 1
ATOM 5660 C C . TYR B 1 299 ? 1.566 40.406 10.336 1 98.56 299 TYR B C 1
ATOM 5662 O O . TYR B 1 299 ? 1.435 40.781 9.164 1 98.56 299 TYR B O 1
ATOM 5670 N N . GLY B 1 300 ? 0.524 40.156 11.141 1 98.44 300 GLY B N 1
ATOM 5671 C CA . GLY B 1 300 ? -0.822 40.562 10.758 1 98.44 300 GLY B CA 1
ATOM 5672 C C . GLY B 1 300 ? -1.607 39.438 10.094 1 98.44 300 GLY B C 1
ATOM 5673 O O . GLY B 1 300 ? -2.707 39.656 9.586 1 98.44 300 GLY B O 1
ATOM 5674 N N . PHE B 1 301 ? -1.109 38.25 10.062 1 98.75 301 PHE B N 1
ATOM 5675 C CA . PHE B 1 301 ? -1.854 37.125 9.492 1 98.75 301 PHE B CA 1
ATOM 5676 C C . PHE B 1 301 ? -2.934 36.656 10.453 1 98.75 301 PHE B C 1
ATOM 5678 O O . PHE B 1 301 ? -2.734 36.656 11.672 1 98.75 301 PHE B O 1
ATOM 5685 N N . LYS B 1 302 ? -4.016 36.25 9.938 1 98.62 302 LYS B N 1
ATOM 5686 C CA . LYS B 1 302 ? -5.055 35.594 10.727 1 98.62 302 LYS B CA 1
ATOM 5687 C C . LYS B 1 302 ? -4.801 34.094 10.836 1 98.62 302 LYS B C 1
ATOM 5689 O O . LYS B 1 302 ? -4.68 33.406 9.82 1 98.62 302 LYS B O 1
ATOM 5694 N N . ILE B 1 303 ? -4.699 33.656 12.039 1 98.62 303 ILE B N 1
ATOM 5695 C CA . ILE B 1 303 ? -4.527 32.219 12.305 1 98.62 303 ILE B CA 1
ATOM 5696 C C . ILE B 1 303 ? -5.871 31.609 12.703 1 98.62 303 ILE B C 1
ATOM 5698 O O . ILE B 1 303 ? -6.504 32.062 13.656 1 98.62 303 ILE B O 1
ATOM 5702 N N . VAL B 1 304 ? -6.332 30.594 11.938 1 98.44 304 VAL B N 1
ATOM 5703 C CA . VAL B 1 304 ? -7.578 29.906 12.234 1 98.44 304 VAL B CA 1
ATOM 5704 C C . VAL B 1 304 ? -7.535 29.359 13.664 1 98.44 304 VAL B C 1
ATOM 5706 O O . VAL B 1 304 ? -6.516 28.812 14.102 1 98.44 304 VAL B O 1
ATOM 5709 N N . THR B 1 305 ? -8.578 29.5 14.461 1 98.25 305 THR B N 1
ATOM 5710 C CA . THR B 1 305 ? -8.766 29.094 15.852 1 98.25 305 THR B CA 1
ATOM 5711 C C . THR B 1 305 ? -7.906 29.953 16.781 1 98.25 305 THR B C 1
ATOM 5713 O O . THR B 1 305 ? -7.82 29.672 17.984 1 98.25 305 THR B O 1
ATOM 5716 N N . GLY B 1 306 ? -7.129 30.891 16.281 1 97.88 306 GLY B N 1
ATOM 5717 C CA . GLY B 1 306 ? -6.336 31.828 17.078 1 97.88 306 GLY B CA 1
ATOM 5718 C C . GLY B 1 306 ? -4.98 31.266 17.469 1 97.88 306 GLY B C 1
ATOM 5719 O O . GLY B 1 306 ? -4.199 31.938 18.141 1 97.88 306 GLY B O 1
ATOM 5720 N N . GLY B 1 307 ? -4.707 30.094 17.078 1 98.12 307 GLY B N 1
ATOM 5721 C CA . GLY B 1 307 ? -3.463 29.438 17.438 1 98.12 307 GLY B CA 1
ATOM 5722 C C . GLY B 1 307 ? -3.48 27.938 17.141 1 98.12 307 GLY B C 1
ATOM 5723 O O . GLY B 1 307 ? -4.195 27.484 16.25 1 98.12 307 GLY B O 1
ATOM 5724 N N . THR B 1 308 ? -2.58 27.25 17.797 1 98.69 308 THR B N 1
ATOM 5725 C CA . THR B 1 308 ? -2.498 25.812 17.562 1 98.69 308 THR B CA 1
ATOM 5726 C C . THR B 1 308 ? -2.061 25.078 18.828 1 98.69 308 THR B C 1
ATOM 5728 O O . THR B 1 308 ? -1.366 25.656 19.672 1 98.69 308 THR B O 1
ATOM 5731 N N . ASP B 1 309 ? -2.588 23.844 19.016 1 98.38 309 ASP B N 1
ATOM 5732 C CA . ASP B 1 309 ? -2.17 22.891 20.031 1 98.38 309 ASP B CA 1
ATOM 5733 C C . ASP B 1 309 ? -1.484 21.688 19.406 1 98.38 309 ASP B C 1
ATOM 5735 O O . ASP B 1 309 ? -1.198 20.703 20.109 1 98.38 309 ASP B O 1
ATOM 5739 N N . SER B 1 310 ? -1.231 21.734 18.156 1 98.5 310 SER B N 1
ATOM 5740 C CA . SER B 1 310 ? -0.694 20.578 17.422 1 98.5 310 SER B CA 1
ATOM 5741 C C . SER B 1 310 ? 0.463 21 16.516 1 98.5 310 SER B C 1
ATOM 5743 O O . SER B 1 310 ? 1.201 21.938 16.844 1 98.5 310 SER B O 1
ATOM 5745 N N . HIS B 1 311 ? 0.684 20.25 15.43 1 98.75 311 HIS B N 1
ATOM 5746 C CA . HIS B 1 311 ? 1.764 20.547 14.492 1 98.75 311 HIS B CA 1
ATOM 5747 C C . HIS B 1 311 ? 1.269 21.406 13.328 1 98.75 311 HIS B C 1
ATOM 5749 O O . HIS B 1 311 ? 2.059 21.828 12.484 1 98.75 311 HIS B O 1
ATOM 5755 N N . ILE B 1 312 ? -0.024 21.703 13.273 1 98.69 312 ILE B N 1
ATOM 5756 C CA . ILE B 1 312 ? -0.674 22.344 12.133 1 98.69 312 ILE B CA 1
ATOM 5757 C C . ILE B 1 312 ? -0.875 23.828 12.414 1 98.69 312 ILE B C 1
ATOM 5759 O O . ILE B 1 312 ? -1.368 24.203 13.484 1 98.69 312 ILE B O 1
ATOM 5763 N N . VAL B 1 313 ? -0.464 24.672 11.531 1 98.81 313 VAL B N 1
ATOM 5764 C CA . VAL B 1 313 ? -0.798 26.094 11.523 1 98.81 313 VAL B CA 1
ATOM 5765 C C . VAL B 1 313 ? -1.646 26.422 10.297 1 98.81 313 VAL B C 1
ATOM 5767 O O . VAL B 1 313 ? -1.155 26.375 9.172 1 98.81 313 VAL B O 1
ATOM 5770 N N . LEU B 1 314 ? -2.877 26.703 10.531 1 98.69 314 LEU B N 1
ATOM 5771 C CA . LEU B 1 314 ? -3.801 27.062 9.461 1 98.69 314 LEU B CA 1
ATOM 5772 C C . LEU B 1 314 ? -3.928 28.578 9.336 1 98.69 314 LEU B C 1
ATOM 5774 O O . LEU B 1 314 ? -4.34 29.25 10.281 1 98.69 314 LEU B O 1
ATOM 5778 N N . VAL B 1 315 ? -3.574 29.094 8.18 1 98.81 315 VAL B N 1
ATOM 5779 C CA . VAL B 1 315 ? -3.521 30.547 7.973 1 98.81 315 VAL B CA 1
ATOM 5780 C C . VAL B 1 315 ? -4.656 30.969 7.043 1 98.81 315 VAL B C 1
ATOM 5782 O O . VAL B 1 315 ? -4.77 30.469 5.922 1 98.81 315 VAL B O 1
ATOM 5785 N N . ASP B 1 316 ? -5.484 31.844 7.523 1 98.44 316 ASP B N 1
ATOM 5786 C CA . ASP B 1 316 ? -6.516 32.5 6.723 1 98.44 316 ASP B CA 1
ATOM 5787 C C . ASP B 1 316 ? -5.961 33.75 6.031 1 98.44 316 ASP B C 1
ATOM 5789 O O . ASP B 1 316 ? -5.59 34.719 6.691 1 98.44 316 ASP B O 1
ATOM 5793 N N . LEU B 1 317 ? -5.945 33.688 4.742 1 98.56 317 LEU B N 1
ATOM 5794 C CA . LEU B 1 317 ? -5.246 34.719 3.99 1 98.56 317 LEU B CA 1
ATOM 5795 C C . LEU B 1 317 ? -6.215 35.812 3.518 1 98.56 317 LEU B C 1
ATOM 5797 O O . LEU B 1 317 ? -5.82 36.75 2.814 1 98.56 317 LEU B O 1
ATOM 5801 N N . ARG B 1 318 ? -7.496 35.781 3.852 1 97.31 318 ARG B N 1
ATOM 5802 C CA . ARG B 1 318 ? -8.508 36.719 3.383 1 97.31 318 ARG B CA 1
ATOM 5803 C C . ARG B 1 318 ? -8.188 38.156 3.826 1 97.31 318 ARG B C 1
ATOM 5805 O O . ARG B 1 318 ? -8.398 39.094 3.07 1 97.31 318 ARG B O 1
ATOM 5812 N N . ASN B 1 319 ? -7.652 38.219 5.039 1 97.69 319 ASN B N 1
ATOM 5813 C CA . ASN B 1 319 ? -7.359 39.562 5.543 1 97.69 319 ASN B CA 1
ATOM 5814 C C . ASN B 1 319 ? -6.148 40.156 4.844 1 97.69 319 ASN B C 1
ATOM 5816 O O . ASN B 1 319 ? -5.898 41.375 4.965 1 97.69 319 ASN B O 1
ATOM 5820 N N . LYS B 1 320 ? -5.414 39.406 4.18 1 97.94 320 LYS B N 1
ATOM 5821 C CA . LYS B 1 320 ? -4.281 39.875 3.393 1 97.94 320 LYS B CA 1
ATOM 5822 C C . LYS B 1 320 ? -4.641 39.969 1.912 1 97.94 320 LYS B C 1
ATOM 5824 O O . LYS B 1 320 ? -3.809 40.344 1.09 1 97.94 320 LYS B O 1
ATOM 5829 N N . ASN B 1 321 ? -5.871 39.625 1.53 1 97.62 321 ASN B N 1
ATOM 5830 C CA . ASN B 1 321 ? -6.359 39.625 0.155 1 97.62 321 ASN B CA 1
ATOM 5831 C C . ASN B 1 321 ? -5.484 38.75 -0.745 1 97.62 321 ASN B C 1
ATOM 5833 O O . ASN B 1 321 ? -5.09 39.188 -1.833 1 97.62 321 ASN B O 1
ATOM 5837 N N . ILE B 1 322 ? -5.102 37.625 -0.243 1 98 322 ILE B N 1
ATOM 5838 C CA . ILE B 1 322 ? -4.293 36.688 -0.984 1 98 322 ILE B CA 1
ATOM 5839 C C . ILE B 1 322 ? -5.062 35.375 -1.133 1 98 322 ILE B C 1
ATOM 5841 O O . ILE B 1 322 ? -5.719 34.906 -0.192 1 98 322 ILE B O 1
ATOM 5845 N N . ILE B 1 323 ? -4.984 34.781 -2.312 1 97.31 323 ILE B N 1
ATOM 5846 C CA . ILE B 1 323 ? -5.566 33.469 -2.6 1 97.31 323 ILE B CA 1
ATOM 5847 C C . ILE B 1 323 ? -4.59 32.375 -2.207 1 97.31 323 ILE B C 1
ATOM 5849 O O . ILE B 1 323 ? -3.379 32.5 -2.404 1 97.31 323 ILE B O 1
ATOM 5853 N N . GLY B 1 324 ? -5.148 31.25 -1.624 1 97.88 324 GLY B N 1
ATOM 5854 C CA . GLY B 1 324 ? -4.301 30.156 -1.183 1 97.88 324 GLY B CA 1
ATOM 5855 C C . GLY B 1 324 ? -3.389 29.641 -2.275 1 97.88 324 GLY B C 1
ATOM 5856 O O . GLY B 1 324 ? -2.191 29.438 -2.053 1 97.88 324 GLY B O 1
ATOM 5857 N N . LYS B 1 325 ? -3.941 29.438 -3.441 1 97.06 325 LYS B N 1
ATOM 5858 C CA . LYS B 1 325 ? -3.195 28.922 -4.582 1 97.06 325 LYS B CA 1
ATOM 5859 C C . LYS B 1 325 ? -2.018 29.828 -4.93 1 97.06 325 LYS B C 1
ATOM 5861 O O . LYS B 1 325 ? -0.921 29.344 -5.223 1 97.06 325 LYS B O 1
ATOM 5866 N N . ASP B 1 326 ? -2.225 31.094 -4.922 1 97.75 326 ASP B N 1
ATOM 5867 C CA . ASP B 1 326 ? -1.184 32.062 -5.25 1 97.75 326 ASP B CA 1
ATOM 5868 C C . ASP B 1 326 ? -0.101 32.094 -4.176 1 97.75 326 ASP B C 1
ATOM 5870 O O . ASP B 1 326 ? 1.086 32.219 -4.48 1 97.75 326 ASP B O 1
ATOM 5874 N N . ALA B 1 327 ? -0.557 32.031 -2.943 1 98.31 327 ALA B N 1
ATOM 5875 C CA . ALA B 1 327 ? 0.398 31.969 -1.84 1 98.31 327 ALA B CA 1
ATOM 5876 C C . ALA B 1 327 ? 1.305 30.75 -1.958 1 98.31 327 ALA B C 1
ATOM 5878 O O . ALA B 1 327 ? 2.521 30.844 -1.781 1 98.31 327 ALA B O 1
ATOM 5879 N N . GLU B 1 328 ? 0.697 29.609 -2.193 1 97.56 328 GLU B N 1
ATOM 5880 C CA . GLU B 1 328 ? 1.441 28.359 -2.369 1 97.56 328 GLU B CA 1
ATOM 5881 C C . GLU B 1 328 ? 2.504 28.5 -3.455 1 97.56 328 GLU B C 1
ATOM 5883 O O . GLU B 1 328 ? 3.662 28.125 -3.252 1 97.56 328 GLU B O 1
ATOM 5888 N N . LYS B 1 329 ? 2.148 29.062 -4.574 1 96.44 329 LYS B N 1
ATOM 5889 C CA . LYS B 1 329 ? 3.055 29.219 -5.707 1 96.44 329 LYS B CA 1
ATOM 5890 C C . LYS B 1 329 ? 4.195 30.172 -5.375 1 96.44 329 LYS B C 1
ATOM 5892 O O . LYS B 1 329 ? 5.352 29.906 -5.707 1 96.44 329 LYS B O 1
ATOM 5897 N N . ALA B 1 330 ? 3.85 31.281 -4.789 1 98 330 ALA B N 1
ATOM 5898 C CA . ALA B 1 330 ? 4.855 32.281 -4.449 1 98 330 ALA B CA 1
ATOM 5899 C C . ALA B 1 330 ? 5.867 31.734 -3.449 1 98 330 ALA B C 1
ATOM 5901 O O . ALA B 1 330 ? 7.074 31.938 -3.594 1 98 330 ALA B O 1
ATOM 5902 N N . LEU B 1 331 ? 5.379 31.062 -2.467 1 98.5 331 LEU B N 1
ATOM 5903 C CA . LEU B 1 331 ? 6.25 30.5 -1.446 1 98.5 331 LEU B CA 1
ATOM 5904 C C . LEU B 1 331 ? 7.113 29.391 -2.031 1 98.5 331 LEU B C 1
ATOM 5906 O O . LEU B 1 331 ? 8.281 29.234 -1.653 1 98.5 331 LEU B O 1
ATOM 5910 N N . GLU B 1 332 ? 6.539 28.594 -2.891 1 97.44 332 GLU B N 1
ATOM 5911 C CA . GLU B 1 332 ? 7.301 27.531 -3.549 1 97.44 332 GLU B CA 1
ATOM 5912 C C . GLU B 1 332 ? 8.492 28.109 -4.312 1 97.44 332 GLU B C 1
ATOM 5914 O O . GLU B 1 332 ? 9.578 27.531 -4.305 1 97.44 332 GLU B O 1
ATOM 5919 N N . LYS B 1 333 ? 8.281 29.203 -5.012 1 97.5 333 LYS B N 1
ATOM 5920 C CA . LYS B 1 333 ? 9.359 29.859 -5.738 1 97.5 333 LYS B CA 1
ATOM 5921 C C . LYS B 1 333 ? 10.484 30.281 -4.797 1 97.5 333 LYS B C 1
ATOM 5923 O O . LYS B 1 333 ? 11.648 30.359 -5.203 1 97.5 333 LYS B O 1
ATOM 5928 N N . ALA B 1 334 ? 10.133 30.516 -3.547 1 98.56 334 ALA B N 1
ATOM 5929 C CA . ALA B 1 334 ? 11.102 30.953 -2.553 1 98.56 334 ALA B CA 1
ATOM 5930 C C . ALA B 1 334 ? 11.711 29.766 -1.809 1 98.56 334 ALA B C 1
ATOM 5932 O O . ALA B 1 334 ? 12.516 29.953 -0.89 1 98.56 334 ALA B O 1
ATOM 5933 N N . GLY B 1 335 ? 11.305 28.516 -2.148 1 98.38 335 GLY B N 1
ATOM 5934 C CA . GLY B 1 335 ? 11.844 27.328 -1.52 1 98.38 335 GLY B CA 1
ATOM 5935 C C . GLY B 1 335 ? 11.094 26.922 -0.264 1 98.38 335 GLY B C 1
ATOM 5936 O O . GLY B 1 335 ? 11.617 26.188 0.568 1 98.38 335 GLY B O 1
ATOM 5937 N N . ILE B 1 336 ? 9.922 27.484 -0.072 1 98.69 336 ILE B N 1
ATOM 5938 C CA . ILE B 1 336 ? 9.062 27.125 1.051 1 98.69 336 ILE B CA 1
ATOM 5939 C C . ILE B 1 336 ? 7.844 26.359 0.544 1 98.69 336 ILE B C 1
ATOM 5941 O O . ILE B 1 336 ? 6.949 26.938 -0.08 1 98.69 336 ILE B O 1
ATOM 5945 N N . THR B 1 337 ? 7.812 25.094 0.845 1 97.94 337 THR B N 1
ATOM 5946 C CA . THR B 1 337 ? 6.766 24.234 0.3 1 97.94 337 THR B CA 1
ATOM 5947 C C . THR B 1 337 ? 5.609 24.094 1.283 1 97.94 337 THR B C 1
ATOM 5949 O O . THR B 1 337 ? 5.777 23.562 2.379 1 97.94 337 THR B O 1
ATOM 5952 N N . VAL B 1 338 ? 4.461 24.609 0.957 1 97.12 338 VAL B N 1
ATOM 5953 C CA . VAL B 1 338 ? 3.227 24.5 1.729 1 97.12 338 VAL B CA 1
ATOM 5954 C C . VAL B 1 338 ? 2.086 24.047 0.82 1 97.12 338 VAL B C 1
ATOM 5956 O O . VAL B 1 338 ? 2.301 23.766 -0.36 1 97.12 338 VAL B O 1
ATOM 5959 N N . ASN B 1 339 ? 0.927 23.875 1.37 1 95.12 339 ASN B N 1
ATOM 5960 C CA . ASN B 1 339 ? -0.211 23.547 0.515 1 95.12 339 ASN B CA 1
ATOM 5961 C C . ASN B 1 339 ? -1.348 24.562 0.697 1 95.12 339 ASN B C 1
ATOM 5963 O O . ASN B 1 339 ? -1.612 25 1.814 1 95.12 339 ASN B O 1
ATOM 5967 N N . LYS B 1 340 ? -1.955 24.953 -0.421 1 96.44 340 LYS B N 1
ATOM 5968 C CA . LYS B 1 340 ? -3.221 25.688 -0.323 1 96.44 340 LYS B CA 1
ATOM 5969 C C . LYS B 1 340 ? -4.273 24.844 0.4 1 96.44 340 LYS B C 1
ATOM 5971 O O . LYS B 1 340 ? -4.34 23.625 0.223 1 96.44 340 LYS B O 1
ATOM 5976 N N . ASN B 1 341 ? -4.996 25.484 1.227 1 97 341 ASN B N 1
ATOM 5977 C CA . ASN B 1 341 ? -5.984 24.781 2.037 1 97 341 ASN B CA 1
ATOM 5978 C C . ASN B 1 341 ? -7.203 25.656 2.318 1 97 341 ASN B C 1
ATOM 5980 O O . ASN B 1 341 ? -7.07 26.859 2.57 1 97 341 ASN B O 1
ATOM 5984 N N . ALA B 1 342 ? -8.32 25.031 2.238 1 96 342 ALA B N 1
ATOM 5985 C CA . ALA B 1 342 ? -9.539 25.734 2.623 1 96 342 ALA B CA 1
ATOM 5986 C C . ALA B 1 342 ? -9.516 26.094 4.105 1 96 342 ALA B C 1
ATOM 5988 O O . ALA B 1 342 ? -8.945 25.375 4.922 1 96 342 ALA B O 1
ATOM 5989 N N . VAL B 1 343 ? -10.086 27.234 4.441 1 97.31 343 VAL B N 1
ATOM 5990 C CA . VAL B 1 343 ? -10.367 27.609 5.824 1 97.31 343 VAL B CA 1
ATOM 5991 C C . VAL B 1 343 ? -11.859 27.438 6.109 1 97.31 343 VAL B C 1
ATOM 5993 O O . VAL B 1 343 ? -12.664 27.328 5.184 1 97.31 343 VAL B O 1
ATOM 5996 N N . PRO B 1 344 ? -12.227 27.266 7.387 1 97.12 344 PRO B N 1
ATOM 5997 C CA . PRO B 1 344 ? -13.656 27.125 7.668 1 97.12 344 PRO B CA 1
ATOM 5998 C C . PRO B 1 344 ? -14.492 28.234 7.023 1 97.12 344 PRO B C 1
ATOM 6000 O O . PRO B 1 344 ? -14.133 29.406 7.09 1 97.12 344 PRO B O 1
ATOM 6003 N N . PHE B 1 345 ? -15.602 27.797 6.316 1 96.25 345 PHE B N 1
ATOM 6004 C CA . PHE B 1 345 ? -16.531 28.688 5.656 1 96.25 345 PHE B CA 1
ATOM 6005 C C . PHE B 1 345 ? -15.844 29.469 4.535 1 96.25 345 PHE B C 1
ATOM 6007 O O . PHE B 1 345 ? -16.078 30.656 4.359 1 96.25 345 PHE B O 1
ATOM 6014 N N . ASP B 1 346 ? -15.008 28.781 3.857 1 96.81 346 ASP B N 1
ATOM 6015 C CA . ASP B 1 346 ? -14.227 29.359 2.771 1 96.81 346 ASP B CA 1
ATOM 6016 C C . ASP B 1 346 ? -15.117 29.781 1.609 1 96.81 346 ASP B C 1
ATOM 6018 O O . ASP B 1 346 ? -15.875 28.953 1.072 1 96.81 346 ASP B O 1
ATOM 6022 N N . PRO B 1 347 ? -15.023 30.984 1.16 1 96.38 347 PRO B N 1
ATOM 6023 C CA . PRO B 1 347 ? -15.852 31.438 0.037 1 96.38 347 PRO B CA 1
ATOM 6024 C C . PRO B 1 347 ? -15.32 30.953 -1.312 1 96.38 347 PRO B C 1
ATOM 6026 O O . PRO B 1 347 ? -16.031 31.047 -2.322 1 96.38 347 PRO B O 1
ATOM 6029 N N . LEU B 1 348 ? -14.102 30.469 -1.371 1 96.62 348 LEU B N 1
ATOM 6030 C CA . LEU B 1 348 ? -13.484 30.078 -2.631 1 96.62 348 LEU B CA 1
ATOM 6031 C C . LEU B 1 348 ? -13.547 28.562 -2.814 1 96.62 348 LEU B C 1
ATOM 6033 O O . LEU B 1 348 ? -13.648 27.812 -1.839 1 96.62 348 LEU B O 1
ATOM 6037 N N . PRO B 1 349 ? -13.453 28.141 -4.062 1 92.75 349 PRO B N 1
ATOM 6038 C CA . PRO B 1 349 ? -13.461 26.688 -4.324 1 92.75 349 PRO B CA 1
ATOM 6039 C C . PRO B 1 349 ? -12.172 26 -3.9 1 92.75 349 PRO B C 1
ATOM 6041 O O . PRO B 1 349 ? -11.141 26.672 -3.721 1 92.75 349 PRO B O 1
ATOM 6044 N N . PRO B 1 350 ? -12.211 24.688 -3.85 1 88.19 350 PRO B N 1
ATOM 6045 C CA . PRO B 1 350 ? -11.055 23.906 -3.402 1 88.19 350 PRO B CA 1
ATOM 6046 C C . PRO B 1 350 ? -9.836 24.094 -4.301 1 88.19 350 PRO B C 1
ATOM 6048 O O . PRO B 1 350 ? -8.703 23.859 -3.869 1 88.19 350 PRO B O 1
ATOM 6051 N N . THR B 1 351 ? -9.906 24.562 -5.504 1 89.75 351 THR B N 1
ATOM 6052 C CA . THR B 1 351 ? -8.805 24.719 -6.438 1 89.75 351 THR B CA 1
ATOM 6053 C C . THR B 1 351 ? -8.078 26.031 -6.199 1 89.75 351 THR B C 1
ATOM 6055 O O . THR B 1 351 ? -6.961 26.234 -6.684 1 89.75 351 THR B O 1
ATOM 6058 N N . LYS B 1 352 ? -8.594 26.938 -5.441 1 94.94 352 LYS B N 1
ATOM 6059 C CA . LYS B 1 352 ? -8 28.234 -5.152 1 94.94 352 LYS B CA 1
ATOM 6060 C C . LYS B 1 352 ? -7.773 28.406 -3.652 1 94.94 352 LYS B C 1
ATOM 6062 O O . LYS B 1 352 ? -6.633 28.547 -3.203 1 94.94 352 LYS B O 1
ATOM 6067 N N . THR B 1 353 ? -8.789 28.25 -2.834 1 96.5 353 THR B N 1
ATOM 6068 C CA . THR B 1 353 ? -8.859 28.281 -1.379 1 96.5 353 THR B CA 1
ATOM 6069 C C . THR B 1 353 ? -8.477 29.672 -0.858 1 96.5 353 THR B C 1
ATOM 6071 O O . THR B 1 353 ? -7.953 30.5 -1.607 1 96.5 353 THR B O 1
ATOM 6074 N N . SER B 1 354 ? -8.75 29.922 0.384 1 98.19 354 SER B N 1
ATOM 6075 C CA . SER B 1 354 ? -8.484 31.219 1.002 1 98.19 354 SER B CA 1
ATOM 6076 C C . SER B 1 354 ? -7.375 31.125 2.039 1 98.19 354 SER B C 1
ATOM 6078 O O . SER B 1 354 ? -7.109 32.094 2.768 1 98.19 354 SER B O 1
ATOM 6080 N N . GLY B 1 355 ? -6.773 29.953 2.068 1 98.19 355 GLY B N 1
ATOM 6081 C CA . GLY B 1 355 ? -5.742 29.812 3.084 1 98.19 355 GLY B CA 1
ATOM 6082 C C . GLY B 1 355 ? -4.645 28.844 2.684 1 98.19 355 GLY B C 1
ATOM 6083 O O . GLY B 1 355 ? -4.637 28.328 1.56 1 98.19 355 GLY B O 1
ATOM 6084 N N . ILE B 1 356 ? -3.66 28.688 3.592 1 98.38 356 ILE B N 1
ATOM 6085 C CA . ILE B 1 356 ? -2.617 27.672 3.48 1 98.38 356 ILE B CA 1
ATOM 6086 C C . ILE B 1 356 ? -2.488 26.922 4.801 1 98.38 356 ILE B C 1
ATOM 6088 O O . ILE B 1 356 ? -2.836 27.453 5.859 1 98.38 356 ILE B O 1
ATOM 6092 N N . ARG B 1 357 ? -2.176 25.656 4.715 1 98.5 357 ARG B N 1
ATOM 6093 C CA . ARG B 1 357 ? -1.92 24.781 5.855 1 98.5 357 ARG B CA 1
ATOM 6094 C C . ARG B 1 357 ? -0.435 24.453 5.969 1 98.5 357 ARG B C 1
ATOM 6096 O O . ARG B 1 357 ? 0.164 23.938 5.023 1 98.5 357 ARG B O 1
ATOM 6103 N N . ILE B 1 358 ? 0.136 24.797 7.105 1 98.69 358 ILE B N 1
ATOM 6104 C CA . ILE B 1 358 ? 1.571 24.656 7.328 1 98.69 358 ILE B CA 1
ATOM 6105 C C . ILE B 1 358 ? 1.826 23.641 8.438 1 98.69 358 ILE B C 1
ATOM 6107 O O . ILE B 1 358 ? 1.122 23.625 9.453 1 98.69 358 ILE B O 1
ATOM 6111 N N . GLY B 1 359 ? 2.74 22.719 8.203 1 98.5 359 GLY B N 1
ATOM 6112 C CA . GLY B 1 359 ? 3.174 21.766 9.219 1 98.5 359 GLY B CA 1
ATOM 6113 C C . GLY B 1 359 ? 4.609 21.984 9.664 1 98.5 359 GLY B C 1
ATOM 6114 O O . GLY B 1 359 ? 5.445 22.438 8.875 1 98.5 359 GLY B O 1
ATOM 6115 N N . THR B 1 360 ? 4.941 21.641 10.906 1 98.81 360 THR B N 1
ATOM 6116 C CA . THR B 1 360 ? 6.27 21.922 11.438 1 98.81 360 THR B CA 1
ATOM 6117 C C . THR B 1 360 ? 7.035 20.625 11.688 1 98.81 360 THR B C 1
ATOM 6119 O O . THR B 1 360 ? 8.203 20.656 12.078 1 98.81 360 THR B O 1
ATOM 6122 N N . ALA B 1 361 ? 6.422 19.484 11.453 1 98.69 361 ALA B N 1
ATOM 6123 C CA . ALA B 1 361 ? 7.004 18.188 11.812 1 98.69 361 ALA B CA 1
ATOM 6124 C C . ALA B 1 361 ? 8.289 17.922 11.039 1 98.69 361 ALA B C 1
ATOM 6126 O O . ALA B 1 361 ? 9.305 17.547 11.625 1 98.69 361 ALA B O 1
ATOM 6127 N N . ALA B 1 362 ? 8.305 18.125 9.758 1 98.62 362 ALA B N 1
ATOM 6128 C CA . ALA B 1 362 ? 9.453 17.812 8.914 1 98.62 362 ALA B CA 1
ATOM 6129 C C . ALA B 1 362 ? 10.656 18.672 9.273 1 98.62 362 ALA B C 1
ATOM 6131 O O . ALA B 1 362 ? 11.781 18.188 9.344 1 98.62 362 ALA B O 1
ATOM 6132 N N . LEU B 1 363 ? 10.422 19.984 9.484 1 98.81 363 LEU B N 1
ATOM 6133 C CA . LEU B 1 363 ? 11.516 20.891 9.836 1 98.81 363 LEU B CA 1
ATOM 6134 C C . LEU B 1 363 ? 12.086 20.547 11.211 1 98.81 363 LEU B C 1
ATOM 6136 O O . LEU B 1 363 ? 13.289 20.688 11.438 1 98.81 363 LEU B O 1
ATOM 6140 N N . THR B 1 364 ? 11.188 20.172 12.133 1 98.88 364 THR B N 1
ATOM 6141 C CA . THR B 1 364 ? 11.648 19.734 13.445 1 98.88 364 THR B CA 1
ATOM 6142 C C . THR B 1 364 ? 12.516 18.484 13.328 1 98.88 364 THR B C 1
ATOM 6144 O O . THR B 1 364 ? 13.516 18.344 14.047 1 98.88 364 THR B O 1
ATOM 6147 N N . THR B 1 365 ? 12.156 17.562 12.438 1 98.5 365 THR B N 1
ATOM 6148 C CA . THR B 1 365 ? 12.953 16.359 12.195 1 98.5 365 THR B CA 1
ATOM 6149 C C . THR B 1 365 ? 14.367 16.734 11.758 1 98.5 365 THR B C 1
ATOM 6151 O O . THR B 1 365 ? 15.328 16.047 12.109 1 98.5 365 THR B O 1
ATOM 6154 N N . ARG B 1 366 ? 14.508 17.875 11.07 1 97.75 366 ARG B N 1
ATOM 6155 C CA . ARG B 1 366 ? 15.812 18.328 10.586 1 97.75 366 ARG B CA 1
ATOM 6156 C C . ARG B 1 366 ? 16.609 19 11.695 1 97.75 366 ARG B C 1
ATOM 6158 O O . ARG B 1 366 ? 17.797 19.25 11.547 1 97.75 366 ARG B O 1
ATOM 6165 N N . GLY B 1 367 ? 15.906 19.391 12.773 1 98.38 367 GLY B N 1
ATOM 6166 C CA . GLY B 1 367 ? 16.594 19.953 13.922 1 98.38 367 GLY B CA 1
ATOM 6167 C C . GLY B 1 367 ? 16.266 21.422 14.156 1 98.38 367 GLY B C 1
ATOM 6168 O O . GLY B 1 367 ? 16.797 22.031 15.094 1 98.38 367 GLY B O 1
ATOM 6169 N N . MET B 1 368 ? 15.352 21.984 13.391 1 98.81 368 MET B N 1
ATOM 6170 C CA . MET B 1 368 ? 15.016 23.391 13.531 1 98.81 368 MET B CA 1
ATOM 6171 C C . MET B 1 368 ? 14.156 23.625 14.766 1 98.81 368 MET B C 1
ATOM 6173 O O . MET B 1 368 ? 13.328 22.781 15.125 1 98.81 368 MET B O 1
ATOM 6177 N N . LYS B 1 369 ? 14.32 24.781 15.352 1 98.75 369 LYS B N 1
ATOM 6178 C CA . LYS B 1 369 ? 13.625 25.141 16.578 1 98.75 369 LYS B CA 1
ATOM 6179 C C . LYS B 1 369 ? 12.961 26.5 16.469 1 98.75 369 LYS B C 1
ATOM 6181 O O . LYS B 1 369 ? 12.57 26.922 15.383 1 98.75 369 LYS B O 1
ATOM 6186 N N . GLU B 1 370 ? 12.734 27.156 17.562 1 98.81 370 GLU B N 1
ATOM 6187 C CA . GLU B 1 370 ? 11.914 28.375 17.641 1 98.81 370 GLU B CA 1
ATOM 6188 C C . GLU B 1 370 ? 12.539 29.5 16.828 1 98.81 370 GLU B C 1
ATOM 6190 O O . GLU B 1 370 ? 11.828 30.25 16.141 1 98.81 370 GLU B O 1
ATOM 6195 N N . ASP B 1 371 ? 13.828 29.625 16.875 1 98.81 371 ASP B N 1
ATOM 6196 C CA . ASP B 1 371 ? 14.484 30.734 16.172 1 98.81 371 ASP B CA 1
ATOM 6197 C C . ASP B 1 371 ? 14.305 30.609 14.664 1 98.81 371 ASP B C 1
ATOM 6199 O O . ASP B 1 371 ? 14.07 31.609 13.977 1 98.81 371 ASP B O 1
ATOM 6203 N N . GLU B 1 372 ? 14.492 29.406 14.195 1 98.88 372 GLU B N 1
ATOM 6204 C CA . GLU B 1 372 ? 14.281 29.172 12.773 1 98.88 372 GLU B CA 1
ATOM 6205 C C . GLU B 1 372 ? 12.828 29.438 12.383 1 98.88 372 GLU B C 1
ATOM 6207 O O . GLU B 1 372 ? 12.547 29.953 11.305 1 98.88 372 GLU B O 1
ATOM 6212 N N . MET B 1 373 ? 11.867 29.094 13.258 1 98.88 373 MET B N 1
ATOM 6213 C CA . MET B 1 373 ? 10.453 29.344 12.984 1 98.88 373 MET B CA 1
ATOM 6214 C C . MET B 1 373 ? 10.18 30.828 12.852 1 98.88 373 MET B C 1
ATOM 6216 O O . MET B 1 373 ? 9.375 31.25 12.008 1 98.88 373 MET B O 1
ATOM 6220 N N . ARG B 1 374 ? 10.789 31.656 13.719 1 98.88 374 ARG B N 1
ATOM 6221 C CA . ARG B 1 374 ? 10.625 33.094 13.641 1 98.88 374 ARG B CA 1
ATOM 6222 C C . ARG B 1 374 ? 11.164 33.656 12.32 1 98.88 374 ARG B C 1
ATOM 6224 O O . ARG B 1 374 ? 10.531 34.5 11.688 1 98.88 374 ARG B O 1
ATOM 6231 N N . LYS B 1 375 ? 12.328 33.125 11.961 1 98.81 375 LYS B N 1
ATOM 6232 C CA . LYS B 1 375 ? 12.922 33.531 10.688 1 98.81 375 LYS B CA 1
ATOM 6233 C C . LYS B 1 375 ? 12.023 33.156 9.516 1 98.81 375 LYS B C 1
ATOM 6235 O O . LYS B 1 375 ? 11.805 33.969 8.609 1 98.81 375 LYS B O 1
ATOM 6240 N N . ILE B 1 376 ? 11.5 32 9.523 1 98.88 376 ILE B N 1
ATOM 6241 C CA . ILE B 1 376 ? 10.648 31.484 8.453 1 98.88 376 ILE B CA 1
ATOM 6242 C C . ILE B 1 376 ? 9.367 32.312 8.383 1 98.88 376 ILE B C 1
ATOM 6244 O O . ILE B 1 376 ? 8.891 32.625 7.293 1 98.88 376 ILE B O 1
ATOM 6248 N N . ALA B 1 377 ? 8.766 32.625 9.539 1 98.88 377 ALA B N 1
ATOM 6249 C CA . ALA B 1 377 ? 7.598 33.5 9.555 1 98.88 377 ALA B CA 1
ATOM 6250 C C . ALA B 1 377 ? 7.895 34.844 8.852 1 98.88 377 ALA B C 1
ATOM 6252 O O . ALA B 1 377 ? 7.055 35.344 8.117 1 98.88 377 ALA B O 1
ATOM 6253 N N . GLY B 1 378 ? 9.047 35.344 9.117 1 98.88 378 GLY B N 1
ATOM 6254 C CA . GLY B 1 378 ? 9.469 36.562 8.438 1 98.88 378 GLY B CA 1
ATOM 6255 C C . GLY B 1 378 ? 9.547 36.406 6.934 1 98.88 378 GLY B C 1
ATOM 6256 O O . GLY B 1 378 ? 9.117 37.281 6.188 1 98.88 378 GLY B O 1
ATOM 6257 N N . TRP B 1 379 ? 10.164 35.281 6.461 1 98.88 379 TRP B N 1
ATOM 6258 C CA . TRP B 1 379 ? 10.258 35.031 5.031 1 98.88 379 TRP B CA 1
ATOM 6259 C C . TRP B 1 379 ? 8.875 34.875 4.406 1 98.88 379 TRP B C 1
ATOM 6261 O O . TRP B 1 379 ? 8.633 35.375 3.307 1 98.88 379 TRP B O 1
ATOM 6271 N N . ILE B 1 380 ? 7.953 34.188 5.09 1 98.88 380 ILE B N 1
ATOM 6272 C CA . ILE B 1 380 ? 6.59 34.031 4.594 1 98.88 380 ILE B CA 1
ATOM 6273 C C . ILE B 1 380 ? 5.934 35.375 4.426 1 98.88 380 ILE B C 1
ATOM 6275 O O . ILE B 1 380 ? 5.348 35.688 3.383 1 98.88 380 ILE B O 1
ATOM 6279 N N . ASN B 1 381 ? 6.055 36.219 5.434 1 98.75 381 ASN B N 1
ATOM 6280 C CA . ASN B 1 381 ? 5.508 37.594 5.359 1 98.75 381 ASN B CA 1
ATOM 6281 C C . ASN B 1 381 ? 6.113 38.375 4.203 1 98.75 381 ASN B C 1
ATOM 6283 O O . ASN B 1 381 ? 5.398 39.062 3.467 1 98.75 381 ASN B O 1
ATOM 6287 N N . GLU B 1 382 ? 7.391 38.312 4.105 1 98.75 382 GLU B N 1
ATOM 6288 C CA . GLU B 1 382 ? 8.086 39.094 3.072 1 98.75 382 GLU B CA 1
ATOM 6289 C C . GLU B 1 382 ? 7.652 38.656 1.677 1 98.75 382 GLU B C 1
ATOM 6291 O O . GLU B 1 382 ? 7.355 39.5 0.824 1 98.75 382 GLU B O 1
ATOM 6296 N N . VAL B 1 383 ? 7.637 37.344 1.429 1 98.81 383 VAL B N 1
ATOM 6297 C CA . VAL B 1 383 ? 7.289 36.812 0.116 1 98.81 383 VAL B CA 1
ATOM 6298 C C . VAL B 1 383 ? 5.832 37.125 -0.203 1 98.81 383 VAL B C 1
ATOM 6300 O O . VAL B 1 383 ? 5.516 37.562 -1.306 1 98.81 383 VAL B O 1
ATOM 6303 N N . LEU B 1 384 ? 4.91 36.906 0.77 1 98.69 384 LEU B N 1
ATOM 6304 C CA . LEU B 1 384 ? 3.486 37.094 0.513 1 98.69 384 LEU B CA 1
ATOM 6305 C C . LEU B 1 384 ? 3.131 38.562 0.401 1 98.69 384 LEU B C 1
ATOM 6307 O O . LEU B 1 384 ? 2.113 38.906 -0.198 1 98.69 384 LEU B O 1
ATOM 6311 N N . SER B 1 385 ? 3.965 39.438 0.942 1 98.12 385 SER B N 1
ATOM 6312 C CA . SER B 1 385 ? 3.764 40.875 0.79 1 98.12 385 SER B CA 1
ATOM 6313 C C . SER B 1 385 ? 4.348 41.375 -0.526 1 98.12 385 SER B C 1
ATOM 6315 O O . SER B 1 385 ? 4.074 42.5 -0.94 1 98.12 385 SER B O 1
ATOM 6317 N N . ASN B 1 386 ? 5.156 40.562 -1.175 1 97.94 386 ASN B N 1
ATOM 6318 C CA . ASN B 1 386 ? 5.852 40.938 -2.408 1 97.94 386 ASN B CA 1
ATOM 6319 C C . ASN B 1 386 ? 5.793 39.812 -3.434 1 97.94 386 ASN B C 1
ATOM 6321 O O . ASN B 1 386 ? 6.824 39.375 -3.963 1 97.94 386 ASN B O 1
ATOM 6325 N N . MET B 1 387 ? 4.652 39.25 -3.756 1 97.06 387 MET B N 1
ATOM 6326 C CA . MET B 1 387 ? 4.488 38.031 -4.52 1 97.06 387 MET B CA 1
ATOM 6327 C C . MET B 1 387 ? 4.887 38.219 -5.977 1 97.06 387 MET B C 1
ATOM 6329 O O . MET B 1 387 ? 5.223 37.281 -6.676 1 97.06 387 MET B O 1
ATOM 6333 N N . ASP B 1 388 ? 4.965 39.469 -6.457 1 94.94 388 ASP B N 1
ATOM 6334 C CA . ASP B 1 388 ? 5.305 39.781 -7.848 1 94.94 388 ASP B CA 1
ATOM 6335 C C . ASP B 1 388 ? 6.73 40.312 -7.961 1 94.94 388 ASP B C 1
ATOM 6337 O O . ASP B 1 388 ? 7.191 40.625 -9.055 1 94.94 388 ASP B O 1
ATOM 6341 N N . ASP B 1 389 ? 7.426 40.375 -6.879 1 97.56 389 ASP B N 1
ATOM 6342 C CA . ASP B 1 389 ? 8.797 40.906 -6.863 1 97.56 389 ASP B CA 1
ATOM 6343 C C . ASP B 1 389 ? 9.805 39.75 -6.902 1 97.56 389 ASP B C 1
ATOM 6345 O O . ASP B 1 389 ? 10.266 39.281 -5.859 1 97.56 389 ASP B O 1
ATOM 6349 N N . GLU B 1 390 ? 10.297 39.469 -8.031 1 97.5 390 GLU B N 1
ATOM 6350 C CA . GLU B 1 390 ? 11.195 38.344 -8.25 1 97.5 390 GLU B CA 1
ATOM 6351 C C . GLU B 1 390 ? 12.5 38.5 -7.473 1 97.5 390 GLU B C 1
ATOM 6353 O O . GLU B 1 390 ? 13.094 37.531 -7.012 1 97.5 390 GLU B O 1
ATOM 6358 N N . LYS B 1 391 ? 12.938 39.688 -7.348 1 98 391 LYS B N 1
ATOM 6359 C CA . LYS B 1 391 ? 14.172 39.969 -6.625 1 98 391 LYS B CA 1
ATOM 6360 C C . LYS B 1 391 ? 14.047 39.562 -5.156 1 98 391 LYS B C 1
ATOM 6362 O O . LYS B 1 391 ? 14.938 38.906 -4.605 1 98 391 LYS B O 1
ATOM 6367 N N . THR B 1 392 ? 12.984 40 -4.547 1 98.12 392 THR B N 1
ATOM 6368 C CA . THR B 1 392 ? 12.727 39.625 -3.158 1 98.12 392 THR B CA 1
ATOM 6369 C C . THR B 1 392 ? 12.602 38.125 -3.006 1 98.12 392 THR B C 1
ATOM 6371 O O . THR B 1 392 ? 13.188 37.531 -2.096 1 98.12 392 THR B O 1
ATOM 6374 N N . ILE B 1 393 ? 11.891 37.5 -3.881 1 98.44 393 ILE B N 1
ATOM 6375 C CA . ILE B 1 393 ? 11.641 36.062 -3.818 1 98.44 393 ILE B CA 1
ATOM 6376 C C . ILE B 1 393 ? 12.961 35.312 -3.975 1 98.44 393 ILE B C 1
ATOM 6378 O O . ILE B 1 393 ? 13.234 34.375 -3.227 1 98.44 393 ILE B O 1
ATOM 6382 N N . GLN B 1 394 ? 13.812 35.719 -4.891 1 98.31 394 GLN B N 1
ATOM 6383 C CA . GLN B 1 394 ? 15.086 35.062 -5.121 1 98.31 394 GLN B CA 1
ATOM 6384 C C . GLN B 1 394 ? 16.031 35.25 -3.941 1 98.31 394 GLN B C 1
ATOM 6386 O O . GLN B 1 394 ? 16.812 34.344 -3.611 1 98.31 394 GLN B O 1
ATOM 6391 N N . ARG B 1 395 ? 15.977 36.438 -3.377 1 98.62 395 ARG B N 1
ATOM 6392 C CA . ARG B 1 395 ? 16.781 36.656 -2.184 1 98.62 395 ARG B CA 1
ATOM 6393 C C . ARG B 1 395 ? 16.375 35.719 -1.057 1 98.62 395 ARG B C 1
ATOM 6395 O O . ARG B 1 395 ? 17.219 35.094 -0.415 1 98.62 395 ARG B O 1
ATOM 6402 N N . VAL B 1 396 ? 15.078 35.625 -0.785 1 98.81 396 VAL B N 1
ATOM 6403 C CA . VAL B 1 396 ? 14.57 34.75 0.244 1 98.81 396 VAL B CA 1
ATOM 6404 C C . VAL B 1 396 ? 14.953 33.281 -0.094 1 98.81 396 VAL B C 1
ATOM 6406 O O . VAL B 1 396 ? 15.344 32.531 0.787 1 98.81 396 VAL B O 1
ATOM 6409 N N . ARG B 1 397 ? 14.812 32.938 -1.376 1 98.69 397 ARG B N 1
ATOM 6410 C CA . ARG B 1 397 ? 15.188 31.594 -1.809 1 98.69 397 ARG B CA 1
ATOM 6411 C C . ARG B 1 397 ? 16.641 31.281 -1.449 1 98.69 397 ARG B C 1
ATOM 6413 O O . ARG B 1 397 ? 16.953 30.172 -0.99 1 98.69 397 ARG B O 1
ATOM 6420 N N . GLN B 1 398 ? 17.5 32.219 -1.672 1 98.69 398 GLN B N 1
ATOM 6421 C CA . GLN B 1 398 ? 18.906 32.031 -1.346 1 98.69 398 GLN B CA 1
ATOM 6422 C C . GLN B 1 398 ? 19.109 31.859 0.159 1 98.69 398 GLN B C 1
ATOM 6424 O O . GLN B 1 398 ? 19.891 31.031 0.601 1 98.69 398 GLN B O 1
ATOM 6429 N N . GLU B 1 399 ? 18.438 32.656 0.937 1 98.81 399 GLU B N 1
ATOM 6430 C CA . GLU B 1 399 ? 18.531 32.562 2.391 1 98.81 399 GLU B CA 1
ATOM 6431 C C . GLU B 1 399 ? 18 31.219 2.891 1 98.81 399 GLU B C 1
ATOM 6433 O O . GLU B 1 399 ? 18.547 30.625 3.822 1 98.81 399 GLU B O 1
ATOM 6438 N N . VAL B 1 400 ? 16.906 30.766 2.266 1 98.88 400 VAL B N 1
ATOM 6439 C CA . VAL B 1 400 ? 16.328 29.453 2.596 1 98.88 400 VAL B CA 1
ATOM 6440 C C . VAL B 1 400 ? 17.359 28.359 2.33 1 98.88 400 VAL B C 1
ATOM 6442 O O . VAL B 1 400 ? 17.547 27.469 3.162 1 98.88 400 VAL B O 1
ATOM 6445 N N . ARG B 1 401 ? 17.984 28.422 1.177 1 98.62 401 ARG B N 1
ATOM 6446 C CA . ARG B 1 401 ? 19 27.438 0.829 1 98.62 401 ARG B CA 1
ATOM 6447 C C . ARG B 1 401 ? 20.125 27.422 1.86 1 98.62 401 ARG B C 1
ATOM 6449 O O . ARG B 1 401 ? 20.578 26.344 2.275 1 98.62 401 ARG B O 1
ATOM 6456 N N . GLU B 1 402 ? 20.531 28.594 2.295 1 98.62 402 GLU B N 1
ATOM 6457 C CA . GLU B 1 402 ? 21.594 28.719 3.291 1 98.62 402 GLU B CA 1
ATOM 6458 C C . GLU B 1 402 ? 21.156 28.109 4.625 1 98.62 402 GLU B C 1
ATOM 6460 O O . GLU B 1 402 ? 21.953 27.438 5.281 1 98.62 402 GLU B O 1
ATOM 6465 N N . LEU B 1 403 ? 19.953 28.375 5.008 1 98.75 403 LEU B N 1
ATOM 6466 C CA . LEU B 1 403 ? 19.453 27.766 6.238 1 98.75 403 LEU B CA 1
ATOM 6467 C C . LEU B 1 403 ? 19.422 26.25 6.137 1 98.75 403 LEU B C 1
ATOM 6469 O O . LEU B 1 403 ? 19.797 25.562 7.086 1 98.75 403 LEU B O 1
ATOM 6473 N N . CYS B 1 404 ? 18.984 25.75 4.984 1 98.56 404 CYS B N 1
ATOM 6474 C CA . CYS B 1 404 ? 18.922 24.312 4.77 1 98.56 404 CYS B CA 1
ATOM 6475 C C . CYS B 1 404 ? 20.297 23.672 4.883 1 98.56 404 CYS B C 1
ATOM 6477 O O . CYS B 1 404 ? 20.438 22.547 5.387 1 98.56 404 CYS B O 1
ATOM 6479 N N . GLU B 1 405 ? 21.297 24.344 4.438 1 98.12 405 GLU B N 1
ATOM 6480 C CA . GLU B 1 405 ? 22.672 23.844 4.523 1 98.12 405 GLU B CA 1
ATOM 6481 C C . GLU B 1 405 ? 23.125 23.734 5.977 1 98.12 405 GLU B C 1
ATOM 6483 O O . GLU B 1 405 ? 23.953 22.891 6.309 1 98.12 405 GLU B O 1
ATOM 6488 N N . THR B 1 406 ? 22.547 24.562 6.863 1 98.06 406 THR B N 1
ATOM 6489 C CA . THR B 1 406 ? 22.875 24.531 8.281 1 98.06 406 THR B CA 1
ATOM 6490 C C . THR B 1 406 ? 22.172 23.359 8.977 1 98.06 406 THR B C 1
ATOM 6492 O O . THR B 1 406 ? 22.594 22.922 10.039 1 98.06 406 THR B O 1
ATOM 6495 N N . PHE B 1 407 ? 21.094 22.875 8.422 1 98.38 407 PHE B N 1
ATOM 6496 C CA . PHE B 1 407 ? 20.328 21.734 8.93 1 98.38 407 PHE B CA 1
ATOM 6497 C C . PHE B 1 407 ? 20.219 20.641 7.875 1 98.38 407 PHE B C 1
ATOM 6499 O O . PHE B 1 407 ? 19.125 20.375 7.371 1 98.38 407 PHE B O 1
ATOM 6506 N N . PRO B 1 408 ? 21.297 19.969 7.57 1 97.81 408 PRO B N 1
ATOM 6507 C CA . PRO B 1 408 ? 21.328 19.047 6.426 1 97.81 408 PRO B CA 1
ATOM 6508 C C . PRO B 1 408 ? 20.391 17.859 6.613 1 97.81 408 PRO B C 1
ATOM 6510 O O . PRO B 1 408 ? 20.297 17.312 7.715 1 97.81 408 PRO B O 1
ATOM 6513 N N . LEU B 1 409 ? 19.688 17.516 5.559 1 98.06 409 LEU B N 1
ATOM 6514 C CA . LEU B 1 409 ? 18.844 16.328 5.504 1 98.06 409 LEU B CA 1
ATOM 6515 C C . LEU B 1 409 ? 19.641 15.117 5 1 98.06 409 LEU B C 1
ATOM 6517 O O . LEU B 1 409 ? 20.156 15.133 3.885 1 98.06 409 LEU B O 1
ATOM 6521 N N . TYR B 1 410 ? 19.734 14.023 5.738 1 97.69 410 TYR B N 1
ATOM 6522 C CA . TYR B 1 410 ? 20.406 12.773 5.395 1 97.69 410 TYR B CA 1
ATOM 6523 C C . TYR B 1 410 ? 21.812 13.023 4.875 1 97.69 410 TYR B C 1
ATOM 6525 O O . TYR B 1 410 ? 22.125 12.695 3.732 1 97.69 410 TYR B O 1
ATOM 6533 N N . PRO B 1 411 ? 22.688 13.516 5.633 1 96.56 411 PRO B N 1
ATOM 6534 C CA . PRO B 1 411 ? 24.031 13.82 5.156 1 96.56 411 PRO B CA 1
ATOM 6535 C C . PRO B 1 411 ? 24.734 12.602 4.578 1 96.56 411 PRO B C 1
ATOM 6537 O O . PRO B 1 411 ? 25.516 12.727 3.625 1 96.56 411 PRO B O 1
ATOM 6540 N N . GLU B 1 412 ? 24.5 11.453 5.137 1 94.81 412 GLU B N 1
ATOM 6541 C CA . GLU B 1 412 ? 25.141 10.234 4.629 1 94.81 412 GLU B CA 1
ATOM 6542 C C . GLU B 1 412 ? 24.641 9.898 3.227 1 94.81 412 GLU B C 1
ATOM 6544 O O . GLU B 1 412 ? 25.406 9.453 2.379 1 94.81 412 GLU B O 1
ATOM 6549 N N . LEU B 1 413 ? 23.344 10.086 3.045 1 95.88 413 LEU B N 1
ATOM 6550 C CA . LEU B 1 413 ? 22.766 9.844 1.726 1 95.88 413 LEU B CA 1
ATOM 6551 C C . LEU B 1 413 ? 23.328 10.828 0.702 1 95.88 413 LEU B C 1
ATOM 6553 O O . LEU B 1 413 ? 23.594 10.453 -0.444 1 95.88 413 LEU B O 1
ATOM 6557 N N . LYS B 1 414 ? 23.484 12.078 1.092 1 95.81 414 LYS B N 1
ATOM 6558 C CA . LYS B 1 414 ? 24.062 13.086 0.212 1 95.81 414 LYS B CA 1
ATOM 6559 C C . LYS B 1 414 ? 25.453 12.672 -0.258 1 95.81 414 LYS B C 1
ATOM 6561 O O . LYS B 1 414 ? 25.766 12.758 -1.446 1 95.81 414 LYS B O 1
ATOM 6566 N N . ARG B 1 415 ? 26.281 12.203 0.645 1 95.44 415 ARG B N 1
ATOM 6567 C CA . ARG B 1 415 ? 27.625 11.75 0.318 1 95.44 415 ARG B CA 1
ATOM 6568 C C . ARG B 1 415 ? 27.594 10.594 -0.674 1 95.44 415 ARG B C 1
ATOM 6570 O O . ARG B 1 415 ? 28.375 10.562 -1.629 1 95.44 415 ARG B O 1
ATOM 6577 N N . ARG B 1 416 ? 26.703 9.672 -0.415 1 94.25 416 ARG B N 1
ATOM 6578 C CA . ARG B 1 416 ? 26.594 8.5 -1.282 1 94.25 416 ARG B CA 1
ATOM 6579 C C . ARG B 1 416 ? 26.172 8.906 -2.691 1 94.25 416 ARG B C 1
ATOM 6581 O O . ARG B 1 416 ? 26.656 8.352 -3.676 1 94.25 416 ARG B O 1
ATOM 6588 N N . ILE B 1 417 ? 25.188 9.828 -2.822 1 96.06 417 ILE B N 1
ATOM 6589 C CA . ILE B 1 417 ? 24.703 10.305 -4.109 1 96.06 417 ILE B CA 1
ATOM 6590 C C . ILE B 1 417 ? 25.844 10.992 -4.863 1 96.06 417 ILE B C 1
ATOM 6592 O O . ILE B 1 417 ? 26.031 10.773 -6.066 1 96.06 417 ILE B O 1
ATOM 6596 N N . ASP B 1 418 ? 26.625 11.766 -4.145 1 95 418 ASP B N 1
ATOM 6597 C CA . ASP B 1 418 ? 27.766 12.453 -4.75 1 95 418 ASP B CA 1
ATOM 6598 C C . ASP B 1 418 ? 28.797 11.461 -5.273 1 95 418 ASP B C 1
ATOM 6600 O O . ASP B 1 418 ? 29.359 11.648 -6.352 1 95 418 ASP B O 1
ATOM 6604 N N . GLU B 1 419 ? 28.984 10.43 -4.516 1 94.56 419 GLU B N 1
ATOM 6605 C CA . GLU B 1 419 ? 29.922 9.383 -4.926 1 94.56 419 GLU B CA 1
ATOM 6606 C C . GLU B 1 419 ? 29.438 8.688 -6.195 1 94.56 419 GLU B C 1
ATOM 6608 O O . GLU B 1 419 ? 30.234 8.422 -7.105 1 94.56 419 GLU B O 1
ATOM 6613 N N . LEU B 1 420 ? 28.203 8.359 -6.266 1 94.06 420 LEU B N 1
ATOM 6614 C CA . LEU B 1 420 ? 27.625 7.652 -7.406 1 94.06 420 LEU B CA 1
ATOM 6615 C C . LEU B 1 420 ? 27.672 8.523 -8.656 1 94.06 420 LEU B C 1
ATOM 6617 O O . LEU B 1 420 ? 27.938 8.031 -9.758 1 94.06 420 LEU B O 1
ATOM 6621 N N . ARG B 1 421 ? 27.406 9.812 -8.523 1 91.44 421 ARG B N 1
ATOM 6622 C CA . ARG B 1 421 ? 27.375 10.734 -9.656 1 91.44 421 ARG B CA 1
ATOM 6623 C C . ARG B 1 421 ? 28.766 11.008 -10.18 1 91.44 421 ARG B C 1
ATOM 6625 O O . ARG B 1 421 ? 28.953 11.289 -11.367 1 91.44 421 ARG B O 1
ATOM 6632 N N . SER B 1 422 ? 29.797 10.953 -9.352 1 88.75 422 SER B N 1
ATOM 6633 C CA . SER B 1 422 ? 31.172 11.188 -9.758 1 88.75 422 SER B CA 1
ATOM 6634 C C . SER B 1 422 ? 31.797 9.93 -10.352 1 88.75 422 SER B C 1
ATOM 6636 O O . SER B 1 422 ? 32.875 9.984 -10.93 1 88.75 422 SER B O 1
ATOM 6638 N N . GLY B 1 423 ? 31.109 8.883 -10.398 1 76.56 423 GLY B N 1
ATOM 6639 C CA . GLY B 1 423 ? 31.641 7.625 -10.914 1 76.56 423 GLY B CA 1
ATOM 6640 C C . GLY B 1 423 ? 32.562 6.926 -9.953 1 76.56 423 GLY B C 1
ATOM 6641 O O . GLY B 1 423 ? 33.281 5.98 -10.336 1 76.56 423 GLY B O 1
ATOM 6642 N N . LYS B 1 424 ? 32.844 7.387 -8.758 1 57.28 424 LYS B N 1
ATOM 6643 C CA . LYS B 1 424 ? 33.75 6.84 -7.746 1 57.28 424 LYS B CA 1
ATOM 6644 C C . LYS B 1 424 ? 33.094 5.699 -6.977 1 57.28 424 LYS B C 1
ATOM 6646 O O . LYS B 1 424 ? 33.688 5.152 -6.043 1 57.28 424 LYS B O 1
ATOM 6651 N N . ALA B 1 425 ? 31.734 5.461 -7.086 1 53.72 425 ALA B N 1
ATOM 6652 C CA . ALA B 1 425 ? 31.094 4.41 -6.301 1 53.72 425 ALA B CA 1
ATOM 6653 C C . ALA B 1 425 ? 31.75 3.057 -6.547 1 53.72 425 ALA B C 1
ATOM 6655 O O . ALA B 1 425 ? 31.828 2.592 -7.684 1 53.72 425 ALA B O 1
ATOM 6656 N N . THR B 1 426 ? 32.688 2.688 -5.742 1 37.91 426 THR B N 1
ATOM 6657 C CA . THR B 1 426 ? 33.406 1.431 -5.699 1 37.91 426 THR B CA 1
ATOM 6658 C C . THR B 1 426 ? 32.469 0.245 -5.605 1 37.91 426 THR B C 1
ATOM 6660 O O . THR B 1 426 ? 31.375 0.362 -5.035 1 37.91 426 THR B O 1
ATOM 6663 N N . ASP B 1 427 ? 32.438 -0.672 -6.551 1 35.25 427 ASP B N 1
ATOM 6664 C CA . ASP B 1 427 ? 31.859 -2.016 -6.488 1 35.25 427 ASP B CA 1
ATOM 6665 C C . ASP B 1 427 ? 31.781 -2.51 -5.047 1 35.25 427 ASP B C 1
ATOM 6667 O O . ASP B 1 427 ? 32.812 -2.738 -4.402 1 35.25 427 ASP B O 1
ATOM 6671 N N . LEU B 1 428 ? 30.859 -2.08 -4.242 1 26.34 428 LEU B N 1
ATOM 6672 C CA . LEU B 1 428 ? 30.719 -2.975 -3.098 1 26.34 428 LEU B CA 1
ATOM 6673 C C . LEU B 1 428 ? 29.891 -4.203 -3.469 1 26.34 428 LEU B C 1
ATOM 6675 O O . LEU B 1 428 ? 28.844 -4.086 -4.102 1 26.34 428 LEU B O 1
#

Radius of gyration: 26.92 Å; Cα contacts (8 Å, |Δi|>4): 1976; chains: 2; bounding box: 65×82×53 Å

Nearest PDB structures (foldseek):
  2vmo-assembly1_A  TM=9.954E-01  e=2.864E-60  Geobacillus stearothermophilus
  2w7f-assembly1_A  TM=9.954E-01  e=4.904E-60  Geobacillus stearothermophilus
  2w7m-assembly1_A-2  TM=9.959E-01  e=7.145E-60  Geobacillus stearothermophilus
  2vmw-assembly1_A  TM=9.952E-01  e=6.771E-60  Geobacillus stearothermophilus
  1yjs-assembly1_A-2  TM=9.945E-01  e=8.859E-60  Geobacillus stearothermophilus

Foldseek 3Di:
DLVCCVVPVPVVVVVVVVQVLLLQFAEWAQQAAAADVVLVDLLPDPLQVDFFFDAQPDTPDPDCVVLNVLLVLLFVLVCVLQVFAGKDFQFFALLVLLVLVCVLQHFFAAEEEWADVLLFADCSQQPCVDPNVVRYHYDHFHADPVLSHTDLVVVLVVCQVRLGQEYEADGRADFEADPLQSVLVSCVVSVHAYEYECASCSLLVSLPLGDRNNVRHQKYKYACPRLLSFDHGMMMGGHPVSNVSSSVSDPPNPDGTGRSSRSSRSSVSSVVSNDNVSSVLSVQLQQLQQLLQVLLVVLPWDWRSSGGSHQKTKTFCVVVVAWLQLLQVLCVLLSYHWHRDAHRPWPDDGNTHRIIMTGRSRVSVLPDGNVVSNVVSVLSSQSSVCSPDNVSSPVSSVVSSVVSVVRGDPVVVVVVSVCSVVVNPPDD/DLVCCVVPVPVVVVVVVVQVLLLQFAEWAQQAAAADVVLVDLLPDPLQVDFFFDAQPDTPDPDCPVLNVLLVLLFVLVCVLQVFAGKDFQFFALLVLLVLVCVLQHFFAFEEEWADVLLFADCSQQPCVDPNVVRYHYHHFHADPVLSHTDLVVVLVVCQVRLGQEYEADGRADFEADPLQSVLVSCVVSVHAYEYECASCSLLVSLPLGDRNNVRHQKYKYACPRLLSFDHGMMMGGHPVSNVSSSVSDPPNPDGTGRSSRSSRSSVSSVVSNDNVSSVLSVQLQQLQQLLQVLLVVLPWDWRSSGGSHQKTKTFCVVVVAWLVLLQVLSVLLSYHWHRDAHRPWPDDPNTHRIIMTGRSRVSVLPDGNVVSNVVSVLSSQSSVPSPDNVSSVVSSVVSSVVSVVRGDPVVVVVVSVCSVVVNPPDD

InterPro domains:
  IPR001085 Serine hydroxymethyltransferase [MF_00051] (3-411)
  IPR001085 Serine hydroxymethyltransferase [PIRSF000412] (3-414)
  IPR001085 Serine hydroxymethyltransferase [cd00378] (5-403)
  IPR015421 Pyridoxal phosphate-dependent transferase, major domain [G3DSA:3.40.640.10] (33-274)
  IPR015422 Pyridoxal phosphate-dependent transferase, small domain [G3DSA:3.90.1150.10] (7-410)
  IPR015424 Pyridoxal phosphate-dependent transferase [SSF53383] (2-412)
  IPR019798 Serine hydroxymethyltransferase, pyridoxal phosphate binding site [PS00096] (218-234)
  IPR039429 Serine hydroxymethyltransferase-like domain [PF00464] (6-380)
  IPR049943 Serine hydroxymethyltransferase-like [PTHR11680] (4-409)

Organism: Aquifex aeolicus (strain VF5) (NCBI:txid224324)

Sequence (856 aa):
MEHLLKTDPEVFDAVVKEYERQFYNLEMIASENFTSLAVMEATGSVLTNKYAEGLPGKRYYGGCEYVDVVENLAIERAKKLFGAEHANVQPHSGSQANMAVYFAVLNPGDTIMGMDLAHGGHLTHGAKVNFSGKLYNVIHYGVNPETELIDYDQLYKLAKEHKPKLIVGGASAYPRVFDWAKMREIADEVGALFMVDMAHYAGLIAGGVYPNPVPYAQFVTSTTHKTLRGPRSGFILTTKEYAKAVDKSVFPGIQGGPLMHVIAAKAVAFKEAMSEEFKEYAKQVVENARVLAEELKKYGFKIVTGGTDSHIVLVDLRNKNIIGKDAEKALEKAGITVNKNAVPFDPLPPTKTSGIRIGTAALTTRGMKEDEMRKIAGWINEVLSNMDDEKTIQRVRQEVRELCETFPLYPELKRRIDELRSGKATDLMEHLLKTDPEVFDAVVKEYERQFYNLEMIASENFTSLAVMEATGSVLTNKYAEGLPGKRYYGGCEYVDVVENLAIERAKKLFGAEHANVQPHSGSQANMAVYFAVLNPGDTIMGMDLAHGGHLTHGAKVNFSGKLYNVIHYGVNPETELIDYDQLYKLAKEHKPKLIVGGASAYPRVFDWAKMREIADEVGALFMVDMAHYAGLIAGGVYPNPVPYAQFVTSTTHKTLRGPRSGFILTTKEYAKAVDKSVFPGIQGGPLMHVIAAKAVAFKEAMSEEFKEYAKQVVENARVLAEELKKYGFKIVTGGTDSHIVLVDLRNKNIIGKDAEKALEKAGITVNKNAVPFDPLPPTKTSGIRIGTAALTTRGMKEDEMRKIAGWINEVLSNMDDEKTIQRVRQEVRELCETFPLYPELKRRIDELRSGKATDL

Solvent-accessible surface area (backbone atoms only — not comparable to full-atom values): 40995 Å² total; per-residue (Å²): 100,67,49,23,43,72,74,34,48,70,57,38,49,33,52,50,51,42,47,49,49,60,36,41,27,49,58,18,34,55,77,27,25,64,49,49,66,29,30,26,39,33,36,28,33,74,41,58,37,49,64,48,34,68,50,75,97,55,52,67,41,54,87,40,72,37,60,29,54,33,48,50,49,25,30,52,41,50,18,63,61,63,67,38,76,30,50,48,61,53,35,73,23,32,55,46,24,49,47,21,52,47,61,43,76,53,57,79,63,43,38,33,31,12,31,30,57,63,53,17,18,38,56,74,40,32,33,69,70,12,52,42,22,66,41,28,38,66,44,67,36,51,49,34,89,86,60,54,42,74,33,64,66,58,41,44,52,50,38,65,73,67,48,27,56,34,39,46,44,55,46,73,55,62,28,60,82,77,63,52,65,60,53,35,51,48,22,58,74,50,68,21,45,34,34,34,44,36,32,66,45,45,19,30,33,49,28,67,65,39,86,70,52,56,91,56,31,56,30,37,27,22,36,32,21,25,47,41,30,22,45,78,22,14,24,36,33,28,38,69,90,48,39,65,45,40,50,40,18,40,45,61,16,66,38,68,62,45,55,48,9,50,29,38,7,40,27,46,24,41,56,51,41,67,36,70,68,32,27,51,48,31,50,47,16,31,49,25,22,37,43,27,44,53,46,31,40,73,74,67,47,45,44,52,61,75,43,47,62,30,41,34,38,45,37,40,26,63,90,72,74,42,46,8,43,57,49,30,53,45,34,41,70,22,32,35,34,31,23,44,26,68,35,70,86,46,91,50,56,91,86,38,13,33,5,36,36,36,16,29,45,24,45,34,70,45,65,55,46,55,68,55,26,46,53,49,31,49,50,52,50,52,38,70,75,36,67,85,39,63,67,62,29,49,53,47,22,51,52,41,35,53,50,24,68,75,38,59,59,58,62,60,58,52,52,51,52,54,32,51,75,70,66,64,58,64,90,112,99,68,50,23,43,73,76,33,47,70,57,36,50,34,53,50,50,40,47,49,49,60,35,41,27,49,58,18,34,54,75,28,26,66,49,50,68,29,31,26,41,32,37,27,34,72,41,58,36,49,65,48,33,69,50,74,96,54,52,67,40,54,87,40,72,36,61,30,51,32,47,49,49,26,32,52,40,51,19,63,59,62,67,39,78,28,49,48,61,55,35,73,25,33,56,44,23,48,48,21,49,48,61,42,77,52,58,79,62,42,36,33,31,12,31,30,56,62,52,17,18,38,56,75,39,30,33,68,70,11,53,43,22,66,42,28,39,66,43,66,35,52,50,33,90,83,60,54,42,74,33,63,68,58,41,43,52,50,38,64,73,65,47,27,56,35,38,46,42,54,46,74,56,62,28,59,81,77,63,51,64,61,51,35,52,48,23,58,73,48,68,20,43,36,35,33,43,37,31,66,45,44,18,30,31,47,28,67,68,40,88,71,53,53,90,55,31,55,32,37,28,21,34,31,23,24,48,42,30,23,44,79,22,14,24,36,33,28,37,71,90,48,40,65,47,38,50,40,19,39,44,59,14,66,38,66,62,45,55,48,9,50,30,38,7,40,26,46,24,42,56,52,42,68,36,70,68,32,27,52,48,30,49,47,17,32,49,27,22,38,43,28,44,54,46,32,40,75,74,67,46,45,45,52,62,75,43,48,64,31,42,35,40,44,35,38,26,63,89,71,75,41,46,8,42,58,50,30,52,44,34,41,69,22,32,36,33,30,23,44,26,67,34,71,84,47,90,50,55,90,87,40,14,32,5,36,36,34,16,28,44,24,45,36,71,44,65,53,45,56,68,55,28,45,53,48,32,50,50,51,51,54,37,71,75,37,65,85,38,63,67,61,30,51,51,46,24,52,51,41,34,54,52,24,67,75,38,59,61,57,62,58,58,52,51,50,52,53,32,52,75,70,66,65,58,67,90,112